Protein 5YLN (pdb70)

Radius of gyration: 32.91 Å; Cα contacts (8 Å, |Δi|>4): 3668; chains: 4; bounding box: 87×81×96 Å

CATH classification: 3.90.180.10

B-factor: mean 46.14, std 15.14, range [23.02, 127.58]

Solvent-accessible surface area: 52220 Å² total; per-residue (Å²): 130,184,44,41,6,57,0,13,7,11,47,122,96,60,80,12,34,47,54,90,37,123,72,28,103,50,183,86,84,59,4,4,0,31,2,32,30,2,0,0,27,32,24,0,42,85,10,27,135,21,84,28,115,130,22,140,72,43,26,5,3,3,17,28,1,1,1,45,1,28,91,44,8,175,31,17,74,63,14,139,138,49,18,93,0,2,3,3,23,2,0,1,11,16,86,23,87,14,7,96,115,17,18,14,5,34,10,94,74,50,13,4,63,46,11,75,70,1,0,0,0,15,23,2,37,1,5,19,0,12,15,0,4,23,95,20,29,185,84,19,48,28,29,1,0,4,11,12,17,8,42,0,1,11,3,0,1,69,49,1,129,10,81,7,1,1,13,0,0,0,7,5,0,22,47,58,0,19,6,0,0,0,0,0,42,2,23,9,0,9,58,2,0,0,1,12,116,34,70,83,82,0,84,55,0,60,91,20,28,10,59,56,75,2,51,19,80,73,78,112,116,0,36,121,60,0,49,113,42,14,123,55,65,4,0,46,2,0,0,0,15,69,7,84,47,66,19,1,53,17,0,9,89,0,0,2,15,64,2,2,0,0,0,9,17,64,3,73,124,46,6,109,1,26,0,33,142,8,35,68,60,8,0,16,1,10,0,2,20,6,7,4,72,13,0,51,39,2,15,66,0,2,71,32,113,76,19,92,3,66,68,12,12,59,50,144,35,124,2,47,73,0,95,120,0,14,92,18,15,63,101,29,61,105,71,132,27,28,0,3,1,86,23,67,65,26,154,118,108,77,4,68,0,12,8,15,48,124,95,62,72,16,31,44,55,92,48,119,72,27,80,48,179,89,75,49,4,4,0,29,2,37,27,2,0,0,26,32,30,0,40,90,10,24,126,29,82,32,115,125,27,138,79,42,24,3,3,3,16,27,1,0,0,37,1,41,88,46,7,174,28,17,68,59,13,141,151,48,24,85,0,2,3,1,24,2,0,0,6,15,48,19,71,16,8,60,87,20,19,15,7,32,13,99,51,53,14,3,71,47,12,69,63,0,0,0,0,16,18,2,40,1,4,16,0,13,13,0,2,23,93,19,54,162,116,27,50,32,45,1,1,3,11,13,15,7,40,0,8,12,4,0,0,65,49,1,124,8,102,10,41,10,15,0,0,0,6,2,1,11,48,61,0,20,7,0,0,0,0,0,33,0,33,8,16,56,60,4,0,1,1,14,122,41,68,75,92,0,83,54,0,63,84,16,34,8,65,56,77,1,61,19,80,55,63,103,137,1,30,125,79,0,48,117,47,13,114,53,60,6,0,46,1,0,0,0,16,68,8,83,52,70,20,0,45,12,0,7,75,0,1,3,15,68,2,2,0,0,1,9,14,80,5,69,136,51,4,109,0,7,0,46,124,8,27,58,58,8,1,12,2,10,0,2,16,11,8,3,71,16,0,50,35,1,25,44,2,2,88,36,95,78,4,79,3,60,70,11,26,71,51,119,18,81,1,54,44,0,93,119,0,14,111,15,16,48,122,30,65,118,81,126,26,23,0,4,0,59,24,62,62,22,126,121,99,5,63,0,8,6,20,60,120,91,62,82,5,31,41,52,90,39,122,104,32,95,40,188,95,81,55,2,6,0,34,2,37,33,1,0,0,29,34,19,0,49,67,15,22,146,34,74,28,115,126,24,142,80,43,25,6,4,2,16,27,0,12,2,36,1,35,85,42,7,175,36,16,86,79,12,137,136,47,19,133,1,1,3,1,24,3,0,4,7,16,55,20,68,14,7,60,110,19,24,24,6,31,12,92,56,49,11,3,56,49,12,69,68,0,0,0,0,18,20,2,40,1,6,20,0,24,27,0,3,36,95,26,30,170,97,21,51,44,36,2,5,3,13,13,17,7,34,0,2,14,4,0,1,66,52,1,149,8,86,2,2,2,12,0,0,0,7,4,3,23,49,50,0,17,3,0,0,20,0,0,51,4,33,2,6,10,38,4,0,0,1,12,114,38,70,84,60,1,78,57,0,58,80,16,33,8,65,60,76,0,53,15,83,78,66,98,121,0,15,141,61,0,49,113,44,8,116,54,64,6,0,40,3,0,0,0,16,68,7,85,40,68,18,0,48,10,0,6,69,0,0,3,13,75,1,6,0,0,2,12,13,35,4,62,139,37,0,102,0,26,0,46,149,7,26,63,58,8,0,30,0,12,0,4,17,7,8,5,74,11,0,57,50,0,14,127,9,1,69,73,106,89,8,77,1,68,106,12,12,69,48,140,30,115,2,52,85,0,87,130,0,13,98,14,15,66,95,22,52,118,68,110,24,19,0,3,1,81,24,72,54,19,148,126,114,68,6,66,0,12,6,14,47,116,91,66,68,18,35,40,55,87,40,119,81,31,95,46,185,94,61,46,4,3,0,46,2,40,35,1,0,0,26,33,23,0,48,92,12,26,136,25,75,31,116,124,22,140,82,42,27,7,4,2,16,28,1,1,0,36,1,30,88,44,8,164,25,12,79,69,13,146,141,46,21,61,0,1,3,3,24,2,0,1,5,13,45,16,68,14,7,60,97,25,18,16,5,34,13,90,50,50,11,4,63,45,12,74,69,0,0,0,0,15,19,2,37,0,5,15,0,10,15,0,2,22,96,16,46,168,83,13,42,28,25,3,0,5,12,14,20,8,38,0,12,12,4,0,1,66,49,1,128,7,90,1,2,9,15,0,0,0,6,3,1,10,37,58,0,17,4,0,0,2,3,0,54,2,28,14,3,13,62,5,0,0,2,18,116,34,70,73,72,1,83,50,0,57,83,22,30,9,55,57,75,1,63,19,84,74,66,124,142,0,26,129,64,0,39,106,48,11,125,54,78,5,0,49,3,0,0,0,14,70,6,83,46,67,21,0,48,11,0,4,85,0,1,3,20,67,1,2,0,0,0,9,10,72,6,68,127,62,6,106,0,11,0,31,131,11,30,62,60,8,0,18,0,10,0,3,18,8,7,4,66,12,1,49,40,1,23,56,0,4,70,44,93,67,32,100,4,71,86,12,12,63,44,138,23,110,2,47,80,0,96,115,0,12,131,18,16,61,128,17,55,112,84,122,22,22,0,2,0,78,24,61,61,26,171,74

InterPro domains:
  IPR002328 Alcohol dehydrogenase, zinc-type, conserved site [PS00059] (59-73)
  IPR011032 GroES-like superfamily [SSF50129] (1-156)
  IPR013149 Alcohol dehydrogenase-like, C-terminal [PF00107] (178-306)
  IPR013154 Alcohol dehydrogenase-like, N-terminal [PF08240] (25-130)
  IPR020843 Enoylreductase domain [SM00829] (10-345)
  IPR036291 NAD(P)-binding domain superfamily [SSF51735] (139-310)

Structure (mmCIF, N/CA/C/O backbone):
data_5YLN
#
_entry.id   5YLN
#
_cell.length_a   88.177
_cell.length_b   123.245
_cell.length_c   130.356
_cell.angle_alpha   90.00
_cell.angle_beta   90.00
_cell.angle_gamma   90.00
#
_symmetry.space_group_name_H-M   'P 21 21 21'
#
loop_
_entity.id
_entity.type
_entity.pdbx_description
1 polymer 'Alcohol dehydrogenase, zinc-containing'
2 non-polymer 'ZINC ION'
3 non-polymer 2-AMINO-2-HYDROXYMETHYL-PROPANE-1,3-DIOL
4 water water
#
loop_
_atom_site.group_PDB
_atom_site.id
_atom_site.type_symbol
_atom_site.label_atom_id
_atom_site.label_alt_id
_atom_site.label_comp_id
_atom_site.label_asym_id
_atom_site.label_entity_id
_atom_site.label_seq_id
_atom_site.pdbx_PDB_ins_code
_atom_site.Cartn_x
_atom_site.Cartn_y
_atom_site.Cartn_z
_atom_site.occupancy
_atom_site.B_iso_or_equiv
_atom_site.auth_seq_id
_atom_site.auth_comp_id
_atom_site.auth_asym_id
_atom_site.auth_atom_id
_atom_site.pdbx_PDB_model_num
ATOM 1 N N . ALA A 1 1 ? -30.918 36.900 -24.609 1.00 74.91 -3 ALA A N 1
ATOM 2 C CA . ALA A 1 1 ? -31.018 36.618 -26.036 1.00 79.59 -3 ALA A CA 1
ATOM 3 C C . ALA A 1 1 ? -31.489 35.185 -26.271 1.00 89.28 -3 ALA A C 1
ATOM 4 O O . ALA A 1 1 ? -31.973 34.519 -25.351 1.00 94.17 -3 ALA A O 1
ATOM 6 N N . MET A 1 2 ? -31.345 34.717 -27.508 1.00 87.25 -2 MET A N 1
ATOM 7 C CA . MET A 1 2 ? -31.807 33.397 -27.910 1.00 86.12 -2 MET A CA 1
ATOM 8 C C . MET A 1 2 ? -30.625 32.520 -28.285 1.00 73.93 -2 MET A C 1
ATOM 9 O O . MET A 1 2 ? -29.716 32.954 -29.001 1.00 70.03 -2 MET A O 1
ATOM 14 N N . GLY A 1 3 ? -30.650 31.278 -27.811 1.00 69.76 -1 GLY A N 1
ATOM 15 C CA . GLY A 1 3 ? -29.475 30.443 -27.937 1.00 67.05 -1 GLY A CA 1
ATOM 16 C C . GLY A 1 3 ? -28.341 30.833 -27.023 1.00 58.36 -1 GLY A C 1
ATOM 17 O O . GLY A 1 3 ? -27.214 30.356 -27.207 1.00 54.56 -1 GLY A O 1
ATOM 18 N N . SER A 1 4 ? -28.597 31.695 -26.046 1.00 49.93 0 SER A N 1
ATOM 19 C CA . SER A 1 4 ? -27.575 32.114 -25.103 1.00 45.61 0 SER A CA 1
ATOM 20 C C . SER A 1 4 ? -27.799 31.467 -23.744 1.00 45.08 0 SER A C 1
ATOM 21 O O . SER A 1 4 ? -28.884 30.964 -23.438 1.00 37.45 0 SER A O 1
ATOM 24 N N . MET A 1 5 ? -26.738 31.486 -22.933 1.00 44.70 1 MET A N 1
ATOM 25 C CA . MET A 1 5 ? -26.771 31.030 -21.551 1.00 41.29 1 MET A CA 1
ATOM 26 C C . MET A 1 5 ? -25.925 31.963 -20.692 1.00 41.76 1 MET A C 1
ATOM 27 O O . MET A 1 5 ? -25.143 32.769 -21.200 1.00 39.22 1 MET A O 1
ATOM 32 N N . LYS A 1 6 ? -26.096 31.845 -19.379 1.00 40.70 2 LYS A N 1
ATOM 33 C CA . LYS A 1 6 ? -25.232 32.522 -18.418 1.00 39.66 2 LYS A CA 1
ATOM 34 C C . LYS A 1 6 ? -24.029 31.648 -18.110 1.00 39.09 2 LYS A C 1
ATOM 35 O O . LYS A 1 6 ? -24.131 30.414 -18.083 1.00 39.91 2 LYS A O 1
ATOM 41 N N . ALA A 1 7 ? -22.901 32.305 -17.830 1.00 35.00 3 ALA A N 1
ATOM 42 C CA . ALA A 1 7 ? -21.623 31.654 -17.564 1.00 34.30 3 ALA A CA 1
ATOM 43 C C . ALA A 1 7 ? -20.700 32.598 -16.792 1.00 34.44 3 ALA A C 1
ATOM 44 O O . ALA A 1 7 ? -20.816 33.820 -16.896 1.00 40.73 3 ALA A O 1
ATOM 46 N N . TYR A 1 8 ? -19.785 32.015 -16.011 1.00 33.83 4 TYR A N 1
ATOM 47 C CA . TYR A 1 8 ? -18.753 32.758 -15.285 1.00 33.91 4 TYR A CA 1
ATOM 48 C C . TYR A 1 8 ? -17.431 32.622 -16.036 1.00 39.93 4 TYR A C 1
ATOM 49 O O . TYR A 1 8 ? -16.822 31.545 -16.056 1.00 33.01 4 TYR A O 1
ATOM 58 N N . THR A 1 9 ? -16.980 33.722 -16.630 1.00 40.75 5 THR A N 1
ATOM 59 C CA . THR A 1 9 ? -15.851 33.738 -17.548 1.00 44.69 5 THR A CA 1
ATOM 60 C C . THR A 1 9 ? -14.654 34.432 -16.910 1.00 41.28 5 THR A C 1
ATOM 61 O O . THR A 1 9 ? -14.803 35.460 -16.247 1.00 40.23 5 THR A O 1
ATOM 65 N N . TYR A 1 10 ? -13.470 33.870 -17.132 1.00 39.67 6 TYR A N 1
ATOM 66 C CA . TYR A 1 10 ? -12.222 34.573 -16.882 1.00 34.91 6 TYR A CA 1
ATOM 67 C C . TYR A 1 10 ? -12.016 35.653 -17.944 1.00 36.99 6 TYR A C 1
ATOM 68 O O . TYR A 1 10 ? -12.222 35.410 -19.138 1.00 39.06 6 TYR A O 1
ATOM 77 N N . VAL A 1 11 ? -11.616 36.852 -17.518 1.00 35.40 7 VAL A N 1
ATOM 78 C CA . VAL A 1 11 ? -11.387 37.976 -18.431 1.00 37.75 7 VAL A CA 1
ATOM 79 C C . VAL A 1 11 ? -9.904 38.327 -18.538 1.00 36.30 7 VAL A C 1
ATOM 80 O O . VAL A 1 11 ? -9.312 38.267 -19.619 1.00 43.07 7 VAL A O 1
ATOM 84 N N . LYS A 1 12 ? -9.286 38.681 -17.420 1.00 40.79 8 LYS A N 1
ATOM 85 C CA . LYS A 1 12 ? -7.903 39.137 -17.359 1.00 43.88 8 LYS A CA 1
ATOM 86 C C . LYS A 1 12 ? -7.472 39.070 -15.901 1.00 39.19 8 LYS A C 1
ATOM 87 O O . LYS A 1 12 ? -8.302 38.850 -15.017 1.00 40.17 8 LYS A O 1
ATOM 93 N N . PRO A 1 13 ? -6.184 39.231 -15.611 1.00 41.43 9 PRO A N 1
ATOM 94 C CA . PRO A 1 13 ? -5.743 38.999 -14.224 1.00 36.13 9 PRO A CA 1
ATOM 95 C C . PRO A 1 13 ? -6.487 39.913 -13.263 1.00 36.82 9 PRO A C 1
ATOM 96 O O . PRO A 1 13 ? -6.401 41.139 -13.349 1.00 45.99 9 PRO A O 1
ATOM 100 N N . GLY A 1 14 ? -7.264 39.302 -12.377 1.00 40.75 10 GLY A N 1
ATOM 101 C CA . GLY A 1 14 ? -8.041 40.033 -11.402 1.00 42.54 10 GLY A CA 1
ATOM 102 C C . GLY A 1 14 ? -9.502 40.260 -11.735 1.00 47.70 10 GLY A C 1
ATOM 103 O O . GLY A 1 14 ? -10.182 40.952 -10.974 1.00 53.17 10 GLY A O 1
ATOM 104 N N . LEU A 1 15 ? -10.012 39.707 -12.836 1.00 47.57 11 LEU A N 1
ATOM 105 C CA . LEU A 1 15 ? -11.376 39.984 -13.282 1.00 40.47 11 LEU A CA 1
ATOM 106 C C . LEU A 1 15 ? -12.014 38.730 -13.864 1.00 42.78 11 LEU A C 1
ATOM 107 O O . LEU A 1 15 ? -11.535 38.188 -14.863 1.00 42.31 11 LEU A O 1
ATOM 112 N N . ALA A 1 16 ? -13.108 38.294 -13.258 1.00 35.99 12 ALA A N 1
ATOM 113 C CA . ALA A 1 16 ? -14.020 37.340 -13.862 1.00 49.16 12 ALA A CA 1
ATOM 114 C C . ALA A 1 16 ? -15.421 37.940 -13.831 1.00 49.94 12 ALA A C 1
ATOM 115 O O . ALA A 1 16 ? -15.724 38.793 -12.991 1.00 45.54 12 ALA A O 1
ATOM 117 N N . SER A 1 17 ? -16.278 37.499 -14.752 1.00 44.51 13 SER A N 1
ATOM 118 C CA . SER A 1 17 ? -17.548 38.179 -14.967 1.00 39.80 13 SER A CA 1
ATOM 119 C C . SER A 1 17 ? -18.639 37.181 -15.328 1.00 43.32 13 SER A C 1
ATOM 120 O O . SER A 1 17 ? -18.432 36.315 -16.183 1.00 42.02 13 SER A O 1
ATOM 123 N N . PHE A 1 18 ? -19.791 37.304 -14.661 1.00 43.14 14 PHE A N 1
ATOM 124 C CA . PHE A 1 18 ? -21.005 36.546 -14.973 1.00 45.15 14 PHE A CA 1
ATOM 125 C C . PHE A 1 18 ? -21.695 37.205 -16.168 1.00 48.69 14 PHE A C 1
ATOM 126 O O . PHE A 1 18 ? -22.226 38.317 -16.047 1.00 43.64 14 PHE A O 1
ATOM 134 N N . VAL A 1 19 ? -21.684 36.535 -17.328 1.00 44.63 15 VAL A N 1
ATOM 135 C CA . VAL A 1 19 ? -22.060 37.158 -18.598 1.00 47.23 15 VAL A CA 1
ATOM 136 C C . VAL A 1 19 ? -22.882 36.185 -19.443 1.00 47.28 15 VAL A C 1
ATOM 137 O O . VAL A 1 19 ? -22.965 34.989 -19.156 1.00 39.73 15 VAL A O 1
ATOM 141 N N . ASP A 1 20 ? -23.489 36.721 -20.507 1.00 38.03 16 ASP A N 1
ATOM 142 C CA . ASP A 1 20 ? -24.146 35.907 -21.527 1.00 37.98 16 ASP A CA 1
ATOM 143 C C . ASP A 1 20 ? -23.138 35.426 -22.564 1.00 45.05 16 ASP A C 1
ATOM 144 O O . ASP A 1 20 ? -22.381 36.229 -23.120 1.00 42.32 16 ASP A O 1
ATOM 149 N N . VAL A 1 21 ? -23.171 34.118 -22.858 1.00 39.87 17 VAL A N 1
ATOM 150 C CA . VAL A 1 21 ? -22.390 33.506 -23.924 1.00 42.56 17 VAL A CA 1
ATOM 151 C C . VAL A 1 21 ? -23.309 32.604 -24.746 1.00 42.54 17 VAL A C 1
ATOM 152 O O . VAL A 1 21 ? -24.451 32.335 -24.371 1.00 44.65 17 VAL A O 1
ATOM 156 N N . ASP A 1 22 ? -22.788 32.136 -25.884 1.00 45.79 18 ASP A N 1
ATOM 157 C CA . ASP A 1 22 ? -23.481 31.129 -26.682 1.00 53.41 18 ASP A CA 1
ATOM 158 C C . ASP A 1 22 ? -23.655 29.835 -25.898 1.00 44.98 18 ASP A C 1
ATOM 159 O O . ASP A 1 22 ? -22.774 29.421 -25.145 1.00 37.46 18 ASP A O 1
ATOM 164 N N . LYS A 1 23 ? -24.792 29.197 -26.092 1.00 45.26 19 LYS A N 1
ATOM 165 C CA . LYS A 1 23 ? -24.994 27.842 -25.581 1.00 44.01 19 LYS A CA 1
ATOM 166 C C . LYS A 1 23 ? -24.128 26.890 -26.407 1.00 40.48 19 LYS A C 1
ATOM 167 O O . LYS A 1 23 ? -24.057 27.043 -27.629 1.00 46.18 19 LYS A O 1
ATOM 173 N N . PRO A 1 24 ? -23.403 25.948 -25.794 1.00 37.25 20 PRO A N 1
ATOM 174 C CA . PRO A 1 24 ? -22.550 25.063 -26.595 1.00 38.53 20 PRO A CA 1
ATOM 175 C C . PRO A 1 24 ? -23.392 24.105 -27.426 1.00 35.62 20 PRO A C 1
ATOM 176 O O . PRO A 1 24 ? -24.561 23.837 -27.134 1.00 38.67 20 PRO A O 1
ATOM 180 N N . VAL A 1 25 ? -22.790 23.622 -28.509 1.00 35.66 21 VAL A N 1
ATOM 181 C CA . VAL A 1 25 ? -23.417 22.636 -29.372 1.00 38.11 21 VAL A CA 1
ATOM 182 C C . VAL A 1 25 ? -22.458 21.480 -29.606 1.00 39.70 21 VAL A C 1
ATOM 183 O O . VAL A 1 25 ? -21.262 21.555 -29.308 1.00 41.79 21 VAL A O 1
ATOM 187 N N . ILE A 1 26 ? -23.011 20.403 -30.168 1.00 40.08 22 ILE A N 1
ATOM 188 C CA . ILE A 1 26 ? -22.228 19.217 -30.491 1.00 41.68 22 ILE A CA 1
ATOM 189 C C . ILE A 1 26 ? -21.229 19.569 -31.586 1.00 38.85 22 ILE A C 1
ATOM 190 O O . ILE A 1 26 ? -21.606 20.001 -32.682 1.00 34.33 22 ILE A O 1
ATOM 195 N N . ARG A 1 27 ? -19.946 19.379 -31.299 1.00 42.94 23 ARG A N 1
ATOM 196 C CA . ARG A 1 27 ? -18.912 19.637 -32.291 1.00 40.56 23 ARG A CA 1
ATOM 197 C C . ARG A 1 27 ? -18.316 18.377 -32.881 1.00 43.70 23 ARG A C 1
ATOM 198 O O . ARG A 1 27 ? -17.784 18.435 -33.990 1.00 46.04 23 ARG A O 1
ATOM 206 N N . LYS A 1 28 ? -18.389 17.255 -32.170 1.00 44.04 24 LYS A N 1
ATOM 207 C CA . LYS A 1 28 ? -17.825 15.981 -32.585 1.00 47.33 24 LYS A CA 1
ATOM 208 C C . LYS A 1 28 ? -18.800 14.859 -32.245 1.00 40.49 24 LYS A C 1
ATOM 209 O O . LYS A 1 28 ? -19.607 14.996 -31.313 1.00 36.70 24 LYS A O 1
ATOM 215 N N . PRO A 1 29 ? -18.757 13.744 -32.987 1.00 43.67 25 PRO A N 1
ATOM 216 C CA . PRO A 1 29 ? -19.721 12.651 -32.738 1.00 43.54 25 PRO A CA 1
ATOM 217 C C . PRO A 1 29 ? -19.580 12.000 -31.370 1.00 38.65 25 PRO A C 1
ATOM 218 O O . PRO A 1 29 ? -20.530 11.358 -30.909 1.00 45.52 25 PRO A O 1
ATOM 222 N N . THR A 1 30 ? -18.426 12.118 -30.731 1.00 37.63 26 THR A N 1
ATOM 223 C CA . THR A 1 30 ? -18.216 11.611 -29.377 1.00 37.98 26 THR A CA 1
ATOM 224 C C . THR A 1 30 ? -18.640 12.644 -28.317 1.00 40.08 26 THR A C 1
ATOM 225 O O . THR A 1 30 ? -18.523 12.382 -27.114 1.00 37.20 26 THR A O 1
ATOM 229 N N . ALA A 1 32 ? -21.085 14.838 -26.056 1.00 29.57 28 ALA A N 1
ATOM 230 C CA . ALA A 1 32 ? -22.382 15.296 -25.487 1.00 40.79 28 ALA A CA 1
ATOM 231 C C . ALA A 1 32 ? -22.507 16.782 -24.974 1.00 41.19 28 ALA A C 1
ATOM 232 O O . ALA A 1 32 ? -21.514 17.473 -24.697 1.00 39.76 28 ALA A O 1
ATOM 234 N N . ILE A 1 33 ? -23.757 17.244 -24.841 1.00 38.10 29 ILE A N 1
ATOM 235 C CA . ILE A 1 33 ? -24.094 18.501 -24.171 1.00 33.83 29 ILE A CA 1
ATOM 236 C C . ILE A 1 33 ? -24.826 18.164 -22.880 1.00 40.20 29 ILE A C 1
ATOM 237 O O . ILE A 1 33 ? -25.834 17.442 -22.895 1.00 41.09 29 ILE A O 1
ATOM 242 N N . VAL A 1 34 ? -24.334 18.702 -21.769 1.00 38.45 30 VAL A N 1
ATOM 243 C CA . VAL A 1 34 ? -24.871 18.437 -20.441 1.00 30.33 30 VAL A CA 1
ATOM 244 C C . VAL A 1 34 ? -25.427 19.730 -19.861 1.00 35.54 30 VAL A C 1
ATOM 245 O O . VAL A 1 34 ? -24.804 20.792 -19.974 1.00 36.91 30 VAL A O 1
ATOM 249 N N . ARG A 1 35 ? -26.608 19.640 -19.255 1.00 38.55 31 ARG A N 1
ATOM 250 C CA . ARG A 1 35 ? -27.171 20.744 -18.485 1.00 41.67 31 ARG A CA 1
ATOM 251 C C . ARG A 1 35 ? -26.670 20.647 -17.049 1.00 44.01 31 ARG A C 1
ATOM 252 O O . ARG A 1 35 ? -26.956 19.660 -16.358 1.00 35.46 31 ARG A O 1
ATOM 260 N N . ILE A 1 36 ? -25.919 21.659 -16.601 1.00 41.74 32 ILE A N 1
ATOM 261 C CA . ILE A 1 36 ? -25.371 21.620 -15.249 1.00 35.37 32 ILE A CA 1
ATOM 262 C C . ILE A 1 36 ? -26.505 21.749 -14.240 1.00 31.33 32 ILE A C 1
ATOM 263 O O . ILE A 1 36 ? -27.355 22.644 -14.343 1.00 42.79 32 ILE A O 1
ATOM 268 N N . VAL A 1 37 ? -26.531 20.839 -13.270 1.00 35.30 33 VAL A N 1
ATOM 269 C CA . VAL A 1 37 ? -27.450 20.910 -12.133 1.00 31.57 33 VAL A CA 1
ATOM 270 C C . VAL A 1 37 ? -26.785 21.567 -10.929 1.00 35.44 33 VAL A C 1
ATOM 271 O O . VAL A 1 37 ? -27.354 22.474 -10.327 1.00 38.48 33 VAL A O 1
ATOM 275 N N . LYS A 1 38 ? -25.573 21.124 -10.572 1.00 32.99 34 LYS A N 1
ATOM 276 C CA . LYS A 1 38 ? -24.849 21.656 -9.427 1.00 32.11 34 LYS A CA 1
ATOM 277 C C . LYS A 1 38 ? -23.356 21.652 -9.715 1.00 31.97 34 LYS A C 1
ATOM 278 O O . LYS A 1 38 ? -22.849 20.778 -10.412 1.00 32.12 34 LYS A O 1
ATOM 284 N N . THR A 1 39 ? -22.658 22.646 -9.181 1.00 31.67 35 THR A N 1
ATOM 285 C CA . THR A 1 39 ? -21.229 22.778 -9.415 1.00 29.58 35 THR A CA 1
ATOM 286 C C . THR A 1 39 ? -20.592 23.308 -8.134 1.00 33.34 35 THR A C 1
ATOM 287 O O . THR A 1 39 ? -21.261 23.476 -7.107 1.00 34.46 35 THR A O 1
ATOM 291 N N . THR A 1 40 ? -19.283 23.552 -8.193 1.00 30.03 36 THR A N 1
ATOM 292 C CA . THR A 1 40 ? -18.530 24.115 -7.074 1.00 31.75 36 THR A CA 1
ATOM 293 C C . THR A 1 40 ? -17.337 24.929 -7.619 1.00 30.46 36 THR A C 1
ATOM 294 O O . THR A 1 40 ? -17.158 25.084 -8.830 1.00 31.21 36 THR A O 1
ATOM 298 N N . ILE A 1 41 ? -16.523 25.456 -6.706 1.00 30.34 37 ILE A N 1
ATOM 299 C CA . ILE A 1 41 ? -15.302 26.193 -7.021 1.00 29.85 37 ILE A CA 1
ATOM 300 C C . ILE A 1 41 ? -14.115 25.418 -6.458 1.00 43.71 37 ILE A C 1
ATOM 301 O O . ILE A 1 41 ? -14.178 24.878 -5.347 1.00 37.82 37 ILE A O 1
ATOM 306 N N . CYS A 1 42 ? -13.030 25.389 -7.215 1.00 36.24 38 CYS A N 1
ATOM 307 C CA . CYS A 1 42 ? -11.767 24.799 -6.810 1.00 31.43 38 CYS A CA 1
ATOM 308 C C . CYS A 1 42 ? -10.759 25.907 -6.536 1.00 35.03 38 CYS A C 1
ATOM 309 O O . CYS A 1 42 ? -10.858 27.003 -7.093 1.00 29.72 38 CYS A O 1
ATOM 312 N N . GLY A 1 43 ? -9.789 25.634 -5.664 1.00 36.73 39 GLY A N 1
ATOM 313 C CA . GLY A 1 43 ? -8.731 26.607 -5.447 1.00 34.02 39 GLY A CA 1
ATOM 314 C C . GLY A 1 43 ? -8.059 27.048 -6.739 1.00 37.61 39 GLY A C 1
ATOM 315 O O . GLY A 1 43 ? -7.705 28.221 -6.890 1.00 36.91 39 GLY A O 1
ATOM 316 N N . THR A 1 44 ? -7.891 26.120 -7.694 1.00 38.68 40 THR A N 1
ATOM 317 C CA . THR A 1 44 ? -7.285 26.454 -8.983 1.00 36.45 40 THR A CA 1
ATOM 318 C C . THR A 1 44 ? -8.066 27.551 -9.707 1.00 38.24 40 THR A C 1
ATOM 319 O O . THR A 1 44 ? -7.472 28.355 -10.426 1.00 40.14 40 THR A O 1
ATOM 323 N N . ASP A 1 45 ? -9.393 27.604 -9.525 1.00 38.63 41 ASP A N 1
ATOM 324 C CA . ASP A 1 45 ? -10.179 28.668 -10.146 1.00 38.98 41 ASP A CA 1
ATOM 325 C C . ASP A 1 45 ? -9.768 30.030 -9.602 1.00 40.41 41 ASP A C 1
ATOM 326 O O . ASP A 1 45 ? -9.666 31.009 -10.356 1.00 35.81 41 ASP A O 1
ATOM 331 N N . LEU A 1 46 ? -9.552 30.118 -8.284 1.00 38.64 42 LEU A N 1
ATOM 332 C CA . LEU A 1 46 ? -9.043 31.356 -7.692 1.00 35.08 42 LEU A CA 1
ATOM 333 C C . LEU A 1 46 ? -7.710 31.745 -8.315 1.00 31.85 42 LEU A C 1
ATOM 334 O O . LEU A 1 46 ? -7.480 32.912 -8.642 1.00 35.56 42 LEU A O 1
ATOM 339 N N . HIS A 1 47 ? -6.817 30.767 -8.482 1.00 37.87 43 HIS A N 1
ATOM 340 C CA . HIS A 1 47 ? -5.523 31.020 -9.110 1.00 34.90 43 HIS A CA 1
ATOM 341 C C . HIS A 1 47 ? -5.684 31.527 -10.540 1.00 35.86 43 HIS A C 1
ATOM 342 O O . HIS A 1 47 ? -4.957 32.433 -10.962 1.00 39.98 43 HIS A O 1
ATOM 349 N N . ILE A 1 48 ? -6.611 30.938 -11.311 1.00 34.38 44 ILE A N 1
ATOM 350 C CA . ILE A 1 48 ? -6.827 31.400 -12.683 1.00 37.01 44 ILE A CA 1
ATOM 351 C C . ILE A 1 48 ? -7.208 32.877 -12.694 1.00 32.49 44 ILE A C 1
ATOM 352 O O . ILE A 1 48 ? -6.666 33.669 -13.470 1.00 40.95 44 ILE A O 1
ATOM 357 N N . ILE A 1 49 ? -8.155 33.261 -11.836 1.00 36.53 45 ILE A N 1
ATOM 358 C CA . ILE A 1 49 ? -8.647 34.640 -11.814 1.00 33.47 45 ILE A CA 1
ATOM 359 C C . ILE A 1 49 ? -7.535 35.601 -11.427 1.00 45.77 45 ILE A C 1
ATOM 360 O O . ILE A 1 49 ? -7.455 36.722 -11.946 1.00 34.64 45 ILE A O 1
ATOM 365 N N . LYS A 1 50 ? -6.664 35.183 -10.504 1.00 40.74 46 LYS A N 1
ATOM 366 C CA . LYS A 1 50 ? -5.515 35.995 -10.112 1.00 43.81 46 LYS A CA 1
ATOM 367 C C . LYS A 1 50 ? -4.513 36.178 -11.245 1.00 37.25 46 LYS A C 1
ATOM 368 O O . LYS A 1 50 ? -3.759 37.153 -11.233 1.00 45.41 46 LYS A O 1
ATOM 374 N N . GLY A 1 51 ? -4.494 35.284 -12.225 1.00 41.23 47 GLY A N 1
ATOM 375 C CA . GLY A 1 51 ? -3.521 35.344 -13.296 1.00 44.90 47 GLY A CA 1
ATOM 376 C C . GLY A 1 51 ? -2.369 34.370 -13.174 1.00 49.23 47 GLY A C 1
ATOM 377 O O . GLY A 1 51 ? -1.391 34.500 -13.919 1.00 46.40 47 GLY A O 1
ATOM 378 N N . ASP A 1 52 ? -2.448 33.399 -12.265 1.00 46.89 48 ASP A N 1
ATOM 379 C CA . ASP A 1 52 ? -1.367 32.437 -12.069 1.00 45.29 48 ASP A CA 1
ATOM 380 C C . ASP A 1 52 ? -1.528 31.179 -12.917 1.00 44.85 48 ASP A C 1
ATOM 381 O O . ASP A 1 52 ? -0.694 30.270 -12.811 1.00 44.37 48 ASP A O 1
ATOM 386 N N . VAL A 1 53 ? -2.577 31.090 -13.733 1.00 38.04 49 VAL A N 1
ATOM 387 C CA . VAL A 1 53 ? -2.699 30.028 -14.729 1.00 40.79 49 VAL A CA 1
ATOM 388 C C . VAL A 1 53 ? -2.836 30.702 -16.088 1.00 43.21 49 VAL A C 1
ATOM 389 O O . VAL A 1 53 ? -3.938 30.749 -16.649 1.00 39.61 49 VAL A O 1
ATOM 393 N N . PRO A 1 54 ? -1.754 31.243 -16.653 1.00 42.70 50 PRO A N 1
ATOM 394 C CA . PRO A 1 54 ? -1.895 32.077 -17.858 1.00 44.33 50 PRO A CA 1
ATOM 395 C C . PRO A 1 54 ? -2.142 31.286 -19.131 1.00 40.21 50 PRO A C 1
ATOM 396 O O . PRO A 1 54 ? -2.389 31.897 -20.179 1.00 39.25 50 PRO A O 1
ATOM 400 N N . THR A 1 55 ? -2.112 29.960 -19.077 1.00 37.42 51 THR A N 1
ATOM 401 C CA . THR A 1 55 ? -2.610 29.205 -20.220 1.00 45.23 51 THR A CA 1
ATOM 402 C C . THR A 1 55 ? -4.135 29.240 -20.333 1.00 41.87 51 THR A C 1
ATOM 403 O O . THR A 1 55 ? -4.682 28.656 -21.271 1.00 41.52 51 THR A O 1
ATOM 407 N N . CYS A 1 56 ? -4.841 29.882 -19.412 1.00 34.25 52 CYS A N 1
ATOM 408 C CA . CYS A 1 56 ? -6.289 30.003 -19.520 1.00 37.86 52 CYS A CA 1
ATOM 409 C C . CYS A 1 56 ? -6.605 31.235 -20.355 1.00 39.60 52 CYS A C 1
ATOM 410 O O . CYS A 1 56 ? -6.360 32.367 -19.926 1.00 37.38 52 CYS A O 1
ATOM 413 N N . GLN A 1 57 ? -7.131 31.013 -21.550 1.00 40.27 53 GLN A N 1
ATOM 414 C CA . GLN A 1 57 ? -7.423 32.108 -22.461 1.00 33.37 53 GLN A CA 1
ATOM 415 C C . GLN A 1 57 ? -8.542 32.996 -21.919 1.00 33.77 53 GLN A C 1
ATOM 416 O O . GLN A 1 57 ? -9.472 32.523 -21.263 1.00 36.10 53 GLN A O 1
ATOM 422 N N . SER A 1 58 ? -8.431 34.299 -22.193 1.00 38.07 54 SER A N 1
ATOM 423 C CA . SER A 1 58 ? -9.486 35.258 -21.872 1.00 35.06 54 SER A CA 1
ATOM 424 C C . SER A 1 58 ? -10.827 34.849 -22.483 1.00 41.21 54 SER A C 1
ATOM 425 O O . SER A 1 58 ? -10.902 34.431 -23.640 1.00 38.38 54 SER A O 1
ATOM 428 N N . GLY A 1 59 ? -11.892 34.983 -21.695 1.00 35.07 55 GLY A N 1
ATOM 429 C CA . GLY A 1 59 ? -13.215 34.581 -22.119 1.00 35.09 55 GLY A CA 1
ATOM 430 C C . GLY A 1 59 ? -13.586 33.144 -21.800 1.00 37.29 55 GLY A C 1
ATOM 431 O O . GLY A 1 59 ? -14.729 32.744 -22.048 1.00 38.20 55 GLY A O 1
ATOM 432 N N . THR A 1 60 ? -12.665 32.350 -21.253 1.00 35.15 56 THR A N 1
ATOM 433 C CA . THR A 1 60 ? -12.955 30.947 -20.975 1.00 35.40 56 THR A CA 1
ATOM 434 C C . THR A 1 60 ? -13.961 30.821 -19.842 1.00 37.58 56 THR A C 1
ATOM 435 O O . THR A 1 60 ? -13.891 31.545 -18.844 1.00 35.03 56 THR A O 1
ATOM 439 N N . ILE A 1 61 ? -14.891 29.877 -19.977 1.00 32.68 57 ILE A N 1
ATOM 440 C CA . ILE A 1 61 ? -15.784 29.620 -18.857 1.00 41.84 57 ILE A CA 1
ATOM 441 C C . ILE A 1 61 ? -15.036 28.808 -17.807 1.00 42.23 57 ILE A C 1
ATOM 442 O O . ILE A 1 61 ? -14.309 27.856 -18.125 1.00 57.46 57 ILE A O 1
ATOM 447 N N . LEU A 1 62 ? -15.167 29.227 -16.553 1.00 38.59 58 LEU A N 1
ATOM 448 C CA . LEU A 1 62 ? -14.414 28.667 -15.444 1.00 31.15 58 LEU A CA 1
ATOM 449 C C . LEU A 1 62 ? -15.073 27.407 -14.894 1.00 39.01 58 LEU A C 1
ATOM 450 O O . LEU A 1 62 ? -16.224 27.080 -15.197 1.00 34.15 58 LEU A O 1
ATOM 455 N N . GLY A 1 63 ? -14.300 26.675 -14.096 1.00 42.78 59 GLY A N 1
ATOM 456 C CA . GLY A 1 63 ? -14.850 25.555 -13.364 1.00 29.63 59 GLY A CA 1
ATOM 457 C C . GLY A 1 63 ? -14.649 24.210 -14.034 1.00 39.47 59 GLY A C 1
ATOM 458 O O . GLY A 1 63 ? -14.766 24.073 -15.255 1.00 29.17 59 GLY A O 1
ATOM 459 N N . HIS A 1 64 ? -14.344 23.207 -13.230 1.00 30.44 60 HIS A N 1
ATOM 460 C CA . HIS A 1 64 ? -14.188 21.866 -13.757 1.00 35.14 60 HIS A CA 1
ATOM 461 C C . HIS A 1 64 ? -14.755 20.817 -12.807 1.00 32.53 60 HIS A C 1
ATOM 462 O O . HIS A 1 64 ? -14.217 19.719 -12.727 1.00 28.00 60 HIS A O 1
ATOM 469 N N . GLU A 1 65 ? -15.831 21.134 -12.080 1.00 36.29 61 GLU A N 1
ATOM 470 C CA . GLU A 1 65 ? -16.496 20.187 -11.185 1.00 34.97 61 GLU A CA 1
ATOM 471 C C . GLU A 1 65 ? -18.000 20.313 -11.365 1.00 39.84 61 GLU A C 1
ATOM 472 O O . GLU A 1 65 ? -18.519 21.434 -11.469 1.00 32.41 61 GLU A O 1
ATOM 478 N N . GLY A 1 66 ? -18.702 19.173 -11.405 1.00 29.89 62 GLY A N 1
ATOM 479 C CA . GLY A 1 66 ? -20.161 19.255 -11.467 1.00 28.27 62 GLY A CA 1
ATOM 480 C C . GLY A 1 66 ? -20.898 17.954 -11.748 1.00 35.24 62 GLY A C 1
ATOM 481 O O . GLY A 1 66 ? -20.296 16.949 -12.149 1.00 30.98 62 GLY A O 1
ATOM 482 N N . ILE A 1 67 ? -22.217 17.985 -11.501 1.00 33.98 63 ILE A N 1
ATOM 483 C CA . ILE A 1 67 ? -23.178 16.982 -11.942 1.00 38.14 63 ILE A CA 1
ATOM 484 C C . ILE A 1 67 ? -24.213 17.689 -12.810 1.00 38.67 63 ILE A C 1
ATOM 485 O O . ILE A 1 67 ? -24.445 18.904 -12.693 1.00 38.29 63 ILE A O 1
ATOM 490 N N . GLY A 1 68 ? -24.857 16.912 -13.668 1.00 34.09 64 GLY A N 1
ATOM 491 C CA . GLY A 1 68 ? -25.902 17.458 -14.505 1.00 43.31 64 GLY A CA 1
ATOM 492 C C . GLY A 1 68 ? -26.739 16.390 -15.175 1.00 41.56 64 GLY A C 1
ATOM 493 O O . GLY A 1 68 ? -26.740 15.226 -14.770 1.00 33.76 64 GLY A O 1
ATOM 494 N N . ILE A 1 69 ? -27.455 16.816 -16.212 1.00 39.28 65 ILE A N 1
ATOM 495 C CA . ILE A 1 69 ? -28.404 15.984 -16.944 1.00 34.54 65 ILE A CA 1
ATOM 496 C C . ILE A 1 69 ? -28.091 16.092 -18.428 1.00 39.00 65 ILE A C 1
ATOM 497 O O . ILE A 1 69 ? -28.003 17.205 -18.962 1.00 33.39 65 ILE A O 1
ATOM 502 N N . VAL A 1 70 ? -27.882 14.937 -19.081 1.00 31.41 66 VAL A N 1
ATOM 503 C CA . VAL A 1 70 ? -27.588 14.915 -20.509 1.00 30.26 66 VAL A CA 1
ATOM 504 C C . VAL A 1 70 ? -28.748 15.531 -21.276 1.00 41.88 66 VAL A C 1
ATOM 505 O O . VAL A 1 70 ? -29.914 15.167 -21.070 1.00 36.72 66 VAL A O 1
ATOM 509 N N . GLU A 1 71 ? -28.433 16.499 -22.144 1.00 40.04 67 GLU A N 1
ATOM 510 C CA . GLU A 1 71 ? -29.401 17.135 -23.030 1.00 35.62 67 GLU A CA 1
ATOM 511 C C . GLU A 1 71 ? -29.342 16.599 -24.452 1.00 34.44 67 GLU A C 1
ATOM 512 O O . GLU A 1 71 ? -30.375 16.521 -25.123 1.00 34.53 67 GLU A O 1
ATOM 518 N N . GLU A 1 72 ? -28.153 16.220 -24.913 1.00 35.81 68 GLU A N 1
ATOM 519 C CA . GLU A 1 72 ? -27.929 15.808 -26.287 1.00 35.99 68 GLU A CA 1
ATOM 520 C C . GLU A 1 72 ? -26.619 15.041 -26.333 1.00 40.78 68 GLU A C 1
ATOM 521 O O . GLU A 1 72 ? -25.697 15.318 -25.558 1.00 37.82 68 GLU A O 1
ATOM 527 N N . VAL A 1 73 ? -26.556 14.056 -27.231 1.00 31.48 69 VAL A N 1
ATOM 528 C CA . VAL A 1 73 ? -25.349 13.280 -27.460 1.00 40.44 69 VAL A CA 1
ATOM 529 C C . VAL A 1 73 ? -25.100 13.254 -28.959 1.00 40.46 69 VAL A C 1
ATOM 530 O O . VAL A 1 73 ? -26.018 13.432 -29.763 1.00 39.72 69 VAL A O 1
ATOM 534 N N . GLY A 1 74 ? -23.839 13.016 -29.326 1.00 39.44 70 GLY A N 1
ATOM 535 C CA . GLY A 1 74 ? -23.478 12.832 -30.715 1.00 40.76 70 GLY A CA 1
ATOM 536 C C . GLY A 1 74 ? -23.755 11.419 -31.188 1.00 42.08 70 GLY A C 1
ATOM 537 O O . GLY A 1 74 ? -24.084 10.537 -30.394 1.00 45.55 70 GLY A O 1
ATOM 538 N N . GLU A 1 75 ? -23.622 11.231 -32.506 1.00 46.83 71 GLU A N 1
ATOM 539 C CA . GLU A 1 75 ? -23.868 9.930 -33.133 1.00 46.80 71 GLU A CA 1
ATOM 540 C C . GLU A 1 75 ? -22.977 8.832 -32.577 1.00 43.25 71 GLU A C 1
ATOM 541 O O . GLU A 1 75 ? -23.382 7.667 -32.596 1.00 47.39 71 GLU A O 1
ATOM 547 N N . GLY A 1 76 ? -21.793 9.171 -32.070 1.00 47.15 72 GLY A N 1
ATOM 548 C CA . GLY A 1 76 ? -20.852 8.191 -31.568 1.00 45.51 72 GLY A CA 1
ATOM 549 C C . GLY A 1 76 ? -20.933 7.915 -30.085 1.00 47.29 72 GLY A C 1
ATOM 550 O O . GLY A 1 76 ? -20.039 7.246 -29.558 1.00 45.42 72 GLY A O 1
ATOM 551 N N . VAL A 1 77 ? -21.960 8.400 -29.391 1.00 39.93 73 VAL A N 1
ATOM 552 C CA . VAL A 1 77 ? -22.097 8.180 -27.954 1.00 38.90 73 VAL A CA 1
ATOM 553 C C . VAL A 1 77 ? -23.065 7.031 -27.744 1.00 41.30 73 VAL A C 1
ATOM 554 O O . VAL A 1 77 ? -24.201 7.077 -28.223 1.00 41.99 73 VAL A O 1
ATOM 558 N N . SER A 1 78 ? -22.653 6.016 -26.994 1.00 40.05 74 SER A N 1
ATOM 559 C CA . SER A 1 78 ? -23.465 4.812 -26.938 1.00 40.87 74 SER A CA 1
ATOM 560 C C . SER A 1 78 ? -24.017 4.500 -25.566 1.00 42.23 74 SER A C 1
ATOM 561 O O . SER A 1 78 ? -25.090 3.895 -25.475 1.00 42.58 74 SER A O 1
ATOM 564 N N . ASN A 1 79 ? -23.336 4.909 -24.501 1.00 37.98 75 ASN A N 1
ATOM 565 C CA . ASN A 1 79 ? -23.726 4.513 -23.160 1.00 33.41 75 ASN A CA 1
ATOM 566 C C . ASN A 1 79 ? -24.439 5.625 -22.395 1.00 38.49 75 ASN A C 1
ATOM 567 O O . ASN A 1 79 ? -24.726 5.458 -21.203 1.00 38.21 75 ASN A O 1
ATOM 572 N N . PHE A 1 80 ? -24.727 6.755 -23.041 1.00 42.49 76 PHE A N 1
ATOM 573 C CA . PHE A 1 80 ? -25.496 7.824 -22.408 1.00 38.65 76 PHE A CA 1
ATOM 574 C C . PHE A 1 80 ? -26.517 8.351 -23.402 1.00 36.27 76 PHE A C 1
ATOM 575 O O . PHE A 1 80 ? -26.310 8.292 -24.616 1.00 41.74 76 PHE A O 1
ATOM 583 N N . LYS A 1 81 ? -27.636 8.846 -22.881 1.00 37.96 77 LYS A N 1
ATOM 584 C CA . LYS A 1 81 ? -28.691 9.417 -23.713 1.00 42.40 77 LYS A CA 1
ATOM 585 C C . LYS A 1 81 ? -29.304 10.607 -22.991 1.00 42.36 77 LYS A C 1
ATOM 586 O O . LYS A 1 81 ? -29.011 10.866 -21.825 1.00 35.38 77 LYS A O 1
ATOM 592 N N . LYS A 1 82 ? -30.211 11.289 -23.691 1.00 47.64 78 LYS A N 1
ATOM 593 C CA . LYS A 1 82 ? -30.905 12.443 -23.141 1.00 39.81 78 LYS A CA 1
ATOM 594 C C . LYS A 1 82 ? -31.712 12.060 -21.908 1.00 44.65 78 LYS A C 1
ATOM 595 O O . LYS A 1 82 ? -32.558 11.165 -21.954 1.00 42.73 78 LYS A O 1
ATOM 601 N N . GLY A 1 83 ? -31.483 12.778 -20.813 1.00 43.09 79 GLY A N 1
ATOM 602 C CA . GLY A 1 83 ? -32.201 12.563 -19.583 1.00 33.63 79 GLY A CA 1
ATOM 603 C C . GLY A 1 83 ? -31.389 11.867 -18.522 1.00 30.65 79 GLY A C 1
ATOM 604 O O . GLY A 1 83 ? -31.761 11.908 -17.348 1.00 45.59 79 GLY A O 1
ATOM 605 N N . ASP A 1 84 ? -30.278 11.256 -18.905 1.00 39.57 80 ASP A N 1
ATOM 606 C CA . ASP A 1 84 ? -29.400 10.600 -17.946 1.00 43.55 80 ASP A CA 1
ATOM 607 C C . ASP A 1 84 ? -28.838 11.599 -16.946 1.00 39.83 80 ASP A C 1
ATOM 608 O O . ASP A 1 84 ? -28.232 12.604 -17.326 1.00 45.35 80 ASP A O 1
ATOM 613 N N . LYS A 1 85 ? -29.053 11.321 -15.660 1.00 32.21 81 LYS A N 1
ATOM 614 C CA . LYS A 1 85 ? -28.423 12.075 -14.580 1.00 35.93 81 LYS A CA 1
ATOM 615 C C . LYS A 1 85 ? -27.008 11.540 -14.388 1.00 42.75 81 LYS A C 1
ATOM 616 O O . LYS A 1 85 ? -26.830 10.344 -14.123 1.00 47.55 81 LYS A O 1
ATOM 622 N N . VAL A 1 86 ? -25.999 12.397 -14.553 1.00 36.11 82 VAL A N 1
ATOM 623 C CA . VAL A 1 86 ? -24.622 11.907 -14.587 1.00 45.29 82 VAL A CA 1
ATOM 624 C C . VAL A 1 86 ? -23.646 12.853 -13.889 1.00 44.28 82 VAL A C 1
ATOM 625 O O . VAL A 1 86 ? -23.894 14.054 -13.737 1.00 44.53 82 VAL A O 1
ATOM 629 N N . LEU A 1 87 ? -22.549 12.270 -13.420 1.00 34.83 83 LEU A N 1
ATOM 630 C CA . LEU A 1 87 ? -21.397 12.996 -12.913 1.00 32.82 83 LEU A CA 1
ATOM 631 C C . LEU A 1 87 ? -20.404 13.261 -14.037 1.00 32.78 83 LEU A C 1
ATOM 632 O O . LEU A 1 87 ? -20.184 12.411 -14.906 1.00 41.99 83 LEU A O 1
ATOM 637 N N . ILE A 1 88 ? -19.794 14.445 -14.012 1.00 40.72 84 ILE A N 1
ATOM 638 C CA . ILE A 1 88 ? -18.789 14.833 -14.994 1.00 33.60 84 ILE A CA 1
ATOM 639 C C . ILE A 1 88 ? -17.451 14.930 -14.275 1.00 32.76 84 ILE A C 1
ATOM 640 O O . ILE A 1 88 ? -17.290 15.730 -13.340 1.00 33.98 84 ILE A O 1
ATOM 645 N N . SER A 1 89 ? -16.495 14.119 -14.724 1.00 28.58 85 SER A N 1
ATOM 646 C CA . SER A 1 89 ? -15.136 14.182 -14.207 1.00 35.40 85 SER A CA 1
ATOM 647 C C . SER A 1 89 ? -14.438 15.460 -14.665 1.00 33.18 85 SER A C 1
ATOM 648 O O . SER A 1 89 ? -14.726 16.003 -15.733 1.00 36.48 85 SER A O 1
ATOM 651 N N . CYS A 1 90 ? -13.502 15.942 -13.845 1.00 31.81 86 CYS A N 1
ATOM 652 C CA . CYS A 1 90 ? -12.732 17.117 -14.240 1.00 29.43 86 CYS A CA 1
ATOM 653 C C . CYS A 1 90 ? -11.776 16.832 -15.391 1.00 33.03 86 CYS A C 1
ATOM 654 O O . CYS A 1 90 ? -11.261 17.777 -15.999 1.00 35.18 86 CYS A O 1
ATOM 657 N N . VAL A 1 91 ? -11.561 15.562 -15.730 1.00 33.76 87 VAL A N 1
ATOM 658 C CA . VAL A 1 91 ? -10.590 15.143 -16.732 1.00 32.84 87 VAL A CA 1
ATOM 659 C C . VAL A 1 91 ? -11.321 14.462 -17.882 1.00 36.72 87 VAL A C 1
ATOM 660 O O . VAL A 1 91 ? -12.146 13.573 -17.650 1.00 31.54 87 VAL A O 1
ATOM 664 N N . CYS A 1 92 ? -11.012 14.869 -19.119 1.00 39.79 88 CYS A N 1
ATOM 665 C CA . CYS A 1 92 ? -11.545 14.210 -20.307 1.00 35.77 88 CYS A CA 1
ATOM 666 C C . CYS A 1 92 ? -10.586 13.129 -20.785 1.00 36.65 88 CYS A C 1
ATOM 667 O O . CYS A 1 92 ? -9.370 13.343 -20.821 1.00 34.33 88 CYS A O 1
ATOM 670 N N . ALA A 1 93 ? -11.146 11.997 -21.218 1.00 36.08 89 ALA A N 1
ATOM 671 C CA . ALA A 1 93 ? -10.370 10.834 -21.641 1.00 37.53 89 ALA A CA 1
ATOM 672 C C . ALA A 1 93 ? -10.921 10.314 -22.965 1.00 37.39 89 ALA A C 1
ATOM 673 O O . ALA A 1 93 ? -12.099 9.970 -23.052 1.00 44.26 89 ALA A O 1
ATOM 675 N N . CYS A 1 94 ? -10.069 10.236 -23.992 1.00 35.87 90 CYS A N 1
ATOM 676 C CA . CYS A 1 94 ? -10.519 9.693 -25.269 1.00 35.60 90 CYS A CA 1
ATOM 677 C C . CYS A 1 94 ? -10.637 8.167 -25.231 1.00 41.19 90 CYS A C 1
ATOM 678 O O . CYS A 1 94 ? -11.390 7.603 -26.032 1.00 39.27 90 CYS A O 1
ATOM 681 N N . GLY A 1 95 ? -9.924 7.503 -24.310 1.00 36.01 91 GLY A N 1
ATOM 682 C CA . GLY A 1 95 ? -9.984 6.069 -24.108 1.00 44.15 91 GLY A CA 1
ATOM 683 C C . GLY A 1 95 ? -9.153 5.238 -25.066 1.00 50.35 91 GLY A C 1
ATOM 684 O O . GLY A 1 95 ? -9.153 4.008 -24.946 1.00 53.98 91 GLY A O 1
ATOM 685 N N . LYS A 1 96 ? -8.432 5.871 -26.000 1.00 49.41 92 LYS A N 1
ATOM 686 C CA . LYS A 1 96 ? -7.753 5.175 -27.083 1.00 44.08 92 LYS A CA 1
ATOM 687 C C . LYS A 1 96 ? -6.279 5.521 -27.245 1.00 45.16 92 LYS A C 1
ATOM 688 O O . LYS A 1 96 ? -5.578 4.797 -27.957 1.00 45.00 92 LYS A O 1
ATOM 694 N N . CYS A 1 97 ? -5.790 6.606 -26.656 1.00 45.19 93 CYS A N 1
ATOM 695 C CA . CYS A 1 97 ? -4.441 7.056 -26.970 1.00 39.54 93 CYS A CA 1
ATOM 696 C C . CYS A 1 97 ? -3.413 6.352 -26.079 1.00 36.38 93 CYS A C 1
ATOM 697 O O . CYS A 1 97 ? -3.746 5.542 -25.215 1.00 30.77 93 CYS A O 1
ATOM 700 N N . TYR A 1 98 ? -2.144 6.718 -26.269 1.00 38.20 94 TYR A N 1
ATOM 701 C CA . TYR A 1 98 ? -1.045 6.098 -25.537 1.00 35.31 94 TYR A CA 1
ATOM 702 C C . TYR A 1 98 ? -1.278 6.152 -24.025 1.00 40.40 94 TYR A C 1
ATOM 703 O O . TYR A 1 98 ? -1.079 5.156 -23.318 1.00 34.31 94 TYR A O 1
ATOM 712 N N . TYR A 1 99 ? -1.738 7.303 -23.512 1.00 38.16 95 TYR A N 1
ATOM 713 C CA . TYR A 1 99 ? -1.864 7.445 -22.065 1.00 31.25 95 TYR A CA 1
ATOM 714 C C . TYR A 1 99 ? -3.195 6.932 -21.547 1.00 34.88 95 TYR A C 1
ATOM 715 O O . TYR A 1 99 ? -3.249 6.411 -20.430 1.00 40.66 95 TYR A O 1
ATOM 724 N N . CYS A 1 100 ? -4.271 7.070 -22.326 1.00 34.46 96 CYS A N 1
ATOM 725 C CA . CYS A 1 100 ? -5.554 6.493 -21.923 1.00 35.85 96 CYS A CA 1
ATOM 726 C C . CYS A 1 100 ? -5.467 4.973 -21.810 1.00 34.04 96 CYS A C 1
ATOM 727 O O . CYS A 1 100 ? -6.114 4.364 -20.947 1.00 32.94 96 CYS A O 1
ATOM 730 N N . LYS A 1 101 ? -4.694 4.341 -22.689 1.00 35.28 97 LYS A N 1
ATOM 731 C CA . LYS A 1 101 ? -4.513 2.898 -22.578 1.00 49.81 97 LYS A CA 1
ATOM 732 C C . LYS A 1 101 ? -3.835 2.506 -21.268 1.00 49.13 97 LYS A C 1
ATOM 733 O O . LYS A 1 101 ? -4.027 1.384 -20.797 1.00 47.46 97 LYS A O 1
ATOM 739 N N . LYS A 1 102 ? -3.084 3.416 -20.651 1.00 50.90 98 LYS A N 1
ATOM 740 C CA . LYS A 1 102 ? -2.475 3.175 -19.353 1.00 45.01 98 LYS A CA 1
ATOM 741 C C . LYS A 1 102 ? -3.372 3.578 -18.188 1.00 40.87 98 LYS A C 1
ATOM 742 O O . LYS A 1 102 ? -2.988 3.363 -17.036 1.00 45.97 98 LYS A O 1
ATOM 748 N N . GLY A 1 103 ? -4.556 4.135 -18.443 1.00 39.45 99 GLY A N 1
ATOM 749 C CA . GLY A 1 103 ? -5.356 4.684 -17.361 1.00 39.96 99 GLY A CA 1
ATOM 750 C C . GLY A 1 103 ? -4.904 6.045 -16.852 1.00 34.12 99 GLY A C 1
ATOM 751 O O . GLY A 1 103 ? -5.445 6.536 -15.849 1.00 32.46 99 GLY A O 1
ATOM 752 N N . ILE A 1 104 ? -3.955 6.685 -17.532 1.00 31.29 100 ILE A N 1
ATOM 753 C CA . ILE A 1 104 ? -3.435 7.987 -17.131 1.00 32.42 100 ILE A CA 1
ATOM 754 C C . ILE A 1 104 ? -4.224 9.065 -17.867 1.00 33.01 100 ILE A C 1
ATOM 755 O O . ILE A 1 104 ? -3.695 9.758 -18.741 1.00 30.73 100 ILE A O 1
ATOM 760 N N . TYR A 1 105 ? -5.507 9.206 -17.524 1.00 32.23 101 TYR A N 1
ATOM 761 C CA . TYR A 1 105 ? -6.370 10.113 -18.274 1.00 32.63 101 TYR A CA 1
ATOM 762 C C . TYR A 1 105 ? -5.921 11.561 -18.139 1.00 30.71 101 TYR A C 1
ATOM 763 O O . TYR A 1 105 ? -6.245 12.380 -19.004 1.00 30.01 101 TYR A O 1
ATOM 772 N N . ALA A 1 106 ? -5.174 11.876 -17.076 1.00 28.42 102 ALA A N 1
ATOM 773 C CA . ALA A 1 106 ? -4.578 13.189 -16.892 1.00 28.40 102 ALA A CA 1
ATOM 774 C C . ALA A 1 106 ? -3.712 13.610 -18.076 1.00 39.18 102 ALA A C 1
ATOM 775 O O . ALA A 1 106 ? -3.478 14.815 -18.264 1.00 36.10 102 ALA A O 1
ATOM 777 N N . HIS A 1 107 ? -3.232 12.658 -18.885 1.00 30.21 103 HIS A N 1
ATOM 778 C CA . HIS A 1 107 ? -2.353 13.028 -19.986 1.00 33.57 103 HIS A CA 1
ATOM 779 C C . HIS A 1 107 ? -2.845 12.488 -21.317 1.00 36.07 103 HIS A C 1
ATOM 780 O O . HIS A 1 107 ? -2.050 12.245 -22.222 1.00 34.58 103 HIS A O 1
ATOM 787 N N . CYS A 1 108 ? -4.167 12.349 -21.464 1.00 34.08 104 CYS A N 1
ATOM 788 C CA . CYS A 1 108 ? -4.753 11.978 -22.748 1.00 33.13 104 CYS A CA 1
ATOM 789 C C . CYS A 1 108 ? -4.302 12.947 -23.845 1.00 33.83 104 CYS A C 1
ATOM 790 O O . CYS A 1 108 ? -4.298 14.166 -23.654 1.00 37.31 104 CYS A O 1
ATOM 793 N N . GLU A 1 109 ? -3.922 12.399 -25.003 1.00 27.13 105 GLU A N 1
ATOM 794 C CA . GLU A 1 109 ? -3.317 13.178 -26.087 1.00 34.52 105 GLU A CA 1
ATOM 795 C C . GLU A 1 109 ? -4.311 13.640 -27.151 1.00 37.94 105 GLU A C 1
ATOM 796 O O . GLU A 1 109 ? -3.895 14.213 -28.158 1.00 38.17 105 GLU A O 1
ATOM 802 N N . ASP A 1 110 ? -5.607 13.401 -26.968 1.00 43.70 106 ASP A N 1
ATOM 803 C CA . ASP A 1 110 ? -6.621 13.733 -27.972 1.00 41.32 106 ASP A CA 1
ATOM 804 C C . ASP A 1 110 ? -7.765 14.456 -27.259 1.00 40.57 106 ASP A C 1
ATOM 805 O O . ASP A 1 110 ? -8.704 13.806 -26.789 1.00 41.40 106 ASP A O 1
ATOM 810 N N . GLU A 1 111 ? -7.680 15.785 -27.201 1.00 32.12 107 GLU A N 1
ATOM 811 C CA . GLU A 1 111 ? -8.603 16.648 -26.454 1.00 30.20 107 GLU A CA 1
ATOM 812 C C . GLU A 1 111 ? -8.922 16.048 -25.085 1.00 42.91 107 GLU A C 1
ATOM 813 O O . GLU A 1 111 ? -10.072 15.786 -24.731 1.00 50.31 107 GLU A O 1
ATOM 819 N N . GLY A 1 112 ? -7.861 15.828 -24.308 1.00 42.24 108 GLY A N 1
ATOM 820 C CA . GLY A 1 112 ? -7.980 15.121 -23.052 1.00 39.24 108 GLY A CA 1
ATOM 821 C C . GLY A 1 112 ? -7.134 15.756 -21.968 1.00 34.53 108 GLY A C 1
ATOM 822 O O . GLY A 1 112 ? -6.436 16.741 -22.196 1.00 41.44 108 GLY A O 1
ATOM 823 N N . GLY A 1 113 ? -7.220 15.171 -20.782 1.00 37.45 109 GLY A N 1
ATOM 824 C CA . GLY A 1 113 ? -6.567 15.717 -19.617 1.00 39.30 109 GLY A CA 1
ATOM 825 C C . GLY A 1 113 ? -7.477 16.687 -18.892 1.00 33.06 109 GLY A C 1
ATOM 826 O O . GLY A 1 113 ? -8.704 16.678 -19.048 1.00 29.47 109 GLY A O 1
ATOM 827 N N . TRP A 1 114 ? -6.856 17.555 -18.095 1.00 35.82 110 TRP A N 1
ATOM 828 C CA . TRP A 1 114 ? -7.601 18.606 -17.412 1.00 26.68 110 TRP A CA 1
ATOM 829 C C . TRP A 1 114 ? -7.736 19.772 -18.374 1.00 34.71 110 TRP A C 1
ATOM 830 O O . TRP A 1 114 ? -6.786 20.525 -18.603 1.00 40.56 110 TRP A O 1
ATOM 841 N N . ILE A 1 115 ? -8.916 19.918 -18.967 1.00 27.44 111 ILE A N 1
ATOM 842 C CA . ILE A 1 115 ? -9.096 20.999 -19.927 1.00 38.31 111 ILE A CA 1
ATOM 843 C C . ILE A 1 115 ? -10.307 21.861 -19.565 1.00 32.39 111 ILE A C 1
ATOM 844 O O . ILE A 1 115 ? -10.383 23.028 -19.975 1.00 30.73 111 ILE A O 1
ATOM 849 N N . PHE A 1 116 ? -11.260 21.294 -18.814 1.00 35.79 112 PHE A N 1
ATOM 850 C CA . PHE A 1 116 ? -12.449 22.060 -18.412 1.00 35.01 112 PHE A CA 1
ATOM 851 C C . PHE A 1 116 ? -12.013 23.300 -17.618 1.00 35.53 112 PHE A C 1
ATOM 852 O O . PHE A 1 116 ? -11.307 23.151 -16.610 1.00 30.24 112 PHE A O 1
ATOM 860 N N . ILE A 1 120 ? -10.568 24.430 -22.632 1.00 30.01 116 ILE A N 1
ATOM 861 C CA . ILE A 1 120 ? -11.974 24.618 -23.019 1.00 40.27 116 ILE A CA 1
ATOM 862 C C . ILE A 1 120 ? -12.914 25.122 -21.898 1.00 37.85 116 ILE A C 1
ATOM 863 O O . ILE A 1 120 ? -12.587 25.042 -20.708 1.00 35.74 116 ILE A O 1
ATOM 868 N N . ASP A 1 121 ? -14.086 25.615 -22.330 1.00 36.38 117 ASP A N 1
ATOM 869 C CA . ASP A 1 121 ? -15.144 26.092 -21.430 1.00 38.02 117 ASP A CA 1
ATOM 870 C C . ASP A 1 121 ? -15.446 25.083 -20.334 1.00 38.46 117 ASP A C 1
ATOM 871 O O . ASP A 1 121 ? -15.572 23.894 -20.595 1.00 37.04 117 ASP A O 1
ATOM 876 N N . GLY A 1 122 ? -15.581 25.569 -19.118 1.00 30.45 118 GLY A N 1
ATOM 877 C CA . GLY A 1 122 ? -15.830 24.718 -17.975 1.00 29.95 118 GLY A CA 1
ATOM 878 C C . GLY A 1 122 ? -17.275 24.728 -17.489 1.00 37.17 118 GLY A C 1
ATOM 879 O O . GLY A 1 122 ? -18.215 25.023 -18.234 1.00 33.15 118 GLY A O 1
ATOM 880 N N . MET A 1 123 ? -17.457 24.408 -16.209 1.00 38.00 119 MET A N 1
ATOM 881 C CA . MET A 1 123 ? -18.749 23.945 -15.698 1.00 34.13 119 MET A CA 1
ATOM 882 C C . MET A 1 123 ? -19.534 25.000 -14.946 1.00 30.41 119 MET A C 1
ATOM 883 O O . MET A 1 123 ? -20.686 24.736 -14.587 1.00 30.77 119 MET A O 1
ATOM 888 N N . GLN A 1 124 ? -18.976 26.199 -14.747 1.00 30.77 120 GLN A N 1
ATOM 889 C CA . GLN A 1 124 ? -19.705 27.285 -14.083 1.00 38.88 120 GLN A CA 1
ATOM 890 C C . GLN A 1 124 ? -20.532 28.050 -15.114 1.00 46.83 120 GLN A C 1
ATOM 891 O O . GLN A 1 124 ? -20.248 29.201 -15.471 1.00 32.49 120 GLN A O 1
ATOM 897 N N . ALA A 1 125 ? -21.567 27.353 -15.593 1.00 40.51 121 ALA A N 1
ATOM 898 C CA . ALA A 1 125 ? -22.464 27.807 -16.645 1.00 37.97 121 ALA A CA 1
ATOM 899 C C . ALA A 1 125 ? -23.687 26.904 -16.633 1.00 38.04 121 ALA A C 1
ATOM 900 O O . ALA A 1 125 ? -23.733 25.903 -15.911 1.00 35.75 121 ALA A O 1
ATOM 902 N N . GLU A 1 126 ? -24.657 27.239 -17.493 1.00 33.05 122 GLU A N 1
ATOM 903 C CA . GLU A 1 126 ? -25.895 26.465 -17.551 1.00 33.12 122 GLU A CA 1
ATOM 904 C C . GLU A 1 126 ? -25.706 25.136 -18.274 1.00 39.24 122 GLU A C 1
ATOM 905 O O . GLU A 1 126 ? -26.265 24.114 -17.856 1.00 32.32 122 GLU A O 1
ATOM 911 N N . TYR A 1 127 ? -24.978 25.148 -19.391 1.00 33.35 123 TYR A N 1
ATOM 912 C CA . TYR A 1 127 ? -24.759 23.968 -20.211 1.00 32.21 123 TYR A CA 1
ATOM 913 C C . TYR A 1 127 ? -23.270 23.817 -20.467 1.00 31.75 123 TYR A C 1
ATOM 914 O O . TYR A 1 127 ? -22.512 24.793 -20.451 1.00 44.41 123 TYR A O 1
ATOM 923 N N . LEU A 1 128 ? -22.866 22.579 -20.733 1.00 32.16 124 LEU A N 1
ATOM 924 C CA . LEU A 1 128 ? -21.468 22.215 -20.889 1.00 30.73 124 LEU A CA 1
ATOM 925 C C . LEU A 1 128 ? -21.321 21.279 -22.080 1.00 42.51 124 LEU A C 1
ATOM 926 O O . LEU A 1 128 ? -22.023 20.270 -22.164 1.00 30.46 124 LEU A O 1
ATOM 931 N N . ARG A 1 129 ? -20.406 21.596 -22.990 1.00 38.97 125 ARG A N 1
ATOM 932 C CA . ARG A 1 129 ? -19.983 20.615 -23.974 1.00 38.20 125 ARG A CA 1
ATOM 933 C C . ARG A 1 129 ? -18.986 19.670 -23.316 1.00 38.63 125 ARG A C 1
ATOM 934 O O . ARG A 1 129 ? -17.982 20.112 -22.742 1.00 31.17 125 ARG A O 1
ATOM 942 N N . VAL A 1 130 ? -19.263 18.374 -23.385 1.00 29.41 126 VAL A N 1
ATOM 943 C CA . VAL A 1 130 ? -18.410 17.362 -22.774 1.00 32.77 126 VAL A CA 1
ATOM 944 C C . VAL A 1 130 ? -17.762 16.542 -23.889 1.00 31.09 126 VAL A C 1
ATOM 945 O O . VAL A 1 130 ? -18.442 15.728 -24.527 1.00 37.92 126 VAL A O 1
ATOM 949 N N . PRO A 1 131 ? -16.461 16.699 -24.151 1.00 37.47 127 PRO A N 1
ATOM 950 C CA . PRO A 1 131 ? -15.790 15.801 -25.107 1.00 34.64 127 PRO A CA 1
ATOM 951 C C . PRO A 1 131 ? -15.689 14.391 -24.541 1.00 34.07 127 PRO A C 1
ATOM 952 O O . PRO A 1 131 ? -15.650 14.201 -23.326 1.00 34.89 127 PRO A O 1
ATOM 956 N N . HIS A 1 132 ? -15.679 13.403 -25.443 1.00 37.58 128 HIS A N 1
ATOM 957 C CA . HIS A 1 132 ? -15.526 11.985 -25.089 1.00 32.82 128 HIS A CA 1
ATOM 958 C C . HIS A 1 132 ? -16.479 11.570 -23.977 1.00 35.20 128 HIS A C 1
ATOM 959 O O . HIS A 1 132 ? -16.067 11.054 -22.933 1.00 34.07 128 HIS A O 1
ATOM 966 N N . ALA A 1 133 ? -17.774 11.798 -24.215 1.00 37.19 129 ALA A N 1
ATOM 967 C CA . ALA A 1 133 ? -18.774 11.640 -23.161 1.00 36.37 129 ALA A CA 1
ATOM 968 C C . ALA A 1 133 ? -18.782 10.228 -22.594 1.00 42.71 129 ALA A C 1
ATOM 969 O O . ALA A 1 133 ? -18.974 10.041 -21.387 1.00 41.80 129 ALA A O 1
ATOM 971 N N . ASP A 1 134 ? -18.594 9.214 -23.448 1.00 45.66 130 ASP A N 1
ATOM 972 C CA . ASP A 1 134 ? -18.625 7.837 -22.962 1.00 36.99 130 ASP A CA 1
ATOM 973 C C . ASP A 1 134 ? -17.542 7.580 -21.920 1.00 39.81 130 ASP A C 1
ATOM 974 O O . ASP A 1 134 ? -17.711 6.713 -21.052 1.00 39.03 130 ASP A O 1
ATOM 979 N N . ASN A 1 135 ? -16.428 8.317 -21.977 1.00 32.42 131 ASN A N 1
ATOM 980 C CA . ASN A 1 135 ? -15.338 8.110 -21.033 1.00 36.54 131 ASN A CA 1
ATOM 981 C C . ASN A 1 135 ? -15.188 9.232 -20.015 1.00 38.34 131 ASN A C 1
ATOM 982 O O . ASN A 1 135 ? -14.321 9.147 -19.142 1.00 38.43 131 ASN A O 1
ATOM 987 N N . THR A 1 136 ? -16.012 10.272 -20.090 1.00 40.83 132 THR A N 1
ATOM 988 C CA . THR A 1 136 ? -15.917 11.399 -19.174 1.00 39.44 132 THR A CA 1
ATOM 989 C C . THR A 1 136 ? -17.096 11.485 -18.218 1.00 37.19 132 THR A C 1
ATOM 990 O O . THR A 1 136 ? -16.960 12.075 -17.141 1.00 36.34 132 THR A O 1
ATOM 994 N N . LEU A 1 137 ? -18.226 10.870 -18.555 1.00 36.81 133 LEU A N 1
ATOM 995 C CA . LEU A 1 137 ? -19.432 10.895 -17.735 1.00 34.74 133 LEU A CA 1
ATOM 996 C C . LEU A 1 137 ? -19.584 9.588 -16.961 1.00 35.15 133 LEU A C 1
ATOM 997 O O . LEU A 1 137 ? -19.146 8.530 -17.411 1.00 30.31 133 LEU A O 1
ATOM 1002 N N . TYR A 1 138 ? -20.224 9.674 -15.798 1.00 32.78 134 TYR A N 1
ATOM 1003 C CA . TYR A 1 138 ? -20.566 8.506 -14.993 1.00 32.19 134 TYR A CA 1
ATOM 1004 C C . TYR A 1 138 ? -22.026 8.575 -14.582 1.00 41.54 134 TYR A C 1
ATOM 1005 O O . TYR A 1 138 ? -22.497 9.621 -14.120 1.00 39.44 134 TYR A O 1
ATOM 1014 N N . HIS A 1 139 ? -22.734 7.459 -14.734 1.00 42.22 135 HIS A N 1
ATOM 1015 C CA . HIS A 1 139 ? -24.106 7.388 -14.268 1.00 37.48 135 HIS A CA 1
ATOM 1016 C C . HIS A 1 139 ? -24.149 7.531 -12.752 1.00 32.53 135 HIS A C 1
ATOM 1017 O O . HIS A 1 139 ? -23.338 6.937 -12.045 1.00 33.57 135 HIS A O 1
ATOM 1024 N N . THR A 1 140 ? -25.088 8.345 -12.246 1.00 34.66 136 THR A N 1
ATOM 1025 C CA . THR A 1 140 ? -24.936 8.506 -10.803 1.00 42.66 136 THR A CA 1
ATOM 1026 C C . THR A 1 140 ? -25.822 7.518 -10.036 1.00 57.08 136 THR A C 1
ATOM 1027 O O . THR A 1 140 ? -26.982 7.298 -10.409 1.00 52.07 136 THR A O 1
ATOM 1031 N N . PRO A 1 141 ? -25.298 6.920 -8.962 1.00 65.03 137 PRO A N 1
ATOM 1032 C CA . PRO A 1 141 ? -26.145 6.090 -8.095 1.00 68.03 137 PRO A CA 1
ATOM 1033 C C . PRO A 1 141 ? -27.175 6.948 -7.379 1.00 70.55 137 PRO A C 1
ATOM 1034 O O . PRO A 1 141 ? -26.880 8.066 -6.949 1.00 74.31 137 PRO A O 1
ATOM 1038 N N . GLU A 1 142 ? -28.396 6.417 -7.253 1.00 72.32 138 GLU A N 1
ATOM 1039 C CA . GLU A 1 142 ? -29.467 7.158 -6.586 1.00 78.25 138 GLU A CA 1
ATOM 1040 C C . GLU A 1 142 ? -29.282 7.238 -5.077 1.00 70.28 138 GLU A C 1
ATOM 1041 O O . GLU A 1 142 ? -30.005 7.990 -4.421 1.00 64.08 138 GLU A O 1
ATOM 1047 N N . ASP A 1 143 ? -28.330 6.496 -4.515 1.00 73.30 139 ASP A N 1
ATOM 1048 C CA . ASP A 1 143 ? -28.134 6.469 -3.070 1.00 83.67 139 ASP A CA 1
ATOM 1049 C C . ASP A 1 143 ? -27.322 7.655 -2.553 1.00 76.49 139 ASP A C 1
ATOM 1050 O O . ASP A 1 143 ? -27.338 7.929 -1.346 1.00 72.68 139 ASP A O 1
ATOM 1055 N N . LEU A 1 144 ? -26.610 8.359 -3.424 1.00 66.33 140 LEU A N 1
ATOM 1056 C CA . LEU A 1 144 ? -25.700 9.401 -2.988 1.00 56.59 140 LEU A CA 1
ATOM 1057 C C . LEU A 1 144 ? -26.325 10.780 -3.155 1.00 44.20 140 LEU A C 1
ATOM 1058 O O . LEU A 1 144 ? -27.091 11.035 -4.087 1.00 47.69 140 LEU A O 1
ATOM 1063 N N . SER A 1 145 ? -25.990 11.664 -2.225 1.00 37.40 141 SER A N 1
ATOM 1064 C CA . SER A 1 145 ? -26.406 13.056 -2.283 1.00 42.80 141 SER A CA 1
ATOM 1065 C C . SER A 1 145 ? -25.635 13.817 -3.365 1.00 41.79 141 SER A C 1
ATOM 1066 O O . SER A 1 145 ? -24.485 13.498 -3.687 1.00 36.15 141 SER A O 1
ATOM 1069 N N . ASP A 1 146 ? -26.296 14.840 -3.918 1.00 40.95 142 ASP A N 1
ATOM 1070 C CA . ASP A 1 146 ? -25.681 15.707 -4.924 1.00 41.01 142 ASP A CA 1
ATOM 1071 C C . ASP A 1 146 ? -24.374 16.307 -4.419 1.00 30.97 142 ASP A C 1
ATOM 1072 O O . ASP A 1 146 ? -23.389 16.370 -5.156 1.00 40.32 142 ASP A O 1
ATOM 1077 N N . GLU A 1 147 ? -24.340 16.715 -3.151 1.00 32.45 143 GLU A N 1
ATOM 1078 C CA . GLU A 1 147 ? -23.141 17.339 -2.607 1.00 37.77 143 GLU A CA 1
ATOM 1079 C C . GLU A 1 147 ? -21.979 16.361 -2.589 1.00 38.11 143 GLU A C 1
ATOM 1080 O O . GLU A 1 147 ? -20.835 16.742 -2.856 1.00 37.57 143 GLU A O 1
ATOM 1086 N N . ALA A 1 148 ? -22.253 15.091 -2.282 1.00 34.49 144 ALA A N 1
ATOM 1087 C CA . ALA A 1 148 ? -21.191 14.098 -2.302 1.00 34.30 144 ALA A CA 1
ATOM 1088 C C . ALA A 1 148 ? -20.753 13.796 -3.730 1.00 37.03 144 ALA A C 1
ATOM 1089 O O . ALA A 1 148 ? -19.561 13.598 -3.988 1.00 35.86 144 ALA A O 1
ATOM 1091 N N . LEU A 1 149 ? -21.694 13.777 -4.675 1.00 34.53 145 LEU A N 1
ATOM 1092 C CA . LEU A 1 149 ? -21.317 13.467 -6.050 1.00 28.97 145 LEU A CA 1
ATOM 1093 C C . LEU A 1 149 ? -20.453 14.563 -6.664 1.00 29.37 145 LEU A C 1
ATOM 1094 O O . LEU A 1 149 ? -19.519 14.263 -7.417 1.00 30.78 145 LEU A O 1
ATOM 1099 N N . VAL A 1 150 ? -20.753 15.840 -6.383 1.00 31.65 146 VAL A N 1
ATOM 1100 C CA . VAL A 1 150 ? -19.929 16.910 -6.953 1.00 32.06 146 VAL A CA 1
ATOM 1101 C C . VAL A 1 150 ? -18.485 16.797 -6.467 1.00 33.04 146 VAL A C 1
ATOM 1102 O O . VAL A 1 150 ? -17.545 17.140 -7.194 1.00 34.55 146 VAL A O 1
ATOM 1106 N N . MET A 1 151 ? -18.284 16.325 -5.233 1.00 34.99 147 MET A N 1
ATOM 1107 C CA . MET A 1 151 ? -16.939 16.124 -4.702 1.00 26.53 147 MET A CA 1
ATOM 1108 C C . MET A 1 151 ? -16.172 15.043 -5.460 1.00 27.90 147 MET A C 1
ATOM 1109 O O . MET A 1 151 ? -14.940 15.021 -5.410 1.00 37.18 147 MET A O 1
ATOM 1114 N N . LEU A 1 152 ? -16.861 14.166 -6.183 1.00 35.55 148 LEU A N 1
ATOM 1115 C CA . LEU A 1 152 ? -16.184 13.128 -6.942 1.00 33.57 148 LEU A CA 1
ATOM 1116 C C . LEU A 1 152 ? -15.647 13.620 -8.292 1.00 33.21 148 LEU A C 1
ATOM 1117 O O . LEU A 1 152 ? -14.941 12.865 -8.979 1.00 28.53 148 LEU A O 1
ATOM 1122 N N . LEU A 1 156 ? -11.928 14.713 -4.339 1.00 30.16 152 LEU A N 1
ATOM 1123 C CA . LEU A 1 156 ? -11.992 13.345 -3.791 1.00 35.54 152 LEU A CA 1
ATOM 1124 C C . LEU A 1 156 ? -11.043 12.430 -4.562 1.00 26.47 152 LEU A C 1
ATOM 1125 O O . LEU A 1 156 ? -10.140 11.878 -3.941 1.00 24.57 152 LEU A O 1
ATOM 1130 N N . PRO A 1 157 ? -11.202 12.294 -5.891 1.00 28.57 153 PRO A N 1
ATOM 1131 C CA . PRO A 1 157 ? -10.198 11.519 -6.629 1.00 28.59 153 PRO A CA 1
ATOM 1132 C C . PRO A 1 157 ? -8.822 12.149 -6.572 1.00 34.60 153 PRO A C 1
ATOM 1133 O O . PRO A 1 157 ? -7.820 11.418 -6.670 1.00 32.85 153 PRO A O 1
ATOM 1137 N N . THR A 1 158 ? -8.735 13.476 -6.401 1.00 34.27 154 THR A N 1
ATOM 1138 C CA . THR A 1 158 ? -7.425 14.117 -6.271 1.00 32.67 154 THR A CA 1
ATOM 1139 C C . THR A 1 158 ? -6.736 13.667 -4.989 1.00 36.53 154 THR A C 1
ATOM 1140 O O . THR A 1 158 ? -5.627 13.120 -5.023 1.00 28.72 154 THR A O 1
ATOM 1144 N N . GLY A 1 159 ? -7.402 13.850 -3.849 1.00 24.95 155 GLY A N 1
ATOM 1145 C CA . GLY A 1 159 ? -6.861 13.356 -2.584 1.00 30.44 155 GLY A CA 1
ATOM 1146 C C . GLY A 1 159 ? -6.544 11.859 -2.605 1.00 32.12 155 GLY A C 1
ATOM 1147 O O . GLY A 1 159 ? -5.531 11.421 -2.051 1.00 36.41 155 GLY A O 1
ATOM 1148 N N . TYR A 1 160 ? -7.415 11.048 -3.227 1.00 27.05 156 TYR A N 1
ATOM 1149 C CA . TYR A 1 160 ? -7.239 9.594 -3.185 1.00 33.66 156 TYR A CA 1
ATOM 1150 C C . TYR A 1 160 ? -6.096 9.150 -4.091 1.00 29.78 156 TYR A C 1
ATOM 1151 O O . TYR A 1 160 ? -5.145 8.520 -3.630 1.00 34.48 156 TYR A O 1
ATOM 1160 N N . GLU A 1 161 ? -6.163 9.488 -5.383 1.00 26.68 157 GLU A N 1
ATOM 1161 C CA . GLU A 1 161 ? -5.147 9.027 -6.335 1.00 30.16 157 GLU A CA 1
ATOM 1162 C C . GLU A 1 161 ? -3.795 9.687 -6.074 1.00 34.20 157 GLU A C 1
ATOM 1163 O O . GLU A 1 161 ? -2.760 9.009 -6.064 1.00 38.38 157 GLU A O 1
ATOM 1169 N N . ILE A 1 162 ? -3.787 11.004 -5.839 1.00 28.44 158 ILE A N 1
ATOM 1170 C CA . ILE A 1 162 ? -2.533 11.744 -5.778 1.00 25.58 158 ILE A CA 1
ATOM 1171 C C . ILE A 1 162 ? -1.970 11.856 -4.360 1.00 30.28 158 ILE A C 1
ATOM 1172 O O . ILE A 1 162 ? -0.749 11.908 -4.188 1.00 35.69 158 ILE A O 1
ATOM 1177 N N . GLY A 1 163 ? -2.808 11.868 -3.336 1.00 27.30 159 GLY A N 1
ATOM 1178 C CA . GLY A 1 163 ? -2.322 11.893 -1.971 1.00 35.34 159 GLY A CA 1
ATOM 1179 C C . GLY A 1 163 ? -2.223 10.542 -1.273 1.00 41.12 159 GLY A C 1
ATOM 1180 O O . GLY A 1 163 ? -1.308 10.304 -0.488 1.00 66.74 159 GLY A O 1
ATOM 1181 N N . VAL A 1 164 ? -3.188 9.641 -1.523 1.00 31.06 160 VAL A N 1
ATOM 1182 C CA . VAL A 1 164 ? -3.325 8.425 -0.727 1.00 31.77 160 VAL A CA 1
ATOM 1183 C C . VAL A 1 164 ? -2.673 7.226 -1.430 1.00 29.06 160 VAL A C 1
ATOM 1184 O O . VAL A 1 164 ? -1.847 6.507 -0.850 1.00 28.41 160 VAL A O 1
ATOM 1188 N N . LEU A 1 165 ? -2.996 7.034 -2.710 1.00 31.28 161 LEU A N 1
ATOM 1189 C CA . LEU A 1 165 ? -2.441 5.909 -3.473 1.00 27.11 161 LEU A CA 1
ATOM 1190 C C . LEU A 1 165 ? -0.963 6.122 -3.819 1.00 27.18 161 LEU A C 1
ATOM 1191 O O . LEU A 1 165 ? -0.133 5.222 -3.639 1.00 29.49 161 LEU A O 1
ATOM 1196 N N . LYS A 1 166 ? -0.596 7.312 -4.307 1.00 32.76 162 LYS A N 1
ATOM 1197 C CA . LYS A 1 166 ? 0.823 7.541 -4.582 1.00 28.33 162 LYS A CA 1
ATOM 1198 C C . LYS A 1 166 ? 1.635 7.562 -3.298 1.00 26.12 162 LYS A C 1
ATOM 1199 O O . LYS A 1 166 ? 2.803 7.164 -3.293 1.00 35.13 162 LYS A O 1
ATOM 1205 N N . GLY A 1 167 ? 1.019 7.942 -2.196 1.00 24.01 163 GLY A N 1
ATOM 1206 C CA . GLY A 1 167 ? 1.703 7.917 -0.920 1.00 24.26 163 GLY A CA 1
ATOM 1207 C C . GLY A 1 167 ? 1.856 6.549 -0.315 1.00 35.10 163 GLY A C 1
ATOM 1208 O O . GLY A 1 167 ? 2.631 6.393 0.627 1.00 33.92 163 GLY A O 1
ATOM 1209 N N . LYS A 1 168 ? 1.128 5.560 -0.839 1.00 38.09 164 LYS A N 1
ATOM 1210 C CA . LYS A 1 168 ? 1.193 4.188 -0.357 1.00 31.45 164 LYS A CA 1
ATOM 1211 C C . LYS A 1 168 ? 0.770 4.097 1.107 1.00 34.68 164 LYS A C 1
ATOM 1212 O O . LYS A 1 168 ? 1.440 3.473 1.932 1.00 31.21 164 LYS A O 1
ATOM 1218 N N . VAL A 1 169 ? -0.364 4.740 1.427 1.00 31.31 165 VAL A N 1
ATOM 1219 C CA . VAL A 1 169 ? -1.003 4.537 2.727 1.00 29.31 165 VAL A CA 1
ATOM 1220 C C . VAL A 1 169 ? -1.454 3.085 2.880 1.00 32.00 165 VAL A C 1
ATOM 1221 O O . VAL A 1 169 ? -2.097 2.523 1.989 1.00 33.34 165 VAL A O 1
ATOM 1225 N N . GLU A 1 170 ? -1.193 2.511 4.053 1.00 31.02 166 GLU A N 1
ATOM 1226 C CA . GLU A 1 170 ? -1.467 1.116 4.369 1.00 32.76 166 GLU A CA 1
ATOM 1227 C C . GLU A 1 170 ? -1.857 1.015 5.836 1.00 28.59 166 GLU A C 1
ATOM 1228 O O . GLU A 1 170 ? -1.504 1.887 6.636 1.00 32.13 166 GLU A O 1
ATOM 1234 N N . PRO A 1 171 ? -2.555 -0.055 6.232 1.00 33.01 167 PRO A N 1
ATOM 1235 C CA . PRO A 1 171 ? -2.994 -0.160 7.629 1.00 26.67 167 PRO A CA 1
ATOM 1236 C C . PRO A 1 171 ? -1.827 -0.111 8.595 1.00 26.63 167 PRO A C 1
ATOM 1237 O O . PRO A 1 171 ? -0.766 -0.698 8.369 1.00 30.30 167 PRO A O 1
ATOM 1241 N N . GLY A 1 172 ? -2.030 0.619 9.678 1.00 25.35 168 GLY A N 1
ATOM 1242 C CA . GLY A 1 172 ? -1.014 0.749 10.696 1.00 28.90 168 GLY A CA 1
ATOM 1243 C C . GLY A 1 172 ? 0.133 1.689 10.384 1.00 34.81 168 GLY A C 1
ATOM 1244 O O . GLY A 1 172 ? 1.020 1.838 11.231 1.00 40.13 168 GLY A O 1
ATOM 1245 N N . CYS A 1 173 ? 0.163 2.338 9.214 1.00 32.08 169 CYS A N 1
ATOM 1246 C CA . CYS A 1 173 ? 1.242 3.299 8.980 1.00 31.89 169 CYS A CA 1
ATOM 1247 C C . CYS A 1 173 ? 0.937 4.656 9.625 1.00 32.89 169 CYS A C 1
ATOM 1248 O O . CYS A 1 173 ? -0.107 4.875 10.247 1.00 33.11 169 CYS A O 1
ATOM 1251 N N . SER A 1 174 ? 1.876 5.587 9.462 1.00 27.38 170 SER A N 1
ATOM 1252 C CA . SER A 1 174 ? 1.795 6.921 10.030 1.00 30.02 170 SER A CA 1
ATOM 1253 C C . SER A 1 174 ? 1.732 7.922 8.884 1.00 33.18 170 SER A C 1
ATOM 1254 O O . SER A 1 174 ? 2.636 7.974 8.039 1.00 35.17 170 SER A O 1
ATOM 1257 N N . VAL A 1 175 ? 0.663 8.696 8.849 1.00 38.48 171 VAL A N 1
ATOM 1258 C CA . VAL A 1 175 ? 0.445 9.690 7.810 1.00 35.32 171 VAL A CA 1
ATOM 1259 C C . VAL A 1 175 ? 0.426 11.060 8.461 1.00 35.66 171 VAL A C 1
ATOM 1260 O O . VAL A 1 175 ? -0.145 11.238 9.543 1.00 32.14 171 VAL A O 1
ATOM 1264 N N . ALA A 1 176 ? 1.063 12.018 7.807 1.00 27.14 172 ALA A N 1
ATOM 1265 C CA . ALA A 1 176 ? 0.854 13.425 8.101 1.00 31.62 172 ALA A CA 1
ATOM 1266 C C . ALA A 1 176 ? 0.310 14.097 6.852 1.00 32.29 172 ALA A C 1
ATOM 1267 O O . ALA A 1 176 ? 0.754 13.810 5.737 1.00 31.42 172 ALA A O 1
ATOM 1269 N N . ILE A 1 177 ? -0.664 14.980 7.039 1.00 36.19 173 ILE A N 1
ATOM 1270 C CA . ILE A 1 177 ? -1.213 15.775 5.950 1.00 30.98 173 ILE A CA 1
ATOM 1271 C C . ILE A 1 177 ? -0.874 17.236 6.228 1.00 30.86 173 ILE A C 1
ATOM 1272 O O . ILE A 1 177 ? -1.147 17.748 7.324 1.00 31.59 173 ILE A O 1
ATOM 1277 N N . ILE A 1 178 ? -0.209 17.874 5.269 1.00 28.07 174 ILE A N 1
ATOM 1278 C CA . ILE A 1 178 ? 0.252 19.247 5.411 1.00 28.64 174 ILE A CA 1
ATOM 1279 C C . ILE A 1 178 ? -0.718 20.126 4.639 1.00 31.67 174 ILE A C 1
ATOM 1280 O O . ILE A 1 178 ? -0.676 20.193 3.403 1.00 34.32 174 ILE A O 1
ATOM 1285 N N . GLY A 1 179 ? -1.578 20.808 5.368 1.00 30.84 175 GLY A N 1
ATOM 1286 C CA . GLY A 1 179 ? -2.518 21.705 4.745 1.00 33.36 175 GLY A CA 1
ATOM 1287 C C . GLY A 1 179 ? -3.907 21.171 4.960 1.00 32.24 175 GLY A C 1
ATOM 1288 O O . GLY A 1 179 ? -4.267 20.123 4.419 1.00 33.10 175 GLY A O 1
ATOM 1289 N N . SER A 1 180 ? -4.682 21.880 5.771 1.00 36.96 176 SER A N 1
ATOM 1290 C CA . SER A 1 180 ? -5.999 21.438 6.196 1.00 42.39 176 SER A CA 1
ATOM 1291 C C . SER A 1 180 ? -7.116 22.158 5.446 1.00 43.70 176 SER A C 1
ATOM 1292 O O . SER A 1 180 ? -8.236 22.221 5.949 1.00 39.52 176 SER A O 1
ATOM 1295 N N . GLY A 1 181 ? -6.828 22.711 4.260 1.00 40.99 177 GLY A N 1
ATOM 1296 C CA . GLY A 1 181 ? -7.856 23.234 3.387 1.00 39.93 177 GLY A CA 1
ATOM 1297 C C . GLY A 1 181 ? -8.629 22.104 2.729 1.00 43.10 177 GLY A C 1
ATOM 1298 O O . GLY A 1 181 ? -8.533 20.946 3.142 1.00 38.95 177 GLY A O 1
ATOM 1299 N N . PRO A 1 182 ? -9.393 22.418 1.673 1.00 40.49 178 PRO A N 1
ATOM 1300 C CA . PRO A 1 182 ? -10.259 21.381 1.054 1.00 30.54 178 PRO A CA 1
ATOM 1301 C C . PRO A 1 182 ? -9.531 20.119 0.560 1.00 40.23 178 PRO A C 1
ATOM 1302 O O . PRO A 1 182 ? -10.012 18.995 0.804 1.00 30.95 178 PRO A O 1
ATOM 1306 N N . VAL A 1 183 ? -8.403 20.255 -0.142 1.00 32.50 179 VAL A N 1
ATOM 1307 C CA . VAL A 1 183 ? -7.738 19.060 -0.678 1.00 34.99 179 VAL A CA 1
ATOM 1308 C C . VAL A 1 183 ? -7.125 18.239 0.451 1.00 38.99 179 VAL A C 1
ATOM 1309 O O . VAL A 1 183 ? -7.130 17.000 0.418 1.00 34.70 179 VAL A O 1
ATOM 1313 N N . GLY A 1 184 ? -6.621 18.912 1.486 1.00 35.96 180 GLY A N 1
ATOM 1314 C CA . GLY A 1 184 ? -6.098 18.187 2.630 1.00 34.30 180 GLY A CA 1
ATOM 1315 C C . GLY A 1 184 ? -7.167 17.383 3.347 1.00 32.20 180 GLY A C 1
ATOM 1316 O O . GLY A 1 184 ? -6.934 16.233 3.735 1.00 29.32 180 GLY A O 1
ATOM 1317 N N . LEU A 1 185 ? -8.351 17.977 3.536 1.00 32.20 181 LEU A N 1
ATOM 1318 C CA . LEU A 1 185 ? -9.455 17.257 4.166 1.00 30.04 181 LEU A CA 1
ATOM 1319 C C . LEU A 1 185 ? -9.932 16.103 3.293 1.00 35.78 181 LEU A C 1
ATOM 1320 O O . LEU A 1 185 ? -10.266 15.027 3.805 1.00 33.36 181 LEU A O 1
ATOM 1325 N N . ALA A 1 186 ? -9.959 16.305 1.972 1.00 29.14 182 ALA A N 1
ATOM 1326 C CA . ALA A 1 186 ? -10.355 15.235 1.065 1.00 30.52 182 ALA A CA 1
ATOM 1327 C C . ALA A 1 186 ? -9.398 14.048 1.156 1.00 33.09 182 ALA A C 1
ATOM 1328 O O . ALA A 1 186 ? -9.829 12.886 1.154 1.00 34.10 182 ALA A O 1
ATOM 1330 N N . ALA A 1 187 ? -8.095 14.326 1.235 1.00 30.15 183 ALA A N 1
ATOM 1331 C CA . ALA A 1 187 ? -7.109 13.269 1.450 1.00 34.25 183 ALA A CA 1
ATOM 1332 C C . ALA A 1 187 ? -7.297 12.598 2.808 1.00 35.12 183 ALA A C 1
ATOM 1333 O O . ALA A 1 187 ? -7.089 11.385 2.947 1.00 29.74 183 ALA A O 1
ATOM 1335 N N . LEU A 1 188 ? -7.643 13.389 3.827 1.00 30.28 184 LEU A N 1
ATOM 1336 C CA . LEU A 1 188 ? -7.900 12.849 5.153 1.00 29.34 184 LEU A CA 1
ATOM 1337 C C . LEU A 1 188 ? -9.044 11.836 5.126 1.00 33.87 184 LEU A C 1
ATOM 1338 O O . LEU A 1 188 ? -8.953 10.767 5.742 1.00 35.12 184 LEU A O 1
ATOM 1343 N N . LEU A 1 189 ? -10.128 12.153 4.410 1.00 32.04 185 LEU A N 1
ATOM 1344 C CA . LEU A 1 189 ? -11.268 11.240 4.364 1.00 31.13 185 LEU A CA 1
ATOM 1345 C C . LEU A 1 189 ? -10.902 9.933 3.668 1.00 31.09 185 LEU A C 1
ATOM 1346 O O . LEU A 1 189 ? -11.253 8.849 4.140 1.00 32.60 185 LEU A O 1
ATOM 1351 N N . THR A 1 190 ? -10.237 10.019 2.522 1.00 27.79 186 THR A N 1
ATOM 1352 C CA . THR A 1 190 ? -9.951 8.805 1.774 1.00 32.52 186 THR A CA 1
ATOM 1353 C C . THR A 1 190 ? -8.773 8.024 2.342 1.00 31.38 186 THR A C 1
ATOM 1354 O O . THR A 1 190 ? -8.689 6.816 2.101 1.00 33.60 186 THR A O 1
ATOM 1358 N N . ALA A 1 191 ? -7.869 8.672 3.092 1.00 29.78 187 ALA A N 1
ATOM 1359 C CA . ALA A 1 191 ? -6.800 7.921 3.746 1.00 29.24 187 ALA A CA 1
ATOM 1360 C C . ALA A 1 191 ? -7.360 6.946 4.762 1.00 31.05 187 ALA A C 1
ATOM 1361 O O . ALA A 1 191 ? -6.699 5.962 5.105 1.00 34.02 187 ALA A O 1
ATOM 1363 N N . GLN A 1 192 ? -8.537 7.243 5.315 1.00 31.47 188 GLN A N 1
ATOM 1364 C CA . GLN A 1 192 ? -9.124 6.349 6.301 1.00 32.42 188 GLN A CA 1
ATOM 1365 C C . GLN A 1 192 ? -9.652 5.056 5.691 1.00 27.87 188 GLN A C 1
ATOM 1366 O O . GLN A 1 192 ? -9.925 4.115 6.435 1.00 31.93 188 GLN A O 1
ATOM 1372 N N . PHE A 1 193 ? -9.804 4.981 4.366 1.00 29.68 189 PHE A N 1
ATOM 1373 C CA . PHE A 1 193 ? -10.082 3.690 3.734 1.00 29.85 189 PHE A CA 1
ATOM 1374 C C . PHE A 1 193 ? -9.007 2.657 4.057 1.00 40.44 189 PHE A C 1
ATOM 1375 O O . PHE A 1 193 ? -9.287 1.458 4.002 1.00 44.40 189 PHE A O 1
ATOM 1383 N N . TYR A 1 194 ? -7.782 3.092 4.382 1.00 40.36 190 TYR A N 1
ATOM 1384 C CA . TYR A 1 194 ? -6.666 2.188 4.636 1.00 33.30 190 TYR A CA 1
ATOM 1385 C C . TYR A 1 194 ? -6.257 2.110 6.102 1.00 31.88 190 TYR A C 1
ATOM 1386 O O . TYR A 1 194 ? -5.189 1.573 6.397 1.00 37.71 190 TYR A O 1
ATOM 1395 N N . SER A 1 195 ? -7.062 2.636 7.015 1.00 37.84 191 SER A N 1
ATOM 1396 C CA . SER A 1 195 ? -6.839 2.499 8.452 1.00 44.21 191 SER A CA 1
ATOM 1397 C C . SER A 1 195 ? -5.395 2.746 8.906 1.00 39.21 191 SER A C 1
ATOM 1398 O O . SER A 1 195 ? -4.818 1.914 9.614 1.00 38.13 191 SER A O 1
ATOM 1401 N N . PRO A 1 196 ? -4.790 3.878 8.552 1.00 41.17 192 PRO A N 1
ATOM 1402 C CA . PRO A 1 196 ? -3.475 4.185 9.109 1.00 31.78 192 PRO A CA 1
ATOM 1403 C C . PRO A 1 196 ? -3.565 4.328 10.623 1.00 35.78 192 PRO A C 1
ATOM 1404 O O . PRO A 1 196 ? -4.595 4.732 11.170 1.00 32.46 192 PRO A O 1
ATOM 1408 N N . ALA A 1 197 ? -2.466 3.980 11.309 1.00 33.23 193 ALA A N 1
ATOM 1409 C CA . ALA A 1 197 ? -2.425 4.129 12.770 1.00 35.39 193 ALA A CA 1
ATOM 1410 C C . ALA A 1 197 ? -2.537 5.592 13.194 1.00 39.61 193 ALA A C 1
ATOM 1411 O O . ALA A 1 197 ? -3.208 5.915 14.179 1.00 40.03 193 ALA A O 1
ATOM 1413 N N . LYS A 1 198 ? -1.879 6.487 12.462 1.00 40.67 194 LYS A N 1
ATOM 1414 C CA . LYS A 1 198 ? -1.800 7.900 12.807 1.00 38.36 194 LYS A CA 1
ATOM 1415 C C . LYS A 1 198 ? -2.101 8.736 11.577 1.00 35.08 194 LYS A C 1
ATOM 1416 O O . LYS A 1 198 ? -1.528 8.519 10.501 1.00 31.57 194 LYS A O 1
ATOM 1422 N N . LEU A 1 199 ? -3.017 9.673 11.746 1.00 31.50 195 LEU A N 1
ATOM 1423 C CA . LEU A 1 199 ? -3.390 10.656 10.742 1.00 33.56 195 LEU A CA 1
ATOM 1424 C C . LEU A 1 199 ? -3.183 12.006 11.404 1.00 39.58 195 LEU A C 1
ATOM 1425 O O . LEU A 1 199 ? -4.047 12.480 12.152 1.00 36.10 195 LEU A O 1
ATOM 1430 N N . ILE A 1 200 ? -2.038 12.608 11.131 1.00 28.09 196 ILE A N 1
ATOM 1431 C CA . ILE A 1 200 ? -1.612 13.831 11.788 1.00 31.33 196 ILE A CA 1
ATOM 1432 C C . ILE A 1 200 ? -1.902 14.996 10.843 1.00 39.31 196 ILE A C 1
ATOM 1433 O O . ILE A 1 200 ? -1.316 15.090 9.759 1.00 36.34 196 ILE A O 1
ATOM 1438 N N . MET A 1 201 ? -2.834 15.870 11.216 1.00 29.02 197 MET A N 1
ATOM 1439 C CA . MET A 1 201 ? -3.086 17.061 10.415 1.00 32.84 197 MET A CA 1
ATOM 1440 C C . MET A 1 201 ? -2.176 18.178 10.898 1.00 29.72 197 MET A C 1
ATOM 1441 O O . MET A 1 201 ? -2.097 18.445 12.102 1.00 34.37 197 MET A O 1
ATOM 1446 N N . VAL A 1 202 ? -1.485 18.816 9.956 1.00 41.64 198 VAL A N 1
ATOM 1447 C CA . VAL A 1 202 ? -0.574 19.924 10.233 1.00 34.21 198 VAL A CA 1
ATOM 1448 C C . VAL A 1 202 ? -1.082 21.147 9.487 1.00 32.59 198 VAL A C 1
ATOM 1449 O O . VAL A 1 202 ? -1.356 21.068 8.282 1.00 30.30 198 VAL A O 1
ATOM 1453 N N . ASP A 1 203 ? -1.225 22.264 10.209 1.00 34.03 199 ASP A N 1
ATOM 1454 C CA . ASP A 1 203 ? -1.706 23.526 9.654 1.00 39.23 199 ASP A CA 1
ATOM 1455 C C . ASP A 1 203 ? -1.384 24.650 10.646 1.00 42.12 199 ASP A C 1
ATOM 1456 O O . ASP A 1 203 ? -0.993 24.404 11.790 1.00 45.25 199 ASP A O 1
ATOM 1461 N N . LEU A 1 204 ? -1.538 25.895 10.186 1.00 46.98 200 LEU A N 1
ATOM 1462 C CA . LEU A 1 204 ? -1.391 27.077 11.040 1.00 48.26 200 LEU A CA 1
ATOM 1463 C C . LEU A 1 204 ? -2.688 27.440 11.754 1.00 47.30 200 LEU A C 1
ATOM 1464 O O . LEU A 1 204 ? -2.659 27.865 12.911 1.00 49.29 200 LEU A O 1
ATOM 1469 N N . ASP A 1 205 ? -3.821 27.251 11.081 1.00 50.70 201 ASP A N 1
ATOM 1470 C CA . ASP A 1 205 ? -5.141 27.657 11.559 1.00 49.12 201 ASP A CA 1
ATOM 1471 C C . ASP A 1 205 ? -5.731 26.589 12.479 1.00 47.57 201 ASP A C 1
ATOM 1472 O O . ASP A 1 205 ? -5.957 25.446 12.054 1.00 40.42 201 ASP A O 1
ATOM 1477 N N . ASP A 1 206 ? -6.034 26.976 13.722 1.00 47.58 202 ASP A N 1
ATOM 1478 C CA . ASP A 1 206 ? -6.595 26.010 14.660 1.00 54.35 202 ASP A CA 1
ATOM 1479 C C . ASP A 1 206 ? -8.034 25.631 14.314 1.00 49.20 202 ASP A C 1
ATOM 1480 O O . ASP A 1 206 ? -8.469 24.517 14.638 1.00 46.49 202 ASP A O 1
ATOM 1485 N N . ASN A 1 207 ? -8.783 26.528 13.664 1.00 45.21 203 ASN A N 1
ATOM 1486 C CA . ASN A 1 207 ? -10.141 26.187 13.245 1.00 45.41 203 ASN A CA 1
ATOM 1487 C C . ASN A 1 207 ? -10.126 25.043 12.243 1.00 45.56 203 ASN A C 1
ATOM 1488 O O . ASN A 1 207 ? -10.914 24.095 12.345 1.00 33.54 203 ASN A O 1
ATOM 1493 N N . ARG A 1 208 ? -9.229 25.117 11.262 1.00 45.97 204 ARG A N 1
ATOM 1494 C CA . ARG A 1 208 ? -9.124 24.041 10.283 1.00 36.44 204 ARG A CA 1
ATOM 1495 C C . ARG A 1 208 ? -8.629 22.742 10.926 1.00 37.32 204 ARG A C 1
ATOM 1496 O O . ARG A 1 208 ? -9.116 21.650 10.588 1.00 34.59 204 ARG A O 1
ATOM 1504 N N . LEU A 1 209 ? -7.682 22.836 11.873 1.00 36.20 205 LEU A N 1
ATOM 1505 C CA . LEU A 1 209 ? -7.229 21.636 12.579 1.00 41.02 205 LEU A CA 1
ATOM 1506 C C . LEU A 1 209 ? -8.360 21.000 13.389 1.00 38.29 205 LEU A C 1
ATOM 1507 O O . LEU A 1 209 ? -8.494 19.771 13.416 1.00 39.52 205 LEU A O 1
ATOM 1512 N N . GLU A 1 210 ? -9.186 21.820 14.047 1.00 46.64 206 GLU A N 1
ATOM 1513 C CA . GLU A 1 210 ? -10.337 21.295 14.776 1.00 44.57 206 GLU A CA 1
ATOM 1514 C C . GLU A 1 210 ? -11.304 20.579 13.843 1.00 35.75 206 GLU A C 1
ATOM 1515 O O . GLU A 1 210 ? -11.830 19.516 14.182 1.00 37.37 206 GLU A O 1
ATOM 1521 N N . THR A 1 211 ? -11.555 21.147 12.664 1.00 33.70 207 THR A N 1
ATOM 1522 C CA . THR A 1 211 ? -12.383 20.451 11.684 1.00 33.45 207 THR A CA 1
ATOM 1523 C C . THR A 1 211 ? -11.726 19.132 11.262 1.00 38.24 207 THR A C 1
ATOM 1524 O O . THR A 1 211 ? -12.411 18.127 11.047 1.00 36.04 207 THR A O 1
ATOM 1528 N N . ALA A 1 212 ? -10.392 19.112 11.160 1.00 33.78 208 ALA A N 1
ATOM 1529 C CA . ALA A 1 212 ? -9.706 17.890 10.745 1.00 36.05 208 ALA A CA 1
ATOM 1530 C C . ALA A 1 212 ? -9.942 16.762 11.745 1.00 30.14 208 ALA A C 1
ATOM 1531 O O . ALA A 1 212 ? -10.230 15.624 11.359 1.00 32.12 208 ALA A O 1
ATOM 1533 N N . LEU A 1 213 ? -9.831 17.067 13.041 1.00 33.53 209 LEU A N 1
ATOM 1534 C CA . LEU A 1 213 ? -10.172 16.085 14.066 1.00 39.55 209 LEU A CA 1
ATOM 1535 C C . LEU A 1 213 ? -11.616 15.620 13.922 1.00 42.20 209 LEU A C 1
ATOM 1536 O O . LEU A 1 213 ? -11.906 14.429 14.081 1.00 46.67 209 LEU A O 1
ATOM 1541 N N . SER A 1 214 ? -12.532 16.540 13.593 1.00 41.78 210 SER A N 1
ATOM 1542 C CA . SER A 1 214 ? -13.913 16.147 13.322 1.00 39.38 210 SER A CA 1
ATOM 1543 C C . SER A 1 214 ? -13.994 15.146 12.182 1.00 37.45 210 SER A C 1
ATOM 1544 O O . SER A 1 214 ? -14.864 14.269 12.180 1.00 37.24 210 SER A O 1
ATOM 1547 N N . PHE A 1 215 ? -13.144 15.302 11.172 1.00 32.17 211 PHE A N 1
ATOM 1548 C CA . PHE A 1 215 ? -13.189 14.427 10.009 1.00 32.69 211 PHE A CA 1
ATOM 1549 C C . PHE A 1 215 ? -12.447 13.105 10.220 1.00 33.99 211 PHE A C 1
ATOM 1550 O O . PHE A 1 215 ? -12.416 12.275 9.303 1.00 38.44 211 PHE A O 1
ATOM 1558 N N . GLY A 1 216 ? -11.855 12.882 11.387 1.00 31.08 212 GLY A N 1
ATOM 1559 C CA . GLY A 1 216 ? -11.180 11.637 11.660 1.00 36.54 212 GLY A CA 1
ATOM 1560 C C . GLY A 1 216 ? -9.672 11.682 11.702 1.00 36.56 212 GLY A C 1
ATOM 1561 O O . GLY A 1 216 ? -9.043 10.614 11.653 1.00 36.46 212 GLY A O 1
ATOM 1562 N N . ALA A 1 217 ? -9.066 12.865 11.773 1.00 32.68 213 ALA A N 1
ATOM 1563 C CA . ALA A 1 217 ? -7.653 12.917 12.111 1.00 33.64 213 ALA A CA 1
ATOM 1564 C C . ALA A 1 217 ? -7.463 12.440 13.542 1.00 35.24 213 ALA A C 1
ATOM 1565 O O . ALA A 1 217 ? -8.293 12.699 14.418 1.00 37.20 213 ALA A O 1
ATOM 1567 N N . THR A 1 218 ? -6.344 11.760 13.783 1.00 34.33 214 THR A N 1
ATOM 1568 C CA . THR A 1 218 ? -6.051 11.269 15.126 1.00 29.09 214 THR A CA 1
ATOM 1569 C C . THR A 1 218 ? -5.299 12.284 15.965 1.00 29.95 214 THR A C 1
ATOM 1570 O O . THR A 1 218 ? -5.467 12.296 17.189 1.00 32.62 214 THR A O 1
ATOM 1574 N N . HIS A 1 219 ? -4.479 13.143 15.341 1.00 35.71 215 HIS A N 1
ATOM 1575 C CA . HIS A 1 219 ? -3.760 14.211 16.032 1.00 30.36 215 HIS A CA 1
ATOM 1576 C C . HIS A 1 219 ? -3.721 15.466 15.177 1.00 34.29 215 HIS A C 1
ATOM 1577 O O . HIS A 1 219 ? -3.761 15.407 13.944 1.00 32.55 215 HIS A O 1
ATOM 1584 N N . LYS A 1 220 ? -3.590 16.601 15.844 1.00 35.07 216 LYS A N 1
ATOM 1585 C CA . LYS A 1 220 ? -3.332 17.863 15.175 1.00 40.95 216 LYS A CA 1
ATOM 1586 C C . LYS A 1 220 ? -1.988 18.401 15.633 1.00 42.35 216 LYS A C 1
ATOM 1587 O O . LYS A 1 220 ? -1.580 18.214 16.785 1.00 43.86 216 LYS A O 1
ATOM 1593 N N . VAL A 1 221 ? -1.304 19.077 14.721 1.00 40.10 217 VAL A N 1
ATOM 1594 C CA . VAL A 1 221 ? -0.047 19.742 15.039 1.00 35.51 217 VAL A CA 1
ATOM 1595 C C . VAL A 1 221 ? -0.102 21.114 14.398 1.00 34.32 217 VAL A C 1
ATOM 1596 O O . VAL A 1 221 ? -0.334 21.218 13.192 1.00 36.36 217 VAL A O 1
ATOM 1600 N N . ASN A 1 222 ? 0.077 22.162 15.196 1.00 37.84 218 ASN A N 1
ATOM 1601 C CA . ASN A 1 222 ? 0.079 23.518 14.671 1.00 40.21 218 ASN A CA 1
ATOM 1602 C C . ASN A 1 222 ? 1.495 23.848 14.211 1.00 45.02 218 ASN A C 1
ATOM 1603 O O . ASN A 1 222 ? 2.454 23.702 14.976 1.00 46.55 218 ASN A O 1
ATOM 1608 N N . SER A 1 223 ? 1.632 24.272 12.959 1.00 52.20 219 SER A N 1
ATOM 1609 C CA . SER A 1 223 ? 2.943 24.494 12.366 1.00 51.17 219 SER A CA 1
ATOM 1610 C C . SER A 1 223 ? 3.463 25.909 12.592 1.00 49.79 219 SER A C 1
ATOM 1611 O O . SER A 1 223 ? 4.401 26.328 11.905 1.00 47.02 219 SER A O 1
ATOM 1614 N N . SER A 1 224 ? 2.884 26.646 13.541 1.00 50.30 220 SER A N 1
ATOM 1615 C CA . SER A 1 224 ? 3.287 28.036 13.741 1.00 56.46 220 SER A CA 1
ATOM 1616 C C . SER A 1 224 ? 4.744 28.138 14.173 1.00 59.95 220 SER A C 1
ATOM 1617 O O . SER A 1 224 ? 5.483 29.002 13.688 1.00 62.20 220 SER A O 1
ATOM 1620 N N . ASP A 1 225 ? 5.173 27.269 15.089 1.00 59.28 221 ASP A N 1
ATOM 1621 C CA . ASP A 1 225 ? 6.583 27.059 15.382 1.00 52.70 221 ASP A CA 1
ATOM 1622 C C . ASP A 1 225 ? 7.017 25.821 14.602 1.00 43.28 221 ASP A C 1
ATOM 1623 O O . ASP A 1 225 ? 6.838 24.697 15.090 1.00 46.56 221 ASP A O 1
ATOM 1628 N N . PRO A 1 226 ? 7.596 25.972 13.402 1.00 41.09 222 PRO A N 1
ATOM 1629 C CA . PRO A 1 226 ? 7.938 24.786 12.588 1.00 37.94 222 PRO A CA 1
ATOM 1630 C C . PRO A 1 226 ? 8.815 23.781 13.320 1.00 43.45 222 PRO A C 1
ATOM 1631 O O . PRO A 1 226 ? 8.563 22.569 13.242 1.00 44.37 222 PRO A O 1
ATOM 1635 N N . GLU A 1 227 ? 9.824 24.263 14.055 1.00 39.46 223 GLU A N 1
ATOM 1636 C CA . GLU A 1 227 ? 10.736 23.364 14.767 1.00 46.68 223 GLU A CA 1
ATOM 1637 C C . GLU A 1 227 ? 9.994 22.546 15.823 1.00 47.23 223 GLU A C 1
ATOM 1638 O O . GLU A 1 227 ? 10.203 21.328 15.957 1.00 40.06 223 GLU A O 1
ATOM 1644 N N . LYS A 1 228 ? 9.128 23.209 16.591 1.00 42.30 224 LYS A N 1
ATOM 1645 C CA . LYS A 1 228 ? 8.360 22.513 17.612 1.00 44.99 224 LYS A CA 1
ATOM 1646 C C . LYS A 1 228 ? 7.405 21.496 16.986 1.00 39.27 224 LYS A C 1
ATOM 1647 O O . LYS A 1 228 ? 7.156 20.434 17.564 1.00 38.96 224 LYS A O 1
ATOM 1653 N N . ALA A 1 229 ? 6.873 21.805 15.796 1.00 34.45 225 ALA A N 1
ATOM 1654 C CA . ALA A 1 229 ? 5.998 20.870 15.096 1.00 39.69 225 ALA A CA 1
ATOM 1655 C C . ALA A 1 229 ? 6.763 19.639 14.631 1.00 41.94 225 ALA A C 1
ATOM 1656 O O . ALA A 1 229 ? 6.278 18.507 14.765 1.00 32.59 225 ALA A O 1
ATOM 1658 N N . ILE A 1 230 ? 7.945 19.859 14.045 1.00 33.18 226 ILE A N 1
ATOM 1659 C CA . ILE A 1 230 ? 8.802 18.771 13.585 1.00 42.02 226 ILE A CA 1
ATOM 1660 C C . ILE A 1 230 ? 9.164 17.859 14.751 1.00 37.45 226 ILE A C 1
ATOM 1661 O O . ILE A 1 230 ? 9.023 16.632 14.666 1.00 38.99 226 ILE A O 1
ATOM 1666 N N . LYS A 1 231 ? 9.603 18.450 15.871 1.00 34.72 227 LYS A N 1
ATOM 1667 C CA . LYS A 1 231 ? 9.836 17.673 17.088 1.00 34.22 227 LYS A CA 1
ATOM 1668 C C . LYS A 1 231 ? 8.613 16.843 17.448 1.00 43.09 227 LYS A C 1
ATOM 1669 O O . LYS A 1 231 ? 8.705 15.634 17.660 1.00 39.41 227 LYS A O 1
ATOM 1675 N N . GLU A 1 232 ? 7.452 17.492 17.507 1.00 45.54 228 GLU A N 1
ATOM 1676 C CA . GLU A 1 232 ? 6.235 16.825 17.931 1.00 47.81 228 GLU A CA 1
ATOM 1677 C C . GLU A 1 232 ? 5.892 15.664 17.009 1.00 43.68 228 GLU A C 1
ATOM 1678 O O . GLU A 1 232 ? 5.437 14.611 17.464 1.00 38.53 228 GLU A O 1
ATOM 1684 N N . ILE A 1 233 ? 6.116 15.828 15.708 1.00 37.99 229 ILE A N 1
ATOM 1685 C CA . ILE A 1 233 ? 5.799 14.744 14.793 1.00 39.58 229 ILE A CA 1
ATOM 1686 C C . ILE A 1 233 ? 6.782 13.589 14.971 1.00 37.30 229 ILE A C 1
ATOM 1687 O O . ILE A 1 233 ? 6.395 12.415 14.909 1.00 38.08 229 ILE A O 1
ATOM 1692 N N . TYR A 1 234 ? 8.058 13.893 15.237 1.00 37.44 230 TYR A N 1
ATOM 1693 C CA . TYR A 1 234 ? 9.009 12.819 15.512 1.00 41.83 230 TYR A CA 1
ATOM 1694 C C . TYR A 1 234 ? 8.709 12.144 16.844 1.00 42.52 230 TYR A C 1
ATOM 1695 O O . TYR A 1 234 ? 8.959 10.946 16.998 1.00 43.22 230 TYR A O 1
ATOM 1704 N N . ASP A 1 235 ? 8.144 12.883 17.798 1.00 42.74 231 ASP A N 1
ATOM 1705 C CA . ASP A 1 235 ? 7.738 12.271 19.056 1.00 45.77 231 ASP A CA 1
ATOM 1706 C C . ASP A 1 235 ? 6.567 11.311 18.867 1.00 40.23 231 ASP A C 1
ATOM 1707 O O . ASP A 1 235 ? 6.490 10.295 19.562 1.00 42.00 231 ASP A O 1
ATOM 1712 N N . LEU A 1 236 ? 5.660 11.597 17.925 1.00 40.26 232 LEU A N 1
ATOM 1713 C CA . LEU A 1 236 ? 4.523 10.712 17.693 1.00 40.74 232 LEU A CA 1
ATOM 1714 C C . LEU A 1 236 ? 4.918 9.448 16.952 1.00 45.47 232 LEU A C 1
ATOM 1715 O O . LEU A 1 236 ? 4.193 8.453 17.015 1.00 47.95 232 LEU A O 1
ATOM 1720 N N . THR A 1 237 ? 6.057 9.465 16.268 1.00 44.24 233 THR A N 1
ATOM 1721 C CA . THR A 1 237 ? 6.488 8.363 15.430 1.00 40.41 233 THR A CA 1
ATOM 1722 C C . THR A 1 237 ? 7.717 7.667 15.996 1.00 37.50 233 THR A C 1
ATOM 1723 O O . THR A 1 237 ? 8.450 7.013 15.250 1.00 42.09 233 THR A O 1
ATOM 1727 N N . ASP A 1 238 ? 7.952 7.804 17.303 1.00 40.26 234 ASP A N 1
ATOM 1728 C CA . ASP A 1 238 ? 9.037 7.103 18.001 1.00 46.01 234 ASP A CA 1
ATOM 1729 C C . ASP A 1 238 ? 10.394 7.437 17.398 1.00 46.06 234 ASP A C 1
ATOM 1730 O O . ASP A 1 238 ? 11.256 6.568 17.259 1.00 47.96 234 ASP A O 1
ATOM 1735 N N . GLY A 1 239 ? 10.586 8.697 17.014 1.00 44.32 235 GLY A N 1
ATOM 1736 C CA . GLY A 1 239 ? 11.852 9.090 16.437 1.00 40.56 235 GLY A CA 1
ATOM 1737 C C . GLY A 1 239 ? 12.073 8.687 14.994 1.00 43.18 235 GLY A C 1
ATOM 1738 O O . GLY A 1 239 ? 13.141 8.987 14.448 1.00 41.47 235 GLY A O 1
ATOM 1739 N N . ARG A 1 240 ? 11.102 8.035 14.342 1.00 35.23 236 ARG A N 1
ATOM 1740 C CA . ARG A 1 240 ? 11.327 7.570 12.983 1.00 40.16 236 ARG A CA 1
ATOM 1741 C C . ARG A 1 240 ? 10.755 8.489 11.909 1.00 38.11 236 ARG A C 1
ATOM 1742 O O . ARG A 1 240 ? 11.190 8.405 10.754 1.00 37.67 236 ARG A O 1
ATOM 1750 N N . GLY A 1 241 ? 9.824 9.376 12.246 1.00 39.50 237 GLY A N 1
ATOM 1751 C CA . GLY A 1 241 ? 9.156 10.170 11.226 1.00 35.44 237 GLY A CA 1
ATOM 1752 C C . GLY A 1 241 ? 8.003 9.398 10.605 1.00 34.41 237 GLY A C 1
ATOM 1753 O O . GLY A 1 241 ? 7.735 8.243 10.941 1.00 36.80 237 GLY A O 1
ATOM 1754 N N . VAL A 1 242 ? 7.291 10.057 9.685 1.00 28.29 238 VAL A N 1
ATOM 1755 C CA . VAL A 1 242 ? 6.073 9.481 9.131 1.00 27.72 238 VAL A CA 1
ATOM 1756 C C . VAL A 1 242 ? 6.389 8.629 7.911 1.00 29.00 238 VAL A C 1
ATOM 1757 O O . VAL A 1 242 ? 7.393 8.834 7.214 1.00 32.66 238 VAL A O 1
ATOM 1761 N N . ASP A 1 243 ? 5.515 7.643 7.652 1.00 26.73 239 ASP A N 1
ATOM 1762 C CA . ASP A 1 243 ? 5.621 6.852 6.434 1.00 28.30 239 ASP A CA 1
ATOM 1763 C C . ASP A 1 243 ? 5.082 7.595 5.218 1.00 30.44 239 ASP A C 1
ATOM 1764 O O . ASP A 1 243 ? 5.504 7.311 4.093 1.00 32.08 239 ASP A O 1
ATOM 1769 N N . VAL A 1 244 ? 4.156 8.530 5.412 1.00 26.05 240 VAL A N 1
ATOM 1770 C CA . VAL A 1 244 ? 3.566 9.291 4.312 1.00 30.33 240 VAL A CA 1
ATOM 1771 C C . VAL A 1 244 ? 3.413 10.739 4.747 1.00 30.34 240 VAL A C 1
ATOM 1772 O O . VAL A 1 244 ? 2.908 11.016 5.844 1.00 29.11 240 VAL A O 1
ATOM 1776 N N . ALA A 1 245 ? 3.854 11.664 3.894 1.00 27.47 241 ALA A N 1
ATOM 1777 C CA . ALA A 1 245 ? 3.597 13.089 4.078 1.00 35.11 241 ALA A CA 1
ATOM 1778 C C . ALA A 1 245 ? 2.872 13.578 2.831 1.00 32.64 241 ALA A C 1
ATOM 1779 O O . ALA A 1 245 ? 3.437 13.569 1.733 1.00 35.75 241 ALA A O 1
ATOM 1781 N N . ILE A 1 246 ? 1.620 13.959 2.995 1.00 34.79 242 ILE A N 1
ATOM 1782 C CA . ILE A 1 246 ? 0.788 14.444 1.905 1.00 34.38 242 ILE A CA 1
ATOM 1783 C C . ILE A 1 246 ? 0.863 15.965 1.918 1.00 37.14 242 ILE A C 1
ATOM 1784 O O . ILE A 1 246 ? 0.352 16.610 2.844 1.00 31.44 242 ILE A O 1
ATOM 1789 N N . GLU A 1 247 ? 1.519 16.535 0.900 1.00 34.88 243 GLU A N 1
ATOM 1790 C CA . GLU A 1 247 ? 1.678 17.987 0.750 1.00 34.41 243 GLU A CA 1
ATOM 1791 C C . GLU A 1 247 ? 0.459 18.518 -0.003 1.00 32.97 243 GLU A C 1
ATOM 1792 O O . GLU A 1 247 ? 0.350 18.333 -1.219 1.00 38.99 243 GLU A O 1
ATOM 1798 N N . ALA A 1 248 ? -0.458 19.168 0.705 1.00 33.44 244 ALA A N 1
ATOM 1799 C CA . ALA A 1 248 ? -1.700 19.655 0.113 1.00 40.33 244 ALA A CA 1
ATOM 1800 C C . ALA A 1 248 ? -1.792 21.174 0.167 1.00 43.05 244 ALA A C 1
ATOM 1801 O O . ALA A 1 248 ? -2.860 21.731 0.406 1.00 55.91 244 ALA A O 1
ATOM 1803 N N . VAL A 1 249 ? -0.679 21.874 -0.058 1.00 43.19 245 VAL A N 1
ATOM 1804 C CA . VAL A 1 249 ? -0.720 23.332 -0.084 1.00 41.32 245 VAL A CA 1
ATOM 1805 C C . VAL A 1 249 ? -0.029 23.863 -1.332 1.00 44.96 245 VAL A C 1
ATOM 1806 O O . VAL A 1 249 ? -0.553 24.755 -2.008 1.00 41.99 245 VAL A O 1
ATOM 1810 N N . GLY A 1 250 ? 1.150 23.339 -1.641 1.00 37.93 246 GLY A N 1
ATOM 1811 C CA . GLY A 1 250 ? 1.813 23.732 -2.865 1.00 34.20 246 GLY A CA 1
ATOM 1812 C C . GLY A 1 250 ? 2.711 24.955 -2.763 1.00 39.20 246 GLY A C 1
ATOM 1813 O O . GLY A 1 250 ? 2.810 25.717 -3.720 1.00 36.98 246 GLY A O 1
ATOM 1814 N N . ILE A 1 251 ? 3.371 25.165 -1.629 1.00 38.18 247 ILE A N 1
ATOM 1815 C CA . ILE A 1 251 ? 4.360 26.236 -1.544 1.00 42.02 247 ILE A CA 1
ATOM 1816 C C . ILE A 1 251 ? 5.672 25.639 -1.059 1.00 47.02 247 ILE A C 1
ATOM 1817 O O . ILE A 1 251 ? 5.709 24.518 -0.515 1.00 40.82 247 ILE A O 1
ATOM 1822 N N . PRO A 1 252 ? 6.780 26.354 -1.276 1.00 45.08 248 PRO A N 1
ATOM 1823 C CA . PRO A 1 252 ? 8.086 25.830 -0.842 1.00 40.60 248 PRO A CA 1
ATOM 1824 C C . PRO A 1 252 ? 8.153 25.489 0.633 1.00 42.96 248 PRO A C 1
ATOM 1825 O O . PRO A 1 252 ? 8.854 24.540 1.001 1.00 45.41 248 PRO A O 1
ATOM 1829 N N . ALA A 1 253 ? 7.458 26.233 1.497 1.00 36.26 249 ALA A N 1
ATOM 1830 C CA . ALA A 1 253 ? 7.564 25.957 2.927 1.00 45.23 249 ALA A CA 1
ATOM 1831 C C . ALA A 1 253 ? 6.936 24.613 3.272 1.00 42.03 249 ALA A C 1
ATOM 1832 O O . ALA A 1 253 ? 7.511 23.832 4.036 1.00 45.07 249 ALA A O 1
ATOM 1834 N N . THR A 1 254 ? 5.774 24.314 2.700 1.00 38.07 250 THR A N 1
ATOM 1835 C CA . THR A 1 254 ? 5.140 23.044 3.014 1.00 38.84 250 THR A CA 1
ATOM 1836 C C . THR A 1 254 ? 5.918 21.883 2.406 1.00 40.68 250 THR A C 1
ATOM 1837 O O . THR A 1 254 ? 6.075 20.836 3.047 1.00 37.55 250 THR A O 1
ATOM 1841 N N . PHE A 1 255 ? 6.429 22.042 1.185 1.00 37.46 251 PHE A N 1
ATOM 1842 C CA . PHE A 1 255 ? 7.287 20.993 0.657 1.00 34.91 251 PHE A CA 1
ATOM 1843 C C . PHE A 1 255 ? 8.487 20.793 1.561 1.00 46.50 251 PHE A C 1
ATOM 1844 O O . PHE A 1 255 ? 8.903 19.655 1.814 1.00 52.22 251 PHE A O 1
ATOM 1852 N N . ASP A 1 256 ? 9.040 21.890 2.081 1.00 40.09 252 ASP A N 1
ATOM 1853 C CA . ASP A 1 256 ? 10.208 21.779 2.939 1.00 38.85 252 ASP A CA 1
ATOM 1854 C C . ASP A 1 256 ? 9.874 21.062 4.244 1.00 42.12 252 ASP A C 1
ATOM 1855 O O . ASP A 1 256 ? 10.657 20.231 4.722 1.00 39.97 252 ASP A O 1
ATOM 1860 N N . PHE A 1 257 ? 8.721 21.384 4.839 1.00 34.21 253 PHE A N 1
ATOM 1861 C CA . PHE A 1 257 ? 8.266 20.695 6.044 1.00 35.61 253 PHE A CA 1
ATOM 1862 C C . PHE A 1 257 ? 8.156 19.186 5.803 1.00 35.33 253 PHE A C 1
ATOM 1863 O O . PHE A 1 257 ? 8.646 18.375 6.600 1.00 35.98 253 PHE A O 1
ATOM 1871 N N . CYS A 1 258 ? 7.517 18.801 4.696 1.00 32.38 254 CYS A N 1
ATOM 1872 C CA . CYS A 1 258 ? 7.340 17.390 4.368 1.00 37.68 254 CYS A CA 1
ATOM 1873 C C . CYS A 1 258 ? 8.668 16.653 4.325 1.00 43.44 254 CYS A C 1
ATOM 1874 O O . CYS A 1 258 ? 8.770 15.514 4.802 1.00 42.05 254 CYS A O 1
ATOM 1877 N N . GLN A 1 259 ? 9.702 17.281 3.759 1.00 40.84 255 GLN A N 1
ATOM 1878 C CA . GLN A 1 259 ? 10.950 16.552 3.594 1.00 38.34 255 GLN A CA 1
ATOM 1879 C C . GLN A 1 259 ? 11.710 16.457 4.908 1.00 35.93 255 GLN A C 1
ATOM 1880 O O . GLN A 1 259 ? 12.590 15.604 5.038 1.00 36.59 255 GLN A O 1
ATOM 1886 N N . LYS A 1 260 ? 11.340 17.262 5.902 1.00 35.38 256 LYS A N 1
ATOM 1887 C CA . LYS A 1 260 ? 11.950 17.175 7.221 1.00 33.00 256 LYS A CA 1
ATOM 1888 C C . LYS A 1 260 ? 11.320 16.113 8.129 1.00 37.34 256 LYS A C 1
ATOM 1889 O O . LYS A 1 260 ? 11.941 15.720 9.123 1.00 34.61 256 LYS A O 1
ATOM 1895 N N . ILE A 1 261 ? 10.114 15.635 7.831 1.00 33.89 257 ILE A N 1
ATOM 1896 C CA . ILE A 1 261 ? 9.420 14.727 8.738 1.00 32.43 257 ILE A CA 1
ATOM 1897 C C . ILE A 1 261 ? 9.283 13.328 8.178 1.00 32.85 257 ILE A C 1
ATOM 1898 O O . ILE A 1 261 ? 8.848 12.427 8.908 1.00 32.02 257 ILE A O 1
ATOM 1903 N N . ILE A 1 262 ? 9.632 13.118 6.914 1.00 28.77 258 ILE A N 1
ATOM 1904 C CA . ILE A 1 262 ? 9.453 11.826 6.294 1.00 28.18 258 ILE A CA 1
ATOM 1905 C C . ILE A 1 262 ? 10.507 10.863 6.831 1.00 33.06 258 ILE A C 1
ATOM 1906 O O . ILE A 1 262 ? 11.664 11.230 7.042 1.00 32.68 258 ILE A O 1
ATOM 1911 N N . GLY A 1 263 ? 10.088 9.633 7.120 1.00 30.67 259 GLY A N 1
ATOM 1912 C CA . GLY A 1 263 ? 10.993 8.639 7.652 1.00 31.34 259 GLY A CA 1
ATOM 1913 C C . GLY A 1 263 ? 11.599 7.774 6.574 1.00 32.56 259 GLY A C 1
ATOM 1914 O O . GLY A 1 263 ? 11.244 7.887 5.402 1.00 33.49 259 GLY A O 1
ATOM 1915 N N . VAL A 1 264 ? 12.530 6.900 7.004 1.00 30.91 260 VAL A N 1
ATOM 1916 C CA . VAL A 1 264 ? 13.082 5.888 6.107 1.00 27.75 260 VAL A CA 1
ATOM 1917 C C . VAL A 1 264 ? 11.948 5.138 5.426 1.00 29.20 260 VAL A C 1
ATOM 1918 O O . VAL A 1 264 ? 10.991 4.711 6.083 1.00 26.93 260 VAL A O 1
ATOM 1922 N N . ASP A 1 265 ? 12.059 4.980 4.102 1.00 29.78 261 ASP A N 1
ATOM 1923 C CA . ASP A 1 265 ? 11.181 4.227 3.217 1.00 32.30 261 ASP A CA 1
ATOM 1924 C C . ASP A 1 265 ? 9.904 5.003 2.909 1.00 34.87 261 ASP A C 1
ATOM 1925 O O . ASP A 1 265 ? 9.019 4.466 2.200 1.00 30.92 261 ASP A O 1
ATOM 1930 N N . GLY A 1 266 ? 9.772 6.240 3.400 1.00 30.24 262 GLY A N 1
ATOM 1931 C CA . GLY A 1 266 ? 8.532 6.978 3.293 1.00 32.58 262 GLY A CA 1
ATOM 1932 C C . GLY A 1 266 ? 8.358 7.689 1.962 1.00 39.68 262 GLY A C 1
ATOM 1933 O O . GLY A 1 266 ? 9.283 7.774 1.157 1.00 25.91 262 GLY A O 1
ATOM 1934 N N . THR A 1 267 ? 7.137 8.192 1.736 1.00 29.69 263 THR A N 1
ATOM 1935 C CA . THR A 1 267 ? 6.808 8.902 0.507 1.00 25.55 263 THR A CA 1
ATOM 1936 C C . THR A 1 267 ? 6.263 10.291 0.835 1.00 28.79 263 THR A C 1
ATOM 1937 O O . THR A 1 267 ? 5.346 10.432 1.648 1.00 33.80 263 THR A O 1
ATOM 1941 N N . VAL A 1 268 ? 6.843 11.311 0.218 1.00 34.21 264 VAL A N 1
ATOM 1942 C CA . VAL A 1 268 ? 6.237 12.640 0.156 1.00 30.28 264 VAL A CA 1
ATOM 1943 C C . VAL A 1 268 ? 5.373 12.662 -1.099 1.00 29.32 264 VAL A C 1
ATOM 1944 O O . VAL A 1 268 ? 5.892 12.581 -2.217 1.00 31.58 264 VAL A O 1
ATOM 1948 N N . ALA A 1 269 ? 4.053 12.721 -0.920 1.00 28.20 265 ALA A N 1
ATOM 1949 C CA . ALA A 1 269 ? 3.104 12.765 -2.032 1.00 28.05 265 ALA A CA 1
ATOM 1950 C C . ALA A 1 269 ? 2.647 14.205 -2.200 1.00 32.67 265 ALA A C 1
ATOM 1951 O O . ALA A 1 269 ? 1.854 14.704 -1.396 1.00 32.40 265 ALA A O 1
ATOM 1953 N N . ASN A 1 270 ? 3.141 14.863 -3.246 1.00 34.90 266 ASN A N 1
ATOM 1954 C CA . ASN A 1 270 ? 2.715 16.213 -3.579 1.00 38.69 266 ASN A CA 1
ATOM 1955 C C . ASN A 1 270 ? 1.366 16.170 -4.292 1.00 33.64 266 ASN A C 1
ATOM 1956 O O . ASN A 1 270 ? 1.208 15.442 -5.273 1.00 34.26 266 ASN A O 1
ATOM 1961 N N . CYS A 1 271 ? 0.405 16.971 -3.820 1.00 30.17 267 CYS A N 1
ATOM 1962 C CA . CYS A 1 271 ? -0.874 17.132 -4.515 1.00 46.08 267 CYS A CA 1
ATOM 1963 C C . CYS A 1 271 ? -1.015 18.465 -5.216 1.00 50.06 267 CYS A C 1
ATOM 1964 O O . CYS A 1 271 ? -1.557 18.516 -6.316 1.00 54.62 267 CYS A O 1
ATOM 1967 N N . GLY A 1 272 ? -0.550 19.545 -4.594 1.00 54.13 268 GLY A N 1
ATOM 1968 C CA . GLY A 1 272 ? -0.886 20.859 -5.074 1.00 51.29 268 GLY A CA 1
ATOM 1969 C C . GLY A 1 272 ? -0.066 21.297 -6.270 1.00 48.07 268 GLY A C 1
ATOM 1970 O O . GLY A 1 272 ? 1.002 20.764 -6.577 1.00 35.49 268 GLY A O 1
ATOM 1971 N N . VAL A 1 273 ? -0.617 22.294 -6.961 1.00 50.52 269 VAL A N 1
ATOM 1972 C CA . VAL A 1 273 ? 0.149 23.082 -7.911 1.00 46.27 269 VAL A CA 1
ATOM 1973 C C . VAL A 1 273 ? 1.222 23.873 -7.176 1.00 35.84 269 VAL A C 1
ATOM 1974 O O . VAL A 1 273 ? 0.976 24.460 -6.116 1.00 37.64 269 VAL A O 1
ATOM 1978 N N . HIS A 1 274 ? 2.430 23.875 -7.725 1.00 38.70 270 HIS A N 1
ATOM 1979 C CA . HIS A 1 274 ? 3.497 24.732 -7.236 1.00 42.36 270 HIS A CA 1
ATOM 1980 C C . HIS A 1 274 ? 3.787 25.781 -8.296 1.00 42.98 270 HIS A C 1
ATOM 1981 O O . HIS A 1 274 ? 3.811 25.473 -9.490 1.00 48.27 270 HIS A O 1
ATOM 1988 N N . GLY A 1 275 ? 3.963 27.025 -7.863 1.00 48.72 271 GLY A N 1
ATOM 1989 C CA . GLY A 1 275 ? 4.245 28.098 -8.796 1.00 50.24 271 GLY A CA 1
ATOM 1990 C C . GLY A 1 275 ? 5.718 28.426 -8.847 1.00 52.62 271 GLY A C 1
ATOM 1991 O O . GLY A 1 275 ? 6.168 29.185 -9.714 1.00 52.17 271 GLY A O 1
ATOM 1992 N N . LYS A 1 276 ? 6.477 27.860 -7.915 1.00 45.67 272 LYS A N 1
ATOM 1993 C CA . LYS A 1 276 ? 7.922 28.009 -7.875 1.00 52.16 272 LYS A CA 1
ATOM 1994 C C . LYS A 1 276 ? 8.573 26.643 -7.756 1.00 50.33 272 LYS A C 1
ATOM 1995 O O . LYS A 1 276 ? 7.973 25.718 -7.207 1.00 46.15 272 LYS A O 1
ATOM 2001 N N . PRO A 1 277 ? 9.802 26.492 -8.241 1.00 46.75 273 PRO A N 1
ATOM 2002 C CA . PRO A 1 277 ? 10.556 25.275 -7.931 1.00 40.36 273 PRO A CA 1
ATOM 2003 C C . PRO A 1 277 ? 10.923 25.271 -6.456 1.00 42.07 273 PRO A C 1
ATOM 2004 O O . PRO A 1 277 ? 10.843 26.288 -5.761 1.00 33.25 273 PRO A O 1
ATOM 2008 N N . VAL A 1 278 ? 11.304 24.096 -5.966 1.00 36.24 274 VAL A N 1
ATOM 2009 C CA . VAL A 1 278 ? 11.590 23.952 -4.549 1.00 36.38 274 VAL A CA 1
ATOM 2010 C C . VAL A 1 278 ? 13.002 23.410 -4.384 1.00 35.99 274 VAL A C 1
ATOM 2011 O O . VAL A 1 278 ? 13.585 22.835 -5.307 1.00 44.69 274 VAL A O 1
ATOM 2015 N N . GLU A 1 279 ? 13.560 23.627 -3.190 1.00 34.94 275 GLU A N 1
ATOM 2016 C CA . GLU A 1 279 ? 14.871 23.092 -2.847 1.00 35.26 275 GLU A CA 1
ATOM 2017 C C . GLU A 1 279 ? 14.706 21.700 -2.241 1.00 37.17 275 GLU A C 1
ATOM 2018 O O . GLU A 1 279 ? 14.151 21.538 -1.147 1.00 44.49 275 GLU A O 1
ATOM 2024 N N . PHE A 1 280 ? 15.193 20.700 -2.961 1.00 36.89 276 PHE A N 1
ATOM 2025 C CA . PHE A 1 280 ? 15.144 19.303 -2.555 1.00 36.87 276 PHE A CA 1
ATOM 2026 C C . PHE A 1 280 ? 16.475 18.943 -1.895 1.00 39.55 276 PHE A C 1
ATOM 2027 O O . PHE A 1 280 ? 17.524 19.023 -2.538 1.00 36.61 276 PHE A O 1
ATOM 2035 N N . ASP A 1 281 ? 16.429 18.543 -0.618 1.00 42.15 277 ASP A N 1
ATOM 2036 C CA . ASP A 1 281 ? 17.628 18.336 0.202 1.00 41.66 277 ASP A CA 1
ATOM 2037 C C . ASP A 1 281 ? 18.277 16.974 -0.052 1.00 38.02 277 ASP A C 1
ATOM 2038 O O . ASP A 1 281 ? 18.507 16.186 0.865 1.00 38.12 277 ASP A O 1
ATOM 2043 N N . LEU A 1 282 ? 18.621 16.727 -1.321 1.00 37.36 278 LEU A N 1
ATOM 2044 C CA . LEU A 1 282 ? 19.220 15.448 -1.695 1.00 33.00 278 LEU A CA 1
ATOM 2045 C C . LEU A 1 282 ? 20.506 15.146 -0.923 1.00 41.79 278 LEU A C 1
ATOM 2046 O O . LEU A 1 282 ? 20.855 13.974 -0.749 1.00 42.06 278 LEU A O 1
ATOM 2051 N N . ASP A 1 283 ? 21.219 16.178 -0.443 1.00 46.90 279 ASP A N 1
ATOM 2052 C CA . ASP A 1 283 ? 22.403 15.925 0.377 1.00 46.60 279 ASP A CA 1
ATOM 2053 C C . ASP A 1 283 ? 22.045 15.148 1.640 1.00 43.59 279 ASP A C 1
ATOM 2054 O O . ASP A 1 283 ? 22.832 14.313 2.098 1.00 45.84 279 ASP A O 1
ATOM 2059 N N . LYS A 1 284 ? 20.852 15.371 2.188 1.00 39.59 280 LYS A N 1
ATOM 2060 C CA . LYS A 1 284 ? 20.433 14.659 3.388 1.00 40.47 280 LYS A CA 1
ATOM 2061 C C . LYS A 1 284 ? 19.605 13.418 3.074 1.00 44.41 280 LYS A C 1
ATOM 2062 O O . LYS A 1 284 ? 19.630 12.449 3.844 1.00 41.37 280 LYS A O 1
ATOM 2068 N N . LEU A 1 285 ? 18.865 13.431 1.968 1.00 38.36 281 LEU A N 1
ATOM 2069 C CA . LEU A 1 285 ? 17.839 12.433 1.740 1.00 40.65 281 LEU A CA 1
ATOM 2070 C C . LEU A 1 285 ? 18.267 11.331 0.783 1.00 38.33 281 LEU A C 1
ATOM 2071 O O . LEU A 1 285 ? 17.545 10.336 0.653 1.00 41.40 281 LEU A O 1
ATOM 2076 N N . TRP A 1 286 ? 19.409 11.474 0.105 1.00 40.04 282 TRP A N 1
ATOM 2077 C CA . TRP A 1 286 ? 19.865 10.385 -0.754 1.00 43.09 282 TRP A CA 1
ATOM 2078 C C . TRP A 1 286 ? 20.002 9.084 0.037 1.00 42.92 282 TRP A C 1
ATOM 2079 O O . TRP A 1 286 ? 19.690 8.004 -0.487 1.00 39.41 282 TRP A O 1
ATOM 2090 N N . ILE A 1 287 ? 20.384 9.175 1.319 1.00 40.35 283 ILE A N 1
ATOM 2091 C CA . ILE A 1 287 ? 20.610 7.984 2.135 1.00 39.94 283 ILE A CA 1
ATOM 2092 C C . ILE A 1 287 ? 19.354 7.504 2.836 1.00 41.89 283 ILE A C 1
ATOM 2093 O O . ILE A 1 287 ? 19.347 6.376 3.342 1.00 38.34 283 ILE A O 1
ATOM 2098 N N . ARG A 1 288 ? 18.274 8.298 2.845 1.00 43.27 284 ARG A N 1
ATOM 2099 C CA . ARG A 1 288 ? 17.111 8.008 3.673 1.00 35.98 284 ARG A CA 1
ATOM 2100 C C . ARG A 1 288 ? 16.098 7.068 3.013 1.00 36.22 284 ARG A C 1
ATOM 2101 O O . ARG A 1 288 ? 15.104 6.701 3.652 1.00 37.10 284 ARG A O 1
ATOM 2109 N N . ASN A 1 289 ? 16.308 6.689 1.758 1.00 27.84 285 ASN A N 1
ATOM 2110 C CA . ASN A 1 289 ? 15.398 5.796 1.046 1.00 27.73 285 ASN A CA 1
ATOM 2111 C C . ASN A 1 289 ? 13.979 6.364 0.940 1.00 31.96 285 ASN A C 1
ATOM 2112 O O . ASN A 1 289 ? 12.993 5.702 1.273 1.00 36.65 285 ASN A O 1
ATOM 2117 N N . ILE A 1 290 ? 13.859 7.576 0.425 1.00 34.82 286 ILE A N 1
ATOM 2118 C CA . ILE A 1 290 ? 12.557 8.227 0.347 1.00 31.53 286 ILE A CA 1
ATOM 2119 C C . ILE A 1 290 ? 12.118 8.356 -1.105 1.00 33.96 286 ILE A C 1
ATOM 2120 O O . ILE A 1 290 ? 12.894 8.189 -2.047 1.00 36.13 286 ILE A O 1
ATOM 2125 N N . ASN A 1 291 ? 10.849 8.652 -1.270 1.00 26.05 287 ASN A N 1
ATOM 2126 C CA . ASN A 1 291 ? 10.235 8.853 -2.562 1.00 29.78 287 ASN A CA 1
ATOM 2127 C C . ASN A 1 291 ? 9.518 10.194 -2.532 1.00 34.27 287 ASN A C 1
ATOM 2128 O O . ASN A 1 291 ? 9.059 10.656 -1.481 1.00 32.41 287 ASN A O 1
ATOM 2133 N N . VAL A 1 292 ? 9.422 10.821 -3.690 1.00 39.11 288 VAL A N 1
ATOM 2134 C CA . VAL A 1 292 ? 8.625 12.023 -3.849 1.00 35.45 288 VAL A CA 1
ATOM 2135 C C . VAL A 1 292 ? 7.767 11.789 -5.072 1.00 36.16 288 VAL A C 1
ATOM 2136 O O . VAL A 1 292 ? 8.294 11.472 -6.143 1.00 39.97 288 VAL A O 1
ATOM 2140 N N . THR A 1 293 ? 6.455 11.890 -4.917 1.00 27.15 289 THR A N 1
ATOM 2141 C CA . THR A 1 293 ? 5.575 11.691 -6.055 1.00 28.99 289 THR A CA 1
ATOM 2142 C C . THR A 1 293 ? 4.817 12.968 -6.358 1.00 33.91 289 THR A C 1
ATOM 2143 O O . THR A 1 293 ? 4.506 13.757 -5.468 1.00 30.51 289 THR A O 1
ATOM 2147 N N . THR A 1 294 ? 4.501 13.138 -7.629 1.00 29.98 290 THR A N 1
ATOM 2148 C CA . THR A 1 294 ? 3.631 14.196 -8.087 1.00 28.39 290 THR A CA 1
ATOM 2149 C C . THR A 1 294 ? 2.549 13.580 -8.956 1.00 35.10 290 THR A C 1
ATOM 2150 O O . THR A 1 294 ? 2.619 12.414 -9.375 1.00 39.17 290 THR A O 1
ATOM 2154 N N . GLY A 1 295 ? 1.572 14.397 -9.272 1.00 30.21 291 GLY A N 1
ATOM 2155 C CA . GLY A 1 295 ? 0.604 13.999 -10.260 1.00 34.73 291 GLY A CA 1
ATOM 2156 C C . GLY A 1 295 ? -0.544 14.975 -10.406 1.00 34.73 291 GLY A C 1
ATOM 2157 O O . GLY A 1 295 ? -0.855 15.761 -9.505 1.00 31.20 291 GLY A O 1
ATOM 2158 N N . LEU A 1 296 ? -1.130 14.945 -11.591 1.00 32.80 292 LEU A N 1
ATOM 2159 C CA . LEU A 1 296 ? -2.455 15.477 -11.878 1.00 34.57 292 LEU A CA 1
ATOM 2160 C C . LEU A 1 296 ? -3.445 14.317 -11.789 1.00 34.79 292 LEU A C 1
ATOM 2161 O O . LEU A 1 296 ? -3.197 13.244 -12.359 1.00 34.62 292 LEU A O 1
ATOM 2166 N N . VAL A 1 297 ? -4.563 14.535 -11.098 1.00 34.04 293 VAL A N 1
ATOM 2167 C CA . VAL A 1 297 ? -5.564 13.489 -10.964 1.00 31.59 293 VAL A CA 1
ATOM 2168 C C . VAL A 1 297 ? -5.945 12.954 -12.342 1.00 36.17 293 VAL A C 1
ATOM 2169 O O . VAL A 1 297 ? -5.959 13.693 -13.333 1.00 36.06 293 VAL A O 1
ATOM 2173 N N . SER A 1 298 ? -6.229 11.648 -12.417 1.00 30.79 294 SER A N 1
ATOM 2174 C CA . SER A 1 298 ? -6.760 11.056 -13.642 1.00 29.20 294 SER A CA 1
ATOM 2175 C C . SER A 1 298 ? -8.256 10.776 -13.579 1.00 32.70 294 SER A C 1
ATOM 2176 O O . SER A 1 298 ? -8.942 10.891 -14.603 1.00 31.96 294 SER A O 1
ATOM 2179 N N . THR A 1 299 ? -8.759 10.451 -12.387 1.00 29.44 295 THR A N 1
ATOM 2180 C CA . THR A 1 299 ? -10.119 9.988 -12.086 1.00 29.10 295 THR A CA 1
ATOM 2181 C C . THR A 1 299 ? -10.390 8.569 -12.590 1.00 31.05 295 THR A C 1
ATOM 2182 O O . THR A 1 299 ? -11.550 8.144 -12.663 1.00 33.81 295 THR A O 1
ATOM 2186 N N . ASN A 1 300 ? -9.345 7.774 -12.851 1.00 39.71 296 ASN A N 1
ATOM 2187 C CA . ASN A 1 300 ? -9.575 6.364 -13.138 1.00 27.31 296 ASN A CA 1
ATOM 2188 C C . ASN A 1 300 ? -10.189 5.618 -11.946 1.00 30.82 296 ASN A C 1
ATOM 2189 O O . ASN A 1 300 ? -10.822 4.573 -12.139 1.00 31.81 296 ASN A O 1
ATOM 2194 N N . THR A 1 301 ? -10.042 6.134 -10.721 1.00 38.76 297 THR A N 1
ATOM 2195 C CA . THR A 1 301 ? -10.601 5.466 -9.546 1.00 34.93 297 THR A CA 1
ATOM 2196 C C . THR A 1 301 ? -12.055 5.828 -9.271 1.00 31.51 297 THR A C 1
ATOM 2197 O O . THR A 1 301 ? -12.657 5.205 -8.390 1.00 35.34 297 THR A O 1
ATOM 2201 N N . THR A 1 302 ? -12.623 6.809 -9.987 1.00 34.12 298 THR A N 1
ATOM 2202 C CA . THR A 1 302 ? -14.019 7.212 -9.785 1.00 26.44 298 THR A CA 1
ATOM 2203 C C . THR A 1 302 ? -14.997 6.046 -9.619 1.00 34.31 298 THR A C 1
ATOM 2204 O O . THR A 1 302 ? -15.824 6.101 -8.697 1.00 38.77 298 THR A O 1
ATOM 2208 N N . PRO A 1 303 ? -14.963 4.975 -10.431 1.00 38.36 299 PRO A N 1
ATOM 2209 C CA . PRO A 1 303 ? -15.855 3.827 -10.150 1.00 41.50 299 PRO A CA 1
ATOM 2210 C C . PRO A 1 303 ? -15.630 3.189 -8.788 1.00 38.21 299 PRO A C 1
ATOM 2211 O O . PRO A 1 303 ? -16.595 2.793 -8.114 1.00 31.67 299 PRO A O 1
ATOM 2215 N N . GLN A 1 304 ? -14.370 3.040 -8.378 1.00 31.41 300 GLN A N 1
ATOM 2216 C CA . GLN A 1 304 ? -14.086 2.430 -7.083 1.00 32.60 300 GLN A CA 1
ATOM 2217 C C . GLN A 1 304 ? -14.538 3.338 -5.941 1.00 36.58 300 GLN A C 1
ATOM 2218 O O . GLN A 1 304 ? -15.049 2.858 -4.920 1.00 37.27 300 GLN A O 1
ATOM 2224 N N . LEU A 1 305 ? -14.384 4.653 -6.105 1.00 32.75 301 LEU A N 1
ATOM 2225 C CA . LEU A 1 305 ? -14.834 5.576 -5.067 1.00 33.63 301 LEU A CA 1
ATOM 2226 C C . LEU A 1 305 ? -16.346 5.600 -4.977 1.00 25.98 301 LEU A C 1
ATOM 2227 O O . LEU A 1 305 ? -16.900 5.700 -3.881 1.00 30.92 301 LEU A O 1
ATOM 2232 N N . LEU A 1 306 ? -17.032 5.532 -6.119 1.00 30.60 302 LEU A N 1
ATOM 2233 C CA . LEU A 1 306 ? -18.487 5.412 -6.099 1.00 34.61 302 LEU A CA 1
ATOM 2234 C C . LEU A 1 306 ? -18.923 4.179 -5.308 1.00 46.21 302 LEU A C 1
ATOM 2235 O O . LEU A 1 306 ? -19.827 4.252 -4.467 1.00 45.19 302 LEU A O 1
ATOM 2240 N N . LYS A 1 307 ? -18.267 3.037 -5.549 1.00 47.43 303 LYS A N 1
ATOM 2241 C CA . LYS A 1 307 ? -18.575 1.830 -4.785 1.00 44.32 303 LYS A CA 1
ATOM 2242 C C . LYS A 1 307 ? -18.295 2.040 -3.301 1.00 41.88 303 LYS A C 1
ATOM 2243 O O . LYS A 1 307 ? -19.140 1.739 -2.450 1.00 37.71 303 LYS A O 1
ATOM 2249 N N . ALA A 1 308 ? -17.122 2.591 -2.974 1.00 40.17 304 ALA A N 1
ATOM 2250 C CA . ALA A 1 308 ? -16.755 2.820 -1.584 1.00 47.79 304 ALA A CA 1
ATOM 2251 C C . ALA A 1 308 ? -17.567 3.937 -0.912 1.00 56.42 304 ALA A C 1
ATOM 2252 O O . ALA A 1 308 ? -17.345 4.172 0.279 1.00 68.82 304 ALA A O 1
ATOM 2254 N N . LEU A 1 309 ? -18.490 4.609 -1.615 1.00 44.58 305 LEU A N 1
ATOM 2255 C CA . LEU A 1 309 ? -19.351 5.627 -1.016 1.00 59.58 305 LEU A CA 1
ATOM 2256 C C . LEU A 1 309 ? -20.797 5.187 -0.852 1.00 69.89 305 LEU A C 1
ATOM 2257 O O . LEU A 1 309 ? -21.450 5.609 0.104 1.00 63.63 305 LEU A O 1
ATOM 2262 N N . GLU A 1 310 ? -21.330 4.402 -1.799 1.00 75.62 306 GLU A N 1
ATOM 2263 C CA . GLU A 1 310 ? -22.675 3.854 -1.650 1.00 80.96 306 GLU A CA 1
ATOM 2264 C C . GLU A 1 310 ? -22.784 2.999 -0.398 1.00 70.96 306 GLU A C 1
ATOM 2265 O O . GLU A 1 310 ? -23.876 2.848 0.161 1.00 70.60 306 GLU A O 1
ATOM 2271 N N . SER A 1 311 ? -21.664 2.428 0.040 1.00 64.37 307 SER A N 1
ATOM 2272 C CA . SER A 1 311 ? -21.560 1.689 1.288 1.00 68.47 307 SER A CA 1
ATOM 2273 C C . SER A 1 311 ? -21.441 2.591 2.508 1.00 75.00 307 SER A C 1
ATOM 2274 O O . SER A 1 311 ? -21.447 2.083 3.633 1.00 81.92 307 SER A O 1
ATOM 2277 N N . HIS A 1 312 ? -21.292 3.900 2.310 1.00 79.88 308 HIS A N 1
ATOM 2278 C CA . HIS A 1 312 ? -21.243 4.880 3.399 1.00 79.78 308 HIS A CA 1
ATOM 2279 C C . HIS A 1 312 ? -20.080 4.626 4.355 1.00 83.92 308 HIS A C 1
ATOM 2280 O O . HIS A 1 312 ? -20.214 4.775 5.570 1.00 82.94 308 HIS A O 1
ATOM 2287 N N . LYS A 1 313 ? -18.919 4.267 3.798 1.00 92.09 309 LYS A N 1
ATOM 2288 C CA . LYS A 1 313 ? -17.694 4.223 4.594 1.00 100.84 309 LYS A CA 1
ATOM 2289 C C . LYS A 1 313 ? -17.351 5.612 5.129 1.00 100.91 309 LYS A C 1
ATOM 2290 O O . LYS A 1 313 ? -17.323 5.836 6.346 1.00 103.71 309 LYS A O 1
ATOM 2296 N N . ILE A 1 314 ? -17.097 6.565 4.229 1.00 92.03 310 ILE A N 1
ATOM 2297 C CA . ILE A 1 314 ? -16.986 7.973 4.593 1.00 78.44 310 ILE A CA 1
ATOM 2298 C C . ILE A 1 314 ? -18.083 8.749 3.877 1.00 67.37 310 ILE A C 1
ATOM 2299 O O . ILE A 1 314 ? -18.644 8.311 2.866 1.00 59.50 310 ILE A O 1
ATOM 2304 N N . GLU A 1 315 ? -18.364 9.936 4.408 1.00 68.64 311 GLU A N 1
ATOM 2305 C CA . GLU A 1 315 ? -19.412 10.816 3.899 1.00 69.20 311 GLU A CA 1
ATOM 2306 C C . GLU A 1 315 ? -18.778 12.105 3.386 1.00 57.30 311 GLU A C 1
ATOM 2307 O O . GLU A 1 315 ? -18.611 13.075 4.143 1.00 59.74 311 GLU A O 1
ATOM 2313 N N . PRO A 1 316 ? -18.410 12.159 2.101 1.00 42.43 312 PRO A N 1
ATOM 2314 C CA . PRO A 1 316 ? -17.750 13.362 1.563 1.00 45.81 312 PRO A CA 1
ATOM 2315 C C . PRO A 1 316 ? -18.629 14.602 1.536 1.00 41.52 312 PRO A C 1
ATOM 2316 O O . PRO A 1 316 ? -18.099 15.704 1.359 1.00 33.98 312 PRO A O 1
ATOM 2320 N N . GLU A 1 317 ? -19.945 14.470 1.711 1.00 38.10 313 GLU A N 1
ATOM 2321 C CA . GLU A 1 317 ? -20.783 15.655 1.684 1.00 40.37 313 GLU A CA 1
ATOM 2322 C C . GLU A 1 317 ? -20.432 16.628 2.797 1.00 39.51 313 GLU A C 1
ATOM 2323 O O . GLU A 1 317 ? -20.848 17.785 2.724 1.00 36.77 313 GLU A O 1
ATOM 2329 N N . LYS A 1 318 ? -19.657 16.211 3.805 1.00 37.39 314 LYS A N 1
ATOM 2330 C CA . LYS A 1 318 ? -19.277 17.168 4.837 1.00 40.87 314 LYS A CA 1
ATOM 2331 C C . LYS A 1 318 ? -18.180 18.133 4.382 1.00 35.20 314 LYS A C 1
ATOM 2332 O O . LYS A 1 318 ? -17.857 19.058 5.121 1.00 39.47 314 LYS A O 1
ATOM 2338 N N . LEU A 1 319 ? -17.617 17.947 3.183 1.00 30.78 315 LEU A N 1
ATOM 2339 C CA . LEU A 1 319 ? -16.780 18.969 2.565 1.00 37.06 315 LEU A CA 1
ATOM 2340 C C . LEU A 1 319 ? -17.570 20.205 2.144 1.00 36.67 315 LEU A C 1
ATOM 2341 O O . LEU A 1 319 ? -16.964 21.238 1.843 1.00 34.61 315 LEU A O 1
ATOM 2346 N N . VAL A 1 320 ? -18.898 20.131 2.091 1.00 36.57 316 VAL A N 1
ATOM 2347 C CA . VAL A 1 320 ? -19.708 21.230 1.570 1.00 41.08 316 VAL A CA 1
ATOM 2348 C C . VAL A 1 320 ? -20.306 21.998 2.739 1.00 44.13 316 VAL A C 1
ATOM 2349 O O . VAL A 1 320 ? -21.000 21.421 3.585 1.00 36.55 316 VAL A O 1
ATOM 2353 N N . THR A 1 321 ? -20.057 23.311 2.770 1.00 44.66 317 THR A N 1
ATOM 2354 C CA . THR A 1 321 ? -20.427 24.153 3.896 1.00 42.33 317 THR A CA 1
ATOM 2355 C C . THR A 1 321 ? -21.346 25.313 3.538 1.00 43.71 317 THR A C 1
ATOM 2356 O O . THR A 1 321 ? -22.015 25.829 4.433 1.00 38.69 317 THR A O 1
ATOM 2360 N N . HIS A 1 322 ? -21.386 25.746 2.277 1.00 41.66 318 HIS A N 1
ATOM 2361 C CA . HIS A 1 322 ? -22.210 26.872 1.866 1.00 41.68 318 HIS A CA 1
ATOM 2362 C C . HIS A 1 322 ? -22.869 26.586 0.524 1.00 46.32 318 HIS A C 1
ATOM 2363 O O . HIS A 1 322 ? -22.288 25.933 -0.350 1.00 36.33 318 HIS A O 1
ATOM 2370 N N . TYR A 1 323 ? -24.079 27.115 0.361 1.00 43.55 319 TYR A N 1
ATOM 2371 C CA . TYR A 1 323 ? -24.924 26.831 -0.791 1.00 43.24 319 TYR A CA 1
ATOM 2372 C C . TYR A 1 323 ? -25.227 28.149 -1.493 1.00 42.83 319 TYR A C 1
ATOM 2373 O O . TYR A 1 323 ? -25.499 29.152 -0.830 1.00 33.91 319 TYR A O 1
ATOM 2382 N N . PHE A 1 324 ? -25.120 28.169 -2.823 1.00 42.81 320 PHE A N 1
ATOM 2383 C CA . PHE A 1 324 ? -25.451 29.358 -3.599 1.00 37.79 320 PHE A CA 1
ATOM 2384 C C . PHE A 1 324 ? -26.185 28.960 -4.872 1.00 35.84 320 PHE A C 1
ATOM 2385 O O . PHE A 1 324 ? -26.092 27.825 -5.357 1.00 40.76 320 PHE A O 1
ATOM 2393 N N . LYS A 1 325 ? -26.895 29.936 -5.418 1.00 38.58 321 LYS A N 1
ATOM 2394 C CA . LYS A 1 325 ? -27.507 29.858 -6.729 1.00 38.24 321 LYS A CA 1
ATOM 2395 C C . LYS A 1 325 ? -26.480 30.261 -7.773 1.00 35.57 321 LYS A C 1
ATOM 2396 O O . LYS A 1 325 ? -25.595 31.081 -7.511 1.00 38.67 321 LYS A O 1
ATOM 2402 N N . LEU A 1 326 ? -26.606 29.674 -8.967 1.00 37.92 322 LEU A N 1
ATOM 2403 C CA . LEU A 1 326 ? -25.700 30.016 -10.064 1.00 41.47 322 LEU A CA 1
ATOM 2404 C C . LEU A 1 326 ? -25.709 31.519 -10.343 1.00 36.16 322 LEU A C 1
ATOM 2405 O O . LEU A 1 326 ? -24.650 32.126 -10.545 1.00 41.08 322 LEU A O 1
ATOM 2410 N N . SER A 1 327 ? -26.887 32.145 -10.322 1.00 35.39 323 SER A N 1
ATOM 2411 C CA . SER A 1 327 ? -26.958 33.581 -10.569 1.00 46.16 323 SER A CA 1
ATOM 2412 C C . SER A 1 327 ? -26.264 34.381 -9.479 1.00 47.38 323 SER A C 1
ATOM 2413 O O . SER A 1 327 ? -26.001 35.572 -9.669 1.00 43.33 323 SER A O 1
ATOM 2416 N N . GLU A 1 328 ? -25.970 33.760 -8.339 1.00 48.54 324 GLU A N 1
ATOM 2417 C CA . GLU A 1 328 ? -25.219 34.417 -7.282 1.00 49.86 324 GLU A CA 1
ATOM 2418 C C . GLU A 1 328 ? -23.791 33.877 -7.200 1.00 44.45 324 GLU A C 1
ATOM 2419 O O . GLU A 1 328 ? -23.181 33.886 -6.130 1.00 41.44 324 GLU A O 1
ATOM 2425 N N . ILE A 1 329 ? -23.245 33.412 -8.329 1.00 35.62 325 ILE A N 1
ATOM 2426 C CA . ILE A 1 329 ? -21.910 32.824 -8.321 1.00 39.91 325 ILE A CA 1
ATOM 2427 C C . ILE A 1 329 ? -20.849 33.827 -7.862 1.00 41.30 325 ILE A C 1
ATOM 2428 O O . ILE A 1 329 ? -19.874 33.436 -7.210 1.00 40.60 325 ILE A O 1
ATOM 2433 N N . GLU A 1 330 ? -21.024 35.122 -8.160 1.00 35.32 326 GLU A N 1
ATOM 2434 C CA . GLU A 1 330 ? -20.115 36.144 -7.635 1.00 42.81 326 GLU A CA 1
ATOM 2435 C C . GLU A 1 330 ? -20.017 36.081 -6.115 1.00 42.21 326 GLU A C 1
ATOM 2436 O O . GLU A 1 330 ? -18.925 36.146 -5.549 1.00 45.31 326 GLU A O 1
ATOM 2442 N N . LYS A 1 331 ? -21.157 35.982 -5.434 1.00 37.98 327 LYS A N 1
ATOM 2443 C CA . LYS A 1 331 ? -21.124 35.830 -3.981 1.00 40.32 327 LYS A CA 1
ATOM 2444 C C . LYS A 1 331 ? -20.415 34.547 -3.572 1.00 37.64 327 LYS A C 1
ATOM 2445 O O . LYS A 1 331 ? -19.729 34.516 -2.544 1.00 38.68 327 LYS A O 1
ATOM 2451 N N . ALA A 1 332 ? -20.606 33.468 -4.339 1.00 36.18 328 ALA A N 1
ATOM 2452 C CA . ALA A 1 332 ? -19.980 32.191 -3.996 1.00 38.18 328 ALA A CA 1
ATOM 2453 C C . ALA A 1 332 ? -18.458 32.308 -4.011 1.00 38.23 328 ALA A C 1
ATOM 2454 O O . ALA A 1 332 ? -17.772 31.808 -3.113 1.00 42.47 328 ALA A O 1
ATOM 2456 N N . TYR A 1 333 ? -17.917 32.963 -5.036 1.00 40.25 329 TYR A N 1
ATOM 2457 C CA . TYR A 1 333 ? -16.483 33.230 -5.095 1.00 34.50 329 TYR A CA 1
ATOM 2458 C C . TYR A 1 333 ? -16.012 34.092 -3.929 1.00 37.25 329 TYR A C 1
ATOM 2459 O O . TYR A 1 333 ? -14.925 33.868 -3.382 1.00 37.75 329 TYR A O 1
ATOM 2468 N N . GLU A 1 334 ? -16.801 35.098 -3.545 1.00 37.53 330 GLU A N 1
ATOM 2469 C CA . GLU A 1 334 ? -16.419 35.941 -2.415 1.00 38.61 330 GLU A CA 1
ATOM 2470 C C . GLU A 1 334 ? -16.250 35.122 -1.139 1.00 43.33 330 GLU A C 1
ATOM 2471 O O . GLU A 1 334 ? -15.315 35.357 -0.364 1.00 41.03 330 GLU A O 1
ATOM 2477 N N . VAL A 1 335 ? -17.147 34.156 -0.906 1.00 43.51 331 VAL A N 1
ATOM 2478 C CA . VAL A 1 335 ? -17.098 33.355 0.316 1.00 42.89 331 VAL A CA 1
ATOM 2479 C C . VAL A 1 335 ? -15.926 32.384 0.268 1.00 44.61 331 VAL A C 1
ATOM 2480 O O . VAL A 1 335 ? -15.183 32.226 1.243 1.00 50.95 331 VAL A O 1
ATOM 2484 N N . PHE A 1 336 ? -15.750 31.718 -0.875 1.00 37.18 332 PHE A N 1
ATOM 2485 C CA . PHE A 1 336 ? -14.680 30.740 -1.030 1.00 37.38 332 PHE A CA 1
ATOM 2486 C C . PHE A 1 336 ? -13.296 31.381 -0.915 1.00 36.70 332 PHE A C 1
ATOM 2487 O O . PHE A 1 336 ? -12.419 30.860 -0.218 1.00 38.05 332 PHE A O 1
ATOM 2495 N N . SER A 1 337 ? -13.079 32.513 -1.593 1.00 35.47 333 SER A N 1
ATOM 2496 C CA . SER A 1 337 ? -11.780 33.182 -1.531 1.00 42.77 333 SER A CA 1
ATOM 2497 C C . SER A 1 337 ? -11.454 33.737 -0.146 1.00 45.01 333 SER A C 1
ATOM 2498 O O . SER A 1 337 ? -10.296 34.076 0.103 1.00 51.11 333 SER A O 1
ATOM 2501 N N . LYS A 1 338 ? -12.437 33.858 0.742 1.00 41.46 334 LYS A N 1
ATOM 2502 C CA . LYS A 1 338 ? -12.251 34.284 2.125 1.00 41.02 334 LYS A CA 1
ATOM 2503 C C . LYS A 1 338 ? -12.727 33.193 3.081 1.00 41.36 334 LYS A C 1
ATOM 2504 O O . LYS A 1 338 ? -13.329 33.469 4.125 1.00 47.07 334 LYS A O 1
ATOM 2510 N N . ALA A 1 339 ? -12.438 31.941 2.716 1.00 39.78 335 ALA A N 1
ATOM 2511 C CA . ALA A 1 339 ? -12.998 30.774 3.388 1.00 37.81 335 ALA A CA 1
ATOM 2512 C C . ALA A 1 339 ? -12.806 30.832 4.899 1.00 44.44 335 ALA A C 1
ATOM 2513 O O . ALA A 1 339 ? -13.724 30.496 5.657 1.00 48.43 335 ALA A O 1
ATOM 2515 N N . ALA A 1 340 ? -11.632 31.287 5.357 1.00 33.65 336 ALA A N 1
ATOM 2516 C CA . ALA A 1 340 ? -11.361 31.355 6.798 1.00 44.97 336 ALA A CA 1
ATOM 2517 C C . ALA A 1 340 ? -12.366 32.256 7.534 1.00 47.79 336 ALA A C 1
ATOM 2518 O O . ALA A 1 340 ? -12.807 31.927 8.643 1.00 48.28 336 ALA A O 1
ATOM 2520 N N . ASP A 1 341 ? -12.745 33.394 6.933 1.00 45.77 337 ASP A N 1
ATOM 2521 C CA . ASP A 1 341 ? -13.734 34.273 7.567 1.00 47.00 337 ASP A CA 1
ATOM 2522 C C . ASP A 1 341 ? -15.077 33.575 7.774 1.00 46.79 337 ASP A C 1
ATOM 2523 O O . ASP A 1 341 ? -15.795 33.885 8.732 1.00 47.38 337 ASP A O 1
ATOM 2528 N N . HIS A 1 342 ? -15.434 32.638 6.892 1.00 41.85 338 HIS A N 1
ATOM 2529 C CA . HIS A 1 342 ? -16.738 31.986 6.911 1.00 49.61 338 HIS A CA 1
ATOM 2530 C C . HIS A 1 342 ? -16.699 30.534 7.356 1.00 50.62 338 HIS A C 1
ATOM 2531 O O . HIS A 1 342 ? -17.742 29.872 7.307 1.00 54.01 338 HIS A O 1
ATOM 2538 N N . HIS A 1 343 ? -15.541 30.018 7.783 1.00 47.39 339 HIS A N 1
ATOM 2539 C CA . HIS A 1 343 ? -15.400 28.605 8.114 1.00 49.29 339 HIS A CA 1
ATOM 2540 C C . HIS A 1 343 ? -15.883 27.731 6.957 1.00 45.85 339 HIS A C 1
ATOM 2541 O O . HIS A 1 343 ? -16.536 26.708 7.159 1.00 45.21 339 HIS A O 1
ATOM 2548 N N . ALA A 1 344 ? -15.584 28.160 5.729 1.00 35.53 340 ALA A N 1
ATOM 2549 C CA . ALA A 1 344 ? -16.034 27.451 4.542 1.00 45.13 340 ALA A CA 1
ATOM 2550 C C . ALA A 1 344 ? -15.130 26.245 4.227 1.00 39.38 340 ALA A C 1
ATOM 2551 O O . ALA A 1 344 ? -13.917 26.374 4.318 1.00 39.09 340 ALA A O 1
ATOM 2553 N N . LYS A 1 346 ? -15.695 23.882 1.066 1.00 29.74 342 LYS A N 1
ATOM 2554 C CA . LYS A 1 346 ? -16.258 23.808 -0.301 1.00 34.27 342 LYS A CA 1
ATOM 2555 C C . LYS A 1 346 ? -17.681 24.374 -0.380 1.00 39.81 342 LYS A C 1
ATOM 2556 O O . LYS A 1 346 ? -18.498 24.158 0.517 1.00 40.74 342 LYS A O 1
ATOM 2562 N N . VAL A 1 347 ? -17.992 25.068 -1.478 1.00 38.18 343 VAL A N 1
ATOM 2563 C CA . VAL A 1 347 ? -19.331 25.594 -1.699 1.00 41.91 343 VAL A CA 1
ATOM 2564 C C . VAL A 1 347 ? -20.005 24.752 -2.768 1.00 40.48 343 VAL A C 1
ATOM 2565 O O . VAL A 1 347 ? -19.353 24.132 -3.612 1.00 40.67 343 VAL A O 1
ATOM 2569 N N . ILE A 1 348 ? -21.333 24.728 -2.734 1.00 33.07 344 ILE A N 1
ATOM 2570 C CA . ILE A 1 348 ? -22.103 24.104 -3.801 1.00 43.91 344 ILE A CA 1
ATOM 2571 C C . ILE A 1 348 ? -22.953 25.179 -4.468 1.00 40.72 344 ILE A C 1
ATOM 2572 O O . ILE A 1 348 ? -23.538 26.040 -3.799 1.00 31.67 344 ILE A O 1
ATOM 2577 N N . ILE A 1 349 ? -22.975 25.153 -5.797 1.00 36.41 345 ILE A N 1
ATOM 2578 C CA . ILE A 1 349 ? -23.662 26.147 -6.607 1.00 34.63 345 ILE A CA 1
ATOM 2579 C C . ILE A 1 349 ? -24.700 25.421 -7.450 1.00 31.57 345 ILE A C 1
ATOM 2580 O O . ILE A 1 349 ? -24.346 24.533 -8.230 1.00 34.86 345 ILE A O 1
ATOM 2585 N N . GLU A 1 350 ? -25.969 25.809 -7.308 1.00 32.12 346 GLU A N 1
ATOM 2586 C CA . GLU A 1 350 ? -27.087 25.123 -7.946 1.00 39.64 346 GLU A CA 1
ATOM 2587 C C . GLU A 1 350 ? -27.650 25.962 -9.085 1.00 33.14 346 GLU A C 1
ATOM 2588 O O . GLU A 1 350 ? -27.878 27.162 -8.919 1.00 34.14 346 GLU A O 1
ATOM 2594 N N . ASN A 1 351 ? -27.901 25.318 -10.222 1.00 35.03 347 ASN A N 1
ATOM 2595 C CA . ASN A 1 351 ? -28.388 25.993 -11.426 1.00 37.11 347 ASN A CA 1
ATOM 2596 C C . ASN A 1 351 ? -29.861 26.355 -11.230 1.00 43.87 347 ASN A C 1
ATOM 2597 O O . ASN A 1 351 ? -30.760 25.539 -11.456 1.00 39.64 347 ASN A O 1
ATOM 2602 N N . ASP A 1 352 ? -30.107 27.597 -10.827 1.00 37.68 348 ASP A N 1
ATOM 2603 C CA . ASP A 1 352 ? -31.450 28.123 -10.643 1.00 35.14 348 ASP A CA 1
ATOM 2604 C C . ASP A 1 352 ? -31.977 28.807 -11.896 1.00 48.04 348 ASP A C 1
ATOM 2605 O O . ASP A 1 352 ? -33.039 29.427 -11.840 1.00 36.47 348 ASP A O 1
ATOM 2610 N N . ILE A 1 353 ? -31.264 28.718 -13.016 1.00 48.94 349 ILE A N 1
ATOM 2611 C CA . ILE A 1 353 ? -31.596 29.476 -14.218 1.00 45.24 349 ILE A CA 1
ATOM 2612 C C . ILE A 1 353 ? -32.236 28.595 -15.279 1.00 41.76 349 ILE A C 1
ATOM 2613 O O . ILE A 1 353 ? -33.236 28.982 -15.881 1.00 44.34 349 ILE A O 1
ATOM 2618 N N . SER A 1 354 ? -31.690 27.404 -15.504 1.00 36.42 350 SER A N 1
ATOM 2619 C CA . SER A 1 354 ? -32.093 26.599 -16.645 1.00 40.21 350 SER A CA 1
ATOM 2620 C C . SER A 1 354 ? -33.440 25.914 -16.409 1.00 47.33 350 SER A C 1
ATOM 2621 O O . SER A 1 354 ? -33.777 25.522 -15.288 1.00 51.06 350 SER A O 1
ATOM 2624 N N . GLU A 1 355 ? -34.208 25.774 -17.488 1.00 46.36 351 GLU A N 1
ATOM 2625 C CA . GLU A 1 355 ? -35.380 24.914 -17.533 1.00 55.20 351 GLU A CA 1
ATOM 2626 C C . GLU A 1 355 ? -35.051 23.619 -18.272 1.00 62.65 351 GLU A C 1
ATOM 2627 O O . GLU A 1 355 ? -34.182 23.590 -19.148 1.00 68.84 351 GLU A O 1
ATOM 2633 N N . ALA A 1 356 ? -35.761 22.549 -17.916 1.00 62.96 352 ALA A N 1
ATOM 2634 C CA . ALA A 1 356 ? -35.545 21.228 -18.523 1.00 59.97 352 ALA A CA 1
ATOM 2635 C C . ALA A 1 356 ? -35.728 21.228 -20.043 1.00 62.97 352 ALA A C 1
ATOM 2636 O O . ALA A 1 356 ? -36.609 21.908 -20.578 1.00 60.46 352 ALA A O 1
ATOM 2638 N N . GLY B 1 3 ? 51.146 -11.285 15.301 1.00 61.86 -1 GLY B N 1
ATOM 2639 C CA . GLY B 1 3 ? 49.695 -11.148 15.298 1.00 60.64 -1 GLY B CA 1
ATOM 2640 C C . GLY B 1 3 ? 49.212 -9.909 14.560 1.00 62.17 -1 GLY B C 1
ATOM 2641 O O . GLY B 1 3 ? 48.127 -9.382 14.813 1.00 56.61 -1 GLY B O 1
ATOM 2642 N N . SER B 1 4 ? 50.037 -9.443 13.635 1.00 68.02 0 SER B N 1
ATOM 2643 C CA . SER B 1 4 ? 49.750 -8.247 12.862 1.00 71.27 0 SER B CA 1
ATOM 2644 C C . SER B 1 4 ? 49.290 -8.610 11.455 1.00 71.14 0 SER B C 1
ATOM 2645 O O . SER B 1 4 ? 49.409 -9.750 10.998 1.00 74.55 0 SER B O 1
ATOM 2648 N N . MET B 1 5 ? 48.755 -7.606 10.766 1.00 68.38 1 MET B N 1
ATOM 2649 C CA . MET B 1 5 ? 48.429 -7.713 9.353 1.00 61.25 1 MET B CA 1
ATOM 2650 C C . MET B 1 5 ? 48.684 -6.362 8.706 1.00 60.85 1 MET B C 1
ATOM 2651 O O . MET B 1 5 ? 48.780 -5.338 9.387 1.00 63.46 1 MET B O 1
ATOM 2656 N N . LYS B 1 6 ? 48.773 -6.373 7.377 1.00 60.69 2 LYS B N 1
ATOM 2657 C CA . LYS B 1 6 ? 48.838 -5.159 6.574 1.00 61.94 2 LYS B CA 1
ATOM 2658 C C . LYS B 1 6 ? 47.433 -4.669 6.216 1.00 58.13 2 LYS B C 1
ATOM 2659 O O . LYS B 1 6 ? 46.529 -5.468 5.976 1.00 56.54 2 LYS B O 1
ATOM 2665 N N . ALA B 1 7 ? 47.269 -3.343 6.153 1.00 61.06 3 ALA B N 1
ATOM 2666 C CA . ALA B 1 7 ? 45.981 -2.739 5.825 1.00 53.80 3 ALA B CA 1
ATOM 2667 C C . ALA B 1 7 ? 46.181 -1.337 5.262 1.00 58.73 3 ALA B C 1
ATOM 2668 O O . ALA B 1 7 ? 47.147 -0.645 5.601 1.00 53.15 3 ALA B O 1
ATOM 2670 N N . TYR B 1 8 ? 45.241 -0.927 4.406 1.00 62.79 4 TYR B N 1
ATOM 2671 C CA . TYR B 1 8 ? 45.196 0.421 3.847 1.00 57.74 4 TYR B CA 1
ATOM 2672 C C . TYR B 1 8 ? 44.218 1.248 4.673 1.00 53.36 4 TYR B C 1
ATOM 2673 O O . TYR B 1 8 ? 43.021 0.953 4.704 1.00 56.75 4 TYR B O 1
ATOM 2682 N N . THR B 1 9 ? 44.732 2.284 5.327 1.00 51.21 5 THR B N 1
ATOM 2683 C CA . THR B 1 9 ? 43.994 3.065 6.303 1.00 53.63 5 THR B CA 1
ATOM 2684 C C . THR B 1 9 ? 43.851 4.507 5.830 1.00 56.98 5 THR B C 1
ATOM 2685 O O . THR B 1 9 ? 44.728 5.050 5.152 1.00 58.40 5 THR B O 1
ATOM 2689 N N . TYR B 1 10 ? 42.729 5.111 6.196 1.00 48.18 6 TYR B N 1
ATOM 2690 C CA . TYR B 1 10 ? 42.541 6.544 6.070 1.00 52.17 6 TYR B CA 1
ATOM 2691 C C . TYR B 1 10 ? 43.295 7.232 7.197 1.00 53.23 6 TYR B C 1
ATOM 2692 O O . TYR B 1 10 ? 43.085 6.912 8.371 1.00 61.35 6 TYR B O 1
ATOM 2701 N N . VAL B 1 11 ? 44.181 8.164 6.844 1.00 53.66 7 VAL B N 1
ATOM 2702 C CA . VAL B 1 11 ? 45.000 8.859 7.836 1.00 56.24 7 VAL B CA 1
ATOM 2703 C C . VAL B 1 11 ? 44.354 10.197 8.177 1.00 63.45 7 VAL B C 1
ATOM 2704 O O . VAL B 1 11 ? 43.807 10.383 9.278 1.00 56.32 7 VAL B O 1
ATOM 2708 N N . LYS B 1 12 ? 44.406 11.134 7.233 1.00 68.34 8 LYS B N 1
ATOM 2709 C CA . LYS B 1 12 ? 43.838 12.466 7.413 1.00 68.94 8 LYS B CA 1
ATOM 2710 C C . LYS B 1 12 ? 43.399 12.941 6.036 1.00 65.72 8 LYS B C 1
ATOM 2711 O O . LYS B 1 12 ? 43.675 12.272 5.030 1.00 56.09 8 LYS B O 1
ATOM 2717 N N . PRO B 1 13 ? 42.673 14.063 5.951 1.00 68.46 9 PRO B N 1
ATOM 2718 C CA . PRO B 1 13 ? 42.204 14.518 4.634 1.00 64.92 9 PRO B CA 1
ATOM 2719 C C . PRO B 1 13 ? 43.346 14.642 3.629 1.00 63.74 9 PRO B C 1
ATOM 2720 O O . PRO B 1 13 ? 44.353 15.315 3.875 1.00 63.37 9 PRO B O 1
ATOM 2724 N N . GLY B 1 14 ? 43.208 13.926 2.521 1.00 64.82 10 GLY B N 1
ATOM 2725 C CA . GLY B 1 14 ? 44.236 13.878 1.504 1.00 61.38 10 GLY B CA 1
ATOM 2726 C C . GLY B 1 14 ? 45.347 12.875 1.733 1.00 68.64 10 GLY B C 1
ATOM 2727 O O . GLY B 1 14 ? 46.393 12.968 1.079 1.00 81.87 10 GLY B O 1
ATOM 2728 N N . LEU B 1 15 ? 45.165 11.911 2.636 1.00 58.73 11 LEU B N 1
ATOM 2729 C CA . LEU B 1 15 ? 46.247 11.000 2.994 1.00 56.77 11 LEU B CA 1
ATOM 2730 C C . LEU B 1 15 ? 45.710 9.620 3.385 1.00 52.60 11 LEU B C 1
ATOM 2731 O O . LEU B 1 15 ? 44.828 9.508 4.242 1.00 50.32 11 LEU B O 1
ATOM 2736 N N . ALA B 1 16 ? 46.256 8.577 2.755 1.00 50.72 12 ALA B N 1
ATOM 2737 C CA . ALA B 1 16 ? 46.017 7.187 3.130 1.00 56.62 12 ALA B CA 1
ATOM 2738 C C . ALA B 1 16 ? 47.316 6.410 2.937 1.00 62.04 12 ALA B C 1
ATOM 2739 O O . ALA B 1 16 ? 48.154 6.789 2.114 1.00 56.93 12 ALA B O 1
ATOM 2741 N N . SER B 1 17 ? 47.491 5.324 3.694 1.00 65.08 13 SER B N 1
ATOM 2742 C CA . SER B 1 17 ? 48.791 4.660 3.662 1.00 66.19 13 SER B CA 1
ATOM 2743 C C . SER B 1 17 ? 48.694 3.196 4.079 1.00 67.26 13 SER B C 1
ATOM 2744 O O . SER B 1 17 ? 47.847 2.811 4.891 1.00 60.83 13 SER B O 1
ATOM 2747 N N . PHE B 1 18 ? 49.615 2.403 3.527 1.00 71.58 14 PHE B N 1
ATOM 2748 C CA . PHE B 1 18 ? 49.691 0.958 3.725 1.00 69.78 14 PHE B CA 1
ATOM 2749 C C . PHE B 1 18 ? 50.527 0.683 4.968 1.00 67.71 14 PHE B C 1
ATOM 2750 O O . PHE B 1 18 ? 51.754 0.813 4.937 1.00 72.52 14 PHE B O 1
ATOM 2758 N N . VAL B 1 19 ? 49.870 0.286 6.057 1.00 65.50 15 VAL B N 1
ATOM 2759 C CA . VAL B 1 19 ? 50.500 0.213 7.368 1.00 64.33 15 VAL B CA 1
ATOM 2760 C C . VAL B 1 19 ? 50.254 -1.159 7.982 1.00 61.16 15 VAL B C 1
ATOM 2761 O O . VAL B 1 19 ? 49.445 -1.952 7.497 1.00 54.58 15 VAL B O 1
ATOM 2765 N N . ASP B 1 20 ? 50.969 -1.419 9.077 1.00 64.46 16 ASP B N 1
ATOM 2766 C CA . ASP B 1 20 ? 50.756 -2.596 9.910 1.00 69.93 16 ASP B CA 1
ATOM 2767 C C . ASP B 1 20 ? 49.783 -2.279 11.037 1.00 65.65 16 ASP B C 1
ATOM 2768 O O . ASP B 1 20 ? 49.910 -1.248 11.708 1.00 61.44 16 ASP B O 1
ATOM 2773 N N . VAL B 1 21 ? 48.832 -3.181 11.263 1.00 58.62 17 VAL B N 1
ATOM 2774 C CA . VAL B 1 21 ? 47.781 -2.970 12.245 1.00 57.87 17 VAL B CA 1
ATOM 2775 C C . VAL B 1 21 ? 47.463 -4.307 12.907 1.00 62.10 17 VAL B C 1
ATOM 2776 O O . VAL B 1 21 ? 47.915 -5.369 12.468 1.00 55.72 17 VAL B O 1
ATOM 2780 N N . ASP B 1 22 ? 46.710 -4.233 14.008 1.00 66.03 18 ASP B N 1
ATOM 2781 C CA . ASP B 1 22 ? 46.260 -5.428 14.711 1.00 73.57 18 ASP B CA 1
ATOM 2782 C C . ASP B 1 22 ? 45.424 -6.315 13.788 1.00 70.43 18 ASP B C 1
ATOM 2783 O O . ASP B 1 22 ? 44.675 -5.833 12.933 1.00 64.28 18 ASP B O 1
ATOM 2788 N N . LYS B 1 23 ? 45.562 -7.616 13.960 1.00 66.55 19 LYS B N 1
ATOM 2789 C CA . LYS B 1 23 ? 44.650 -8.531 13.288 1.00 59.75 19 LYS B CA 1
ATOM 2790 C C . LYS B 1 23 ? 43.324 -8.555 14.045 1.00 55.66 19 LYS B C 1
ATOM 2791 O O . LYS B 1 23 ? 43.324 -8.692 15.272 1.00 59.23 19 LYS B O 1
ATOM 2797 N N . PRO B 1 24 ? 42.186 -8.389 13.371 1.00 49.52 20 PRO B N 1
ATOM 2798 C CA . PRO B 1 24 ? 40.913 -8.361 14.103 1.00 52.05 20 PRO B CA 1
ATOM 2799 C C . PRO B 1 24 ? 40.618 -9.715 14.724 1.00 53.40 20 PRO B C 1
ATOM 2800 O O . PRO B 1 24 ? 41.051 -10.761 14.232 1.00 58.05 20 PRO B O 1
ATOM 2804 N N . VAL B 1 25 ? 39.898 -9.677 15.841 1.00 51.71 21 VAL B N 1
ATOM 2805 C CA . VAL B 1 25 ? 39.486 -10.876 16.555 1.00 59.42 21 VAL B CA 1
ATOM 2806 C C . VAL B 1 25 ? 37.974 -10.838 16.731 1.00 61.92 21 VAL B C 1
ATOM 2807 O O . VAL B 1 25 ? 37.336 -9.789 16.614 1.00 61.26 21 VAL B O 1
ATOM 2811 N N . ILE B 1 26 ? 37.406 -12.013 17.009 1.00 57.81 22 ILE B N 1
ATOM 2812 C CA . ILE B 1 26 ? 36.000 -12.097 17.376 1.00 51.75 22 ILE B CA 1
ATOM 2813 C C . ILE B 1 26 ? 35.739 -11.193 18.571 1.00 46.09 22 ILE B C 1
ATOM 2814 O O . ILE B 1 26 ? 36.456 -11.242 19.577 1.00 46.81 22 ILE B O 1
ATOM 2819 N N . ARG B 1 27 ? 34.728 -10.331 18.450 1.00 47.32 23 ARG B N 1
ATOM 2820 C CA . ARG B 1 27 ? 34.299 -9.491 19.558 1.00 45.59 23 ARG B CA 1
ATOM 2821 C C . ARG B 1 27 ? 32.884 -9.779 20.024 1.00 47.89 23 ARG B C 1
ATOM 2822 O O . ARG B 1 27 ? 32.567 -9.477 21.178 1.00 48.50 23 ARG B O 1
ATOM 2830 N N . LYS B 1 28 ? 32.033 -10.345 19.173 1.00 45.19 24 LYS B N 1
ATOM 2831 C CA . LYS B 1 28 ? 30.661 -10.719 19.481 1.00 43.56 24 LYS B CA 1
ATOM 2832 C C . LYS B 1 28 ? 30.419 -12.127 18.970 1.00 46.72 24 LYS B C 1
ATOM 2833 O O . LYS B 1 28 ? 30.999 -12.522 17.956 1.00 45.74 24 LYS B O 1
ATOM 2839 N N . PRO B 1 29 ? 29.556 -12.896 19.635 1.00 50.27 25 PRO B N 1
ATOM 2840 C CA . PRO B 1 29 ? 29.323 -14.278 19.195 1.00 48.15 25 PRO B CA 1
ATOM 2841 C C . PRO B 1 29 ? 28.811 -14.375 17.775 1.00 52.53 25 PRO B C 1
ATOM 2842 O O . PRO B 1 29 ? 28.938 -15.446 17.161 1.00 46.81 25 PRO B O 1
ATOM 2846 N N . THR B 1 30 ? 28.249 -13.292 17.236 1.00 52.14 26 THR B N 1
ATOM 2847 C CA . THR B 1 30 ? 27.723 -13.253 15.879 1.00 42.33 26 THR B CA 1
ATOM 2848 C C . THR B 1 30 ? 28.788 -12.805 14.877 1.00 42.22 26 THR B C 1
ATOM 2849 O O . THR B 1 30 ? 28.516 -12.812 13.667 1.00 40.48 26 THR B O 1
ATOM 2853 N N . ALA B 1 32 ? 32.094 -13.235 12.623 1.00 39.53 28 ALA B N 1
ATOM 2854 C CA . ALA B 1 32 ? 33.142 -13.982 11.905 1.00 45.59 28 ALA B CA 1
ATOM 2855 C C . ALA B 1 32 ? 34.425 -13.193 11.577 1.00 48.44 28 ALA B C 1
ATOM 2856 O O . ALA B 1 32 ? 34.374 -11.981 11.357 1.00 45.79 28 ALA B O 1
ATOM 2858 N N . ILE B 1 33 ? 35.582 -13.890 11.534 1.00 43.86 29 ILE B N 1
ATOM 2859 C CA . ILE B 1 33 ? 36.802 -13.373 10.904 1.00 44.78 29 ILE B CA 1
ATOM 2860 C C . ILE B 1 33 ? 36.920 -13.998 9.516 1.00 50.54 29 ILE B C 1
ATOM 2861 O O . ILE B 1 33 ? 36.667 -15.197 9.345 1.00 55.25 29 ILE B O 1
ATOM 2866 N N . VAL B 1 34 ? 37.290 -13.189 8.519 1.00 46.33 30 VAL B N 1
ATOM 2867 C CA . VAL B 1 34 ? 37.438 -13.642 7.137 1.00 43.29 30 VAL B CA 1
ATOM 2868 C C . VAL B 1 34 ? 38.789 -13.175 6.607 1.00 45.99 30 VAL B C 1
ATOM 2869 O O . VAL B 1 34 ? 39.214 -12.048 6.878 1.00 43.81 30 VAL B O 1
ATOM 2873 N N . ARG B 1 35 ? 39.469 -14.047 5.862 1.00 44.99 31 ARG B N 1
ATOM 2874 C CA . ARG B 1 35 ? 40.693 -13.669 5.168 1.00 45.76 31 ARG B CA 1
ATOM 2875 C C . ARG B 1 35 ? 40.314 -13.163 3.785 1.00 40.11 31 ARG B C 1
ATOM 2876 O O . ARG B 1 35 ? 39.659 -13.877 3.015 1.00 47.06 31 ARG B O 1
ATOM 2884 N N . ILE B 1 36 ? 40.697 -11.927 3.478 1.00 39.99 32 ILE B N 1
ATOM 2885 C CA . ILE B 1 36 ? 40.347 -11.350 2.189 1.00 45.96 32 ILE B CA 1
ATOM 2886 C C . ILE B 1 36 ? 41.128 -12.063 1.090 1.00 44.32 32 ILE B C 1
ATOM 2887 O O . ILE B 1 36 ? 42.350 -12.218 1.178 1.00 40.65 32 ILE B O 1
ATOM 2892 N N . VAL B 1 37 ? 40.424 -12.504 0.047 1.00 47.29 33 VAL B N 1
ATOM 2893 C CA . VAL B 1 37 ? 41.066 -13.046 -1.148 1.00 46.00 33 VAL B CA 1
ATOM 2894 C C . VAL B 1 37 ? 41.234 -11.935 -2.178 1.00 48.06 33 VAL B C 1
ATOM 2895 O O . VAL B 1 37 ? 42.351 -11.644 -2.614 1.00 54.11 33 VAL B O 1
ATOM 2899 N N . LYS B 1 38 ? 40.128 -11.313 -2.586 1.00 47.62 34 LYS B N 1
ATOM 2900 C CA . LYS B 1 38 ? 40.169 -10.226 -3.555 1.00 52.79 34 LYS B CA 1
ATOM 2901 C C . LYS B 1 38 ? 39.239 -9.105 -3.121 1.00 49.51 34 LYS B C 1
ATOM 2902 O O . LYS B 1 38 ? 38.171 -9.356 -2.563 1.00 43.21 34 LYS B O 1
ATOM 2908 N N . THR B 1 39 ? 39.648 -7.867 -3.378 1.00 49.05 35 THR B N 1
ATOM 2909 C CA . THR B 1 39 ? 38.831 -6.707 -3.057 1.00 46.06 35 THR B CA 1
ATOM 2910 C C . THR B 1 39 ? 38.875 -5.753 -4.246 1.00 47.04 35 THR B C 1
ATOM 2911 O O . THR B 1 39 ? 39.329 -6.110 -5.338 1.00 51.37 35 THR B O 1
ATOM 2915 N N . THR B 1 40 ? 38.401 -4.530 -4.025 1.00 46.99 36 THR B N 1
ATOM 2916 C CA . THR B 1 40 ? 38.329 -3.499 -5.056 1.00 41.70 36 THR B CA 1
ATOM 2917 C C . THR B 1 40 ? 38.159 -2.153 -4.364 1.00 48.99 36 THR B C 1
ATOM 2918 O O . THR B 1 40 ? 38.101 -2.065 -3.135 1.00 44.90 36 THR B O 1
ATOM 2922 N N . ILE B 1 41 ? 38.078 -1.099 -5.171 1.00 48.70 37 ILE B N 1
ATOM 2923 C CA . ILE B 1 41 ? 37.995 0.271 -4.686 1.00 40.99 37 ILE B CA 1
ATOM 2924 C C . ILE B 1 41 ? 36.675 0.870 -5.135 1.00 43.96 37 ILE B C 1
ATOM 2925 O O . ILE B 1 41 ? 36.275 0.705 -6.292 1.00 48.90 37 ILE B O 1
ATOM 2930 N N . CYS B 1 42 ? 36.006 1.562 -4.226 1.00 39.65 38 CYS B N 1
ATOM 2931 C CA . CYS B 1 42 ? 34.781 2.282 -4.533 1.00 43.44 38 CYS B CA 1
ATOM 2932 C C . CYS B 1 42 ? 35.069 3.769 -4.689 1.00 43.66 38 CYS B C 1
ATOM 2933 O O . CYS B 1 42 ? 36.035 4.295 -4.133 1.00 46.05 38 CYS B O 1
ATOM 2936 N N . GLY B 1 43 ? 34.224 4.446 -5.475 1.00 49.99 39 GLY B N 1
ATOM 2937 C CA . GLY B 1 43 ? 34.307 5.899 -5.553 1.00 43.15 39 GLY B CA 1
ATOM 2938 C C . GLY B 1 43 ? 34.134 6.563 -4.199 1.00 45.33 39 GLY B C 1
ATOM 2939 O O . GLY B 1 43 ? 34.677 7.639 -3.959 1.00 48.39 39 GLY B O 1
ATOM 2940 N N . THR B 1 44 ? 33.385 5.922 -3.294 1.00 44.71 40 THR B N 1
ATOM 2941 C CA . THR B 1 44 ? 33.229 6.434 -1.938 1.00 42.90 40 THR B CA 1
ATOM 2942 C C . THR B 1 44 ? 34.540 6.381 -1.161 1.00 43.03 40 THR B C 1
ATOM 2943 O O . THR B 1 44 ? 34.753 7.187 -0.249 1.00 51.02 40 THR B O 1
ATOM 2947 N N . ASP B 1 45 ? 35.442 5.464 -1.510 1.00 49.40 41 ASP B N 1
ATOM 2948 C CA . ASP B 1 45 ? 36.730 5.434 -0.820 1.00 52.30 41 ASP B CA 1
ATOM 2949 C C . ASP B 1 45 ? 37.591 6.644 -1.194 1.00 50.37 41 ASP B C 1
ATOM 2950 O O . ASP B 1 45 ? 38.384 7.113 -0.372 1.00 50.10 41 ASP B O 1
ATOM 2955 N N . LEU B 1 46 ? 37.462 7.151 -2.423 1.00 47.48 42 LEU B N 1
ATOM 2956 C CA . LEU B 1 46 ? 38.164 8.378 -2.795 1.00 53.96 42 LEU B CA 1
ATOM 2957 C C . LEU B 1 46 ? 37.570 9.599 -2.090 1.00 46.70 42 LEU B C 1
ATOM 2958 O O . LEU B 1 46 ? 38.310 10.490 -1.660 1.00 54.36 42 LEU B O 1
ATOM 2963 N N . HIS B 1 47 ? 36.243 9.659 -1.955 1.00 48.06 43 HIS B N 1
ATOM 2964 C CA . HIS B 1 47 ? 35.635 10.739 -1.175 1.00 54.55 43 HIS B CA 1
ATOM 2965 C C . HIS B 1 47 ? 36.064 10.686 0.282 1.00 57.14 43 HIS B C 1
ATOM 2966 O O . HIS B 1 47 ? 36.175 11.728 0.933 1.00 57.48 43 HIS B O 1
ATOM 2973 N N . ILE B 1 48 ? 36.305 9.488 0.815 1.00 58.97 44 ILE B N 1
ATOM 2974 C CA . ILE B 1 48 ? 36.722 9.376 2.208 1.00 56.52 44 ILE B CA 1
ATOM 2975 C C . ILE B 1 48 ? 38.110 9.965 2.393 1.00 57.90 44 ILE B C 1
ATOM 2976 O O . ILE B 1 48 ? 38.347 10.756 3.313 1.00 59.62 44 ILE B O 1
ATOM 2981 N N . ILE B 1 49 ? 39.044 9.592 1.516 1.00 57.85 45 ILE B N 1
ATOM 2982 C CA . ILE B 1 49 ? 40.413 10.092 1.614 1.00 57.06 45 ILE B CA 1
ATOM 2983 C C . ILE B 1 49 ? 40.452 11.609 1.419 1.00 59.74 45 ILE B C 1
ATOM 2984 O O . ILE B 1 49 ? 41.265 12.307 2.041 1.00 58.89 45 ILE B O 1
ATOM 2989 N N . LYS B 1 50 ? 39.555 12.152 0.590 1.00 61.58 46 LYS B N 1
ATOM 2990 C CA . LYS B 1 50 ? 39.535 13.600 0.397 1.00 67.53 46 LYS B CA 1
ATOM 2991 C C . LYS B 1 50 ? 39.041 14.358 1.629 1.00 67.48 46 LYS B C 1
ATOM 2992 O O . LYS B 1 50 ? 39.322 15.552 1.753 1.00 74.50 46 LYS B O 1
ATOM 2998 N N . GLY B 1 51 ? 38.327 13.705 2.541 1.00 66.68 47 GLY B N 1
ATOM 2999 C CA . GLY B 1 51 ? 37.739 14.382 3.681 1.00 64.16 47 GLY B CA 1
ATOM 3000 C C . GLY B 1 51 ? 36.263 14.688 3.551 1.00 62.55 47 GLY B C 1
ATOM 3001 O O . GLY B 1 51 ? 35.705 15.365 4.427 1.00 58.46 47 GLY B O 1
ATOM 3002 N N . ASP B 1 52 ? 35.611 14.214 2.489 1.00 66.75 48 ASP B N 1
ATOM 3003 C CA . ASP B 1 52 ? 34.183 14.467 2.318 1.00 69.28 48 ASP B CA 1
ATOM 3004 C C . ASP B 1 52 ? 33.350 13.652 3.302 1.00 78.82 48 ASP B C 1
ATOM 3005 O O . ASP B 1 52 ? 32.297 14.112 3.758 1.00 87.11 48 ASP B O 1
ATOM 3010 N N . VAL B 1 53 ? 33.798 12.448 3.643 1.00 75.86 49 VAL B N 1
ATOM 3011 C CA . VAL B 1 53 ? 33.057 11.594 4.569 1.00 70.44 49 VAL B CA 1
ATOM 3012 C C . VAL B 1 53 ? 33.595 11.791 5.979 1.00 79.96 49 VAL B C 1
ATOM 3013 O O . VAL B 1 53 ? 34.613 11.188 6.345 1.00 83.10 49 VAL B O 1
ATOM 3017 N N . PRO B 1 54 ? 32.931 12.599 6.802 1.00 86.80 50 PRO B N 1
ATOM 3018 C CA . PRO B 1 54 ? 33.566 13.088 8.033 1.00 88.14 50 PRO B CA 1
ATOM 3019 C C . PRO B 1 54 ? 33.395 12.145 9.215 1.00 85.41 50 PRO B C 1
ATOM 3020 O O . PRO B 1 54 ? 34.217 12.146 10.138 1.00 81.17 50 PRO B O 1
ATOM 3024 N N . THR B 1 55 ? 32.336 11.332 9.201 1.00 85.50 51 THR B N 1
ATOM 3025 C CA . THR B 1 55 ? 32.136 10.389 10.294 1.00 86.54 51 THR B CA 1
ATOM 3026 C C . THR B 1 55 ? 33.221 9.319 10.350 1.00 81.67 51 THR B C 1
ATOM 3027 O O . THR B 1 55 ? 33.331 8.628 11.370 1.00 78.63 51 THR B O 1
ATOM 3031 N N . CYS B 1 56 ? 34.041 9.193 9.306 1.00 76.38 52 CYS B N 1
ATOM 3032 C CA . CYS B 1 56 ? 35.040 8.132 9.222 1.00 81.04 52 CYS B CA 1
ATOM 3033 C C . CYS B 1 56 ? 36.268 8.499 10.054 1.00 80.48 52 CYS B C 1
ATOM 3034 O O . CYS B 1 56 ? 37.052 9.374 9.668 1.00 74.52 52 CYS B O 1
ATOM 3037 N N . GLN B 1 57 ? 36.447 7.801 11.175 1.00 84.12 53 GLN B N 1
ATOM 3038 C CA . GLN B 1 57 ? 37.538 8.059 12.107 1.00 80.92 53 GLN B CA 1
ATOM 3039 C C . GLN B 1 57 ? 38.899 7.925 11.424 1.00 78.51 53 GLN B C 1
ATOM 3040 O O . GLN B 1 57 ? 39.045 7.293 10.375 1.00 80.18 53 GLN B O 1
ATOM 3046 N N . SER B 1 58 ? 39.909 8.526 12.040 1.00 71.34 54 SER B N 1
ATOM 3047 C CA . SER B 1 58 ? 41.269 8.384 11.551 1.00 61.07 54 SER B CA 1
ATOM 3048 C C . SER B 1 58 ? 41.828 7.027 11.955 1.00 60.32 54 SER B C 1
ATOM 3049 O O . SER B 1 58 ? 41.617 6.566 13.079 1.00 62.64 54 SER B O 1
ATOM 3052 N N . GLY B 1 59 ? 42.545 6.387 11.028 1.00 61.12 55 GLY B N 1
ATOM 3053 C CA . GLY B 1 59 ? 43.072 5.049 11.233 1.00 62.06 55 GLY B CA 1
ATOM 3054 C C . GLY B 1 59 ? 42.156 3.921 10.783 1.00 59.50 55 GLY B C 1
ATOM 3055 O O . GLY B 1 59 ? 42.566 2.748 10.830 1.00 52.11 55 GLY B O 1
ATOM 3056 N N . THR B 1 60 ? 40.941 4.247 10.347 1.00 51.87 56 THR B N 1
ATOM 3057 C CA . THR B 1 60 ? 39.981 3.249 9.888 1.00 53.70 56 THR B CA 1
ATOM 3058 C C . THR B 1 60 ? 40.438 2.634 8.572 1.00 54.65 56 THR B C 1
ATOM 3059 O O . THR B 1 60 ? 40.856 3.346 7.652 1.00 54.40 56 THR B O 1
ATOM 3063 N N . ILE B 1 61 ? 40.358 1.297 8.486 1.00 51.51 57 ILE B N 1
ATOM 3064 C CA . ILE B 1 61 ? 40.721 0.586 7.263 1.00 49.84 57 ILE B CA 1
ATOM 3065 C C . ILE B 1 61 ? 39.667 0.844 6.198 1.00 41.41 57 ILE B C 1
ATOM 3066 O O . ILE B 1 61 ? 38.461 0.826 6.475 1.00 39.58 57 ILE B O 1
ATOM 3071 N N . LEU B 1 62 ? 40.119 1.069 4.974 1.00 42.76 58 LEU B N 1
ATOM 3072 C CA . LEU B 1 62 ? 39.231 1.477 3.898 1.00 50.84 58 LEU B CA 1
ATOM 3073 C C . LEU B 1 62 ? 38.613 0.262 3.200 1.00 50.47 58 LEU B C 1
ATOM 3074 O O . LEU B 1 62 ? 39.062 -0.876 3.356 1.00 48.10 58 LEU B O 1
ATOM 3079 N N . GLY B 1 63 ? 37.560 0.527 2.433 1.00 37.73 59 GLY B N 1
ATOM 3080 C CA . GLY B 1 63 ? 37.012 -0.466 1.532 1.00 41.88 59 GLY B CA 1
ATOM 3081 C C . GLY B 1 63 ? 35.820 -1.222 2.081 1.00 42.68 59 GLY B C 1
ATOM 3082 O O . GLY B 1 63 ? 35.761 -1.525 3.271 1.00 43.65 59 GLY B O 1
ATOM 3083 N N . HIS B 1 64 ? 34.854 -1.512 1.220 1.00 35.41 60 HIS B N 1
ATOM 3084 C CA . HIS B 1 64 ? 33.686 -2.263 1.646 1.00 40.82 60 HIS B CA 1
ATOM 3085 C C . HIS B 1 64 ? 33.260 -3.262 0.584 1.00 34.88 60 HIS B C 1
ATOM 3086 O O . HIS B 1 64 ? 32.070 -3.532 0.433 1.00 33.87 60 HIS B O 1
ATOM 3093 N N . GLU B 1 65 ? 34.207 -3.810 -0.167 1.00 34.48 61 GLU B N 1
ATOM 3094 C CA . GLU B 1 65 ? 33.896 -4.767 -1.216 1.00 39.89 61 GLU B CA 1
ATOM 3095 C C . GLU B 1 65 ? 34.911 -5.905 -1.179 1.00 39.31 61 GLU B C 1
ATOM 3096 O O . GLU B 1 65 ? 36.105 -5.669 -0.970 1.00 39.40 61 GLU B O 1
ATOM 3102 N N . GLY B 1 66 ? 34.447 -7.134 -1.365 1.00 38.34 62 GLY B N 1
ATOM 3103 C CA . GLY B 1 66 ? 35.394 -8.220 -1.516 1.00 38.96 62 GLY B CA 1
ATOM 3104 C C . GLY B 1 66 ? 34.783 -9.586 -1.333 1.00 48.09 62 GLY B C 1
ATOM 3105 O O . GLY B 1 66 ? 33.609 -9.747 -0.976 1.00 33.73 62 GLY B O 1
ATOM 3106 N N . ILE B 1 67 ? 35.624 -10.586 -1.602 1.00 46.17 63 ILE B N 1
ATOM 3107 C CA . ILE B 1 67 ? 35.334 -11.980 -1.314 1.00 41.13 63 ILE B CA 1
ATOM 3108 C C . ILE B 1 67 ? 36.462 -12.492 -0.438 1.00 41.02 63 ILE B C 1
ATOM 3109 O O . ILE B 1 67 ? 37.544 -11.906 -0.375 1.00 42.67 63 ILE B O 1
ATOM 3114 N N . GLY B 1 68 ? 36.200 -13.588 0.259 1.00 36.62 64 GLY B N 1
ATOM 3115 C CA . GLY B 1 68 ? 37.246 -14.152 1.080 1.00 46.44 64 GLY B CA 1
ATOM 3116 C C . GLY B 1 68 ? 36.930 -15.563 1.524 1.00 36.56 64 GLY B C 1
ATOM 3117 O O . GLY B 1 68 ? 35.968 -16.180 1.064 1.00 38.16 64 GLY B O 1
ATOM 3118 N N . ILE B 1 69 ? 37.748 -16.043 2.453 1.00 39.24 65 ILE B N 1
ATOM 3119 C CA . ILE B 1 69 ? 37.649 -17.379 3.035 1.00 42.90 65 ILE B CA 1
ATOM 3120 C C . ILE B 1 69 ? 37.419 -17.215 4.530 1.00 38.72 65 ILE B C 1
ATOM 3121 O O . ILE B 1 69 ? 38.205 -16.537 5.205 1.00 43.85 65 ILE B O 1
ATOM 3126 N N . VAL B 1 70 ? 36.377 -17.869 5.056 1.00 39.93 66 VAL B N 1
ATOM 3127 C CA . VAL B 1 70 ? 36.094 -17.785 6.490 1.00 42.21 66 VAL B CA 1
ATOM 3128 C C . VAL B 1 70 ? 37.271 -18.354 7.275 1.00 50.68 66 VAL B C 1
ATOM 3129 O O . VAL B 1 70 ? 37.789 -19.433 6.959 1.00 47.47 66 VAL B O 1
ATOM 3133 N N . GLU B 1 71 ? 37.723 -17.607 8.286 1.00 58.93 67 GLU B N 1
ATOM 3134 C CA . GLU B 1 71 ? 38.826 -18.023 9.149 1.00 60.72 67 GLU B CA 1
ATOM 3135 C C . GLU B 1 71 ? 38.373 -18.488 10.520 1.00 65.23 67 GLU B C 1
ATOM 3136 O O . GLU B 1 71 ? 39.020 -19.363 11.109 1.00 66.56 67 GLU B O 1
ATOM 3142 N N . GLU B 1 72 ? 37.282 -17.921 11.031 1.00 57.43 68 GLU B N 1
ATOM 3143 C CA . GLU B 1 72 ? 36.803 -18.177 12.380 1.00 52.12 68 GLU B CA 1
ATOM 3144 C C . GLU B 1 72 ? 35.387 -17.635 12.480 1.00 49.07 68 GLU B C 1
ATOM 3145 O O . GLU B 1 72 ? 35.092 -16.578 11.916 1.00 41.75 68 GLU B O 1
ATOM 3151 N N . VAL B 1 73 ? 34.509 -18.377 13.158 1.00 51.18 69 VAL B N 1
ATOM 3152 C CA . VAL B 1 73 ? 33.157 -17.910 13.432 1.00 44.97 69 VAL B CA 1
ATOM 3153 C C . VAL B 1 73 ? 32.941 -17.913 14.934 1.00 46.02 69 VAL B C 1
ATOM 3154 O O . VAL B 1 73 ? 33.482 -18.757 15.658 1.00 44.76 69 VAL B O 1
ATOM 3158 N N . GLY B 1 74 ? 32.168 -16.935 15.405 1.00 41.32 70 GLY B N 1
ATOM 3159 C CA . GLY B 1 74 ? 31.779 -16.908 16.795 1.00 45.55 70 GLY B CA 1
ATOM 3160 C C . GLY B 1 74 ? 30.737 -17.972 17.072 1.00 46.09 70 GLY B C 1
ATOM 3161 O O . GLY B 1 74 ? 30.156 -18.563 16.165 1.00 43.67 70 GLY B O 1
ATOM 3162 N N . GLU B 1 75 ? 30.479 -18.197 18.359 1.00 50.06 71 GLU B N 1
ATOM 3163 C CA . GLU B 1 75 ? 29.635 -19.311 18.772 1.00 55.19 71 GLU B CA 1
ATOM 3164 C C . GLU B 1 75 ? 28.155 -19.093 18.482 1.00 53.55 71 GLU B C 1
ATOM 3165 O O . GLU B 1 75 ? 27.379 -20.041 18.638 1.00 56.89 71 GLU B O 1
ATOM 3171 N N . GLY B 1 76 ? 27.752 -17.900 18.041 1.00 50.28 72 GLY B N 1
ATOM 3172 C CA . GLY B 1 76 ? 26.410 -17.643 17.559 1.00 41.46 72 GLY B CA 1
ATOM 3173 C C . GLY B 1 76 ? 26.244 -17.666 16.054 1.00 45.40 72 GLY B C 1
ATOM 3174 O O . GLY B 1 76 ? 25.170 -17.307 15.557 1.00 43.91 72 GLY B O 1
ATOM 3175 N N . VAL B 1 77 ? 27.277 -18.064 15.309 1.00 51.29 73 VAL B N 1
ATOM 3176 C CA . VAL B 1 77 ? 27.230 -18.169 13.852 1.00 48.41 73 VAL B CA 1
ATOM 3177 C C . VAL B 1 77 ? 26.895 -19.612 13.487 1.00 45.16 73 VAL B C 1
ATOM 3178 O O . VAL B 1 77 ? 27.562 -20.545 13.939 1.00 47.98 73 VAL B O 1
ATOM 3182 N N . SER B 1 78 ? 25.870 -19.805 12.671 1.00 44.25 74 SER B N 1
ATOM 3183 C CA . SER B 1 78 ? 25.369 -21.151 12.460 1.00 44.41 74 SER B CA 1
ATOM 3184 C C . SER B 1 78 ? 25.430 -21.623 11.013 1.00 45.54 74 SER B C 1
ATOM 3185 O O . SER B 1 78 ? 25.538 -22.826 10.787 1.00 39.15 74 SER B O 1
ATOM 3188 N N . ASN B 1 79 ? 25.397 -20.724 10.030 1.00 40.47 75 ASN B N 1
ATOM 3189 C CA . ASN B 1 79 ? 25.362 -21.124 8.630 1.00 37.88 75 ASN B CA 1
ATOM 3190 C C . ASN B 1 79 ? 26.697 -20.964 7.909 1.00 42.10 75 ASN B C 1
ATOM 3191 O O . ASN B 1 79 ? 26.790 -21.298 6.725 1.00 41.23 75 ASN B O 1
ATOM 3196 N N . PHE B 1 80 ? 27.737 -20.491 8.581 1.00 46.83 76 PHE B N 1
ATOM 3197 C CA . PHE B 1 80 ? 29.043 -20.354 7.956 1.00 44.85 76 PHE B CA 1
ATOM 3198 C C . PHE B 1 80 ? 30.087 -20.948 8.882 1.00 35.31 76 PHE B C 1
ATOM 3199 O O . PHE B 1 80 ? 29.956 -20.894 10.106 1.00 49.39 76 PHE B O 1
ATOM 3207 N N . LYS B 1 81 ? 31.135 -21.510 8.289 1.00 42.52 77 LYS B N 1
ATOM 3208 C CA . LYS B 1 81 ? 32.128 -22.240 9.068 1.00 46.78 77 LYS B CA 1
ATOM 3209 C C . LYS B 1 81 ? 33.498 -22.041 8.437 1.00 47.12 77 LYS B C 1
ATOM 3210 O O . LYS B 1 81 ? 33.612 -21.690 7.259 1.00 48.55 77 LYS B O 1
ATOM 3216 N N . LYS B 1 82 ? 34.538 -22.273 9.240 1.00 48.68 78 LYS B N 1
ATOM 3217 C CA . LYS B 1 82 ? 35.910 -22.066 8.786 1.00 49.63 78 LYS B CA 1
ATOM 3218 C C . LYS B 1 82 ? 36.139 -22.751 7.447 1.00 52.48 78 LYS B C 1
ATOM 3219 O O . LYS B 1 82 ? 35.678 -23.872 7.218 1.00 52.79 78 LYS B O 1
ATOM 3225 N N . GLY B 1 83 ? 36.799 -22.043 6.537 1.00 48.25 79 GLY B N 1
ATOM 3226 C CA . GLY B 1 83 ? 37.087 -22.566 5.223 1.00 38.54 79 GLY B CA 1
ATOM 3227 C C . GLY B 1 83 ? 36.046 -22.309 4.155 1.00 40.53 79 GLY B C 1
ATOM 3228 O O . GLY B 1 83 ? 36.305 -22.608 2.985 1.00 49.97 79 GLY B O 1
ATOM 3229 N N . ASP B 1 84 ? 34.866 -21.802 4.502 1.00 42.96 80 ASP B N 1
ATOM 3230 C CA . ASP B 1 84 ? 33.896 -21.451 3.465 1.00 47.52 80 ASP B CA 1
ATOM 3231 C C . ASP B 1 84 ? 34.407 -20.280 2.624 1.00 45.61 80 ASP B C 1
ATOM 3232 O O . ASP B 1 84 ? 34.939 -19.301 3.155 1.00 36.11 80 ASP B O 1
ATOM 3237 N N . LYS B 1 85 ? 34.256 -20.384 1.303 1.00 43.07 81 LYS B N 1
ATOM 3238 C CA . LYS B 1 85 ? 34.539 -19.273 0.399 1.00 49.40 81 LYS B CA 1
ATOM 3239 C C . LYS B 1 85 ? 33.268 -18.441 0.266 1.00 53.31 81 LYS B C 1
ATOM 3240 O O . LYS B 1 85 ? 32.215 -18.967 -0.111 1.00 41.11 81 LYS B O 1
ATOM 3246 N N . VAL B 1 86 ? 33.334 -17.164 0.636 1.00 54.34 82 VAL B N 1
ATOM 3247 C CA . VAL B 1 86 ? 32.107 -16.385 0.764 1.00 54.14 82 VAL B CA 1
ATOM 3248 C C . VAL B 1 86 ? 32.295 -14.967 0.236 1.00 51.64 82 VAL B C 1
ATOM 3249 O O . VAL B 1 86 ? 33.389 -14.391 0.282 1.00 45.45 82 VAL B O 1
ATOM 3253 N N . LEU B 1 87 ? 31.212 -14.439 -0.331 1.00 43.82 83 LEU B N 1
ATOM 3254 C CA . LEU B 1 87 ? 31.109 -13.029 -0.668 1.00 42.32 83 LEU B CA 1
ATOM 3255 C C . LEU B 1 87 ? 30.722 -12.241 0.576 1.00 40.32 83 LEU B C 1
ATOM 3256 O O . LEU B 1 87 ? 29.838 -12.652 1.332 1.00 40.22 83 LEU B O 1
ATOM 3261 N N . ILE B 1 88 ? 31.387 -11.112 0.793 1.00 37.03 84 ILE B N 1
ATOM 3262 C CA . ILE B 1 88 ? 31.053 -10.210 1.889 1.00 40.41 84 ILE B CA 1
ATOM 3263 C C . ILE B 1 88 ? 30.288 -9.015 1.322 1.00 43.46 84 ILE B C 1
ATOM 3264 O O . ILE B 1 88 ? 30.805 -8.270 0.475 1.00 41.03 84 ILE B O 1
ATOM 3269 N N . SER B 1 89 ? 29.057 -8.838 1.790 1.00 38.76 85 SER B N 1
ATOM 3270 C CA . SER B 1 89 ? 28.255 -7.687 1.411 1.00 44.77 85 SER B CA 1
ATOM 3271 C C . SER B 1 89 ? 28.808 -6.402 2.027 1.00 45.57 85 SER B C 1
ATOM 3272 O O . SER B 1 89 ? 29.450 -6.419 3.083 1.00 35.55 85 SER B O 1
ATOM 3275 N N . CYS B 1 90 ? 28.533 -5.262 1.368 1.00 40.85 86 CYS B N 1
ATOM 3276 C CA . CYS B 1 90 ? 28.998 -3.991 1.928 1.00 38.45 86 CYS B CA 1
ATOM 3277 C C . CYS B 1 90 ? 28.142 -3.524 3.098 1.00 35.91 86 CYS B C 1
ATOM 3278 O O . CYS B 1 90 ? 28.581 -2.668 3.873 1.00 41.31 86 CYS B O 1
ATOM 3281 N N . VAL B 1 91 ? 26.948 -4.081 3.260 1.00 31.22 87 VAL B N 1
ATOM 3282 C CA . VAL B 1 91 ? 26.014 -3.691 4.309 1.00 31.06 87 VAL B CA 1
ATOM 3283 C C . VAL B 1 91 ? 25.908 -4.821 5.325 1.00 37.33 87 VAL B C 1
ATOM 3284 O O . VAL B 1 91 ? 25.710 -5.977 4.944 1.00 30.95 87 VAL B O 1
ATOM 3288 N N . CYS B 1 92 ? 26.029 -4.489 6.611 1.00 43.73 88 CYS B N 1
ATOM 3289 C CA . CYS B 1 92 ? 25.841 -5.462 7.682 1.00 41.91 88 CYS B CA 1
ATOM 3290 C C . CYS B 1 92 ? 24.406 -5.422 8.170 1.00 38.67 88 CYS B C 1
ATOM 3291 O O . CYS B 1 92 ? 23.807 -4.351 8.271 1.00 43.32 88 CYS B O 1
ATOM 3294 N N . ALA B 1 93 ? 23.861 -6.589 8.500 1.00 41.16 89 ALA B N 1
ATOM 3295 C CA . ALA B 1 93 ? 22.434 -6.697 8.792 1.00 39.70 89 ALA B CA 1
ATOM 3296 C C . ALA B 1 93 ? 22.221 -7.571 10.020 1.00 40.14 89 ALA B C 1
ATOM 3297 O O . ALA B 1 93 ? 22.604 -8.743 10.017 1.00 36.52 89 ALA B O 1
ATOM 3299 N N . CYS B 1 94 ? 21.577 -7.014 11.055 1.00 35.19 90 CYS B N 1
ATOM 3300 C CA . CYS B 1 94 ? 21.372 -7.766 12.290 1.00 39.21 90 CYS B CA 1
ATOM 3301 C C . CYS B 1 94 ? 20.240 -8.780 12.176 1.00 47.83 90 CYS B C 1
ATOM 3302 O O . CYS B 1 94 ? 20.202 -9.735 12.965 1.00 45.57 90 CYS B O 1
ATOM 3305 N N . GLY B 1 95 ? 19.313 -8.590 11.229 1.00 41.31 91 GLY B N 1
ATOM 3306 C CA . GLY B 1 95 ? 18.254 -9.550 10.984 1.00 33.63 91 GLY B CA 1
ATOM 3307 C C . GLY B 1 95 ? 17.076 -9.499 11.944 1.00 47.99 91 GLY B C 1
ATOM 3308 O O . GLY B 1 95 ? 16.069 -10.181 11.696 1.00 48.43 91 GLY B O 1
ATOM 3309 N N . LYS B 1 96 ? 17.152 -8.717 13.030 1.00 47.48 92 LYS B N 1
ATOM 3310 C CA . LYS B 1 96 ? 16.113 -8.738 14.057 1.00 53.55 92 LYS B CA 1
ATOM 3311 C C . LYS B 1 96 ? 15.386 -7.412 14.288 1.00 49.35 92 LYS B C 1
ATOM 3312 O O . LYS B 1 96 ? 14.335 -7.422 14.939 1.00 49.34 92 LYS B O 1
ATOM 3318 N N . CYS B 1 97 ? 15.906 -6.283 13.802 1.00 43.56 93 CYS B N 1
ATOM 3319 C CA . CYS B 1 97 ? 15.403 -4.967 14.184 1.00 41.71 93 CYS B CA 1
ATOM 3320 C C . CYS B 1 97 ? 14.254 -4.500 13.281 1.00 35.09 93 CYS B C 1
ATOM 3321 O O . CYS B 1 97 ? 13.844 -5.178 12.332 1.00 39.78 93 CYS B O 1
ATOM 3324 N N . TYR B 1 98 ? 13.736 -3.302 13.590 1.00 40.19 94 TYR B N 1
ATOM 3325 C CA . TYR B 1 98 ? 12.599 -2.731 12.862 1.00 33.54 94 TYR B CA 1
ATOM 3326 C C . TYR B 1 98 ? 12.843 -2.738 11.360 1.00 32.59 94 TYR B C 1
ATOM 3327 O O . TYR B 1 98 ? 11.978 -3.155 10.577 1.00 39.83 94 TYR B O 1
ATOM 3336 N N . TYR B 1 99 ? 14.031 -2.313 10.935 1.00 28.49 95 TYR B N 1
ATOM 3337 C CA . TYR B 1 99 ? 14.291 -2.205 9.506 1.00 34.40 95 TYR B CA 1
ATOM 3338 C C . TYR B 1 99 ? 14.757 -3.518 8.883 1.00 38.20 95 TYR B C 1
ATOM 3339 O O . TYR B 1 99 ? 14.405 -3.806 7.733 1.00 34.20 95 TYR B O 1
ATOM 3348 N N . CYS B 1 100 ? 15.495 -4.351 9.625 1.00 33.26 96 CYS B N 1
ATOM 3349 C CA . CYS B 1 100 ? 15.855 -5.650 9.074 1.00 33.34 96 CYS B CA 1
ATOM 3350 C C . CYS B 1 100 ? 14.608 -6.483 8.802 1.00 35.99 96 CYS B C 1
ATOM 3351 O O . CYS B 1 100 ? 14.501 -7.114 7.746 1.00 33.77 96 CYS B O 1
ATOM 3354 N N . LYS B 1 101 ? 13.606 -6.407 9.689 1.00 38.67 97 LYS B N 1
ATOM 3355 C CA . LYS B 1 101 ? 12.354 -7.129 9.472 1.00 39.17 97 LYS B CA 1
ATOM 3356 C C . LYS B 1 101 ? 11.657 -6.694 8.186 1.00 42.43 97 LYS B C 1
ATOM 3357 O O . LYS B 1 101 ? 10.843 -7.450 7.644 1.00 42.87 97 LYS B O 1
ATOM 3363 N N . LYS B 1 102 ? 11.980 -5.516 7.669 1.00 37.42 98 LYS B N 1
ATOM 3364 C CA . LYS B 1 102 ? 11.419 -5.014 6.423 1.00 33.56 98 LYS B CA 1
ATOM 3365 C C . LYS B 1 102 ? 12.307 -5.310 5.225 1.00 35.12 98 LYS B C 1
ATOM 3366 O O . LYS B 1 102 ? 11.929 -4.985 4.098 1.00 40.10 98 LYS B O 1
ATOM 3372 N N . GLY B 1 103 ? 13.466 -5.932 5.440 1.00 37.40 99 GLY B N 1
ATOM 3373 C CA . GLY B 1 103 ? 14.475 -6.071 4.406 1.00 36.88 99 GLY B CA 1
ATOM 3374 C C . GLY B 1 103 ? 15.268 -4.817 4.089 1.00 39.88 99 GLY B C 1
ATOM 3375 O O . GLY B 1 103 ? 16.034 -4.819 3.118 1.00 44.58 99 GLY B O 1
ATOM 3376 N N . ILE B 1 104 ? 15.125 -3.749 4.870 1.00 41.93 100 ILE B N 1
ATOM 3377 C CA . ILE B 1 104 ? 15.870 -2.517 4.618 1.00 31.24 100 ILE B CA 1
ATOM 3378 C C . ILE B 1 104 ? 17.158 -2.514 5.440 1.00 35.17 100 ILE B C 1
ATOM 3379 O O . ILE B 1 104 ? 17.313 -1.742 6.401 1.00 31.33 100 ILE B O 1
ATOM 3384 N N . TYR B 1 105 ? 18.098 -3.382 5.056 1.00 31.86 101 TYR B N 1
ATOM 3385 C CA . TYR B 1 105 ? 19.344 -3.535 5.805 1.00 37.49 101 TYR B CA 1
ATOM 3386 C C . TYR B 1 105 ? 20.185 -2.259 5.838 1.00 29.73 101 TYR B C 1
ATOM 3387 O O . TYR B 1 105 ? 20.994 -2.091 6.757 1.00 31.81 101 TYR B O 1
ATOM 3396 N N . ALA B 1 106 ? 20.010 -1.350 4.876 1.00 28.75 102 ALA B N 1
ATOM 3397 C CA . ALA B 1 106 ? 20.802 -0.114 4.892 1.00 30.52 102 ALA B CA 1
ATOM 3398 C C . ALA B 1 106 ? 20.565 0.714 6.150 1.00 34.95 102 ALA B C 1
ATOM 3399 O O . ALA B 1 106 ? 21.411 1.544 6.507 1.00 36.43 102 ALA B O 1
ATOM 3401 N N . HIS B 1 107 ? 19.447 0.500 6.838 1.00 32.60 103 HIS B N 1
ATOM 3402 C CA . HIS B 1 107 ? 19.115 1.242 8.046 1.00 32.72 103 HIS B CA 1
ATOM 3403 C C . HIS B 1 107 ? 18.953 0.328 9.261 1.00 34.40 103 HIS B C 1
ATOM 3404 O O . HIS B 1 107 ? 18.209 0.644 10.189 1.00 30.59 103 HIS B O 1
ATOM 3411 N N . CYS B 1 108 ? 19.650 -0.812 9.274 1.00 42.09 104 CYS B N 1
ATOM 3412 C CA . CYS B 1 108 ? 19.671 -1.662 10.462 1.00 35.44 104 CYS B CA 1
ATOM 3413 C C . CYS B 1 108 ? 20.097 -0.853 11.686 1.00 39.28 104 CYS B C 1
ATOM 3414 O O . CYS B 1 108 ? 20.988 -0.007 11.604 1.00 36.43 104 CYS B O 1
ATOM 3417 N N . GLU B 1 109 ? 19.444 -1.105 12.823 1.00 43.97 105 GLU B N 1
ATOM 3418 C CA . GLU B 1 109 ? 19.651 -0.323 14.038 1.00 43.37 105 GLU B CA 1
ATOM 3419 C C . GLU B 1 109 ? 20.616 -0.969 15.037 1.00 44.61 105 GLU B C 1
ATOM 3420 O O . GLU B 1 109 ? 20.757 -0.458 16.152 1.00 43.22 105 GLU B O 1
ATOM 3426 N N . ASP B 1 110 ? 21.313 -2.051 14.658 1.00 51.37 106 ASP B N 1
ATOM 3427 C CA . ASP B 1 110 ? 22.114 -2.850 15.598 1.00 50.54 106 ASP B CA 1
ATOM 3428 C C . ASP B 1 110 ? 23.452 -3.208 14.941 1.00 50.93 106 ASP B C 1
ATOM 3429 O O . ASP B 1 110 ? 23.590 -4.286 14.359 1.00 54.60 106 ASP B O 1
ATOM 3434 N N . GLU B 1 111 ? 24.436 -2.320 15.073 1.00 48.67 107 GLU B N 1
ATOM 3435 C CA . GLU B 1 111 ? 25.720 -2.406 14.361 1.00 47.74 107 GLU B CA 1
ATOM 3436 C C . GLU B 1 111 ? 25.515 -2.876 12.918 1.00 48.47 107 GLU B C 1
ATOM 3437 O O . GLU B 1 111 ? 25.983 -3.937 12.503 1.00 45.95 107 GLU B O 1
ATOM 3443 N N . GLY B 1 112 ? 24.787 -2.059 12.154 1.00 35.79 108 GLY B N 1
ATOM 3444 C CA . GLY B 1 112 ? 24.402 -2.429 10.806 1.00 37.58 108 GLY B CA 1
ATOM 3445 C C . GLY B 1 112 ? 24.320 -1.271 9.827 1.00 33.76 108 GLY B C 1
ATOM 3446 O O . GLY B 1 112 ? 24.823 -0.184 10.104 1.00 40.31 108 GLY B O 1
ATOM 3447 N N . GLY B 1 113 ? 23.668 -1.495 8.682 1.00 33.07 109 GLY B N 1
ATOM 3448 C CA . GLY B 1 113 ? 23.788 -0.575 7.570 1.00 31.27 109 GLY B CA 1
ATOM 3449 C C . GLY B 1 113 ? 25.182 -0.637 6.971 1.00 41.39 109 GLY B C 1
ATOM 3450 O O . GLY B 1 113 ? 25.907 -1.636 7.104 1.00 40.29 109 GLY B O 1
ATOM 3451 N N . TRP B 1 114 ? 25.575 0.454 6.301 1.00 37.95 110 TRP B N 1
ATOM 3452 C CA . TRP B 1 114 ? 26.900 0.532 5.700 1.00 37.31 110 TRP B CA 1
ATOM 3453 C C . TRP B 1 114 ? 27.896 1.021 6.742 1.00 44.74 110 TRP B C 1
ATOM 3454 O O . TRP B 1 114 ? 27.936 2.213 7.064 1.00 42.13 110 TRP B O 1
ATOM 3465 N N . ILE B 1 115 ? 28.746 0.114 7.222 1.00 45.75 111 ILE B N 1
ATOM 3466 C CA . ILE B 1 115 ? 29.755 0.476 8.214 1.00 50.45 111 ILE B CA 1
ATOM 3467 C C . ILE B 1 115 ? 31.163 0.013 7.861 1.00 50.16 111 ILE B C 1
ATOM 3468 O O . ILE B 1 115 ? 32.137 0.589 8.387 1.00 43.55 111 ILE B O 1
ATOM 3473 N N . PHE B 1 116 ? 31.345 -0.981 6.990 1.00 48.21 112 PHE B N 1
ATOM 3474 C CA . PHE B 1 116 ? 32.699 -1.404 6.604 1.00 54.12 112 PHE B CA 1
ATOM 3475 C C . PHE B 1 116 ? 33.551 -0.234 6.101 1.00 57.72 112 PHE B C 1
ATOM 3476 O O . PHE B 1 116 ? 33.145 0.477 5.182 1.00 62.41 112 PHE B O 1
ATOM 3484 N N . ILE B 1 120 ? 33.324 0.786 10.763 1.00 50.26 116 ILE B N 1
ATOM 3485 C CA . ILE B 1 120 ? 34.311 -0.178 11.227 1.00 48.73 116 ILE B CA 1
ATOM 3486 C C . ILE B 1 120 ? 35.397 -0.351 10.183 1.00 49.58 116 ILE B C 1
ATOM 3487 O O . ILE B 1 120 ? 35.328 0.261 9.101 1.00 46.30 116 ILE B O 1
ATOM 3492 N N . ASP B 1 121 ? 36.386 -1.186 10.510 1.00 39.35 117 ASP B N 1
ATOM 3493 C CA . ASP B 1 121 ? 37.481 -1.466 9.582 1.00 48.13 117 ASP B CA 1
ATOM 3494 C C . ASP B 1 121 ? 36.964 -2.108 8.293 1.00 44.82 117 ASP B C 1
ATOM 3495 O O . ASP B 1 121 ? 36.018 -2.901 8.298 1.00 44.73 117 ASP B O 1
ATOM 3500 N N . GLY B 1 122 ? 37.574 -1.734 7.177 1.00 46.53 118 GLY B N 1
ATOM 3501 C CA . GLY B 1 122 ? 37.133 -2.177 5.876 1.00 46.45 118 GLY B CA 1
ATOM 3502 C C . GLY B 1 122 ? 37.910 -3.370 5.350 1.00 43.44 118 GLY B C 1
ATOM 3503 O O . GLY B 1 122 ? 38.713 -3.991 6.044 1.00 45.52 118 GLY B O 1
ATOM 3504 N N . MET B 1 123 ? 37.684 -3.669 4.073 1.00 47.15 119 MET B N 1
ATOM 3505 C CA . MET B 1 123 ? 38.127 -4.928 3.484 1.00 46.60 119 MET B CA 1
ATOM 3506 C C . MET B 1 123 ? 39.488 -4.844 2.799 1.00 48.55 119 MET B C 1
ATOM 3507 O O . MET B 1 123 ? 40.030 -5.880 2.400 1.00 57.43 119 MET B O 1
ATOM 3512 N N . GLN B 1 124 ? 40.060 -3.656 2.671 1.00 45.03 120 GLN B N 1
ATOM 3513 C CA . GLN B 1 124 ? 41.370 -3.511 2.055 1.00 46.51 120 GLN B CA 1
ATOM 3514 C C . GLN B 1 124 ? 42.479 -3.833 3.063 1.00 45.74 120 GLN B C 1
ATOM 3515 O O . GLN B 1 124 ? 43.341 -3.011 3.393 1.00 49.84 120 GLN B O 1
ATOM 3521 N N . ALA B 1 125 ? 42.422 -5.075 3.540 1.00 46.39 121 ALA B N 1
ATOM 3522 C CA . ALA B 1 125 ? 43.363 -5.653 4.493 1.00 43.38 121 ALA B CA 1
ATOM 3523 C C . ALA B 1 125 ? 43.413 -7.158 4.264 1.00 44.28 121 ALA B C 1
ATOM 3524 O O . ALA B 1 125 ? 42.615 -7.716 3.505 1.00 45.16 121 ALA B O 1
ATOM 3526 N N . GLU B 1 126 ? 44.369 -7.812 4.932 1.00 46.78 122 GLU B N 1
ATOM 3527 C CA . GLU B 1 126 ? 44.450 -9.273 4.873 1.00 50.56 122 GLU B CA 1
ATOM 3528 C C . GLU B 1 126 ? 43.218 -9.935 5.497 1.00 50.97 122 GLU B C 1
ATOM 3529 O O . GLU B 1 126 ? 42.642 -10.867 4.918 1.00 47.71 122 GLU B O 1
ATOM 3535 N N . TYR B 1 127 ? 42.799 -9.469 6.676 1.00 48.15 123 TYR B N 1
ATOM 3536 C CA . TYR B 1 127 ? 41.691 -10.068 7.406 1.00 44.04 123 TYR B CA 1
ATOM 3537 C C . TYR B 1 127 ? 40.668 -8.995 7.761 1.00 48.63 123 TYR B C 1
ATOM 3538 O O . TYR B 1 127 ? 40.994 -7.806 7.851 1.00 50.29 123 TYR B O 1
ATOM 3547 N N . LEU B 1 128 ? 39.428 -9.437 7.991 1.00 50.09 124 LEU B N 1
ATOM 3548 C CA . LEU B 1 128 ? 38.284 -8.562 8.222 1.00 46.49 124 LEU B CA 1
ATOM 3549 C C . LEU B 1 128 ? 37.366 -9.169 9.271 1.00 45.84 124 LEU B C 1
ATOM 3550 O O . LEU B 1 128 ? 36.935 -10.317 9.128 1.00 38.65 124 LEU B O 1
ATOM 3555 N N . ARG B 1 129 ? 37.091 -8.414 10.330 1.00 41.50 125 ARG B N 1
ATOM 3556 C CA . ARG B 1 129 ? 35.992 -8.748 11.222 1.00 38.85 125 ARG B CA 1
ATOM 3557 C C . ARG B 1 129 ? 34.674 -8.418 10.537 1.00 40.35 125 ARG B C 1
ATOM 3558 O O . ARG B 1 129 ? 34.474 -7.293 10.073 1.00 45.16 125 ARG B O 1
ATOM 3566 N N . VAL B 1 130 ? 33.776 -9.398 10.482 1.00 37.15 126 VAL B N 1
ATOM 3567 C CA . VAL B 1 130 ? 32.449 -9.242 9.887 1.00 36.12 126 VAL B CA 1
ATOM 3568 C C . VAL B 1 130 ? 31.380 -9.378 10.968 1.00 40.99 126 VAL B C 1
ATOM 3569 O O . VAL B 1 130 ? 31.130 -10.495 11.442 1.00 49.26 126 VAL B O 1
ATOM 3573 N N . PRO B 1 131 ? 30.691 -8.295 11.344 1.00 42.02 127 PRO B N 1
ATOM 3574 C CA . PRO B 1 131 ? 29.521 -8.431 12.223 1.00 39.94 127 PRO B CA 1
ATOM 3575 C C . PRO B 1 131 ? 28.383 -9.158 11.526 1.00 34.47 127 PRO B C 1
ATOM 3576 O O . PRO B 1 131 ? 28.273 -9.158 10.300 1.00 37.84 127 PRO B O 1
ATOM 3580 N N . HIS B 1 132 ? 27.510 -9.778 12.330 1.00 34.34 128 HIS B N 1
ATOM 3581 C CA . HIS B 1 132 ? 26.303 -10.430 11.823 1.00 34.95 128 HIS B CA 1
ATOM 3582 C C . HIS B 1 132 ? 26.620 -11.310 10.616 1.00 33.75 128 HIS B C 1
ATOM 3583 O O . HIS B 1 132 ? 26.008 -11.200 9.552 1.00 34.93 128 HIS B O 1
ATOM 3590 N N . ALA B 1 133 ? 27.605 -12.196 10.797 1.00 33.84 129 ALA B N 1
ATOM 3591 C CA . ALA B 1 133 ? 28.130 -12.984 9.681 1.00 35.42 129 ALA B CA 1
ATOM 3592 C C . ALA B 1 133 ? 27.029 -13.747 8.953 1.00 32.95 129 ALA B C 1
ATOM 3593 O O . ALA B 1 133 ? 27.061 -13.870 7.721 1.00 35.75 129 ALA B O 1
ATOM 3595 N N . ASP B 1 134 ? 26.043 -14.265 9.694 1.00 32.76 130 ASP B N 1
ATOM 3596 C CA . ASP B 1 134 ? 25.003 -15.082 9.070 1.00 36.65 130 ASP B CA 1
ATOM 3597 C C . ASP B 1 134 ? 24.160 -14.302 8.071 1.00 38.22 130 ASP B C 1
ATOM 3598 O O . ASP B 1 134 ? 23.574 -14.909 7.160 1.00 35.28 130 ASP B O 1
ATOM 3603 N N . ASN B 1 135 ? 24.080 -12.973 8.217 1.00 41.13 131 ASN B N 1
ATOM 3604 C CA . ASN B 1 135 ? 23.281 -12.133 7.333 1.00 30.55 131 ASN B CA 1
ATOM 3605 C C . ASN B 1 135 ? 24.117 -11.320 6.366 1.00 30.60 131 ASN B C 1
ATOM 3606 O O . ASN B 1 135 ? 23.559 -10.695 5.459 1.00 38.84 131 ASN B O 1
ATOM 3611 N N . THR B 1 136 ? 25.432 -11.297 6.552 1.00 33.48 132 THR B N 1
ATOM 3612 C CA . THR B 1 136 ? 26.340 -10.436 5.812 1.00 38.49 132 THR B CA 1
ATOM 3613 C C . THR B 1 136 ? 27.190 -11.193 4.799 1.00 43.52 132 THR B C 1
ATOM 3614 O O . THR B 1 136 ? 27.549 -10.630 3.757 1.00 35.27 132 THR B O 1
ATOM 3618 N N . LEU B 1 137 ? 27.506 -12.457 5.078 1.00 43.92 133 LEU B N 1
ATOM 3619 C CA . LEU B 1 137 ? 28.233 -13.319 4.154 1.00 40.31 133 LEU B CA 1
ATOM 3620 C C . LEU B 1 137 ? 27.252 -14.113 3.302 1.00 40.09 133 LEU B C 1
ATOM 3621 O O . LEU B 1 137 ? 26.149 -14.448 3.742 1.00 30.97 133 LEU B O 1
ATOM 3626 N N . TYR B 1 138 ? 27.681 -14.440 2.082 1.00 36.30 134 TYR B N 1
ATOM 3627 C CA . TYR B 1 138 ? 26.945 -15.332 1.183 1.00 38.54 134 TYR B CA 1
ATOM 3628 C C . TYR B 1 138 ? 27.889 -16.395 0.627 1.00 45.49 134 TYR B C 1
ATOM 3629 O O . TYR B 1 138 ? 29.006 -16.069 0.216 1.00 44.66 134 TYR B O 1
ATOM 3638 N N . HIS B 1 139 ? 27.457 -17.660 0.604 1.00 44.29 135 HIS B N 1
ATOM 3639 C CA . HIS B 1 139 ? 28.284 -18.670 -0.044 1.00 43.71 135 HIS B CA 1
ATOM 3640 C C . HIS B 1 139 ? 28.399 -18.347 -1.529 1.00 39.34 135 HIS B C 1
ATOM 3641 O O . HIS B 1 139 ? 27.451 -17.861 -2.148 1.00 35.37 135 HIS B O 1
ATOM 3648 N N . THR B 1 140 ? 29.579 -18.596 -2.096 1.00 43.81 136 THR B N 1
ATOM 3649 C CA . THR B 1 140 ? 29.842 -18.296 -3.504 1.00 49.90 136 THR B CA 1
ATOM 3650 C C . THR B 1 140 ? 29.421 -19.472 -4.378 1.00 48.90 136 THR B C 1
ATOM 3651 O O . THR B 1 140 ? 29.854 -20.600 -4.131 1.00 53.82 136 THR B O 1
ATOM 3655 N N . PRO B 1 141 ? 28.594 -19.249 -5.404 1.00 48.05 137 PRO B N 1
ATOM 3656 C CA . PRO B 1 141 ? 28.217 -20.345 -6.312 1.00 50.07 137 PRO B CA 1
ATOM 3657 C C . PRO B 1 141 ? 29.418 -20.800 -7.133 1.00 60.05 137 PRO B C 1
ATOM 3658 O O . PRO B 1 141 ? 30.490 -20.201 -7.020 1.00 61.84 137 PRO B O 1
ATOM 3662 N N . GLU B 1 142 ? 29.277 -21.841 -7.956 1.00 67.70 138 GLU B N 1
ATOM 3663 C CA . GLU B 1 142 ? 30.455 -22.406 -8.612 1.00 77.96 138 GLU B CA 1
ATOM 3664 C C . GLU B 1 142 ? 30.741 -21.821 -9.990 1.00 76.26 138 GLU B C 1
ATOM 3665 O O . GLU B 1 142 ? 31.900 -21.829 -10.424 1.00 70.78 138 GLU B O 1
ATOM 3671 N N . ASP B 1 143 ? 29.728 -21.315 -10.690 1.00 76.29 139 ASP B N 1
ATOM 3672 C CA . ASP B 1 143 ? 29.897 -20.831 -12.061 1.00 77.80 139 ASP B CA 1
ATOM 3673 C C . ASP B 1 143 ? 29.930 -19.305 -12.144 1.00 68.16 139 ASP B C 1
ATOM 3674 O O . ASP B 1 143 ? 29.298 -18.713 -13.023 1.00 74.52 139 ASP B O 1
ATOM 3679 N N . LEU B 1 144 ? 30.652 -18.647 -11.236 1.00 56.97 140 LEU B N 1
ATOM 3680 C CA . LEU B 1 144 ? 30.900 -17.212 -11.339 1.00 56.10 140 LEU B CA 1
ATOM 3681 C C . LEU B 1 144 ? 32.350 -16.950 -10.970 1.00 47.21 140 LEU B C 1
ATOM 3682 O O . LEU B 1 144 ? 32.846 -17.474 -9.967 1.00 43.46 140 LEU B O 1
ATOM 3687 N N . SER B 1 145 ? 33.027 -16.153 -11.792 1.00 44.44 141 SER B N 1
ATOM 3688 C CA . SER B 1 145 ? 34.412 -15.815 -11.519 1.00 43.68 141 SER B CA 1
ATOM 3689 C C . SER B 1 145 ? 34.520 -14.967 -10.253 1.00 47.45 141 SER B C 1
ATOM 3690 O O . SER B 1 145 ? 33.535 -14.419 -9.748 1.00 59.09 141 SER B O 1
ATOM 3693 N N . ASP B 1 146 ? 35.746 -14.859 -9.742 1.00 44.27 142 ASP B N 1
ATOM 3694 C CA . ASP B 1 146 ? 36.003 -13.958 -8.624 1.00 49.65 142 ASP B CA 1
ATOM 3695 C C . ASP B 1 146 ? 35.704 -12.508 -8.994 1.00 51.41 142 ASP B C 1
ATOM 3696 O O . ASP B 1 146 ? 35.297 -11.714 -8.137 1.00 47.96 142 ASP B O 1
ATOM 3701 N N . GLU B 1 147 ? 35.947 -12.130 -10.253 1.00 49.36 143 GLU B N 1
ATOM 3702 C CA . GLU B 1 147 ? 35.732 -10.745 -10.651 1.00 50.15 143 GLU B CA 1
ATOM 3703 C C . GLU B 1 147 ? 34.256 -10.398 -10.594 1.00 47.30 143 GLU B C 1
ATOM 3704 O O . GLU B 1 147 ? 33.882 -9.317 -10.127 1.00 47.83 143 GLU B O 1
ATOM 3710 N N . ALA B 1 148 ? 33.404 -11.316 -11.060 1.00 48.56 144 ALA B N 1
ATOM 3711 C CA . ALA B 1 148 ? 31.964 -11.123 -10.960 1.00 49.09 144 ALA B CA 1
ATOM 3712 C C . ALA B 1 148 ? 31.512 -11.050 -9.503 1.00 44.80 144 ALA B C 1
ATOM 3713 O O . ALA B 1 148 ? 30.662 -10.220 -9.155 1.00 38.13 144 ALA B O 1
ATOM 3715 N N . LEU B 1 149 ? 32.080 -11.894 -8.630 1.00 44.78 145 LEU B N 1
ATOM 3716 C CA . LEU B 1 149 ? 31.627 -11.936 -7.238 1.00 45.32 145 LEU B CA 1
ATOM 3717 C C . LEU B 1 149 ? 31.950 -10.637 -6.501 1.00 42.80 145 LEU B C 1
ATOM 3718 O O . LEU B 1 149 ? 31.100 -10.104 -5.779 1.00 45.70 145 LEU B O 1
ATOM 3723 N N . VAL B 1 150 ? 33.164 -10.101 -6.674 1.00 36.75 146 VAL B N 1
ATOM 3724 C CA . VAL B 1 150 ? 33.508 -8.860 -5.976 1.00 36.85 146 VAL B CA 1
ATOM 3725 C C . VAL B 1 150 ? 32.548 -7.729 -6.362 1.00 37.95 146 VAL B C 1
ATOM 3726 O O . VAL B 1 150 ? 32.250 -6.845 -5.545 1.00 38.34 146 VAL B O 1
ATOM 3730 N N . MET B 1 151 ? 32.020 -7.753 -7.589 1.00 37.03 147 MET B N 1
ATOM 3731 C CA . MET B 1 151 ? 31.081 -6.723 -8.024 1.00 35.07 147 MET B CA 1
ATOM 3732 C C . MET B 1 151 ? 29.736 -6.812 -7.314 1.00 38.31 147 MET B C 1
ATOM 3733 O O . MET B 1 151 ? 28.940 -5.859 -7.388 1.00 36.69 147 MET B O 1
ATOM 3738 N N . LEU B 1 152 ? 29.490 -7.906 -6.601 1.00 41.28 148 LEU B N 1
ATOM 3739 C CA . LEU B 1 152 ? 28.252 -8.116 -5.872 1.00 44.06 148 LEU B CA 1
ATOM 3740 C C . LEU B 1 152 ? 28.351 -7.607 -4.438 1.00 36.07 148 LEU B C 1
ATOM 3741 O O . LEU B 1 152 ? 27.313 -7.539 -3.775 1.00 30.96 148 LEU B O 1
ATOM 3746 N N . LEU B 1 156 ? 26.833 -3.988 -8.106 1.00 36.23 152 LEU B N 1
ATOM 3747 C CA . LEU B 1 156 ? 25.690 -4.627 -8.777 1.00 35.47 152 LEU B CA 1
ATOM 3748 C C . LEU B 1 156 ? 24.406 -4.431 -7.960 1.00 28.18 152 LEU B C 1
ATOM 3749 O O . LEU B 1 156 ? 23.428 -3.923 -8.505 1.00 28.31 152 LEU B O 1
ATOM 3754 N N . PRO B 1 157 ? 24.406 -4.744 -6.654 1.00 36.45 153 PRO B N 1
ATOM 3755 C CA . PRO B 1 157 ? 23.169 -4.499 -5.890 1.00 34.31 153 PRO B CA 1
ATOM 3756 C C . PRO B 1 157 ? 22.836 -3.022 -5.775 1.00 33.40 153 PRO B C 1
ATOM 3757 O O . PRO B 1 157 ? 21.654 -2.687 -5.666 1.00 33.89 153 PRO B O 1
ATOM 3761 N N . THR B 1 158 ? 23.825 -2.128 -5.830 1.00 33.50 154 THR B N 1
ATOM 3762 C CA . THR B 1 158 ? 23.511 -0.702 -5.797 1.00 33.67 154 THR B CA 1
ATOM 3763 C C . THR B 1 158 ? 22.788 -0.276 -7.068 1.00 30.37 154 THR B C 1
ATOM 3764 O O . THR B 1 158 ? 21.722 0.340 -7.003 1.00 30.60 154 THR B O 1
ATOM 3768 N N . GLY B 1 159 ? 23.332 -0.624 -8.234 1.00 28.01 155 GLY B N 1
ATOM 3769 C CA . GLY B 1 159 ? 22.651 -0.318 -9.482 1.00 29.69 155 GLY B CA 1
ATOM 3770 C C . GLY B 1 159 ? 21.289 -0.977 -9.601 1.00 30.37 155 GLY B C 1
ATOM 3771 O O . GLY B 1 159 ? 20.359 -0.412 -10.178 1.00 28.81 155 GLY B O 1
ATOM 3772 N N . TYR B 1 160 ? 21.156 -2.189 -9.068 1.00 30.87 156 TYR B N 1
ATOM 3773 C CA . TYR B 1 160 ? 19.935 -2.954 -9.256 1.00 30.21 156 TYR B CA 1
ATOM 3774 C C . TYR B 1 160 ? 18.849 -2.482 -8.304 1.00 28.71 156 TYR B C 1
ATOM 3775 O O . TYR B 1 160 ? 17.756 -2.124 -8.738 1.00 32.26 156 TYR B O 1
ATOM 3784 N N . GLU B 1 161 ? 19.141 -2.468 -7.005 1.00 29.10 157 GLU B N 1
ATOM 3785 C CA . GLU B 1 161 ? 18.131 -2.057 -6.038 1.00 31.56 157 GLU B CA 1
ATOM 3786 C C . GLU B 1 161 ? 17.801 -0.589 -6.212 1.00 32.74 157 GLU B C 1
ATOM 3787 O O . GLU B 1 161 ? 16.635 -0.223 -6.351 1.00 31.35 157 GLU B O 1
ATOM 3793 N N . ILE B 1 162 ? 18.819 0.263 -6.244 1.00 31.06 158 ILE B N 1
ATOM 3794 C CA . ILE B 1 162 ? 18.552 1.688 -6.160 1.00 33.48 158 ILE B CA 1
ATOM 3795 C C . ILE B 1 162 ? 18.250 2.307 -7.525 1.00 37.12 158 ILE B C 1
ATOM 3796 O O . ILE B 1 162 ? 17.485 3.270 -7.602 1.00 37.80 158 ILE B O 1
ATOM 3801 N N . GLY B 1 163 ? 18.791 1.758 -8.608 1.00 34.51 159 GLY B N 1
ATOM 3802 C CA . GLY B 1 163 ? 18.469 2.264 -9.923 1.00 29.46 159 GLY B CA 1
ATOM 3803 C C . GLY B 1 163 ? 17.338 1.511 -10.609 1.00 32.38 159 GLY B C 1
ATOM 3804 O O . GLY B 1 163 ? 16.257 2.060 -10.840 1.00 33.35 159 GLY B O 1
ATOM 3805 N N . VAL B 1 164 ? 17.590 0.232 -10.911 1.00 30.06 160 VAL B N 1
ATOM 3806 C CA . VAL B 1 164 ? 16.678 -0.571 -11.727 1.00 25.42 160 VAL B CA 1
ATOM 3807 C C . VAL B 1 164 ? 15.351 -0.820 -11.008 1.00 32.56 160 VAL B C 1
ATOM 3808 O O . VAL B 1 164 ? 14.271 -0.615 -11.581 1.00 34.45 160 VAL B O 1
ATOM 3812 N N . LEU B 1 165 ? 15.396 -1.313 -9.764 1.00 32.48 161 LEU B N 1
ATOM 3813 C CA . LEU B 1 165 ? 14.145 -1.698 -9.101 1.00 27.48 161 LEU B CA 1
ATOM 3814 C C . LEU B 1 165 ? 13.370 -0.477 -8.615 1.00 31.81 161 LEU B C 1
ATOM 3815 O O . LEU B 1 165 ? 12.158 -0.378 -8.830 1.00 31.17 161 LEU B O 1
ATOM 3820 N N . LYS B 1 166 ? 14.050 0.477 -7.970 1.00 26.60 162 LYS B N 1
ATOM 3821 C CA . LYS B 1 166 ? 13.354 1.711 -7.608 1.00 29.24 162 LYS B CA 1
ATOM 3822 C C . LYS B 1 166 ? 12.925 2.489 -8.845 1.00 27.91 162 LYS B C 1
ATOM 3823 O O . LYS B 1 166 ? 11.905 3.181 -8.816 1.00 33.25 162 LYS B O 1
ATOM 3829 N N . GLY B 1 167 ? 13.659 2.366 -9.947 1.00 33.65 163 GLY B N 1
ATOM 3830 C CA . GLY B 1 167 ? 13.229 3.039 -11.161 1.00 31.49 163 GLY B CA 1
ATOM 3831 C C . GLY B 1 167 ? 12.059 2.388 -11.860 1.00 31.33 163 GLY B C 1
ATOM 3832 O O . GLY B 1 167 ? 11.510 2.983 -12.788 1.00 32.53 163 GLY B O 1
ATOM 3833 N N . LYS B 1 168 ? 11.690 1.171 -11.443 1.00 36.98 164 LYS B N 1
ATOM 3834 C CA . LYS B 1 168 ? 10.609 0.380 -12.044 1.00 34.04 164 LYS B CA 1
ATOM 3835 C C . LYS B 1 168 ? 10.850 0.123 -13.532 1.00 28.13 164 LYS B C 1
ATOM 3836 O O . LYS B 1 168 ? 9.982 0.350 -14.374 1.00 31.21 164 LYS B O 1
ATOM 3842 N N . VAL B 1 169 ? 12.049 -0.365 -13.852 1.00 30.19 165 VAL B N 1
ATOM 3843 C CA . VAL B 1 169 ? 12.326 -0.806 -15.214 1.00 35.40 165 VAL B CA 1
ATOM 3844 C C . VAL B 1 169 ? 11.489 -2.045 -15.539 1.00 32.69 165 VAL B C 1
ATOM 3845 O O . VAL B 1 169 ? 11.424 -2.997 -14.756 1.00 31.95 165 VAL B O 1
ATOM 3849 N N . GLU B 1 170 ? 10.875 -2.048 -16.715 1.00 27.92 166 GLU B N 1
ATOM 3850 C CA . GLU B 1 170 ? 9.987 -3.122 -17.129 1.00 28.46 166 GLU B CA 1
ATOM 3851 C C . GLU B 1 170 ? 10.191 -3.352 -18.617 1.00 30.85 166 GLU B C 1
ATOM 3852 O O . GLU B 1 170 ? 10.691 -2.466 -19.318 1.00 29.49 166 GLU B O 1
ATOM 3858 N N . PRO B 1 171 ? 9.829 -4.537 -19.130 1.00 34.08 167 PRO B N 1
ATOM 3859 C CA . PRO B 1 171 ? 10.057 -4.829 -20.554 1.00 29.60 167 PRO B CA 1
ATOM 3860 C C . PRO B 1 171 ? 9.412 -3.801 -21.467 1.00 29.33 167 PRO B C 1
ATOM 3861 O O . PRO B 1 171 ? 8.304 -3.323 -21.217 1.00 31.84 167 PRO B O 1
ATOM 3865 N N . GLY B 1 172 ? 10.120 -3.461 -22.540 1.00 33.75 168 GLY B N 1
ATOM 3866 C CA . GLY B 1 172 ? 9.617 -2.489 -23.490 1.00 38.47 168 GLY B CA 1
ATOM 3867 C C . GLY B 1 172 ? 9.788 -1.022 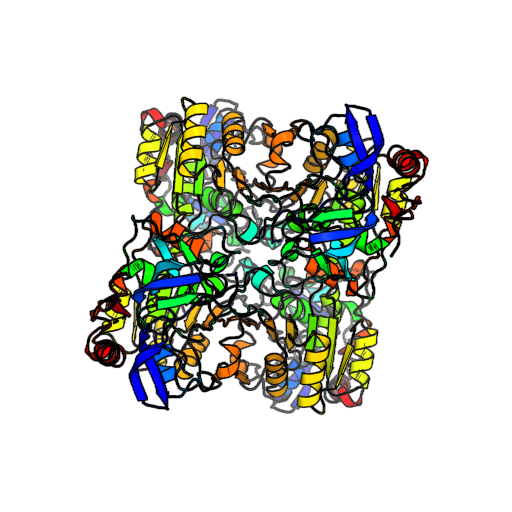-23.112 1.00 35.42 168 GLY B C 1
ATOM 3868 O O . GLY B 1 172 ? 9.553 -0.154 -23.964 1.00 32.29 168 GLY B O 1
ATOM 3869 N N . CYS B 1 173 ? 10.201 -0.704 -21.885 1.00 31.52 169 CYS B N 1
ATOM 3870 C CA . CYS B 1 173 ? 10.235 0.702 -21.494 1.00 33.08 169 CYS B CA 1
ATOM 3871 C C . CYS B 1 173 ? 11.509 1.381 -22.021 1.00 34.99 169 CYS B C 1
ATOM 3872 O O . CYS B 1 173 ? 12.419 0.738 -22.552 1.00 35.03 169 CYS B O 1
ATOM 3875 N N . SER B 1 174 ? 11.559 2.709 -21.901 1.00 31.22 170 SER B N 1
ATOM 3876 C CA . SER B 1 174 ? 12.739 3.480 -22.285 1.00 36.45 170 SER B CA 1
ATOM 3877 C C . SER B 1 174 ? 13.498 3.913 -21.036 1.00 32.66 170 SER B C 1
ATOM 3878 O O . SER B 1 174 ? 12.895 4.441 -20.097 1.00 34.80 170 SER B O 1
ATOM 3881 N N . VAL B 1 175 ? 14.806 3.672 -21.014 1.00 37.48 171 VAL B N 1
ATOM 3882 C CA . VAL B 1 175 ? 15.639 3.997 -19.860 1.00 32.85 171 VAL B CA 1
ATOM 3883 C C . VAL B 1 175 ? 16.802 4.870 -20.311 1.00 36.84 171 VAL B C 1
ATOM 3884 O O . VAL B 1 175 ? 17.416 4.614 -21.352 1.00 40.23 171 VAL B O 1
ATOM 3888 N N . ALA B 1 176 ? 17.107 5.903 -19.525 1.00 31.92 172 ALA B N 1
ATOM 3889 C CA . ALA B 1 176 ? 18.335 6.678 -19.677 1.00 29.24 172 ALA B CA 1
ATOM 3890 C C . ALA B 1 176 ? 19.171 6.536 -18.413 1.00 32.57 172 ALA B C 1
ATOM 3891 O O . ALA B 1 176 ? 18.644 6.621 -17.308 1.00 32.95 172 ALA B O 1
ATOM 3893 N N . ILE B 1 177 ? 20.472 6.331 -18.554 1.00 33.85 173 ILE B N 1
ATOM 3894 C CA . ILE B 1 177 ? 21.352 6.257 -17.400 1.00 32.65 173 ILE B CA 1
ATOM 3895 C C . ILE B 1 177 ? 22.320 7.422 -17.477 1.00 40.53 173 ILE B C 1
ATOM 3896 O O . ILE B 1 177 ? 23.124 7.503 -18.411 1.00 45.21 173 ILE B O 1
ATOM 3901 N N . ILE B 1 178 ? 22.257 8.323 -16.504 1.00 38.03 174 ILE B N 1
ATOM 3902 C CA . ILE B 1 178 ? 23.098 9.513 -16.523 1.00 36.09 174 ILE B CA 1
ATOM 3903 C C . ILE B 1 178 ? 24.361 9.194 -15.728 1.00 39.75 174 ILE B C 1
ATOM 3904 O O . ILE B 1 178 ? 24.322 9.050 -14.502 1.00 46.91 174 ILE B O 1
ATOM 3909 N N . GLY B 1 179 ? 25.485 9.052 -16.431 1.00 37.19 175 GLY B N 1
ATOM 3910 C CA . GLY B 1 179 ? 26.722 8.684 -15.774 1.00 34.45 175 GLY B CA 1
ATOM 3911 C C . GLY B 1 179 ? 27.194 7.291 -16.147 1.00 46.10 175 GLY B C 1
ATOM 3912 O O . GLY B 1 179 ? 26.614 6.265 -15.753 1.00 37.16 175 GLY B O 1
ATOM 3913 N N . SER B 1 180 ? 28.261 7.257 -16.934 1.00 41.19 176 SER B N 1
ATOM 3914 C CA . SER B 1 180 ? 28.828 6.019 -17.425 1.00 42.63 176 SER B CA 1
ATOM 3915 C C . SER B 1 180 ? 30.050 5.603 -16.622 1.00 47.12 176 SER B C 1
ATOM 3916 O O . SER B 1 180 ? 30.948 4.941 -17.155 1.00 48.38 176 SER B O 1
ATOM 3919 N N . GLY B 1 181 ? 30.123 6.028 -15.358 1.00 47.08 177 GLY B N 1
ATOM 3920 C CA . GLY B 1 181 ? 31.081 5.488 -14.438 1.00 42.58 177 GLY B CA 1
ATOM 3921 C C . GLY B 1 181 ? 30.659 4.110 -13.964 1.00 47.39 177 GLY B C 1
ATOM 3922 O O . GLY B 1 181 ? 29.637 3.555 -14.408 1.00 46.72 177 GLY B O 1
ATOM 3923 N N . PRO B 1 182 ? 31.442 3.540 -13.047 1.00 39.62 178 PRO B N 1
ATOM 3924 C CA . PRO B 1 182 ? 31.148 2.166 -12.599 1.00 37.85 178 PRO B CA 1
ATOM 3925 C C . PRO B 1 182 ? 29.695 1.928 -12.181 1.00 40.74 178 PRO B C 1
ATOM 3926 O O . PRO B 1 182 ? 29.071 0.979 -12.674 1.00 38.81 178 PRO B O 1
ATOM 3930 N N . VAL B 1 183 ? 29.121 2.770 -11.313 1.00 42.49 179 VAL B N 1
ATOM 3931 C CA . VAL B 1 183 ? 27.751 2.508 -10.863 1.00 46.46 179 VAL B CA 1
ATOM 3932 C C . VAL B 1 183 ? 26.780 2.558 -12.035 1.00 37.67 179 VAL B C 1
ATOM 3933 O O . VAL B 1 183 ? 25.901 1.700 -12.160 1.00 37.02 179 VAL B O 1
ATOM 3937 N N . GLY B 1 184 ? 26.939 3.539 -12.928 1.00 35.14 180 GLY B N 1
ATOM 3938 C CA . GLY B 1 184 ? 26.061 3.605 -14.087 1.00 43.59 180 GLY B CA 1
ATOM 3939 C C . GLY B 1 184 ? 26.137 2.359 -14.952 1.00 38.84 180 GLY B C 1
ATOM 3940 O O . GLY B 1 184 ? 25.128 1.911 -15.506 1.00 36.74 180 GLY B O 1
ATOM 3941 N N . LEU B 1 185 ? 27.340 1.798 -15.093 1.00 39.83 181 LEU B N 1
ATOM 3942 C CA . LEU B 1 185 ? 27.515 0.585 -15.885 1.00 41.12 181 LEU B CA 1
ATOM 3943 C C . LEU B 1 185 ? 26.855 -0.610 -15.209 1.00 38.60 181 LEU B C 1
ATOM 3944 O O . LEU B 1 185 ? 26.215 -1.425 -15.878 1.00 36.62 181 LEU B O 1
ATOM 3949 N N . ALA B 1 186 ? 26.993 -0.714 -13.879 1.00 34.17 182 ALA B N 1
ATOM 3950 C CA . ALA B 1 186 ? 26.307 -1.748 -13.120 1.00 33.95 182 ALA B CA 1
ATOM 3951 C C . ALA B 1 186 ? 24.798 -1.665 -13.313 1.00 36.27 182 ALA B C 1
ATOM 3952 O O . ALA B 1 186 ? 24.138 -2.686 -13.520 1.00 40.13 182 ALA B O 1
ATOM 3954 N N . ALA B 1 187 ? 24.232 -0.460 -13.248 1.00 32.26 183 ALA B N 1
ATOM 3955 C CA . ALA B 1 187 ? 22.803 -0.313 -13.494 1.00 27.74 183 ALA B CA 1
ATOM 3956 C C . ALA B 1 187 ? 22.444 -0.689 -14.927 1.00 36.96 183 ALA B C 1
ATOM 3957 O O . ALA B 1 187 ? 21.337 -1.180 -15.181 1.00 32.00 183 ALA B O 1
ATOM 3959 N N . LEU B 1 188 ? 23.362 -0.455 -15.871 1.00 38.24 184 LEU B N 1
ATOM 3960 C CA . LEU B 1 188 ? 23.123 -0.779 -17.273 1.00 39.39 184 LEU B CA 1
ATOM 3961 C C . LEU B 1 188 ? 23.102 -2.289 -17.506 1.00 40.57 184 LEU B C 1
ATOM 3962 O O . LEU B 1 188 ? 22.269 -2.794 -18.270 1.00 32.09 184 LEU B O 1
ATOM 3967 N N . LEU B 1 189 ? 24.002 -3.028 -16.852 1.00 32.87 185 LEU B N 1
ATOM 3968 C CA . LEU B 1 189 ? 23.972 -4.482 -16.962 1.00 33.65 185 LEU B CA 1
ATOM 3969 C C . LEU B 1 189 ? 22.689 -5.039 -16.374 1.00 36.61 185 LEU B C 1
ATOM 3970 O O . LEU B 1 189 ? 21.955 -5.785 -17.047 1.00 42.35 185 LEU B O 1
ATOM 3975 N N . THR B 1 190 ? 22.387 -4.688 -15.116 1.00 29.61 186 THR B N 1
ATOM 3976 C CA . THR B 1 190 ? 21.271 -5.369 -14.456 1.00 38.18 186 THR B CA 1
ATOM 3977 C C . THR B 1 190 ? 19.917 -4.894 -14.962 1.00 35.21 186 THR B C 1
ATOM 3978 O O . THR B 1 190 ? 18.943 -5.651 -14.863 1.00 38.90 186 THR B O 1
ATOM 3982 N N . ALA B 1 191 ? 19.832 -3.676 -15.517 1.00 31.43 187 ALA B N 1
ATOM 3983 C CA . ALA B 1 191 ? 18.599 -3.250 -16.182 1.00 30.27 187 ALA B CA 1
ATOM 3984 C C . ALA B 1 191 ? 18.214 -4.215 -17.301 1.00 30.10 187 ALA B C 1
ATOM 3985 O O . ALA B 1 191 ? 17.036 -4.349 -17.633 1.00 33.79 187 ALA B O 1
ATOM 3987 N N . GLN B 1 192 ? 19.191 -4.899 -17.888 1.00 29.04 188 GLN B N 1
ATOM 3988 C CA . GLN B 1 192 ? 18.892 -5.823 -18.977 1.00 35.21 188 GLN B CA 1
ATOM 3989 C C . GLN B 1 192 ? 18.150 -7.068 -18.507 1.00 37.35 188 GLN B C 1
ATOM 3990 O O . GLN B 1 192 ? 17.593 -7.795 -19.338 1.00 40.84 188 GLN B O 1
ATOM 3996 N N . PHE B 1 193 ? 18.116 -7.330 -17.200 1.00 34.70 189 PHE B N 1
ATOM 3997 C CA . PHE B 1 193 ? 17.278 -8.416 -16.705 1.00 32.83 189 PHE B CA 1
ATOM 3998 C C . PHE B 1 193 ? 15.804 -8.165 -16.985 1.00 34.34 189 PHE B C 1
ATOM 3999 O O . PHE B 1 193 ? 15.018 -9.111 -17.030 1.00 34.45 189 PHE B O 1
ATOM 4007 N N . TYR B 1 194 ? 15.418 -6.914 -17.211 1.00 36.94 190 TYR B N 1
ATOM 4008 C CA . TYR B 1 194 ? 14.020 -6.564 -17.404 1.00 35.50 190 TYR B CA 1
ATOM 4009 C C . TYR B 1 194 ? 13.728 -6.127 -18.820 1.00 31.47 190 TYR B C 1
ATOM 4010 O O . TYR B 1 194 ? 12.651 -5.591 -19.086 1.00 36.57 190 TYR B O 1
ATOM 4019 N N . SER B 1 195 ? 14.681 -6.318 -19.729 1.00 33.29 191 SER B N 1
ATOM 4020 C CA . SER B 1 195 ? 14.449 -6.186 -21.167 1.00 32.30 191 SER B CA 1
ATOM 4021 C C . SER B 1 195 ? 13.843 -4.864 -21.627 1.00 35.94 191 SER B C 1
ATOM 4022 O O . SER B 1 195 ? 12.864 -4.866 -22.404 1.00 36.98 191 SER B O 1
ATOM 4025 N N . PRO B 1 196 ? 14.361 -3.715 -21.195 1.00 32.87 192 PRO B N 1
ATOM 4026 C CA . PRO B 1 196 ? 13.866 -2.446 -21.720 1.00 36.11 192 PRO B CA 1
ATOM 4027 C C . PRO B 1 196 ? 14.162 -2.311 -23.203 1.00 34.99 192 PRO B C 1
ATOM 4028 O O . PRO B 1 196 ? 15.142 -2.850 -23.709 1.00 34.92 192 PRO B O 1
ATOM 4032 N N . ALA B 1 197 ? 13.301 -1.559 -23.907 1.00 29.65 193 ALA B N 1
ATOM 4033 C CA . ALA B 1 197 ? 13.514 -1.377 -25.341 1.00 26.14 193 ALA B CA 1
ATOM 4034 C C . ALA B 1 197 ? 14.631 -0.384 -25.629 1.00 31.32 193 ALA B C 1
ATOM 4035 O O . ALA B 1 197 ? 15.304 -0.497 -26.654 1.00 34.90 193 ALA B O 1
ATOM 4037 N N . LYS B 1 198 ? 14.866 0.577 -24.746 1.00 40.60 194 LYS B N 1
ATOM 4038 C CA . LYS B 1 198 ? 15.944 1.521 -24.975 1.00 34.29 194 LYS B CA 1
ATOM 4039 C C . LYS B 1 198 ? 16.713 1.728 -23.684 1.00 35.51 194 LYS B C 1
ATOM 4040 O O . LYS B 1 198 ? 16.126 1.888 -22.609 1.00 32.16 194 LYS B O 1
ATOM 4046 N N . LEU B 1 199 ? 18.033 1.711 -23.823 1.00 30.72 195 LEU B N 1
ATOM 4047 C CA . LEU B 1 199 ? 18.978 1.907 -22.739 1.00 34.35 195 LEU B CA 1
ATOM 4048 C C . LEU B 1 199 ? 19.908 2.995 -23.253 1.00 37.90 195 LEU B C 1
ATOM 4049 O O . LEU B 1 199 ? 20.813 2.728 -24.048 1.00 36.07 195 LEU B O 1
ATOM 4054 N N . ILE B 1 200 ? 19.661 4.223 -22.833 1.00 34.07 196 ILE B N 1
ATOM 4055 C CA . ILE B 1 200 ? 20.342 5.384 -23.373 1.00 36.98 196 ILE B CA 1
ATOM 4056 C C . ILE B 1 200 ? 21.393 5.809 -22.358 1.00 36.61 196 ILE B C 1
ATOM 4057 O O . ILE B 1 200 ? 21.053 6.259 -21.259 1.00 36.72 196 ILE B O 1
ATOM 4062 N N . MET B 1 201 ? 22.672 5.668 -22.699 1.00 38.19 197 MET B N 1
ATOM 4063 C CA . MET B 1 201 ? 23.730 6.129 -21.811 1.00 39.05 197 MET B CA 1
ATOM 4064 C C . MET B 1 201 ? 24.080 7.590 -22.093 1.00 39.45 197 MET B C 1
ATOM 4065 O O . MET B 1 201 ? 24.272 7.987 -23.250 1.00 37.04 197 MET B O 1
ATOM 4070 N N . VAL B 1 202 ? 24.209 8.371 -21.026 1.00 37.31 198 VAL B N 1
ATOM 4071 C CA . VAL B 1 202 ? 24.478 9.800 -21.096 1.00 35.37 198 VAL B CA 1
ATOM 4072 C C . VAL B 1 202 ? 25.724 10.085 -20.266 1.00 38.39 198 VAL B C 1
ATOM 4073 O O . VAL B 1 202 ? 25.798 9.681 -19.100 1.00 36.53 198 VAL B O 1
ATOM 4077 N N . ASP B 1 203 ? 26.693 10.783 -20.864 1.00 34.80 199 ASP B N 1
ATOM 4078 C CA . ASP B 1 203 ? 27.950 11.113 -20.199 1.00 42.95 199 ASP B CA 1
ATOM 4079 C C . ASP B 1 203 ? 28.697 12.171 -21.012 1.00 47.57 199 ASP B C 1
ATOM 4080 O O . ASP B 1 203 ? 28.307 12.517 -22.131 1.00 42.81 199 ASP B O 1
ATOM 4085 N N . LEU B 1 204 ? 29.792 12.675 -20.436 1.00 53.83 200 LEU B N 1
ATOM 4086 C CA . LEU B 1 204 ? 30.642 13.645 -21.123 1.00 59.85 200 LEU B CA 1
ATOM 4087 C C . LEU B 1 204 ? 31.774 12.999 -21.913 1.00 61.48 200 LEU B C 1
ATOM 4088 O O . LEU B 1 204 ? 32.341 13.659 -22.790 1.00 58.86 200 LEU B O 1
ATOM 4093 N N . ASP B 1 205 ? 32.093 11.727 -21.642 1.00 58.78 201 ASP B N 1
ATOM 4094 C CA . ASP B 1 205 ? 33.261 11.034 -22.186 1.00 51.08 201 ASP B CA 1
ATOM 4095 C C . ASP B 1 205 ? 32.830 10.024 -23.241 1.00 53.73 201 ASP B C 1
ATOM 4096 O O . ASP B 1 205 ? 32.146 9.050 -22.919 1.00 59.08 201 ASP B O 1
ATOM 4101 N N . ASP B 1 206 ? 33.275 10.219 -24.484 1.00 50.83 202 ASP B N 1
ATOM 4102 C CA . ASP B 1 206 ? 32.898 9.280 -25.534 1.00 53.44 202 ASP B CA 1
ATOM 4103 C C . ASP B 1 206 ? 33.467 7.881 -25.300 1.00 45.34 202 ASP B C 1
ATOM 4104 O O . ASP B 1 206 ? 32.850 6.897 -25.710 1.00 47.92 202 ASP B O 1
ATOM 4109 N N . ASN B 1 207 ? 34.645 7.769 -24.678 1.00 49.36 203 ASN B N 1
ATOM 4110 C CA . ASN B 1 207 ? 35.223 6.449 -24.423 1.00 50.33 203 ASN B CA 1
ATOM 4111 C C . ASN B 1 207 ? 34.349 5.633 -23.477 1.00 53.38 203 ASN B C 1
ATOM 4112 O O . ASN B 1 207 ? 34.143 4.427 -23.683 1.00 46.01 203 ASN B O 1
ATOM 4117 N N . ARG B 1 208 ? 33.814 6.277 -22.438 1.00 55.83 204 ARG B N 1
ATOM 4118 C CA . ARG B 1 208 ? 32.891 5.589 -21.544 1.00 53.65 204 ARG B CA 1
ATOM 4119 C C . ARG B 1 208 ? 31.564 5.296 -22.229 1.00 46.61 204 ARG B C 1
ATOM 4120 O O . ARG B 1 208 ? 30.873 4.343 -21.859 1.00 48.51 204 ARG B O 1
ATOM 4128 N N . LEU B 1 209 ? 31.195 6.089 -23.226 1.00 39.45 205 LEU B N 1
ATOM 4129 C CA . LEU B 1 209 ? 29.984 5.793 -23.970 1.00 38.73 205 LEU B CA 1
ATOM 4130 C C . LEU B 1 209 ? 30.197 4.653 -24.954 1.00 39.98 205 LEU B C 1
ATOM 4131 O O . LEU B 1 209 ? 29.255 3.905 -25.238 1.00 46.38 205 LEU B O 1
ATOM 4136 N N . GLU B 1 210 ? 31.419 4.479 -25.463 1.00 42.82 206 GLU B N 1
ATOM 4137 C CA . GLU B 1 210 ? 31.688 3.297 -26.276 1.00 35.64 206 GLU B CA 1
ATOM 4138 C C . GLU B 1 210 ? 31.646 2.035 -25.430 1.00 37.47 206 GLU B C 1
ATOM 4139 O O . GLU B 1 210 ? 31.149 0.998 -25.880 1.00 36.70 206 GLU B O 1
ATOM 4145 N N . THR B 1 211 ? 32.159 2.097 -24.199 1.00 41.44 207 THR B N 1
ATOM 4146 C CA . THR B 1 211 ? 32.071 0.932 -23.326 1.00 41.46 207 THR B CA 1
ATOM 4147 C C . THR B 1 211 ? 30.619 0.605 -23.004 1.00 39.60 207 THR B C 1
ATOM 4148 O O . THR B 1 211 ? 30.225 -0.564 -23.003 1.00 44.71 207 THR B O 1
ATOM 4152 N N . ALA B 1 212 ? 29.801 1.630 -22.741 1.00 39.05 208 ALA B N 1
ATOM 4153 C CA . ALA B 1 212 ? 28.391 1.387 -22.462 1.00 32.96 208 ALA B CA 1
ATOM 4154 C C . ALA B 1 212 ? 27.721 0.684 -23.632 1.00 34.30 208 ALA B C 1
ATOM 4155 O O . ALA B 1 212 ? 26.918 -0.233 -23.436 1.00 43.02 208 ALA B O 1
ATOM 4157 N N . LEU B 1 213 ? 28.042 1.106 -24.859 1.00 38.55 209 LEU B N 1
ATOM 4158 C CA . LEU B 1 213 ? 27.524 0.431 -26.044 1.00 44.96 209 LEU B CA 1
ATOM 4159 C C . LEU B 1 213 ? 27.927 -1.040 -26.055 1.00 40.83 209 LEU B C 1
ATOM 4160 O O . LEU B 1 213 ? 27.110 -1.919 -26.351 1.00 38.31 209 LEU B O 1
ATOM 4165 N N . SER B 1 214 ? 29.188 -1.326 -25.725 1.00 41.89 210 SER B N 1
ATOM 4166 C CA . SER B 1 214 ? 29.660 -2.705 -25.705 1.00 41.01 210 SER B CA 1
ATOM 4167 C C . SER B 1 214 ? 29.084 -3.489 -24.534 1.00 49.10 210 SER B C 1
ATOM 4168 O O . SER B 1 214 ? 29.118 -4.727 -24.562 1.00 47.05 210 SER B O 1
ATOM 4171 N N . PHE B 1 215 ? 28.542 -2.807 -23.520 1.00 42.60 211 PHE B N 1
ATOM 4172 C CA . PHE B 1 215 ? 27.874 -3.489 -22.416 1.00 46.29 211 PHE B CA 1
ATOM 4173 C C . PHE B 1 215 ? 26.394 -3.714 -22.669 1.00 44.28 211 PHE B C 1
ATOM 4174 O O . PHE B 1 215 ? 25.695 -4.209 -21.777 1.00 42.50 211 PHE B O 1
ATOM 4182 N N . GLY B 1 216 ? 25.895 -3.349 -23.847 1.00 41.84 212 GLY B N 1
ATOM 4183 C CA . GLY B 1 216 ? 24.501 -3.543 -24.178 1.00 38.67 212 GLY B CA 1
ATOM 4184 C C . GLY B 1 216 ? 23.616 -2.309 -24.114 1.00 37.43 212 GLY B C 1
ATOM 4185 O O . GLY B 1 216 ? 22.388 -2.451 -24.176 1.00 37.59 212 GLY B O 1
ATOM 4186 N N . ALA B 1 217 ? 24.181 -1.112 -23.980 1.00 39.92 213 ALA B N 1
ATOM 4187 C CA . ALA B 1 217 ? 23.364 0.084 -24.142 1.00 38.61 213 ALA B CA 1
ATOM 4188 C C . ALA B 1 217 ? 22.952 0.207 -25.602 1.00 40.46 213 ALA B C 1
ATOM 4189 O O . ALA B 1 217 ? 23.703 -0.161 -26.507 1.00 41.35 213 ALA B O 1
ATOM 4191 N N . THR B 1 218 ? 21.740 0.686 -25.834 1.00 39.51 214 THR B N 1
ATOM 4192 C CA . THR B 1 218 ? 21.253 0.795 -27.203 1.00 41.24 214 THR B CA 1
ATOM 4193 C C . THR B 1 218 ? 21.607 2.129 -27.861 1.00 42.23 214 THR B C 1
ATOM 4194 O O . THR B 1 218 ? 21.786 2.175 -29.080 1.00 42.26 214 THR B O 1
ATOM 4198 N N . HIS B 1 219 ? 21.706 3.218 -27.101 1.00 43.38 215 HIS B N 1
ATOM 4199 C CA . HIS B 1 219 ? 22.140 4.486 -27.664 1.00 39.12 215 HIS B CA 1
ATOM 4200 C C . HIS B 1 219 ? 23.120 5.146 -26.713 1.00 38.67 215 HIS B C 1
ATOM 4201 O O . HIS B 1 219 ? 23.096 4.895 -25.504 1.00 38.37 215 HIS B O 1
ATOM 4208 N N . LYS B 1 220 ? 23.976 5.996 -27.273 1.00 37.81 216 LYS B N 1
ATOM 4209 C CA . LYS B 1 220 ? 24.830 6.884 -26.501 1.00 40.47 216 LYS B CA 1
ATOM 4210 C C . LYS B 1 220 ? 24.421 8.324 -26.803 1.00 47.75 216 LYS B C 1
ATOM 4211 O O . LYS B 1 220 ? 24.069 8.655 -27.940 1.00 53.27 216 LYS B O 1
ATOM 4217 N N . VAL B 1 221 ? 24.431 9.168 -25.775 1.00 43.27 217 VAL B N 1
ATOM 4218 C CA . VAL B 1 221 ? 24.124 10.590 -25.901 1.00 41.00 217 VAL B CA 1
ATOM 4219 C C . VAL B 1 221 ? 25.170 11.366 -25.109 1.00 48.54 217 VAL B C 1
ATOM 4220 O O . VAL B 1 221 ? 25.302 11.169 -23.895 1.00 51.63 217 VAL B O 1
ATOM 4224 N N . ASN B 1 222 ? 25.917 12.241 -25.794 1.00 52.01 218 ASN B N 1
ATOM 4225 C CA . ASN B 1 222 ? 26.946 13.059 -25.157 1.00 46.96 218 ASN B CA 1
ATOM 4226 C C . ASN B 1 222 ? 26.299 14.324 -24.613 1.00 42.42 218 ASN B C 1
ATOM 4227 O O . ASN B 1 222 ? 25.661 15.071 -25.363 1.00 47.36 218 ASN B O 1
ATOM 4232 N N . SER B 1 223 ? 26.463 14.566 -23.316 1.00 37.91 219 SER B N 1
ATOM 4233 C CA . SER B 1 223 ? 25.785 15.668 -22.651 1.00 52.03 219 SER B CA 1
ATOM 4234 C C . SER B 1 223 ? 26.630 16.956 -22.590 1.00 60.25 219 SER B C 1
ATOM 4235 O O . SER B 1 223 ? 26.291 17.866 -21.820 1.00 60.51 219 SER B O 1
ATOM 4238 N N . SER B 1 224 ? 27.703 17.058 -23.390 1.00 58.20 220 SER B N 1
ATOM 4239 C CA . SER B 1 224 ? 28.552 18.251 -23.349 1.00 59.24 220 SER B CA 1
ATOM 4240 C C . SER B 1 224 ? 27.790 19.507 -23.764 1.00 65.83 220 SER B C 1
ATOM 4241 O O . SER B 1 224 ? 28.109 20.606 -23.298 1.00 64.25 220 SER B O 1
ATOM 4244 N N . ASP B 1 225 ? 26.784 19.373 -24.630 1.00 71.00 221 ASP B N 1
ATOM 4245 C CA . ASP B 1 225 ? 25.790 20.427 -24.827 1.00 64.85 221 ASP B CA 1
ATOM 4246 C C . ASP B 1 225 ? 24.470 19.913 -24.261 1.00 60.27 221 ASP B C 1
ATOM 4247 O O . ASP B 1 225 ? 23.744 19.184 -24.953 1.00 51.65 221 ASP B O 1
ATOM 4252 N N . PRO B 1 226 ? 24.111 20.269 -23.022 1.00 61.95 222 PRO B N 1
ATOM 4253 C CA . PRO B 1 226 ? 22.934 19.641 -22.395 1.00 56.90 222 PRO B CA 1
ATOM 4254 C C . PRO B 1 226 ? 21.655 19.804 -23.194 1.00 52.86 222 PRO B C 1
ATOM 4255 O O . PRO B 1 226 ? 20.868 18.854 -23.286 1.00 50.24 222 PRO B O 1
ATOM 4259 N N . GLU B 1 227 ? 21.422 20.977 -23.787 1.00 47.87 223 GLU B N 1
ATOM 4260 C CA . GLU B 1 227 ? 20.145 21.191 -24.460 1.00 55.14 223 GLU B CA 1
ATOM 4261 C C . GLU B 1 227 ? 20.000 20.302 -25.690 1.00 50.20 223 GLU B C 1
ATOM 4262 O O . GLU B 1 227 ? 18.917 19.770 -25.942 1.00 50.37 223 GLU B O 1
ATOM 4268 N N . LYS B 1 228 ? 21.065 20.152 -26.484 1.00 54.08 224 LYS B N 1
ATOM 4269 C CA . LYS B 1 228 ? 21.015 19.226 -27.613 1.00 50.23 224 LYS B CA 1
ATOM 4270 C C . LYS B 1 228 ? 20.794 17.799 -27.127 1.00 46.61 224 LYS B C 1
ATOM 4271 O O . LYS B 1 228 ? 19.973 17.060 -27.688 1.00 47.34 224 LYS B O 1
ATOM 4277 N N . ALA B 1 229 ? 21.519 17.401 -26.078 1.00 42.35 225 ALA B N 1
ATOM 4278 C CA . ALA B 1 229 ? 21.307 16.101 -25.447 1.00 42.74 225 ALA B CA 1
ATOM 4279 C C . ALA B 1 229 ? 19.846 15.898 -25.048 1.00 49.07 225 ALA B C 1
ATOM 4280 O O . ALA B 1 229 ? 19.254 14.848 -25.326 1.00 53.54 225 ALA B O 1
ATOM 4282 N N . ILE B 1 230 ? 19.242 16.899 -24.401 1.00 56.24 226 ILE B N 1
ATOM 4283 C CA . ILE B 1 230 ? 17.842 16.777 -23.989 1.00 53.57 226 ILE B CA 1
ATOM 4284 C C . ILE B 1 230 ? 16.946 16.583 -25.206 1.00 53.60 226 ILE B C 1
ATOM 4285 O O . ILE B 1 230 ? 16.109 15.673 -25.246 1.00 46.00 226 ILE B O 1
ATOM 4290 N N . LYS B 1 231 ? 17.113 17.437 -26.219 1.00 55.20 227 LYS B N 1
ATOM 4291 C CA . LYS B 1 231 ? 16.281 17.340 -27.414 1.00 56.21 227 LYS B CA 1
ATOM 4292 C C . LYS B 1 231 ? 16.501 16.009 -28.118 1.00 43.37 227 LYS B C 1
ATOM 4293 O O . LYS B 1 231 ? 15.547 15.388 -28.606 1.00 42.61 227 LYS B O 1
ATOM 4299 N N . GLU B 1 232 ? 17.759 15.560 -28.173 1.00 37.05 228 GLU B N 1
ATOM 4300 C CA . GLU B 1 232 ? 18.074 14.255 -28.746 1.00 39.19 228 GLU B CA 1
ATOM 4301 C C . GLU B 1 232 ? 17.274 13.148 -28.067 1.00 39.97 228 GLU B C 1
ATOM 4302 O O . GLU B 1 232 ? 16.733 12.260 -28.739 1.00 48.33 228 GLU B O 1
ATOM 4308 N N . ILE B 1 233 ? 17.167 13.194 -26.736 1.00 38.36 229 ILE B N 1
ATOM 4309 C CA . ILE B 1 233 ? 16.497 12.104 -26.034 1.00 37.59 229 ILE B CA 1
ATOM 4310 C C . ILE B 1 233 ? 14.984 12.178 -26.228 1.00 39.92 229 ILE B C 1
ATOM 4311 O O . ILE B 1 233 ? 14.312 11.141 -26.306 1.00 40.78 229 ILE B O 1
ATOM 4316 N N . TYR B 1 234 ? 14.421 13.384 -26.379 1.00 38.82 230 TYR B N 1
ATOM 4317 C CA . TYR B 1 234 ? 13.005 13.467 -26.726 1.00 40.38 230 TYR B CA 1
ATOM 4318 C C . TYR B 1 234 ? 12.736 12.917 -28.125 1.00 41.74 230 TYR B C 1
ATOM 4319 O O . TYR B 1 234 ? 11.685 12.310 -28.367 1.00 41.94 230 TYR B O 1
ATOM 4328 N N . ASP B 1 235 ? 13.680 13.092 -29.051 1.00 48.32 231 ASP B N 1
ATOM 4329 C CA . ASP B 1 235 ? 13.496 12.554 -30.395 1.00 52.95 231 ASP B CA 1
ATOM 4330 C C . ASP B 1 235 ? 13.533 11.028 -30.389 1.00 53.34 231 ASP B C 1
ATOM 4331 O O . ASP B 1 235 ? 12.797 10.382 -31.143 1.00 54.13 231 ASP B O 1
ATOM 4336 N N . LEU B 1 236 ? 14.357 10.436 -29.523 1.00 47.76 232 LEU B N 1
ATOM 4337 C CA . LEU B 1 236 ? 14.395 8.984 -29.407 1.00 41.18 232 LEU B CA 1
ATOM 4338 C C . LEU B 1 236 ? 13.135 8.394 -28.783 1.00 46.28 232 LEU B C 1
ATOM 4339 O O . LEU B 1 236 ? 12.886 7.197 -28.961 1.00 49.00 232 LEU B O 1
ATOM 4344 N N . THR B 1 237 ? 12.356 9.178 -28.036 1.00 35.05 233 THR B N 1
ATOM 4345 C CA . THR B 1 237 ? 11.222 8.669 -27.269 1.00 38.54 233 THR B CA 1
ATOM 4346 C C . THR B 1 237 ? 9.900 9.287 -27.721 1.00 45.27 233 THR B C 1
ATOM 4347 O O . THR B 1 237 ? 9.010 9.558 -26.907 1.00 45.62 233 THR B O 1
ATOM 4351 N N . ASP B 1 238 ? 9.755 9.523 -29.028 1.00 53.93 234 ASP B N 1
ATOM 4352 C CA . ASP B 1 238 ? 8.503 10.012 -29.615 1.00 62.84 234 ASP B CA 1
ATOM 4353 C C . ASP B 1 238 ? 8.076 11.352 -29.028 1.00 54.37 234 ASP B C 1
ATOM 4354 O O . ASP B 1 238 ? 6.887 11.659 -28.993 1.00 49.43 234 ASP B O 1
ATOM 4359 N N . GLY B 1 239 ? 9.028 12.154 -28.549 1.00 50.39 235 GLY B N 1
ATOM 4360 C CA . GLY B 1 239 ? 8.668 13.383 -27.866 1.00 39.06 235 GLY B CA 1
ATOM 4361 C C . GLY B 1 239 ? 8.068 13.182 -26.494 1.00 40.20 235 GLY B C 1
ATOM 4362 O O . GLY B 1 239 ? 7.500 14.124 -25.934 1.00 41.80 235 GLY B O 1
ATOM 4363 N N . ARG B 1 240 ? 8.177 11.981 -25.922 1.00 39.63 236 ARG B N 1
ATOM 4364 C CA . ARG B 1 240 ? 7.547 11.722 -24.636 1.00 39.55 236 ARG B CA 1
ATOM 4365 C C . ARG B 1 240 ? 8.531 11.672 -23.475 1.00 36.01 236 ARG B C 1
ATOM 4366 O O . ARG B 1 240 ? 8.101 11.799 -22.324 1.00 37.45 236 ARG B O 1
ATOM 4374 N N . GLY B 1 241 ? 9.824 11.514 -23.732 1.00 37.86 237 GLY B N 1
ATOM 4375 C CA . GLY B 1 241 ? 10.780 11.381 -22.650 1.00 35.32 237 GLY B CA 1
ATOM 4376 C C . GLY B 1 241 ? 10.842 9.950 -22.153 1.00 28.84 237 GLY B C 1
ATOM 4377 O O . GLY B 1 241 ? 10.120 9.073 -22.615 1.00 35.86 237 GLY B O 1
ATOM 4378 N N . VAL B 1 242 ? 11.719 9.716 -21.185 1.00 32.51 238 VAL B N 1
ATOM 4379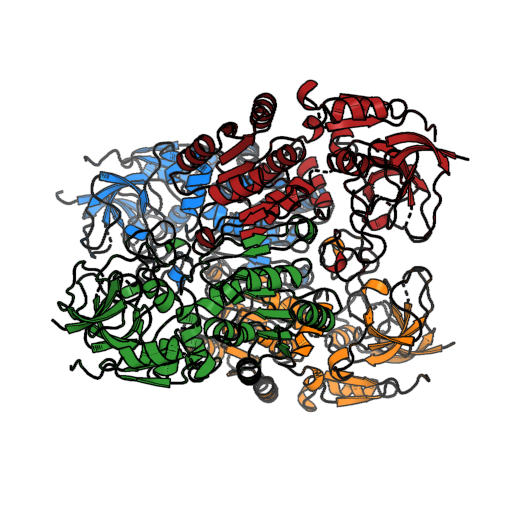 C CA . VAL B 1 242 ? 12.033 8.359 -20.776 1.00 29.78 238 VAL B CA 1
ATOM 4380 C C . VAL B 1 242 ? 11.157 7.939 -19.610 1.00 30.53 238 VAL B C 1
ATOM 4381 O O . VAL B 1 242 ? 10.738 8.750 -18.777 1.00 35.54 238 VAL B O 1
ATOM 4385 N N . ASP B 1 243 ? 10.882 6.633 -19.558 1.00 29.82 239 ASP B N 1
ATOM 4386 C CA . ASP B 1 243 ? 10.156 6.070 -18.428 1.00 30.90 239 ASP B CA 1
ATOM 4387 C C . ASP B 1 243 ? 11.003 6.025 -17.162 1.00 32.21 239 ASP B C 1
ATOM 4388 O O . ASP B 1 243 ? 10.460 6.118 -16.058 1.00 36.48 239 ASP B O 1
ATOM 4393 N N . VAL B 1 244 ? 12.323 5.906 -17.298 1.00 27.47 240 VAL B N 1
ATOM 4394 C CA . VAL B 1 244 ? 13.239 5.741 -16.177 1.00 25.51 240 VAL B CA 1
ATOM 4395 C C . VAL B 1 244 ? 14.477 6.578 -16.473 1.00 28.64 240 VAL B C 1
ATOM 4396 O O . VAL B 1 244 ? 15.045 6.484 -17.563 1.00 32.77 240 VAL B O 1
ATOM 4400 N N . ALA B 1 245 ? 14.888 7.405 -15.522 1.00 27.45 241 ALA B N 1
ATOM 4401 C CA . ALA B 1 245 ? 16.135 8.165 -15.636 1.00 29.00 241 ALA B CA 1
ATOM 4402 C C . ALA B 1 245 ? 16.950 7.843 -14.391 1.00 29.10 241 ALA B C 1
ATOM 4403 O O . ALA B 1 245 ? 16.553 8.198 -13.276 1.00 32.72 241 ALA B O 1
ATOM 4405 N N . ILE B 1 246 ? 18.052 7.121 -14.563 1.00 32.48 242 ILE B N 1
ATOM 4406 C CA . ILE B 1 246 ? 18.864 6.674 -13.438 1.00 27.31 242 ILE B CA 1
ATOM 4407 C C . ILE B 1 246 ? 20.033 7.638 -13.275 1.00 40.01 242 ILE B C 1
ATOM 4408 O O . ILE B 1 246 ? 20.882 7.772 -14.167 1.00 38.56 242 ILE B O 1
ATOM 4413 N N . GLU B 1 247 ? 20.072 8.318 -12.134 1.00 33.24 243 GLU B N 1
ATOM 4414 C CA . GLU B 1 247 ? 21.077 9.335 -11.853 1.00 37.26 243 GLU B CA 1
ATOM 4415 C C . GLU B 1 247 ? 22.239 8.666 -11.127 1.00 33.66 243 GLU B C 1
ATOM 4416 O O . GLU B 1 247 ? 22.117 8.293 -9.959 1.00 36.38 243 GLU B O 1
ATOM 4422 N N . ALA B 1 248 ? 23.378 8.532 -11.804 1.00 38.31 244 ALA B N 1
ATOM 4423 C CA . ALA B 1 248 ? 24.507 7.787 -11.263 1.00 40.12 244 ALA B CA 1
ATOM 4424 C C . ALA B 1 248 ? 25.780 8.625 -11.204 1.00 45.38 244 ALA B C 1
ATOM 4425 O O . ALA B 1 248 ? 26.880 8.100 -11.383 1.00 47.57 244 ALA B O 1
ATOM 4427 N N . VAL B 1 249 ? 25.658 9.931 -10.942 1.00 44.58 245 VAL B N 1
ATOM 4428 C CA . VAL B 1 249 ? 26.810 10.825 -10.825 1.00 45.02 245 VAL B CA 1
ATOM 4429 C C . VAL B 1 249 ? 26.794 11.517 -9.468 1.00 47.96 245 VAL B C 1
ATOM 4430 O O . VAL B 1 249 ? 27.779 11.468 -8.714 1.00 46.01 245 VAL B O 1
ATOM 4434 N N . GLY B 1 250 ? 25.688 12.188 -9.157 1.00 45.38 246 GLY B N 1
ATOM 4435 C CA . GLY B 1 250 ? 25.511 12.771 -7.836 1.00 41.83 246 GLY B CA 1
ATOM 4436 C C . GLY B 1 250 ? 25.861 14.241 -7.725 1.00 42.91 246 GLY B C 1
ATOM 4437 O O . GLY B 1 250 ? 26.362 14.659 -6.678 1.00 45.70 246 GLY B O 1
ATOM 4438 N N . ILE B 1 251 ? 25.601 15.031 -8.768 1.00 40.03 247 ILE B N 1
ATOM 4439 C CA . ILE B 1 251 ? 25.781 16.485 -8.719 1.00 45.30 247 ILE B CA 1
ATOM 4440 C C . ILE B 1 251 ? 24.494 17.144 -9.202 1.00 43.15 247 ILE B C 1
ATOM 4441 O O . ILE B 1 251 ? 23.635 16.486 -9.812 1.00 40.20 247 ILE B O 1
ATOM 4446 N N . PRO B 1 252 ? 24.314 18.443 -8.912 1.00 40.94 248 PRO B N 1
ATOM 4447 C CA . PRO B 1 252 ? 23.051 19.094 -9.288 1.00 37.51 248 PRO B CA 1
ATOM 4448 C C . PRO B 1 252 ? 22.768 19.057 -10.775 1.00 40.39 248 PRO B C 1
ATOM 4449 O O . PRO B 1 252 ? 21.607 18.906 -11.175 1.00 45.62 248 PRO B O 1
ATOM 4453 N N . ALA B 1 253 ? 23.791 19.195 -11.614 1.00 33.61 249 ALA B N 1
ATOM 4454 C CA . ALA B 1 253 ? 23.533 19.240 -13.048 1.00 41.25 249 ALA B CA 1
ATOM 4455 C C . ALA B 1 253 ? 23.045 17.894 -13.577 1.00 38.26 249 ALA B C 1
ATOM 4456 O O . ALA B 1 253 ? 22.284 17.852 -14.546 1.00 41.90 249 ALA B O 1
ATOM 4458 N N . THR B 1 254 ? 23.459 16.786 -12.970 1.00 41.13 250 THR B N 1
ATOM 4459 C CA . THR B 1 254 ? 22.929 15.526 -13.477 1.00 36.89 250 THR B CA 1
ATOM 4460 C C . THR B 1 254 ? 21.508 15.294 -12.990 1.00 38.56 250 THR B C 1
ATOM 4461 O O . THR B 1 254 ? 20.665 14.830 -13.762 1.00 41.90 250 THR B O 1
ATOM 4465 N N . PHE B 1 255 ? 21.201 15.660 -11.742 1.00 43.52 251 PHE B N 1
ATOM 4466 C CA . PHE B 1 255 ? 19.811 15.611 -11.294 1.00 34.73 251 PHE B CA 1
ATOM 4467 C C . PHE B 1 255 ? 18.919 16.481 -12.172 1.00 39.82 251 PHE B C 1
ATOM 4468 O O . PHE B 1 255 ? 17.783 16.099 -12.493 1.00 47.60 251 PHE B O 1
ATOM 4476 N N . ASP B 1 256 ? 19.410 17.656 -12.564 1.00 33.07 252 ASP B N 1
ATOM 4477 C CA . ASP B 1 256 ? 18.612 18.541 -13.400 1.00 40.19 252 ASP B CA 1
ATOM 4478 C C . ASP B 1 256 ? 18.371 17.925 -14.767 1.00 36.37 252 ASP B C 1
ATOM 4479 O O . ASP B 1 256 ? 17.254 17.969 -15.283 1.00 38.81 252 ASP B O 1
ATOM 4484 N N . PHE B 1 257 ? 19.412 17.349 -15.366 1.00 41.98 253 PHE B N 1
ATOM 4485 C CA . PHE B 1 257 ? 19.261 16.668 -16.646 1.00 37.17 253 PHE B CA 1
ATOM 4486 C C . PHE B 1 257 ? 18.191 15.579 -16.569 1.00 34.10 253 PHE B C 1
ATOM 4487 O O . PHE B 1 257 ? 17.304 15.501 -17.426 1.00 40.16 253 PHE B O 1
ATOM 4495 N N . CYS B 1 258 ? 18.244 14.746 -15.531 1.00 29.28 254 CYS B N 1
ATOM 4496 C CA . CYS B 1 258 ? 17.229 13.712 -15.341 1.00 28.91 254 CYS B CA 1
ATOM 4497 C C . CYS B 1 258 ? 15.828 14.308 -15.306 1.00 38.60 254 CYS B C 1
ATOM 4498 O O . CYS B 1 258 ? 14.933 13.875 -16.049 1.00 33.33 254 CYS B O 1
ATOM 4501 N N . GLN B 1 259 ? 15.619 15.322 -14.464 1.00 39.20 255 GLN B N 1
ATOM 4502 C CA . GLN B 1 259 ? 14.276 15.867 -14.298 1.00 37.30 255 GLN B CA 1
ATOM 4503 C C . GLN B 1 259 ? 13.778 16.569 -15.553 1.00 38.33 255 GLN B C 1
ATOM 4504 O O . GLN B 1 259 ? 12.579 16.835 -15.658 1.00 34.67 255 GLN B O 1
ATOM 4510 N N . LYS B 1 260 ? 14.657 16.855 -16.512 1.00 35.32 256 LYS B N 1
ATOM 4511 C CA . LYS B 1 260 ? 14.225 17.478 -17.752 1.00 38.14 256 LYS B CA 1
ATOM 4512 C C . LYS B 1 260 ? 13.915 16.466 -18.842 1.00 38.79 256 LYS B C 1
ATOM 4513 O O . LYS B 1 260 ? 13.193 16.792 -19.793 1.00 37.69 256 LYS B O 1
ATOM 4519 N N . ILE B 1 261 ? 14.427 15.239 -18.727 1.00 35.32 257 ILE B N 1
ATOM 4520 C CA . ILE B 1 261 ? 14.140 14.236 -19.746 1.00 33.78 257 ILE B CA 1
ATOM 4521 C C . ILE B 1 261 ? 13.058 13.270 -19.321 1.00 29.35 257 ILE B C 1
ATOM 4522 O O . ILE B 1 261 ? 12.593 12.476 -20.155 1.00 37.51 257 ILE B O 1
ATOM 4527 N N . ILE B 1 262 ? 12.641 13.295 -18.063 1.00 31.34 258 ILE B N 1
ATOM 4528 C CA . ILE B 1 262 ? 11.732 12.266 -17.571 1.00 26.74 258 ILE B CA 1
ATOM 4529 C C . ILE B 1 262 ? 10.344 12.491 -18.155 1.00 39.16 258 ILE B C 1
ATOM 4530 O O . ILE B 1 262 ? 9.864 13.625 -18.251 1.00 41.37 258 ILE B O 1
ATOM 4535 N N . GLY B 1 263 ? 9.692 11.395 -18.557 1.00 37.63 259 GLY B N 1
ATOM 4536 C CA . GLY B 1 263 ? 8.380 11.465 -19.155 1.00 30.98 259 GLY B CA 1
ATOM 4537 C C . GLY B 1 263 ? 7.243 11.282 -18.157 1.00 30.62 259 GLY B C 1
ATOM 4538 O O . GLY B 1 263 ? 7.451 10.990 -16.987 1.00 32.70 259 GLY B O 1
ATOM 4539 N N . VAL B 1 264 ? 6.016 11.465 -18.668 1.00 37.69 260 VAL B N 1
ATOM 4540 C CA . VAL B 1 264 ? 4.813 11.217 -17.877 1.00 36.49 260 VAL B CA 1
ATOM 4541 C C . VAL B 1 264 ? 4.849 9.803 -17.309 1.00 34.77 260 VAL B C 1
ATOM 4542 O O . VAL B 1 264 ? 5.045 8.832 -18.041 1.00 40.67 260 VAL B O 1
ATOM 4546 N N . ASP B 1 265 ? 4.635 9.687 -15.997 1.00 39.05 261 ASP B N 1
ATOM 4547 C CA . ASP B 1 265 ? 4.563 8.442 -15.222 1.00 38.12 261 ASP B CA 1
ATOM 4548 C C . ASP B 1 265 ? 5.939 7.859 -14.920 1.00 36.56 261 ASP B C 1
ATOM 4549 O O . ASP B 1 265 ? 6.017 6.790 -14.309 1.00 36.85 261 ASP B O 1
ATOM 4554 N N . GLY B 1 266 ? 7.012 8.525 -15.304 1.00 37.99 262 GLY B N 1
ATOM 4555 C CA . GLY B 1 266 ? 8.330 7.962 -15.147 1.00 35.49 262 GLY B CA 1
ATOM 4556 C C . GLY B 1 266 ? 8.944 8.234 -13.784 1.00 34.92 262 GLY B C 1
ATOM 4557 O O . GLY B 1 266 ? 8.459 9.028 -12.973 1.00 27.93 262 GLY B O 1
ATOM 4558 N N . THR B 1 267 ? 10.060 7.562 -13.540 1.00 34.37 263 THR B N 1
ATOM 4559 C CA . THR B 1 267 ? 10.751 7.657 -12.264 1.00 31.05 263 THR B CA 1
ATOM 4560 C C . THR B 1 267 ? 12.171 8.137 -12.501 1.00 28.17 263 THR B C 1
ATOM 4561 O O . THR B 1 267 ? 12.872 7.613 -13.375 1.00 27.42 263 THR B O 1
ATOM 4565 N N . VAL B 1 268 ? 12.571 9.152 -11.742 1.00 29.67 264 VAL B N 1
ATOM 4566 C CA . VAL B 1 268 ? 13.966 9.556 -11.632 1.00 27.14 264 VAL B CA 1
ATOM 4567 C C . VAL B 1 268 ? 14.545 8.801 -10.447 1.00 28.51 264 VAL B C 1
ATOM 4568 O O . VAL B 1 268 ? 14.190 9.080 -9.299 1.00 27.84 264 VAL B O 1
ATOM 4572 N N . ALA B 1 269 ? 15.437 7.850 -10.724 1.00 28.59 265 ALA B N 1
ATOM 4573 C CA . ALA B 1 269 ? 16.043 6.997 -9.701 1.00 32.08 265 ALA B CA 1
ATOM 4574 C C . ALA B 1 269 ? 17.425 7.541 -9.370 1.00 34.39 265 ALA B C 1
ATOM 4575 O O . ALA B 1 269 ? 18.339 7.498 -10.200 1.00 35.52 265 ALA B O 1
ATOM 4577 N N . ASN B 1 270 ? 17.587 8.041 -8.161 1.00 34.50 266 ASN B N 1
ATOM 4578 C CA . ASN B 1 270 ? 18.861 8.586 -7.746 1.00 36.38 266 ASN B CA 1
ATOM 4579 C C . ASN B 1 270 ? 19.620 7.551 -6.931 1.00 38.27 266 ASN B C 1
ATOM 4580 O O . ASN B 1 270 ? 19.148 7.132 -5.869 1.00 43.10 266 ASN B O 1
ATOM 4585 N N . CYS B 1 271 ? 20.785 7.128 -7.430 1.00 37.65 267 CYS B N 1
ATOM 4586 C CA . CYS B 1 271 ? 21.662 6.261 -6.639 1.00 49.31 267 CYS B CA 1
ATOM 4587 C C . CYS B 1 271 ? 22.905 6.965 -6.137 1.00 52.61 267 CYS B C 1
ATOM 4588 O O . CYS B 1 271 ? 23.466 6.535 -5.129 1.00 56.35 267 CYS B O 1
ATOM 4591 N N . GLY B 1 272 ? 23.324 8.044 -6.796 1.00 57.09 268 GLY B N 1
ATOM 4592 C CA . GLY B 1 272 ? 24.545 8.722 -6.418 1.00 64.84 268 GLY B CA 1
ATOM 4593 C C . GLY B 1 272 ? 24.419 9.475 -5.100 1.00 58.35 268 GLY B C 1
ATOM 4594 O O . GLY B 1 272 ? 23.396 10.088 -4.793 1.00 40.11 268 GLY B O 1
ATOM 4595 N N . VAL B 1 273 ? 25.487 9.393 -4.306 1.00 58.65 269 VAL B N 1
ATOM 4596 C CA . VAL B 1 273 ? 25.688 10.298 -3.184 1.00 53.88 269 VAL B CA 1
ATOM 4597 C C . VAL B 1 273 ? 25.729 11.735 -3.694 1.00 46.43 269 VAL B C 1
ATOM 4598 O O . VAL B 1 273 ? 26.478 12.053 -4.628 1.00 46.32 269 VAL B O 1
ATOM 4602 N N . HIS B 1 274 ? 24.910 12.607 -3.100 1.00 36.56 270 HIS B N 1
ATOM 4603 C CA . HIS B 1 274 ? 24.939 14.043 -3.380 1.00 43.72 270 HIS B CA 1
ATOM 4604 C C . HIS B 1 274 ? 25.520 14.788 -2.190 1.00 45.56 270 HIS B C 1
ATOM 4605 O O . HIS B 1 274 ? 25.303 14.407 -1.035 1.00 49.81 270 HIS B O 1
ATOM 4612 N N . GLY B 1 275 ? 26.249 15.865 -2.487 1.00 53.40 271 GLY B N 1
ATOM 4613 C CA . GLY B 1 275 ? 26.842 16.707 -1.468 1.00 54.04 271 GLY B CA 1
ATOM 4614 C C . GLY B 1 275 ? 26.143 18.044 -1.327 1.00 61.29 271 GLY B C 1
ATOM 4615 O O . GLY B 1 275 ? 26.399 18.774 -0.368 1.00 65.59 271 GLY B O 1
ATOM 4616 N N . LYS B 1 276 ? 25.256 18.373 -2.268 1.00 55.58 272 LYS B N 1
ATOM 4617 C CA . LYS B 1 276 ? 24.562 19.652 -2.300 1.00 48.83 272 LYS B CA 1
ATOM 4618 C C . LYS B 1 276 ? 23.075 19.426 -2.531 1.00 48.88 272 LYS B C 1
ATOM 4619 O O . LYS B 1 276 ? 22.688 18.474 -3.206 1.00 45.23 272 LYS B O 1
ATOM 4625 N N . PRO B 1 277 ? 22.221 20.304 -2.009 1.00 53.32 273 PRO B N 1
ATOM 4626 C CA . PRO B 1 277 ? 20.803 20.272 -2.408 1.00 45.14 273 PRO B CA 1
ATOM 4627 C C . PRO B 1 277 ? 20.653 20.602 -3.885 1.00 32.72 273 PRO B C 1
ATOM 4628 O O . PRO B 1 277 ? 21.549 21.136 -4.526 1.00 43.20 273 PRO B O 1
ATOM 4632 N N . VAL B 1 278 ? 19.507 20.250 -4.448 1.00 36.17 274 VAL B N 1
ATOM 4633 C CA . VAL B 1 278 ? 19.286 20.492 -5.868 1.00 36.45 274 VAL B CA 1
ATOM 4634 C C . VAL B 1 278 ? 17.982 21.240 -6.040 1.00 34.14 274 VAL B C 1
ATOM 4635 O O . VAL B 1 278 ? 17.109 21.203 -5.169 1.00 36.86 274 VAL B O 1
ATOM 4639 N N . GLU B 1 279 ? 17.871 21.951 -7.162 1.00 36.64 275 GLU B N 1
ATOM 4640 C CA . GLU B 1 279 ? 16.625 22.605 -7.518 1.00 40.70 275 GLU B CA 1
ATOM 4641 C C . GLU B 1 279 ? 15.726 21.587 -8.203 1.00 40.11 275 GLU B C 1
ATOM 4642 O O . GLU B 1 279 ? 16.110 20.979 -9.206 1.00 44.45 275 GLU B O 1
ATOM 4648 N N . PHE B 1 280 ? 14.540 21.398 -7.643 1.00 32.39 276 PHE B N 1
ATOM 4649 C CA . PHE B 1 280 ? 13.571 20.420 -8.108 1.00 34.01 276 PHE B CA 1
ATOM 4650 C C . PHE B 1 280 ? 12.410 21.199 -8.708 1.00 39.96 276 PHE B C 1
ATOM 4651 O O . PHE B 1 280 ? 11.757 21.978 -8.005 1.00 38.20 276 PHE B O 1
ATOM 4659 N N . ASP B 1 281 ? 12.160 20.996 -10.006 1.00 39.12 277 ASP B N 1
ATOM 4660 C CA . ASP B 1 281 ? 11.234 21.838 -10.769 1.00 43.19 277 ASP B CA 1
ATOM 4661 C C . ASP B 1 281 ? 9.773 21.418 -10.587 1.00 41.54 277 ASP B C 1
ATOM 4662 O O . ASP B 1 281 ? 9.061 21.126 -11.548 1.00 44.54 277 ASP B O 1
ATOM 4667 N N . LEU B 1 282 ? 9.312 21.438 -9.327 1.00 36.80 278 LEU B N 1
ATOM 4668 C CA . LEU B 1 282 ? 7.924 21.078 -9.036 1.00 34.22 278 LEU B CA 1
ATOM 4669 C C . LEU B 1 282 ? 6.925 21.968 -9.761 1.00 38.95 278 LEU B C 1
ATOM 4670 O O . LEU B 1 282 ? 5.780 21.547 -9.964 1.00 35.57 278 LEU B O 1
ATOM 4675 N N . ASP B 1 283 ? 7.324 23.190 -10.147 1.00 38.49 279 ASP B N 1
ATOM 4676 C CA . ASP B 1 283 ? 6.405 24.073 -10.858 1.00 41.16 279 ASP B CA 1
ATOM 4677 C C . ASP B 1 283 ? 6.057 23.508 -12.222 1.00 45.02 279 ASP B C 1
ATOM 4678 O O . ASP B 1 283 ? 4.950 23.732 -12.721 1.00 45.92 279 ASP B O 1
ATOM 4683 N N . LYS B 1 284 ? 6.990 22.781 -12.831 1.00 43.87 280 LYS B N 1
ATOM 4684 C CA . LYS B 1 284 ? 6.754 22.085 -14.085 1.00 45.88 280 LYS B CA 1
ATOM 4685 C C . LYS B 1 284 ? 6.273 20.649 -13.886 1.00 43.56 280 LYS B C 1
ATOM 4686 O O . LYS B 1 284 ? 5.497 20.140 -14.705 1.00 52.36 280 LYS B O 1
ATOM 4692 N N . LEU B 1 285 ? 6.697 19.984 -12.813 1.00 37.85 281 LEU B N 1
ATOM 4693 C CA . LEU B 1 285 ? 6.582 18.533 -12.699 1.00 29.37 281 LEU B CA 1
ATOM 4694 C C . LEU B 1 285 ? 5.435 18.068 -11.810 1.00 32.73 281 LEU B C 1
ATOM 4695 O O . LEU B 1 285 ? 5.161 16.864 -11.771 1.00 40.02 281 LEU B O 1
ATOM 4700 N N . TRP B 1 286 ? 4.775 18.979 -11.078 1.00 27.88 282 TRP B N 1
ATOM 4701 C CA . TRP B 1 286 ? 3.618 18.585 -10.289 1.00 34.62 282 TRP B CA 1
ATOM 4702 C C . TRP B 1 286 ? 2.551 17.969 -11.175 1.00 36.65 282 TRP B C 1
ATOM 4703 O O . TRP B 1 286 ? 1.817 17.081 -10.738 1.00 35.06 282 TRP B O 1
ATOM 4714 N N . ILE B 1 287 ? 2.475 18.407 -12.433 1.00 42.23 283 ILE B N 1
ATOM 4715 C CA . ILE B 1 287 ? 1.439 17.955 -13.348 1.00 36.43 283 ILE B CA 1
ATOM 4716 C C . ILE B 1 287 ? 1.861 16.748 -14.176 1.00 37.76 283 ILE B C 1
ATOM 4717 O O . ILE B 1 287 ? 1.001 16.101 -14.791 1.00 37.03 283 ILE B O 1
ATOM 4722 N N . ARG B 1 288 ? 3.143 16.386 -14.175 1.00 40.84 284 ARG B N 1
ATOM 4723 C CA . ARG B 1 288 ? 3.662 15.363 -15.081 1.00 41.06 284 ARG B CA 1
ATOM 4724 C C . ARG B 1 288 ? 3.595 13.949 -14.515 1.00 39.16 284 ARG B C 1
ATOM 4725 O O . ARG B 1 288 ? 3.981 13.001 -15.208 1.00 35.87 284 ARG B O 1
ATOM 4733 N N . ASN B 1 289 ? 3.108 13.774 -13.285 1.00 35.32 285 ASN B N 1
ATOM 4734 C CA . ASN B 1 289 ? 2.957 12.445 -12.691 1.00 34.28 285 ASN B CA 1
ATOM 4735 C C . ASN B 1 289 ? 4.300 11.712 -12.651 1.00 35.57 285 ASN B C 1
ATOM 4736 O O . ASN B 1 289 ? 4.466 10.631 -13.211 1.00 32.34 285 ASN B O 1
ATOM 4741 N N . ILE B 1 290 ? 5.280 12.317 -11.995 1.00 34.09 286 ILE B N 1
ATOM 4742 C CA . ILE B 1 290 ? 6.594 11.697 -11.916 1.00 33.07 286 ILE B CA 1
ATOM 4743 C C . ILE B 1 290 ? 6.900 11.318 -10.474 1.00 30.51 286 ILE B C 1
ATOM 4744 O O . ILE B 1 290 ? 6.197 11.702 -9.538 1.00 28.59 286 ILE B O 1
ATOM 4749 N N . ASN B 1 291 ? 7.933 10.495 -10.316 1.00 31.89 287 ASN B N 1
ATOM 4750 C CA . ASN B 1 291 ? 8.419 10.027 -9.031 1.00 29.75 287 ASN B CA 1
ATOM 4751 C C . ASN B 1 291 ? 9.922 10.238 -8.993 1.00 33.66 287 ASN B C 1
ATOM 4752 O O . ASN B 1 291 ? 10.603 10.058 -10.011 1.00 35.93 287 ASN B O 1
ATOM 4757 N N . VAL B 1 292 ? 10.431 10.622 -7.826 1.00 37.23 288 VAL B N 1
ATOM 4758 C CA . VAL B 1 292 ? 11.861 10.748 -7.564 1.00 32.72 288 VAL B CA 1
ATOM 4759 C C . VAL B 1 292 ? 12.162 9.828 -6.404 1.00 36.90 288 VAL B C 1
ATOM 4760 O O . VAL B 1 292 ? 11.561 9.974 -5.336 1.00 37.14 288 VAL B O 1
ATOM 4764 N N . THR B 1 293 ? 13.077 8.884 -6.601 1.00 37.37 289 THR B N 1
ATOM 4765 C CA . THR B 1 293 ? 13.457 7.961 -5.544 1.00 36.85 289 THR B CA 1
ATOM 4766 C C . THR B 1 293 ? 14.920 8.151 -5.157 1.00 34.01 289 THR B C 1
ATOM 4767 O O . THR B 1 293 ? 15.759 8.527 -5.979 1.00 26.85 289 THR B O 1
ATOM 4771 N N . THR B 1 294 ? 15.218 7.859 -3.896 1.00 27.08 290 THR B N 1
ATOM 4772 C CA . THR B 1 294 ? 16.580 7.857 -3.373 1.00 32.75 290 THR B CA 1
ATOM 4773 C C . THR B 1 294 ? 16.793 6.552 -2.611 1.00 36.10 290 THR B C 1
ATOM 4774 O O . THR B 1 294 ? 15.873 5.740 -2.457 1.00 44.25 290 THR B O 1
ATOM 4778 N N . GLY B 1 295 ? 18.000 6.370 -2.097 1.00 39.53 291 GLY B N 1
ATOM 4779 C CA . GLY B 1 295 ? 18.259 5.213 -1.266 1.00 37.84 291 GLY B CA 1
ATOM 4780 C C . GLY B 1 295 ? 19.708 4.788 -1.144 1.00 34.74 291 GLY B C 1
ATOM 4781 O O . GLY B 1 295 ? 20.523 5.003 -2.040 1.00 36.50 291 GLY B O 1
ATOM 4782 N N . LEU B 1 296 ? 20.022 4.208 0.005 1.00 34.40 292 LEU B N 1
ATOM 4783 C CA . LEU B 1 296 ? 21.268 3.505 0.247 1.00 36.16 292 LEU B CA 1
ATOM 4784 C C . LEU B 1 296 ? 21.039 2.012 0.005 1.00 36.84 292 LEU B C 1
ATOM 4785 O O . LEU B 1 296 ? 20.027 1.454 0.441 1.00 32.59 292 LEU B O 1
ATOM 4790 N N . VAL B 1 297 ? 21.980 1.382 -0.709 1.00 38.02 293 VAL B N 1
ATOM 4791 C CA . VAL B 1 297 ? 21.839 -0.029 -1.067 1.00 35.56 293 VAL B CA 1
ATOM 4792 C C . VAL B 1 297 ? 21.630 -0.868 0.194 1.00 32.83 293 VAL B C 1
ATOM 4793 O O . VAL B 1 297 ? 22.202 -0.587 1.253 1.00 30.72 293 VAL B O 1
ATOM 4797 N N . SER B 1 298 ? 20.748 -1.859 0.105 1.00 35.12 294 SER B N 1
ATOM 4798 C CA . SER B 1 298 ? 20.487 -2.761 1.222 1.00 33.42 294 SER B CA 1
ATOM 4799 C C . SER B 1 298 ? 21.141 -4.118 1.047 1.00 33.74 294 SER B C 1
ATOM 4800 O O . SER B 1 298 ? 21.495 -4.752 2.047 1.00 40.27 294 SER B O 1
ATOM 4803 N N . THR B 1 299 ? 21.324 -4.542 -0.205 1.00 30.32 295 THR B N 1
ATOM 4804 C CA . THR B 1 299 ? 21.827 -5.855 -0.616 1.00 34.39 295 THR B CA 1
ATOM 4805 C C . THR B 1 299 ? 20.878 -6.983 -0.219 1.00 37.44 295 THR B C 1
ATOM 4806 O O . THR B 1 299 ? 21.293 -8.140 -0.105 1.00 37.92 295 THR B O 1
ATOM 4810 N N . ASN B 1 300 ? 19.592 -6.672 -0.048 1.00 32.08 296 ASN B N 1
ATOM 4811 C CA . ASN B 1 300 ? 18.620 -7.745 0.084 1.00 37.37 296 ASN B CA 1
ATOM 4812 C C . ASN B 1 300 ? 18.365 -8.462 -1.229 1.00 35.85 296 ASN B C 1
ATOM 4813 O O . ASN B 1 300 ? 17.723 -9.511 -1.209 1.00 36.12 296 ASN B O 1
ATOM 4818 N N . THR B 1 301 ? 18.834 -7.935 -2.361 1.00 27.05 297 THR B N 1
ATOM 4819 C CA . THR B 1 301 ? 18.666 -8.645 -3.621 1.00 32.44 297 THR B CA 1
ATOM 4820 C C . THR B 1 301 ? 19.868 -9.494 -4.002 1.00 30.86 297 THR B C 1
ATOM 4821 O O . THR B 1 301 ? 19.814 -10.175 -5.027 1.00 39.31 297 THR B O 1
ATOM 4825 N N . THR B 1 302 ? 20.963 -9.429 -3.252 1.00 33.66 298 THR B N 1
ATOM 4826 C CA . THR B 1 302 ? 22.133 -10.234 -3.596 1.00 37.76 298 THR B CA 1
ATOM 4827 C C . THR B 1 302 ? 21.794 -11.701 -3.870 1.00 39.79 298 THR B C 1
ATOM 4828 O O . THR B 1 302 ? 22.191 -12.204 -4.936 1.00 37.18 298 THR B O 1
ATOM 4832 N N . PRO B 1 303 ? 21.021 -12.414 -3.028 1.00 40.35 299 PRO B N 1
ATOM 4833 C CA . PRO B 1 303 ? 20.649 -13.793 -3.410 1.00 43.62 299 PRO B CA 1
ATOM 4834 C C . PRO B 1 303 ? 19.953 -13.876 -4.757 1.00 41.24 299 PRO B C 1
ATOM 4835 O O . PRO B 1 303 ? 20.269 -14.761 -5.563 1.00 37.94 299 PRO B O 1
ATOM 4839 N N . GLN B 1 304 ? 19.025 -12.955 -5.039 1.00 33.00 300 GLN B N 1
ATOM 4840 C CA . GLN B 1 304 ? 18.325 -13.015 -6.318 1.00 29.95 300 GLN B CA 1
ATOM 4841 C C . GLN B 1 304 ? 19.255 -12.657 -7.468 1.00 35.42 300 GLN B C 1
ATOM 4842 O O . GLN B 1 304 ? 19.160 -13.242 -8.558 1.00 33.66 300 GLN B O 1
ATOM 4848 N N . LEU B 1 305 ? 20.185 -11.724 -7.233 1.00 36.15 301 LEU B N 1
ATOM 4849 C CA . LEU B 1 305 ? 21.191 -11.395 -8.238 1.00 31.95 301 LEU B CA 1
ATOM 4850 C C . LEU B 1 305 ? 22.091 -12.582 -8.534 1.00 34.07 301 LEU B C 1
ATOM 4851 O O . LEU B 1 305 ? 22.473 -12.795 -9.687 1.00 33.52 301 LEU B O 1
ATOM 4856 N N . LEU B 1 306 ? 22.478 -13.340 -7.506 1.00 34.64 302 LEU B N 1
ATOM 4857 C CA . LEU B 1 306 ? 23.269 -14.539 -7.759 1.00 43.21 302 LEU B CA 1
ATOM 4858 C C . LEU B 1 306 ? 22.510 -15.489 -8.681 1.00 46.01 302 LEU B C 1
ATOM 4859 O O . LEU B 1 306 ? 23.083 -16.027 -9.637 1.00 39.90 302 LEU B O 1
ATOM 4864 N N . LYS B 1 307 ? 21.199 -15.641 -8.460 1.00 44.39 303 LYS B N 1
ATOM 4865 C CA . LYS B 1 307 ? 20.406 -16.549 -9.290 1.00 45.97 303 LYS B CA 1
ATOM 4866 C C . LYS B 1 307 ? 20.204 -15.992 -10.697 1.00 42.82 303 LYS B C 1
ATOM 4867 O O . LYS B 1 307 ? 20.235 -16.746 -11.679 1.00 39.06 303 LYS B O 1
ATOM 4873 N N . ALA B 1 308 ? 20.008 -14.677 -10.821 1.00 45.54 304 ALA B N 1
ATOM 4874 C CA . ALA B 1 308 ? 19.787 -14.090 -12.137 1.00 40.47 304 ALA B CA 1
ATOM 4875 C C . ALA B 1 308 ? 21.058 -14.065 -12.977 1.00 40.51 304 ALA B C 1
ATOM 4876 O O . ALA B 1 308 ? 20.973 -13.900 -14.197 1.00 40.86 304 ALA B O 1
ATOM 4878 N N . LEU B 1 309 ? 22.232 -14.233 -12.354 1.00 43.37 305 LEU B N 1
ATOM 4879 C CA . LEU B 1 309 ? 23.482 -14.388 -13.083 1.00 45.48 305 LEU B CA 1
ATOM 4880 C C . LEU B 1 309 ? 23.648 -15.786 -13.666 1.00 55.15 305 LEU B C 1
ATOM 4881 O O . LEU B 1 309 ? 24.540 -15.985 -14.497 1.00 60.23 305 LEU B O 1
ATOM 4886 N N . GLU B 1 310 ? 22.835 -16.754 -13.229 1.00 60.69 306 GLU B N 1
ATOM 4887 C CA . GLU B 1 310 ? 22.833 -18.075 -13.856 1.00 65.45 306 GLU B CA 1
ATOM 4888 C C . GLU B 1 310 ? 22.399 -17.983 -15.311 1.00 73.55 306 GLU B C 1
ATOM 4889 O O . GLU B 1 310 ? 23.035 -18.560 -16.199 1.00 72.58 306 GLU B O 1
ATOM 4895 N N . SER B 1 311 ? 21.308 -17.249 -15.568 1.00 79.96 307 SER B N 1
ATOM 4896 C CA . SER B 1 311 ? 20.824 -17.035 -16.928 1.00 89.19 307 SER B CA 1
ATOM 4897 C C . SER B 1 311 ? 21.918 -16.494 -17.834 1.00 90.96 307 SER B C 1
ATOM 4898 O O . SER B 1 311 ? 21.778 -16.553 -19.060 1.00 93.32 307 SER B O 1
ATOM 4901 N N . HIS B 1 312 ? 23.002 -15.972 -17.251 1.00 88.41 308 HIS B N 1
ATOM 4902 C CA . HIS B 1 312 ? 24.205 -15.530 -17.961 1.00 78.81 308 HIS B CA 1
ATOM 4903 C C . HIS B 1 312 ? 23.884 -14.538 -19.075 1.00 62.37 308 HIS B C 1
ATOM 4904 O O . HIS B 1 312 ? 24.657 -14.382 -20.018 1.00 47.01 308 HIS B O 1
ATOM 4911 N N . LYS B 1 313 ? 22.741 -13.855 -18.953 1.00 65.42 309 LYS B N 1
ATOM 4912 C CA . LYS B 1 313 ? 22.376 -12.794 -19.884 1.00 70.07 309 LYS B CA 1
ATOM 4913 C C . LYS B 1 313 ? 23.435 -11.697 -19.924 1.00 74.98 309 LYS B C 1
ATOM 4914 O O . LYS B 1 313 ? 23.663 -11.081 -20.973 1.00 81.82 309 LYS B O 1
ATOM 4920 N N . ILE B 1 314 ? 24.094 -11.444 -18.795 1.00 62.86 310 ILE B N 1
ATOM 4921 C CA . ILE B 1 314 ? 25.067 -10.374 -18.670 1.00 60.69 310 ILE B CA 1
ATOM 4922 C C . ILE B 1 314 ? 26.308 -10.948 -18.002 1.00 57.73 310 ILE B C 1
ATOM 4923 O O . ILE B 1 314 ? 26.266 -11.993 -17.347 1.00 54.36 310 ILE B O 1
ATOM 4928 N N . GLU B 1 315 ? 27.425 -10.244 -18.174 1.00 51.40 311 GLU B N 1
ATOM 4929 C CA . GLU B 1 315 ? 28.709 -10.667 -17.619 1.00 59.16 311 GLU B CA 1
ATOM 4930 C C . GLU B 1 315 ? 29.292 -9.512 -16.820 1.00 55.29 311 GLU B C 1
ATOM 4931 O O . GLU B 1 315 ? 29.991 -8.657 -17.373 1.00 49.84 311 GLU B O 1
ATOM 4937 N N . PRO B 1 316 ? 29.036 -9.464 -15.511 1.00 54.32 312 PRO B N 1
ATOM 4938 C CA . PRO B 1 316 ? 29.540 -8.339 -14.697 1.00 54.88 312 PRO B CA 1
ATOM 4939 C C . PRO B 1 316 ? 31.054 -8.269 -14.582 1.00 50.10 312 PRO B C 1
ATOM 4940 O O . PRO B 1 316 ? 31.590 -7.190 -14.287 1.00 43.27 312 PRO B O 1
ATOM 4944 N N . GLU B 1 317 ? 31.764 -9.372 -14.815 1.00 42.75 313 GLU B N 1
ATOM 4945 C CA . GLU B 1 317 ? 33.207 -9.369 -14.636 1.00 49.03 313 GLU B CA 1
ATOM 4946 C C . GLU B 1 317 ? 33.902 -8.406 -15.590 1.00 53.74 313 GLU B C 1
ATOM 4947 O O . GLU B 1 317 ? 35.046 -8.002 -15.328 1.00 46.04 313 GLU B O 1
ATOM 4953 N N . LYS B 1 318 ? 33.240 -8.019 -16.686 1.00 54.93 314 LYS B N 1
ATOM 4954 C CA . LYS B 1 318 ? 33.822 -7.024 -17.586 1.00 61.01 314 LYS B CA 1
ATOM 4955 C C . LYS B 1 318 ? 33.809 -5.609 -16.995 1.00 52.03 314 LYS B C 1
ATOM 4956 O O . LYS B 1 318 ? 34.345 -4.698 -17.630 1.00 53.87 314 LYS B O 1
ATOM 4962 N N . LEU B 1 319 ? 33.222 -5.403 -15.809 1.00 43.44 315 LEU B N 1
ATOM 4963 C CA . LEU B 1 319 ? 33.436 -4.179 -15.050 1.00 41.81 315 LEU B CA 1
ATOM 4964 C C . LEU B 1 319 ? 34.868 -4.047 -14.541 1.00 46.68 315 LEU B C 1
ATOM 4965 O O . LEU B 1 319 ? 35.272 -2.950 -14.146 1.00 48.65 315 LEU B O 1
ATOM 4970 N N . VAL B 1 320 ? 35.637 -5.128 -14.521 1.00 44.35 316 VAL B N 1
ATOM 4971 C CA . VAL B 1 320 ? 37.009 -5.106 -14.021 1.00 48.08 316 VAL B CA 1
ATOM 4972 C C . VAL B 1 320 ? 37.954 -4.948 -15.202 1.00 52.01 316 VAL B C 1
ATOM 4973 O O . VAL B 1 320 ? 37.938 -5.755 -16.140 1.00 48.00 316 VAL B O 1
ATOM 4977 N N . THR B 1 321 ? 38.800 -3.921 -15.140 1.00 53.58 317 THR B N 1
ATOM 4978 C CA . THR B 1 321 ? 39.704 -3.587 -16.228 1.00 51.03 317 THR B CA 1
ATOM 4979 C C . THR B 1 321 ? 41.178 -3.760 -15.881 1.00 51.12 317 THR B C 1
ATOM 4980 O O . THR B 1 321 ? 41.987 -3.964 -16.792 1.00 51.07 317 THR B O 1
ATOM 4984 N N . HIS B 1 322 ? 41.542 -3.697 -14.600 1.00 48.38 318 HIS B N 1
ATOM 4985 C CA . HIS B 1 322 ? 42.935 -3.695 -14.177 1.00 48.23 318 HIS B CA 1
ATOM 4986 C C . HIS B 1 322 ? 43.087 -4.562 -12.943 1.00 48.77 318 HIS B C 1
ATOM 4987 O O . HIS B 1 322 ? 42.171 -4.662 -12.124 1.00 50.51 318 HIS B O 1
ATOM 4994 N N . TYR B 1 323 ? 44.263 -5.164 -12.803 1.00 48.58 319 TYR B N 1
ATOM 4995 C CA . TYR B 1 323 ? 44.558 -6.084 -11.717 1.00 54.81 319 TYR B CA 1
ATOM 4996 C C . TYR B 1 323 ? 45.794 -5.620 -10.949 1.00 56.48 319 TYR B C 1
ATOM 4997 O O . TYR B 1 323 ? 46.807 -5.238 -11.551 1.00 49.82 319 TYR B O 1
ATOM 5006 N N . PHE B 1 324 ? 45.705 -5.660 -9.617 1.00 58.41 320 PHE B N 1
ATOM 5007 C CA . PHE B 1 324 ? 46.803 -5.288 -8.732 1.00 49.73 320 PHE B CA 1
ATOM 5008 C C . PHE B 1 324 ? 46.887 -6.285 -7.586 1.00 52.51 320 PHE B C 1
ATOM 5009 O O . PHE B 1 324 ? 45.919 -6.980 -7.263 1.00 46.43 320 PHE B O 1
ATOM 5017 N N . LYS B 1 325 ? 48.066 -6.342 -6.972 1.00 61.01 321 LYS B N 1
ATOM 5018 C CA . LYS B 1 325 ? 48.270 -7.092 -5.743 1.00 65.52 321 LYS B CA 1
ATOM 5019 C C . LYS B 1 325 ? 48.047 -6.183 -4.535 1.00 58.54 321 LYS B C 1
ATOM 5020 O O . LYS B 1 325 ? 48.211 -4.963 -4.615 1.00 45.15 321 LYS B O 1
ATOM 5026 N N . LEU B 1 326 ? 47.672 -6.795 -3.405 1.00 58.87 322 LEU B N 1
ATOM 5027 C CA . LEU B 1 326 ? 47.399 -6.014 -2.201 1.00 53.64 322 LEU B CA 1
ATOM 5028 C C . LEU B 1 326 ? 48.603 -5.179 -1.795 1.00 59.52 322 LEU B C 1
ATOM 5029 O O . LEU B 1 326 ? 48.443 -4.047 -1.327 1.00 61.24 322 LEU B O 1
ATOM 5034 N N . SER B 1 327 ? 49.817 -5.727 -1.954 1.00 55.75 323 SER B N 1
ATOM 5035 C CA . SER B 1 327 ? 51.019 -5.007 -1.535 1.00 63.81 323 SER B CA 1
ATOM 5036 C C . SER B 1 327 ? 51.191 -3.695 -2.300 1.00 68.19 323 SER B C 1
ATOM 5037 O O . SER B 1 327 ? 51.656 -2.700 -1.730 1.00 72.50 323 SER B O 1
ATOM 5040 N N . GLU B 1 328 ? 50.790 -3.658 -3.569 1.00 69.03 324 GLU B N 1
ATOM 5041 C CA . GLU B 1 328 ? 50.858 -2.454 -4.399 1.00 75.56 324 GLU B CA 1
ATOM 5042 C C . GLU B 1 328 ? 49.510 -1.743 -4.482 1.00 67.06 324 GLU B C 1
ATOM 5043 O O . GLU B 1 328 ? 49.105 -1.293 -5.556 1.00 68.48 324 GLU B O 1
ATOM 5049 N N . ILE B 1 329 ? 48.793 -1.621 -3.358 1.00 55.48 325 ILE B N 1
ATOM 5050 C CA . ILE B 1 329 ? 47.445 -1.066 -3.425 1.00 53.90 325 ILE B CA 1
ATOM 5051 C C . ILE B 1 329 ? 47.484 0.444 -3.704 1.00 53.99 325 ILE B C 1
ATOM 5052 O O . ILE B 1 329 ? 46.542 1.001 -4.281 1.00 52.51 325 ILE B O 1
ATOM 5057 N N . GLU B 1 330 ? 48.556 1.135 -3.304 1.00 51.82 326 GLU B N 1
ATOM 5058 C CA . GLU B 1 330 ? 48.671 2.544 -3.676 1.00 60.34 326 GLU B CA 1
ATOM 5059 C C . GLU B 1 330 ? 48.689 2.712 -5.193 1.00 57.13 326 GLU B C 1
ATOM 5060 O O . GLU B 1 330 ? 48.133 3.683 -5.722 1.00 53.41 326 GLU B O 1
ATOM 5066 N N . LYS B 1 331 ? 49.290 1.751 -5.905 1.00 55.31 327 LYS B N 1
ATOM 5067 C CA . LYS B 1 331 ? 49.211 1.713 -7.366 1.00 54.06 327 LYS B CA 1
ATOM 5068 C C . LYS B 1 331 ? 47.773 1.526 -7.851 1.00 53.22 327 LYS B C 1
ATOM 5069 O O . LYS B 1 331 ? 47.357 2.147 -8.838 1.00 53.34 327 LYS B O 1
ATOM 5075 N N . ALA B 1 332 ? 47.001 0.663 -7.182 1.00 53.38 328 ALA B N 1
ATOM 5076 C CA . ALA B 1 332 ? 45.600 0.487 -7.555 1.00 50.82 328 ALA B CA 1
ATOM 5077 C C . ALA B 1 332 ? 44.832 1.793 -7.392 1.00 48.51 328 ALA B C 1
ATOM 5078 O O . ALA B 1 332 ? 44.108 2.219 -8.301 1.00 46.42 328 ALA B O 1
ATOM 5080 N N . TYR B 1 333 ? 44.998 2.453 -6.238 1.00 46.36 329 TYR B N 1
ATOM 5081 C CA . TYR B 1 333 ? 44.390 3.762 -6.021 1.00 50.13 329 TYR B CA 1
ATOM 5082 C C . TYR B 1 333 ? 44.856 4.772 -7.059 1.00 58.77 329 TYR B C 1
ATOM 5083 O O . TYR B 1 333 ? 44.065 5.603 -7.522 1.00 51.90 329 TYR B O 1
ATOM 5092 N N . GLU B 1 334 ? 46.139 4.721 -7.426 1.00 60.00 330 GLU B N 1
ATOM 5093 C CA . GLU B 1 334 ? 46.666 5.614 -8.453 1.00 64.53 330 GLU B CA 1
ATOM 5094 C C . GLU B 1 334 ? 45.861 5.501 -9.740 1.00 63.64 330 GLU B C 1
ATOM 5095 O O . GLU B 1 334 ? 45.406 6.508 -10.295 1.00 60.96 330 GLU B O 1
ATOM 5101 N N . VAL B 1 335 ? 45.649 4.269 -10.211 1.00 60.20 331 VAL B N 1
ATOM 5102 C CA . VAL B 1 335 ? 44.953 4.053 -11.475 1.00 57.04 331 VAL B CA 1
ATOM 5103 C C . VAL B 1 335 ? 43.476 4.425 -11.362 1.00 58.52 331 VAL B C 1
ATOM 5104 O O . VAL B 1 335 ? 42.912 5.029 -12.279 1.00 59.74 331 VAL B O 1
ATOM 5108 N N . PHE B 1 336 ? 42.831 4.095 -10.235 1.00 56.97 332 PHE B N 1
ATOM 5109 C CA . PHE B 1 336 ? 41.385 4.292 -10.112 1.00 54.45 332 PHE B CA 1
ATOM 5110 C C . PHE B 1 336 ? 40.996 5.761 -9.967 1.00 55.50 332 PHE B C 1
ATOM 5111 O O . PHE B 1 336 ? 39.938 6.166 -10.462 1.00 50.28 332 PHE B O 1
ATOM 5119 N N . SER B 1 337 ? 41.814 6.568 -9.292 1.00 58.87 333 SER B N 1
ATOM 5120 C CA . SER B 1 337 ? 41.472 7.978 -9.148 1.00 58.94 333 SER B CA 1
ATOM 5121 C C . SER B 1 337 ? 41.703 8.761 -10.434 1.00 63.73 333 SER B C 1
ATOM 5122 O O . SER B 1 337 ? 41.196 9.880 -10.558 1.00 69.09 333 SER B O 1
ATOM 5125 N N . LYS B 1 338 ? 42.468 8.212 -11.379 1.00 58.82 334 LYS B N 1
ATOM 5126 C CA . LYS B 1 338 ? 42.594 8.804 -12.706 1.00 61.77 334 LYS B CA 1
ATOM 5127 C C . LYS B 1 338 ? 42.065 7.825 -13.745 1.00 62.65 334 LYS B C 1
ATOM 5128 O O . LYS B 1 338 ? 42.744 7.528 -14.734 1.00 64.14 334 LYS B O 1
ATOM 5134 N N . ALA B 1 339 ? 40.837 7.339 -13.517 1.00 60.29 335 ALA B N 1
ATOM 5135 C CA . ALA B 1 339 ? 40.303 6.209 -14.276 1.00 55.18 335 ALA B CA 1
ATOM 5136 C C . ALA B 1 339 ? 40.220 6.526 -15.762 1.00 56.98 335 ALA B C 1
ATOM 5137 O O . ALA B 1 339 ? 40.436 5.644 -16.605 1.00 51.19 335 ALA B O 1
ATOM 5139 N N . ALA B 1 340 ? 39.885 7.777 -16.099 1.00 57.78 336 ALA B N 1
ATOM 5140 C CA . ALA B 1 340 ? 39.778 8.187 -17.497 1.00 61.07 336 ALA B CA 1
ATOM 5141 C C . ALA B 1 340 ? 41.116 8.084 -18.222 1.00 63.11 336 ALA B C 1
ATOM 5142 O O . ALA B 1 340 ? 41.168 7.680 -19.390 1.00 64.28 336 ALA B O 1
ATOM 5144 N N . ASP B 1 341 ? 42.209 8.456 -17.550 1.00 64.90 337 ASP B N 1
ATOM 5145 C CA . ASP B 1 341 ? 43.528 8.380 -18.167 1.00 68.21 337 ASP B CA 1
ATOM 5146 C C . ASP B 1 341 ? 43.955 6.946 -18.445 1.00 65.25 337 ASP B C 1
ATOM 5147 O O . ASP B 1 341 ? 44.824 6.723 -19.298 1.00 67.59 337 ASP B O 1
ATOM 5152 N N . HIS B 1 342 ? 43.385 5.975 -17.736 1.00 55.21 338 HIS B N 1
ATOM 5153 C CA . HIS B 1 342 ? 43.794 4.584 -17.861 1.00 53.51 338 HIS B CA 1
ATOM 5154 C C . HIS B 1 342 ? 42.723 3.709 -18.494 1.00 49.73 338 HIS B C 1
ATOM 5155 O O . HIS B 1 342 ? 42.891 2.488 -18.536 1.00 54.76 338 HIS B O 1
ATOM 5162 N N . HIS B 1 343 ? 41.643 4.306 -18.997 1.00 50.76 339 HIS B N 1
ATOM 5163 C CA . HIS B 1 343 ? 40.473 3.569 -19.479 1.00 59.81 339 HIS B CA 1
ATOM 5164 C C . HIS B 1 343 ? 40.029 2.518 -18.459 1.00 52.69 339 HIS B C 1
ATOM 5165 O O . HIS B 1 343 ? 39.764 1.359 -18.788 1.00 51.88 339 HIS B O 1
ATOM 5172 N N . ALA B 1 344 ? 39.927 2.947 -17.203 1.00 49.53 340 ALA B N 1
ATOM 5173 C CA . ALA B 1 344 ? 39.712 2.031 -16.084 1.00 55.19 340 ALA B CA 1
ATOM 5174 C C . ALA B 1 344 ? 38.236 1.898 -15.698 1.00 55.80 340 ALA B C 1
ATOM 5175 O O . ALA B 1 344 ? 37.539 2.899 -15.533 1.00 58.45 340 ALA B O 1
ATOM 5177 N N . LYS B 1 346 ? 36.593 -0.554 -12.951 1.00 46.65 342 LYS B N 1
ATOM 5178 C CA . LYS B 1 346 ? 36.922 -1.159 -11.652 1.00 44.89 342 LYS B CA 1
ATOM 5179 C C . LYS B 1 346 ? 38.228 -1.994 -11.631 1.00 46.23 342 LYS B C 1
ATOM 5180 O O . LYS B 1 346 ? 38.559 -2.712 -12.584 1.00 40.43 342 LYS B O 1
ATOM 5186 N N . VAL B 1 347 ? 38.954 -1.901 -10.511 1.00 47.26 343 VAL B N 1
ATOM 5187 C CA . VAL B 1 347 ? 40.196 -2.639 -10.303 1.00 52.10 343 VAL B CA 1
ATOM 5188 C C . VAL B 1 347 ? 39.925 -3.801 -9.362 1.00 51.28 343 VAL B C 1
ATOM 5189 O O . VAL B 1 347 ? 39.092 -3.714 -8.458 1.00 53.44 343 VAL B O 1
ATOM 5193 N N . ILE B 1 348 ? 40.642 -4.903 -9.568 1.00 47.30 344 ILE B N 1
ATOM 5194 C CA . ILE B 1 348 ? 40.585 -6.047 -8.672 1.00 49.69 344 ILE B CA 1
ATOM 5195 C C . ILE B 1 348 ? 41.915 -6.115 -7.941 1.00 45.67 344 ILE B C 1
ATOM 5196 O O . ILE B 1 348 ? 42.981 -6.089 -8.564 1.00 45.19 344 ILE B O 1
ATOM 5201 N N . ILE B 1 349 ? 41.851 -6.141 -6.617 1.00 47.51 345 ILE B N 1
ATOM 5202 C CA . ILE B 1 349 ? 43.027 -6.200 -5.761 1.00 41.95 345 ILE B CA 1
ATOM 5203 C C . ILE B 1 349 ? 43.065 -7.585 -5.134 1.00 42.50 345 ILE B C 1
ATOM 5204 O O . ILE B 1 349 ? 42.091 -7.998 -4.493 1.00 45.29 345 ILE B O 1
ATOM 5209 N N . GLU B 1 350 ? 44.173 -8.312 -5.327 1.00 45.43 346 GLU B N 1
ATOM 5210 C CA . GLU B 1 350 ? 44.291 -9.690 -4.849 1.00 49.29 346 GLU B CA 1
ATOM 5211 C C . GLU B 1 350 ? 45.281 -9.772 -3.697 1.00 49.14 346 GLU B C 1
ATOM 5212 O O . GLU B 1 350 ? 46.348 -9.154 -3.733 1.00 46.95 346 GLU B O 1
ATOM 5218 N N . ASN B 1 351 ? 44.928 -10.549 -2.680 1.00 41.13 347 ASN B N 1
ATOM 5219 C CA . ASN B 1 351 ? 45.744 -10.629 -1.476 1.00 47.26 347 ASN B CA 1
ATOM 5220 C C . ASN B 1 351 ? 46.946 -11.532 -1.757 1.00 52.68 347 ASN B C 1
ATOM 5221 O O . ASN B 1 351 ? 46.851 -12.758 -1.680 1.00 48.38 347 ASN B O 1
ATOM 5226 N N . ASP B 1 352 ? 48.089 -10.920 -2.075 1.00 58.55 348 ASP B N 1
ATOM 5227 C CA . ASP B 1 352 ? 49.340 -11.647 -2.255 1.00 60.02 348 ASP B CA 1
ATOM 5228 C C . ASP B 1 352 ? 50.130 -11.791 -0.965 1.00 63.59 348 ASP B C 1
ATOM 5229 O O . ASP B 1 352 ? 51.213 -12.384 -0.987 1.00 60.91 348 ASP B O 1
ATOM 5234 N N . ILE B 1 353 ? 49.624 -11.273 0.153 1.00 62.16 349 ILE B N 1
ATOM 5235 C CA . ILE B 1 353 ? 50.408 -11.212 1.381 1.00 61.52 349 ILE B CA 1
ATOM 5236 C C . ILE B 1 353 ? 50.116 -12.420 2.264 1.00 67.09 349 ILE B C 1
ATOM 5237 O O . ILE B 1 353 ? 51.027 -13.184 2.601 1.00 72.10 349 ILE B O 1
ATOM 5242 N N . SER B 1 354 ? 48.853 -12.601 2.642 1.00 63.46 350 SER B N 1
ATOM 5243 C CA . SER B 1 354 ? 48.470 -13.704 3.515 1.00 62.98 350 SER B CA 1
ATOM 5244 C C . SER B 1 354 ? 48.860 -15.048 2.907 1.00 64.25 350 SER B C 1
ATOM 5245 O O . SER B 1 354 ? 49.113 -15.171 1.706 1.00 67.50 350 SER B O 1
ATOM 5248 N N . GLU B 1 355 ? 48.894 -16.069 3.755 1.00 65.86 351 GLU B N 1
ATOM 5249 C CA . GLU B 1 355 ? 49.082 -17.440 3.311 1.00 81.24 351 GLU B CA 1
ATOM 5250 C C . GLU B 1 355 ? 47.836 -18.254 3.649 1.00 92.38 351 GLU B C 1
ATOM 5251 O O . GLU B 1 355 ? 47.113 -17.947 4.604 1.00 98.46 351 GLU B O 1
ATOM 5257 N N . ALA B 1 356 ? 47.568 -19.279 2.848 1.00 97.75 352 ALA B N 1
ATOM 5258 C CA . ALA B 1 356 ? 46.388 -20.115 3.068 1.00 101.30 352 ALA B CA 1
ATOM 5259 C C . ALA B 1 356 ? 46.627 -21.134 4.184 1.00 105.16 352 ALA B C 1
ATOM 5260 O O . ALA B 1 356 ? 46.540 -20.809 5.370 1.00 106.73 352 ALA B O 1
ATOM 5262 N N . SER C 1 4 ? -21.434 -13.551 -51.683 1.00 63.23 0 SER C N 1
ATOM 5263 C CA . SER C 1 4 ? -21.092 -14.840 -51.081 1.00 64.83 0 SER C CA 1
ATOM 5264 C C . SER C 1 4 ? -19.577 -15.127 -51.099 1.00 64.36 0 SER C C 1
ATOM 5265 O O . SER C 1 4 ? -18.837 -14.562 -51.908 1.00 68.29 0 SER C O 1
ATOM 5268 N N . MET C 1 5 ? -19.128 -16.014 -50.209 1.00 57.86 1 MET C N 1
ATOM 5269 C CA . MET C 1 5 ? -17.705 -16.286 -50.025 1.00 55.39 1 MET C CA 1
ATOM 5270 C C . MET C 1 5 ? -17.512 -17.698 -49.482 1.00 54.06 1 MET C C 1
ATOM 5271 O O . MET C 1 5 ? -18.456 -18.347 -49.023 1.00 55.10 1 MET C O 1
ATOM 5276 N N . LYS C 1 6 ? -16.265 -18.161 -49.518 1.00 55.14 2 LYS C N 1
ATOM 5277 C CA . LYS C 1 6 ? -15.887 -19.444 -48.936 1.00 54.39 2 LYS C CA 1
ATOM 5278 C C . LYS C 1 6 ? -15.510 -19.285 -47.466 1.00 51.22 2 LYS C C 1
ATOM 5279 O O . LYS C 1 6 ? -14.970 -18.256 -47.050 1.00 43.81 2 LYS C O 1
ATOM 5285 N N . ALA C 1 7 ? -15.797 -20.323 -46.682 1.00 53.07 3 ALA C N 1
ATOM 5286 C CA . ALA C 1 7 ? -15.601 -20.279 -45.238 1.00 51.48 3 ALA C CA 1
ATOM 5287 C C . ALA C 1 7 ? -15.577 -21.697 -44.693 1.00 45.74 3 ALA C C 1
ATOM 5288 O O . ALA C 1 7 ? -16.179 -22.601 -45.268 1.00 42.54 3 ALA C O 1
ATOM 5290 N N . TYR C 1 8 ? -14.885 -21.879 -43.572 1.00 40.91 4 TYR C N 1
ATOM 5291 C CA . TYR C 1 8 ? -14.826 -23.171 -42.894 1.00 48.90 4 TYR C CA 1
ATOM 5292 C C . TYR C 1 8 ? -15.732 -23.084 -41.674 1.00 56.69 4 TYR C C 1
ATOM 5293 O O . TYR C 1 8 ? -15.387 -22.433 -40.686 1.00 51.57 4 TYR C O 1
ATOM 5302 N N . THR C 1 9 ? -16.886 -23.738 -41.742 1.00 58.67 5 THR C N 1
ATOM 5303 C CA . THR C 1 9 ? -17.939 -23.562 -40.755 1.00 50.79 5 THR C CA 1
ATOM 5304 C C . THR C 1 9 ? -18.088 -24.812 -39.898 1.00 55.48 5 THR C C 1
ATOM 5305 O O . THR C 1 9 ? -17.863 -25.934 -40.360 1.00 63.53 5 THR C O 1
ATOM 5309 N N . TYR C 1 10 ? -18.450 -24.605 -38.635 1.00 58.30 6 TYR C N 1
ATOM 5310 C CA . TYR C 1 10 ? -18.891 -25.708 -37.797 1.00 60.77 6 TYR C CA 1
ATOM 5311 C C . TYR C 1 10 ? -20.280 -26.157 -38.237 1.00 65.28 6 TYR C C 1
ATOM 5312 O O . TYR C 1 10 ? -21.141 -25.332 -38.556 1.00 68.19 6 TYR C O 1
ATOM 5321 N N . VAL C 1 11 ? -20.494 -27.474 -38.269 1.00 71.05 7 VAL C N 1
ATOM 5322 C CA . VAL C 1 11 ? -21.769 -28.039 -38.704 1.00 70.23 7 VAL C CA 1
ATOM 5323 C C . VAL C 1 11 ? -22.379 -28.846 -37.566 1.00 76.94 7 VAL C C 1
ATOM 5324 O O . VAL C 1 11 ? -23.408 -28.459 -37.001 1.00 85.37 7 VAL C O 1
ATOM 5328 N N . LYS C 1 12 ? -21.745 -29.962 -37.214 1.00 71.58 8 LYS C N 1
ATOM 5329 C CA . LYS C 1 12 ? -22.190 -30.829 -36.127 1.00 71.93 8 LYS C CA 1
ATOM 5330 C C . LYS C 1 12 ? -20.958 -31.311 -35.370 1.00 72.37 8 LYS C C 1
ATOM 5331 O O . LYS C 1 12 ? -19.834 -31.053 -35.820 1.00 73.21 8 LYS C O 1
ATOM 5337 N N . PRO C 1 13 ? -21.106 -31.981 -34.221 1.00 69.90 9 PRO C N 1
ATOM 5338 C CA . PRO C 1 13 ? -19.921 -32.530 -33.547 1.00 68.52 9 PRO C CA 1
ATOM 5339 C C . PRO C 1 13 ? -19.186 -33.515 -34.446 1.00 69.14 9 PRO C C 1
ATOM 5340 O O . PRO C 1 13 ? -19.780 -34.436 -35.010 1.00 71.82 9 PRO C O 1
ATOM 5344 N N . GLY C 1 14 ? -17.880 -33.297 -34.591 1.00 62.45 10 GLY C N 1
ATOM 5345 C CA . GLY C 1 14 ? -17.046 -34.131 -35.417 1.00 55.58 10 GLY C CA 1
ATOM 5346 C C . GLY C 1 14 ? -16.977 -33.734 -36.870 1.00 60.77 10 GLY C C 1
ATOM 5347 O O . GLY C 1 14 ? -16.181 -34.318 -37.615 1.00 67.76 10 GLY C O 1
ATOM 5348 N N . LEU C 1 15 ? -17.767 -32.760 -37.316 1.00 58.83 11 LEU C N 1
ATOM 5349 C CA . LEU C 1 15 ? -17.710 -32.337 -38.713 1.00 61.60 11 LEU C CA 1
ATOM 5350 C C . LEU C 1 15 ? -17.764 -30.822 -38.808 1.00 66.74 11 LEU C C 1
ATOM 5351 O O . LEU C 1 15 ? -18.705 -30.197 -38.313 1.00 71.65 11 LEU C O 1
ATOM 5356 N N . ALA C 1 16 ? -16.750 -30.246 -39.444 1.00 58.20 12 ALA C N 1
ATOM 5357 C CA . ALA C 1 16 ? -16.775 -28.889 -39.978 1.00 59.02 12 ALA C CA 1
ATOM 5358 C C . ALA C 1 16 ? -16.586 -28.990 -41.483 1.00 56.86 12 ALA C C 1
ATOM 5359 O O . ALA C 1 16 ? -16.016 -29.963 -41.983 1.00 59.96 12 ALA C O 1
ATOM 5361 N N . SER C 1 17 ? -17.061 -27.989 -42.212 1.00 55.20 13 SER C N 1
ATOM 5362 C CA . SER C 1 17 ? -17.121 -28.147 -43.657 1.00 60.90 13 SER C CA 1
ATOM 5363 C C . SER C 1 17 ? -16.826 -26.824 -44.351 1.00 59.87 13 SER C C 1
ATOM 5364 O O . SER C 1 17 ? -17.220 -25.762 -43.862 1.00 62.60 13 SER C O 1
ATOM 5367 N N . PHE C 1 18 ? -16.137 -26.905 -45.493 1.00 59.78 14 PHE C N 1
ATOM 5368 C CA . PHE C 1 18 ? -15.785 -25.741 -46.302 1.00 62.98 14 PHE C CA 1
ATOM 5369 C C . PHE C 1 18 ? -16.916 -25.502 -47.298 1.00 69.42 14 PHE C C 1
ATOM 5370 O O . PHE C 1 18 ? -17.128 -26.309 -48.211 1.00 68.18 14 PHE C O 1
ATOM 5378 N N . VAL C 1 19 ? -17.656 -24.407 -47.114 1.00 71.59 15 VAL C N 1
ATOM 5379 C CA . VAL C 1 19 ? -18.895 -24.154 -47.840 1.00 71.53 15 VAL C CA 1
ATOM 5380 C C . VAL C 1 19 ? -18.894 -22.718 -48.355 1.00 75.02 15 VAL C C 1
ATOM 5381 O O . VAL C 1 19 ? -17.926 -21.970 -48.190 1.00 75.05 15 VAL C O 1
ATOM 5385 N N . ASP C 1 20 ? -20.000 -22.343 -48.996 1.00 79.96 16 ASP C N 1
ATOM 5386 C CA . ASP C 1 20 ? -20.279 -20.967 -49.378 1.00 84.52 16 ASP C CA 1
ATOM 5387 C C . ASP C 1 20 ? -21.253 -20.347 -48.387 1.00 76.77 16 ASP C C 1
ATOM 5388 O O . ASP C 1 20 ? -22.260 -20.963 -48.021 1.00 80.85 16 ASP C O 1
ATOM 5393 N N . VAL C 1 21 ? -20.942 -19.136 -47.945 1.00 65.30 17 VAL C N 1
ATOM 5394 C CA . VAL C 1 21 ? -21.821 -18.347 -47.097 1.00 58.79 17 VAL C CA 1
ATOM 5395 C C . VAL C 1 21 ? -21.891 -16.956 -47.702 1.00 54.61 17 VAL C C 1
ATOM 5396 O O . VAL C 1 21 ? -21.146 -16.619 -48.621 1.00 55.38 17 VAL C O 1
ATOM 5400 N N . ASP C 1 22 ? -22.799 -16.144 -47.179 1.00 60.00 18 ASP C N 1
ATOM 5401 C CA . ASP C 1 22 ? -22.879 -14.766 -47.636 1.00 64.13 18 ASP C CA 1
ATOM 5402 C C . ASP C 1 22 ? -21.669 -13.989 -47.133 1.00 63.02 18 ASP C C 1
ATOM 5403 O O . ASP C 1 22 ? -21.151 -14.252 -46.041 1.00 56.33 18 ASP C O 1
ATOM 5408 N N . LYS C 1 23 ? -21.191 -13.062 -47.958 1.00 64.82 19 LYS C N 1
ATOM 5409 C CA . LYS C 1 23 ? -20.132 -12.163 -47.529 1.00 60.55 19 LYS C CA 1
ATOM 5410 C C . LYS C 1 23 ? -20.678 -11.234 -46.444 1.00 65.38 19 LYS C C 1
ATOM 5411 O O . LYS C 1 23 ? -21.807 -10.748 -46.561 1.00 68.61 19 LYS C O 1
ATOM 5417 N N . PRO C 1 24 ? -19.932 -11.006 -45.364 1.00 60.27 20 PRO C N 1
ATOM 5418 C CA . PRO C 1 24 ? -20.460 -10.178 -44.273 1.00 58.66 20 PRO C CA 1
ATOM 5419 C C . PRO C 1 24 ? -20.489 -8.703 -44.645 1.00 57.82 20 PRO C C 1
ATOM 5420 O O . PRO C 1 24 ? -19.752 -8.230 -45.514 1.00 63.04 20 PRO C O 1
ATOM 5424 N N . VAL C 1 25 ? -21.345 -7.963 -43.940 1.00 46.68 21 VAL C N 1
ATOM 5425 C CA . VAL C 1 25 ? -21.549 -6.543 -44.190 1.00 46.69 21 VAL C CA 1
ATOM 5426 C C . VAL C 1 25 ? -21.499 -5.818 -42.851 1.00 47.15 21 VAL C C 1
ATOM 5427 O O . VAL C 1 25 ? -21.718 -6.410 -41.790 1.00 51.79 21 VAL C O 1
ATOM 5431 N N . ILE C 1 26 ? -21.160 -4.528 -42.909 1.00 48.34 22 ILE C N 1
ATOM 5432 C CA . ILE C 1 26 ? -21.229 -3.678 -41.726 1.00 51.95 22 ILE C CA 1
ATOM 5433 C C . ILE C 1 26 ? -22.602 -3.807 -41.070 1.00 55.86 22 ILE C C 1
ATOM 5434 O O . ILE C 1 26 ? -23.637 -3.838 -41.744 1.00 60.25 22 ILE C O 1
ATOM 5439 N N . ARG C 1 27 ? -22.611 -3.924 -39.745 1.00 56.31 23 ARG C N 1
ATOM 5440 C CA . ARG C 1 27 ? -23.851 -3.885 -38.988 1.00 51.14 23 ARG C CA 1
ATOM 5441 C C . ARG C 1 27 ? -23.898 -2.764 -37.968 1.00 49.62 23 ARG C C 1
ATOM 5442 O O . ARG C 1 27 ? -24.993 -2.382 -37.545 1.00 48.75 23 ARG C O 1
ATOM 5450 N N . LYS C 1 28 ? -22.756 -2.215 -37.576 1.00 48.50 24 LYS C N 1
ATOM 5451 C CA . LYS C 1 28 ? -22.695 -1.113 -36.632 1.00 47.46 24 LYS C CA 1
ATOM 5452 C C . LYS C 1 28 ? -21.626 -0.142 -37.109 1.00 51.17 24 LYS C C 1
ATOM 5453 O O . LYS C 1 28 ? -20.699 -0.541 -37.825 1.00 49.81 24 LYS C O 1
ATOM 5459 N N . PRO C 1 29 ? -21.748 1.144 -36.760 1.00 49.70 25 PRO C N 1
ATOM 5460 C CA . PRO C 1 29 ? -20.774 2.130 -37.255 1.00 50.40 25 PRO C CA 1
ATOM 5461 C C . PRO C 1 29 ? -19.362 1.870 -36.766 1.00 49.58 25 PRO C C 1
ATOM 5462 O O . PRO C 1 29 ? -18.410 2.387 -37.359 1.00 52.55 25 PRO C O 1
ATOM 5466 N N . THR C 1 30 ? -19.193 1.107 -35.698 1.00 53.02 26 THR C N 1
ATOM 5467 C CA . THR C 1 30 ? -17.858 0.736 -35.277 1.00 50.75 26 THR C CA 1
ATOM 5468 C C . THR C 1 30 ? -17.445 -0.557 -35.975 1.00 45.64 26 THR C C 1
ATOM 5469 O O . THR C 1 30 ? -16.321 -1.004 -35.794 1.00 54.27 26 THR C O 1
ATOM 5473 N N . ALA C 1 32 ? -15.759 -2.744 -38.882 1.00 42.48 28 ALA C N 1
ATOM 5474 C CA . ALA C 1 32 ? -15.084 -2.946 -40.169 1.00 40.20 28 ALA C CA 1
ATOM 5475 C C . ALA C 1 32 ? -15.278 -4.327 -40.816 1.00 42.13 28 ALA C C 1
ATOM 5476 O O . ALA C 1 32 ? -15.602 -5.313 -40.157 1.00 47.99 28 ALA C O 1
ATOM 5478 N N . ILE C 1 33 ? -15.057 -4.371 -42.127 1.00 40.13 29 ILE C N 1
ATOM 5479 C CA . ILE C 1 33 ? -14.995 -5.607 -42.901 1.00 42.86 29 ILE C CA 1
ATOM 5480 C C . ILE C 1 33 ? -13.546 -5.782 -43.361 1.00 44.93 29 ILE C C 1
ATOM 5481 O O . ILE C 1 33 ? -12.989 -4.892 -44.015 1.00 44.78 29 ILE C O 1
ATOM 5486 N N . VAL C 1 34 ? -12.937 -6.922 -43.030 1.00 50.76 30 VAL C N 1
ATOM 5487 C CA . VAL C 1 34 ? -11.528 -7.189 -43.324 1.00 53.13 30 VAL C CA 1
ATOM 5488 C C . VAL C 1 34 ? -11.435 -8.398 -44.246 1.00 45.12 30 VAL C C 1
ATOM 5489 O O . VAL C 1 34 ? -12.080 -9.424 -43.999 1.00 45.63 30 VAL C O 1
ATOM 5493 N N . ARG C 1 35 ? -10.636 -8.278 -45.306 1.00 39.91 31 ARG C N 1
ATOM 5494 C CA . ARG C 1 35 ? -10.357 -9.416 -46.173 1.00 41.61 31 ARG C CA 1
ATOM 5495 C C . ARG C 1 35 ? -9.177 -10.192 -45.599 1.00 46.12 31 ARG C C 1
ATOM 5496 O O . ARG C 1 35 ? -8.099 -9.625 -45.404 1.00 51.33 31 ARG C O 1
ATOM 5504 N N . ILE C 1 36 ? -9.378 -11.483 -45.336 1.00 44.74 32 ILE C N 1
ATOM 5505 C CA . ILE C 1 36 ? -8.349 -12.290 -44.684 1.00 48.51 32 ILE C CA 1
ATOM 5506 C C . ILE C 1 36 ? -7.249 -12.617 -45.683 1.00 48.29 32 ILE C C 1
ATOM 5507 O O . ILE C 1 36 ? -7.519 -13.087 -46.789 1.00 52.54 32 ILE C O 1
ATOM 5512 N N . VAL C 1 37 ? -6.005 -12.368 -45.288 1.00 47.00 33 VAL C N 1
ATOM 5513 C CA . VAL C 1 37 ? -4.834 -12.710 -46.078 1.00 43.28 33 VAL C CA 1
ATOM 5514 C C . VAL C 1 37 ? -4.232 -14.025 -45.602 1.00 42.08 33 VAL C C 1
ATOM 5515 O O . VAL C 1 37 ? -4.047 -14.952 -46.384 1.00 39.85 33 VAL C O 1
ATOM 5519 N N . LYS C 1 38 ? -3.940 -14.123 -44.305 1.00 42.03 34 LYS C N 1
ATOM 5520 C CA . LYS C 1 38 ? -3.404 -15.337 -43.722 1.00 39.17 34 LYS C CA 1
ATOM 5521 C C . LYS C 1 38 ? -4.066 -15.604 -42.382 1.00 41.64 34 LYS C C 1
ATOM 5522 O O . LYS C 1 38 ? -4.389 -14.675 -41.635 1.00 39.37 34 LYS C O 1
ATOM 5528 N N . THR C 1 39 ? -4.289 -16.880 -42.092 1.00 42.39 35 THR C N 1
ATOM 5529 C CA . THR C 1 39 ? -4.853 -17.269 -40.814 1.00 39.43 35 THR C CA 1
ATOM 5530 C C . THR C 1 39 ? -4.149 -18.548 -40.386 1.00 34.54 35 THR C C 1
ATOM 5531 O O . THR C 1 39 ? -3.199 -19.006 -41.030 1.00 39.57 35 THR C O 1
ATOM 5535 N N . THR C 1 40 ? -4.601 -19.113 -39.276 1.00 30.64 36 THR C N 1
ATOM 5536 C CA . THR C 1 40 ? -4.020 -20.318 -38.711 1.00 33.72 36 THR C CA 1
ATOM 5537 C C . THR C 1 40 ? -5.107 -21.027 -37.908 1.00 37.94 36 THR C C 1
ATOM 5538 O O . THR C 1 40 ? -6.274 -20.617 -37.913 1.00 38.10 36 THR C O 1
ATOM 5542 N N . ILE C 1 41 ? -4.720 -22.100 -37.221 1.00 37.35 37 ILE C N 1
ATOM 5543 C CA . ILE C 1 41 ? -5.637 -22.920 -36.441 1.00 41.73 37 ILE C CA 1
ATOM 5544 C C . ILE C 1 41 ? -5.132 -22.967 -35.010 1.00 40.57 37 ILE C C 1
ATOM 5545 O O . ILE C 1 41 ? -3.919 -23.056 -34.766 1.00 40.35 37 ILE C O 1
ATOM 5550 N N . CYS C 1 42 ? -6.070 -22.944 -34.069 1.00 37.22 38 CYS C N 1
ATOM 5551 C CA . CYS C 1 42 ? -5.774 -22.976 -32.646 1.00 39.62 38 CYS C CA 1
ATOM 5552 C C . CYS C 1 42 ? -6.290 -24.278 -32.054 1.00 36.97 38 CYS C C 1
ATOM 5553 O O . CYS C 1 42 ? -7.224 -24.883 -32.585 1.00 38.79 38 CYS C O 1
ATOM 5556 N N . GLY C 1 43 ? -5.680 -24.712 -30.948 1.00 36.71 39 GLY C N 1
ATOM 5557 C CA . GLY C 1 43 ? -6.172 -25.916 -30.299 1.00 42.53 39 GLY C CA 1
ATOM 5558 C C . GLY C 1 43 ? -7.662 -25.840 -30.025 1.00 50.64 39 GLY C C 1
ATOM 5559 O O . GLY C 1 43 ? -8.387 -26.821 -30.181 1.00 47.94 39 GLY C O 1
ATOM 5560 N N . THR C 1 44 ? -8.146 -24.646 -29.681 1.00 49.62 40 THR C N 1
ATOM 5561 C CA . THR C 1 44 ? -9.559 -24.460 -29.377 1.00 43.34 40 THR C CA 1
ATOM 5562 C C . THR C 1 44 ? -10.453 -24.714 -30.589 1.00 45.67 40 THR C C 1
ATOM 5563 O O . THR C 1 44 ? -11.596 -25.158 -30.432 1.00 49.86 40 THR C O 1
ATOM 5567 N N . ASP C 1 45 ? -9.972 -24.418 -31.798 1.00 46.92 41 ASP C N 1
ATOM 5568 C CA . ASP C 1 45 ? -10.753 -24.736 -32.988 1.00 53.55 41 ASP C CA 1
ATOM 5569 C C . ASP C 1 45 ? -11.042 -26.228 -33.063 1.00 52.33 41 ASP C C 1
ATOM 5570 O O . ASP C 1 45 ? -12.135 -26.635 -33.470 1.00 46.01 41 ASP C O 1
ATOM 5575 N N . LEU C 1 46 ? -10.077 -27.056 -32.652 1.00 53.88 42 LEU C N 1
ATOM 5576 C CA . LEU C 1 46 ? -10.279 -28.499 -32.619 1.00 49.54 42 LEU C CA 1
ATOM 5577 C C . LEU C 1 46 ? -11.350 -28.886 -31.607 1.00 48.00 42 LEU C C 1
ATOM 5578 O O . LEU C 1 46 ? -12.200 -29.742 -31.888 1.00 48.27 42 LEU C O 1
ATOM 5583 N N . HIS C 1 47 ? -11.330 -28.251 -30.433 1.00 50.30 43 HIS C N 1
ATOM 5584 C CA . HIS C 1 47 ? -12.326 -28.529 -29.401 1.00 57.43 43 HIS C CA 1
ATOM 5585 C C . HIS C 1 47 ? -13.727 -28.132 -29.843 1.00 60.74 43 HIS C C 1
ATOM 5586 O O . HIS C 1 47 ? -14.701 -28.829 -29.536 1.00 60.04 43 HIS C O 1
ATOM 5593 N N . ILE C 1 48 ? -13.856 -27.014 -30.558 1.00 54.17 44 ILE C N 1
ATOM 5594 C CA . ILE C 1 48 ? -15.169 -26.634 -31.069 1.00 49.10 44 ILE C CA 1
ATOM 5595 C C . ILE C 1 48 ? -15.688 -27.682 -32.040 1.00 51.41 44 ILE C C 1
ATOM 5596 O O . ILE C 1 48 ? -16.883 -28.011 -32.041 1.00 52.98 44 ILE C O 1
ATOM 5601 N N . ILE C 1 49 ? -14.808 -28.218 -32.893 1.00 51.26 45 ILE C N 1
ATOM 5602 C CA . ILE C 1 49 ? -15.266 -29.193 -33.885 1.00 54.40 45 ILE C CA 1
ATOM 5603 C C . ILE C 1 49 ? -15.607 -30.516 -33.214 1.00 58.01 45 ILE C C 1
ATOM 5604 O O . ILE C 1 49 ? -16.528 -31.221 -33.644 1.00 60.83 45 ILE C O 1
ATOM 5609 N N . LYS C 1 50 ? -14.874 -30.883 -32.164 1.00 56.93 46 LYS C N 1
ATOM 5610 C CA . LYS C 1 50 ? -15.261 -32.049 -31.381 1.00 67.61 46 LYS C CA 1
ATOM 5611 C C . LYS C 1 50 ? -16.692 -31.895 -30.870 1.00 67.75 46 LYS C C 1
ATOM 5612 O O . LYS C 1 50 ? -17.545 -32.760 -31.096 1.00 64.89 46 LYS C O 1
ATOM 5618 N N . GLY C 1 51 ? -16.984 -30.769 -30.232 1.00 75.78 47 GLY C N 1
ATOM 5619 C CA . GLY C 1 51 ? -18.284 -30.538 -29.638 1.00 79.59 47 GLY C CA 1
ATOM 5620 C C . GLY C 1 51 ? -18.130 -30.255 -28.162 1.00 79.84 47 GLY C C 1
ATOM 5621 O O . GLY C 1 51 ? -19.101 -30.268 -27.402 1.00 84.84 47 GLY C O 1
ATOM 5622 N N . ASP C 1 52 ? -16.891 -30.019 -27.748 1.00 77.82 48 ASP C N 1
ATOM 5623 C CA . ASP C 1 52 ? -16.580 -29.692 -26.367 1.00 84.34 48 ASP C CA 1
ATOM 5624 C C . ASP C 1 52 ? -16.790 -28.218 -26.055 1.00 90.11 48 ASP C C 1
ATOM 5625 O O . ASP C 1 52 ? -16.678 -27.829 -24.888 1.00 96.01 48 ASP C O 1
ATOM 5630 N N . VAL C 1 53 ? -17.070 -27.395 -27.063 1.00 87.37 49 VAL C N 1
ATOM 5631 C CA . VAL C 1 53 ? -17.427 -25.995 -26.850 1.00 84.50 49 VAL C CA 1
ATOM 5632 C C . VAL C 1 53 ? -18.899 -25.846 -27.217 1.00 91.12 49 VAL C C 1
ATOM 5633 O O . VAL C 1 53 ? -19.239 -25.721 -28.404 1.00 86.96 49 VAL C O 1
ATOM 5637 N N . PRO C 1 54 ? -19.806 -25.873 -26.230 1.00 97.54 50 PRO C N 1
ATOM 5638 C CA . PRO C 1 54 ? -21.237 -25.977 -26.543 1.00 99.86 50 PRO C CA 1
ATOM 5639 C C . PRO C 1 54 ? -21.812 -24.655 -27.015 1.00 101.02 50 PRO C C 1
ATOM 5640 O O . PRO C 1 54 ? -22.738 -24.622 -27.833 1.00 99.48 50 PRO C O 1
ATOM 5644 N N . THR C 1 55 ? -21.245 -23.559 -26.501 1.00 100.81 51 THR C N 1
ATOM 5645 C CA . THR C 1 55 ? -21.720 -22.201 -26.748 1.00 96.19 51 THR C CA 1
ATOM 5646 C C . THR C 1 55 ? -21.452 -21.724 -28.172 1.00 92.96 51 THR C C 1
ATOM 5647 O O . THR C 1 55 ? -21.793 -20.580 -28.498 1.00 90.91 51 THR C O 1
ATOM 5651 N N . CYS C 1 56 ? -20.867 -22.561 -29.025 1.00 89.37 52 CYS C N 1
ATOM 5652 C CA . CYS C 1 56 ? -20.671 -22.228 -30.430 1.00 87.52 52 CYS C CA 1
ATOM 5653 C C . CYS C 1 56 ? -21.872 -22.730 -31.222 1.00 92.48 52 CYS C C 1
ATOM 5654 O O . CYS C 1 56 ? -22.101 -23.941 -31.309 1.00 93.69 52 CYS C O 1
ATOM 5657 N N . GLN C 1 57 ? -22.638 -21.803 -31.795 1.00 96.79 53 GLN C N 1
ATOM 5658 C CA . GLN C 1 57 ? -23.806 -22.176 -32.582 1.00 99.97 53 GLN C CA 1
ATOM 5659 C C . GLN C 1 57 ? -23.389 -22.925 -33.847 1.00 94.35 53 GLN C C 1
ATOM 5660 O O . GLN C 1 57 ? -22.235 -22.870 -34.289 1.00 97.15 53 GLN C O 1
ATOM 5666 N N . SER C 1 58 ? -24.348 -23.638 -34.429 1.00 81.70 54 SER C N 1
ATOM 5667 C CA . SER C 1 58 ? -24.106 -24.308 -35.696 1.00 75.62 54 SER C CA 1
ATOM 5668 C C . SER C 1 58 ? -24.051 -23.290 -36.832 1.00 72.15 54 SER C C 1
ATOM 5669 O O . SER C 1 58 ? -24.680 -22.225 -36.776 1.00 75.43 54 SER C O 1
ATOM 5672 N N . GLY C 1 59 ? -23.267 -23.619 -37.863 1.00 62.29 55 GLY C N 1
ATOM 5673 C CA . GLY C 1 59 ? -23.005 -22.709 -38.962 1.00 59.41 55 GLY C CA 1
ATOM 5674 C C . GLY C 1 59 ? -21.958 -21.642 -38.690 1.00 61.79 55 GLY C C 1
ATOM 5675 O O . GLY C 1 59 ? -21.624 -20.883 -39.607 1.00 63.14 55 GLY C O 1
ATOM 5676 N N . THR C 1 60 ? -21.426 -21.564 -37.470 1.00 60.00 56 THR C N 1
ATOM 5677 C CA . THR C 1 60 ? -20.478 -20.518 -37.105 1.00 55.88 56 THR C CA 1
ATOM 5678 C C . THR C 1 60 ? -19.124 -20.767 -37.764 1.00 55.30 56 THR C C 1
ATOM 5679 O O . THR C 1 60 ? -18.520 -21.821 -37.559 1.00 53.15 56 THR C O 1
ATOM 5683 N N . ILE C 1 61 ? -18.641 -19.787 -38.535 1.00 60.50 57 ILE C N 1
ATOM 5684 C CA . ILE C 1 61 ? -17.302 -19.870 -39.107 1.00 56.84 57 ILE C CA 1
ATOM 5685 C C . ILE C 1 61 ? -16.265 -19.917 -37.994 1.00 43.85 57 ILE C C 1
ATOM 5686 O O . ILE C 1 61 ? -16.344 -19.165 -37.016 1.00 39.08 57 ILE C O 1
ATOM 5691 N N . LEU C 1 62 ? -15.286 -20.808 -38.144 1.00 40.08 58 LEU C N 1
ATOM 5692 C CA . LEU C 1 62 ? -14.274 -21.084 -37.132 1.00 47.26 58 LEU C CA 1
ATOM 5693 C C . LEU C 1 62 ? -13.069 -20.147 -37.251 1.00 43.47 58 LEU C C 1
ATOM 5694 O O . LEU C 1 62 ? -12.891 -19.440 -38.246 1.00 44.32 58 LEU C O 1
ATOM 5699 N N . GLY C 1 63 ? -12.257 -20.141 -36.201 1.00 41.31 59 GLY C N 1
ATOM 5700 C CA . GLY C 1 63 ? -10.952 -19.511 -36.191 1.00 35.81 59 GLY C CA 1
ATOM 5701 C C . GLY C 1 63 ? -10.972 -18.079 -35.678 1.00 37.86 59 GLY C C 1
ATOM 5702 O O . GLY C 1 63 ? -11.912 -17.317 -35.913 1.00 35.54 59 GLY C O 1
ATOM 5703 N N . HIS C 1 64 ? -9.893 -17.689 -34.989 1.00 34.80 60 HIS C N 1
ATOM 5704 C CA . HIS C 1 64 ? -9.815 -16.366 -34.385 1.00 33.51 60 HIS C CA 1
ATOM 5705 C C . HIS C 1 64 ? -8.397 -15.809 -34.427 1.00 35.88 60 HIS C C 1
ATOM 5706 O O . HIS C 1 64 ? -7.954 -15.153 -33.480 1.00 33.12 60 HIS C O 1
ATOM 5713 N N . GLU C 1 65 ? -7.653 -16.066 -35.503 1.00 32.15 61 GLU C N 1
ATOM 5714 C CA . GLU C 1 65 ? -6.313 -15.511 -35.648 1.00 35.36 61 GLU C CA 1
ATOM 5715 C C . GLU C 1 65 ? -6.082 -15.138 -37.104 1.00 34.79 61 GLU C C 1
ATOM 5716 O O . GLU C 1 65 ? -6.573 -15.828 -37.995 1.00 31.23 61 GLU C O 1
ATOM 5722 N N . GLY C 1 66 ? -5.344 -14.066 -37.351 1.00 34.38 62 GLY C N 1
ATOM 5723 C CA . GLY C 1 66 ? -4.888 -13.801 -38.702 1.00 34.60 62 GLY C CA 1
ATOM 5724 C C . GLY C 1 66 ? -4.628 -12.332 -38.983 1.00 40.67 62 GLY C C 1
ATOM 5725 O O . GLY C 1 66 ? -4.776 -11.459 -38.125 1.00 31.95 62 GLY C O 1
ATOM 5726 N N . ILE C 1 67 ? -4.229 -12.081 -40.232 1.00 42.99 63 ILE C N 1
ATOM 5727 C CA . ILE C 1 67 ? -3.953 -10.735 -40.713 1.00 42.73 63 ILE C CA 1
ATOM 5728 C C . ILE C 1 67 ? -4.750 -10.529 -41.989 1.00 38.52 63 ILE C C 1
ATOM 5729 O O . ILE C 1 67 ? -5.167 -11.480 -42.650 1.00 33.40 63 ILE C O 1
ATOM 5734 N N . GLY C 1 68 ? -4.954 -9.270 -42.343 1.00 40.00 64 GLY C N 1
ATOM 5735 C CA . GLY C 1 68 ? -5.711 -9.035 -43.551 1.00 43.36 64 GLY C CA 1
ATOM 5736 C C . GLY C 1 68 ? -5.636 -7.605 -44.024 1.00 37.76 64 GLY C C 1
ATOM 5737 O O . GLY C 1 68 ? -4.832 -6.805 -43.543 1.00 37.63 64 GLY C O 1
ATOM 5738 N N . ILE C 1 69 ? -6.513 -7.296 -44.972 1.00 45.80 65 ILE C N 1
ATOM 5739 C CA . ILE C 1 69 ? -6.596 -5.978 -45.584 1.00 48.17 65 ILE C CA 1
ATOM 5740 C C . ILE C 1 69 ? -7.999 -5.416 -45.361 1.00 46.43 65 ILE C C 1
ATOM 5741 O O . ILE C 1 69 ? -8.998 -6.081 -45.660 1.00 50.38 65 ILE C O 1
ATOM 5746 N N . VAL C 1 70 ? -8.062 -4.198 -44.815 1.00 49.97 66 VAL C N 1
ATOM 5747 C CA . VAL C 1 70 ? -9.333 -3.516 -44.575 1.00 45.49 66 VAL C CA 1
ATOM 5748 C C . VAL C 1 70 ? -10.061 -3.288 -45.894 1.00 50.37 66 VAL C C 1
ATOM 5749 O O . VAL C 1 70 ? -9.505 -2.708 -46.834 1.00 48.65 66 VAL C O 1
ATOM 5753 N N . GLU C 1 71 ? -11.310 -3.766 -45.975 1.00 56.97 67 GLU C N 1
ATOM 5754 C CA . GLU C 1 71 ? -12.176 -3.588 -47.142 1.00 60.65 67 GLU C CA 1
ATOM 5755 C C . GLU C 1 71 ? -13.208 -2.476 -46.976 1.00 58.30 67 GLU C C 1
ATOM 5756 O O . GLU C 1 71 ? -13.563 -1.830 -47.966 1.00 65.70 67 GLU C O 1
ATOM 5762 N N . GLU C 1 72 ? -13.705 -2.242 -45.763 1.00 50.55 68 GLU C N 1
ATOM 5763 C CA . GLU C 1 72 ? -14.736 -1.244 -45.511 1.00 52.62 68 GLU C CA 1
ATOM 5764 C C . GLU C 1 72 ? -14.827 -1.002 -44.013 1.00 55.66 68 GLU C C 1
ATOM 5765 O O . GLU C 1 72 ? -14.781 -1.956 -43.234 1.00 62.19 68 GLU C O 1
ATOM 5771 N N . VAL C 1 73 ? -14.956 0.264 -43.617 1.00 56.88 69 VAL C N 1
ATOM 5772 C CA . VAL C 1 73 ? -15.145 0.622 -42.213 1.00 59.40 69 VAL C CA 1
ATOM 5773 C C . VAL C 1 73 ? -16.480 1.341 -42.046 1.00 65.19 69 VAL C C 1
ATOM 5774 O O . VAL C 1 73 ? -16.952 2.039 -42.951 1.00 64.52 69 VAL C O 1
ATOM 5778 N N . GLY C 1 74 ? -17.099 1.146 -40.878 1.00 64.63 70 GLY C N 1
ATOM 5779 C CA . GLY C 1 74 ? -18.262 1.920 -40.496 1.00 63.05 70 GLY C CA 1
ATOM 5780 C C . GLY C 1 74 ? -17.901 3.369 -40.209 1.00 58.16 70 GLY C C 1
ATOM 5781 O O . GLY C 1 74 ? -16.733 3.751 -40.123 1.00 56.11 70 GLY C O 1
ATOM 5782 N N . GLU C 1 75 ? -18.939 4.197 -40.056 1.00 51.54 71 GLU C N 1
ATOM 5783 C CA . GLU C 1 75 ? -18.730 5.638 -39.941 1.00 52.81 71 GLU C CA 1
ATOM 5784 C C . GLU C 1 75 ? -18.085 6.034 -38.621 1.00 47.90 71 GLU C C 1
ATOM 5785 O O . GLU C 1 75 ? -17.464 7.102 -38.541 1.00 47.54 71 GLU C O 1
ATOM 5791 N N . GLY C 1 76 ? -18.215 5.213 -37.588 1.00 45.12 72 GLY C N 1
ATOM 5792 C CA . GLY C 1 76 ? -17.540 5.516 -36.347 1.00 47.15 72 GLY C CA 1
ATOM 5793 C C . GLY C 1 76 ? -16.106 5.038 -36.251 1.00 52.06 72 GLY C C 1
ATOM 5794 O O . GLY C 1 76 ? -15.534 5.076 -35.156 1.00 54.67 72 GLY C O 1
ATOM 5795 N N . VAL C 1 77 ? -15.507 4.579 -37.353 1.00 51.16 73 VAL C N 1
ATOM 5796 C CA . VAL C 1 77 ? -14.144 4.053 -37.359 1.00 49.28 73 VAL C CA 1
ATOM 5797 C C . VAL C 1 77 ? -13.214 5.152 -37.841 1.00 53.99 73 VAL C C 1
ATOM 5798 O O . VAL C 1 77 ? -13.342 5.629 -38.974 1.00 53.36 73 VAL C O 1
ATOM 5802 N N . SER C 1 78 ? -12.254 5.531 -36.999 1.00 55.74 74 SER C N 1
ATOM 5803 C CA . SER C 1 78 ? -11.445 6.712 -37.251 1.00 61.67 74 SER C CA 1
ATOM 5804 C C . SER C 1 78 ? -9.964 6.428 -37.474 1.00 62.80 74 SER C C 1
ATOM 5805 O O . SER C 1 78 ? -9.251 7.320 -37.940 1.00 70.98 74 SER C O 1
ATOM 5808 N N . ASN C 1 79 ? -9.475 5.226 -37.174 1.00 59.08 75 ASN C N 1
ATOM 5809 C CA . ASN C 1 79 ? -8.046 4.957 -37.282 1.00 49.56 75 ASN C CA 1
ATOM 5810 C C . ASN C 1 79 ? -7.698 3.963 -38.376 1.00 44.88 75 ASN C C 1
ATOM 5811 O O . ASN C 1 79 ? -6.513 3.679 -38.573 1.00 46.32 75 ASN C O 1
ATOM 5816 N N . PHE C 1 80 ? -8.688 3.444 -39.096 1.00 48.70 76 PHE C N 1
ATOM 5817 C CA . PHE C 1 80 ? -8.471 2.479 -40.157 1.00 49.51 76 PHE C CA 1
ATOM 5818 C C . PHE C 1 80 ? -9.379 2.822 -41.325 1.00 53.22 76 PHE C C 1
ATOM 5819 O O . PHE C 1 80 ? -10.485 3.332 -41.139 1.00 55.11 76 PHE C O 1
ATOM 5827 N N . LYS C 1 81 ? -8.905 2.507 -42.529 1.00 52.82 77 LYS C N 1
ATOM 5828 C CA . LYS C 1 81 ? -9.614 2.804 -43.762 1.00 51.85 77 LYS C CA 1
ATOM 5829 C C . LYS C 1 81 ? -9.305 1.700 -44.762 1.00 57.43 77 LYS C C 1
ATOM 5830 O O . LYS C 1 81 ? -8.395 0.891 -44.559 1.00 60.14 77 LYS C O 1
ATOM 5836 N N . LYS C 1 82 ? -10.069 1.684 -45.857 1.00 49.44 78 LYS C N 1
ATOM 5837 C CA . LYS C 1 82 ? -9.895 0.682 -46.902 1.00 44.94 78 LYS C CA 1
ATOM 5838 C C . LYS C 1 82 ? -8.443 0.615 -47.369 1.00 51.17 78 LYS C C 1
ATOM 5839 O O . LYS C 1 82 ? -7.763 1.640 -47.493 1.00 50.66 78 LYS C O 1
ATOM 5845 N N . GLY C 1 83 ? -7.960 -0.613 -47.599 1.00 50.84 79 GLY C N 1
ATOM 5846 C CA . GLY C 1 83 ? -6.611 -0.844 -48.081 1.00 50.45 79 GLY C CA 1
ATOM 5847 C C . GLY C 1 83 ? -5.540 -1.006 -47.015 1.00 48.62 79 GLY C C 1
ATOM 5848 O O . GLY C 1 83 ? -4.403 -1.350 -47.355 1.00 53.43 79 GLY C O 1
ATOM 5849 N N . ASP C 1 84 ? -5.857 -0.775 -45.744 1.00 50.33 80 ASP C N 1
ATOM 5850 C CA . ASP C 1 84 ? -4.860 -0.909 -44.690 1.00 48.07 80 ASP C CA 1
ATOM 5851 C C . ASP C 1 84 ? -4.575 -2.376 -44.396 1.00 48.53 80 ASP C C 1
ATOM 5852 O O . ASP C 1 84 ? -5.494 -3.191 -44.284 1.00 47.96 80 ASP C O 1
ATOM 5857 N N . LYS C 1 85 ? -3.294 -2.702 -44.264 1.00 43.68 81 LYS C N 1
ATOM 5858 C CA . LYS C 1 85 ? -2.855 -4.035 -43.867 1.00 44.64 81 LYS C CA 1
ATOM 5859 C C . LYS C 1 85 ? -2.879 -4.096 -42.348 1.00 42.91 81 LYS C C 1
ATOM 5860 O O . LYS C 1 85 ? -2.304 -3.230 -41.682 1.00 42.81 81 LYS C O 1
ATOM 5866 N N . VAL C 1 86 ? -3.587 -5.084 -41.794 1.00 36.02 82 VAL C N 1
ATOM 5867 C CA . VAL C 1 86 ? -3.845 -5.107 -40.361 1.00 34.13 82 VAL C CA 1
ATOM 5868 C C . VAL C 1 86 ? -3.658 -6.504 -39.793 1.00 39.27 82 VAL C C 1
ATOM 5869 O O . VAL C 1 86 ? -3.793 -7.519 -40.478 1.00 41.41 82 VAL C O 1
ATOM 5873 N N . LEU C 1 87 ? -3.347 -6.518 -38.510 1.00 39.93 83 LEU C N 1
ATOM 5874 C CA . LEU C 1 87 ? -3.414 -7.681 -37.647 1.00 37.97 83 LEU C CA 1
ATOM 5875 C C . LEU C 1 87 ? -4.747 -7.643 -36.911 1.00 37.84 83 LEU C C 1
ATOM 5876 O O . LEU C 1 87 ? -5.180 -6.577 -36.473 1.00 32.38 83 LEU C O 1
ATOM 5881 N N . ILE C 1 88 ? -5.421 -8.785 -36.801 1.00 39.70 84 ILE C N 1
ATOM 5882 C CA . ILE C 1 88 ? -6.703 -8.846 -36.098 1.00 39.30 84 ILE C CA 1
ATOM 5883 C C . ILE C 1 88 ? -6.506 -9.577 -34.774 1.00 36.92 84 ILE C C 1
ATOM 5884 O O . ILE C 1 88 ? -6.105 -10.748 -34.757 1.00 34.25 84 ILE C O 1
ATOM 5889 N N . SER C 1 89 ? -6.785 -8.886 -33.669 1.00 31.76 85 SER C N 1
ATOM 5890 C CA . SER C 1 89 ? -6.714 -9.507 -32.354 1.00 35.54 85 SER C CA 1
ATOM 5891 C C . SER C 1 89 ? -7.814 -10.556 -32.222 1.00 39.85 85 SER C C 1
ATOM 5892 O O . SER C 1 89 ? -8.916 -10.385 -32.750 1.00 40.36 85 SER C O 1
ATOM 5895 N N . CYS C 1 90 ? -7.508 -11.657 -31.528 1.00 30.27 86 CYS C N 1
ATOM 5896 C CA . CYS C 1 90 ? -8.526 -12.668 -31.261 1.00 33.09 86 CYS C CA 1
ATOM 5897 C C . CYS C 1 90 ? -9.624 -12.164 -30.333 1.00 37.37 86 CYS C C 1
ATOM 5898 O O . CYS C 1 90 ? -10.678 -12.806 -30.257 1.00 33.04 86 CYS C O 1
ATOM 5901 N N . VAL C 1 91 ? -9.407 -11.038 -29.651 1.00 40.72 87 VAL C N 1
ATOM 5902 C CA . VAL C 1 91 ? -10.333 -10.470 -28.676 1.00 39.62 87 VAL C CA 1
ATOM 5903 C C . VAL C 1 91 ? -10.843 -9.119 -29.195 1.00 43.60 87 VAL C C 1
ATOM 5904 O O . VAL C 1 91 ? -10.049 -8.271 -29.613 1.00 35.00 87 VAL C O 1
ATOM 5908 N N . CYS C 1 92 ? -12.162 -8.916 -29.156 1.00 43.27 88 CYS C N 1
ATOM 5909 C CA . CYS C 1 92 ? -12.757 -7.620 -29.470 1.00 41.55 88 CYS C CA 1
ATOM 5910 C C . CYS C 1 92 ? -12.983 -6.826 -28.191 1.00 42.83 88 CYS C C 1
ATOM 5911 O O . CYS C 1 92 ? -13.286 -7.392 -27.137 1.00 46.87 88 CYS C O 1
ATOM 5914 N N . ALA C 1 93 ? -12.836 -5.505 -28.284 1.00 42.32 89 ALA C N 1
ATOM 5915 C CA . ALA C 1 93 ? -12.872 -4.655 -27.095 1.00 41.79 89 ALA C CA 1
ATOM 5916 C C . ALA C 1 93 ? -13.617 -3.364 -27.404 1.00 41.47 89 ALA C C 1
ATOM 5917 O O . ALA C 1 93 ? -13.222 -2.625 -28.308 1.00 37.71 89 ALA C O 1
ATOM 5919 N N . CYS C 1 94 ? -14.671 -3.067 -26.637 1.00 41.09 90 CYS C N 1
ATOM 5920 C CA . CYS C 1 94 ? -15.427 -1.844 -26.913 1.00 41.45 90 CYS C CA 1
ATOM 5921 C C . CYS C 1 94 ? -14.694 -0.594 -26.421 1.00 49.01 90 CYS C C 1
ATOM 5922 O O . CYS C 1 94 ? -14.912 0.499 -26.958 1.00 46.43 90 CYS C O 1
ATOM 5925 N N . GLY C 1 95 ? -13.834 -0.725 -25.408 1.00 49.27 91 GLY C N 1
ATOM 5926 C CA . GLY C 1 95 ? -13.102 0.399 -24.873 1.00 48.72 91 GLY C CA 1
ATOM 5927 C C . GLY C 1 95 ? -13.807 1.212 -23.801 1.00 54.52 91 GLY C C 1
ATOM 5928 O O . GLY C 1 95 ? -13.209 2.171 -23.298 1.00 53.60 91 GLY C O 1
ATOM 5929 N N . LYS C 1 96 ? -15.039 0.848 -23.408 1.00 52.93 92 LYS C N 1
ATOM 5930 C CA . LYS C 1 96 ? -15.868 1.713 -22.564 1.00 53.27 92 LYS C CA 1
ATOM 5931 C C . LYS C 1 96 ? -16.542 1.051 -21.368 1.00 54.07 92 LYS C C 1
ATOM 5932 O O . LYS C 1 96 ? -16.964 1.779 -20.461 1.00 61.18 92 LYS C O 1
ATOM 5938 N N . CYS C 1 97 ? -16.689 -0.269 -21.333 1.00 46.73 93 CYS C N 1
ATOM 5939 C CA . CYS C 1 97 ? -17.546 -0.907 -20.342 1.00 43.53 93 CYS C CA 1
ATOM 5940 C C . CYS C 1 97 ? -16.828 -1.079 -18.997 1.00 48.32 93 CYS C C 1
ATOM 5941 O O . CYS C 1 97 ? -15.732 -0.560 -18.771 1.00 50.91 93 CYS C O 1
ATOM 5944 N N . TYR C 1 98 ? -17.456 -1.864 -18.106 1.00 59.20 94 TYR C N 1
ATOM 5945 C CA . TYR C 1 98 ? -16.957 -2.076 -16.743 1.00 62.90 94 TYR C CA 1
ATOM 5946 C C . TYR C 1 98 ? -15.572 -2.727 -16.719 1.00 62.72 94 TYR C C 1
ATOM 5947 O O . TYR C 1 98 ? -14.811 -2.519 -15.767 1.00 59.21 94 TYR C O 1
ATOM 5956 N N . TYR C 1 99 ? -15.221 -3.505 -17.747 1.00 58.34 95 TYR C N 1
ATOM 5957 C CA . TYR C 1 99 ? -13.953 -4.229 -17.763 1.00 51.04 95 TYR C CA 1
ATOM 5958 C C . TYR C 1 99 ? -12.937 -3.656 -18.742 1.00 44.03 95 TYR C C 1
ATOM 5959 O O . TYR C 1 99 ? -11.732 -3.843 -18.538 1.00 47.98 95 TYR C O 1
ATOM 5968 N N . CYS C 1 100 ? -13.380 -2.937 -19.775 1.00 41.39 96 CYS C N 1
ATOM 5969 C CA . CYS C 1 100 ? -12.436 -2.370 -20.733 1.00 41.89 96 CYS C CA 1
ATOM 5970 C C . CYS C 1 100 ? -11.636 -1.212 -20.142 1.00 52.65 96 CYS C C 1
ATOM 5971 O O . CYS C 1 100 ? -10.481 -1.000 -20.534 1.00 49.32 96 CYS C O 1
ATOM 5974 N N . LYS C 1 101 ? -12.225 -0.429 -19.233 1.00 61.44 97 LYS C N 1
ATOM 5975 C CA . LYS C 1 101 ? -11.437 0.617 -18.588 1.00 71.03 97 LYS C CA 1
ATOM 5976 C C . LYS C 1 101 ? -10.332 0.017 -17.728 1.00 69.69 97 LYS C C 1
ATOM 5977 O O . LYS C 1 101 ? -9.258 0.615 -17.597 1.00 71.48 97 LYS C O 1
ATOM 5983 N N . LYS C 1 102 ? -10.571 -1.171 -17.160 1.00 61.23 98 LYS C N 1
ATOM 5984 C CA . LYS C 1 102 ? -9.563 -1.884 -16.384 1.00 55.59 98 LYS C CA 1
ATOM 5985 C C . LYS C 1 102 ? -8.477 -2.520 -17.243 1.00 54.71 98 LYS C C 1
ATOM 5986 O O . LYS C 1 102 ? -7.502 -3.034 -16.687 1.00 52.12 98 LYS C O 1
ATOM 5992 N N . GLY C 1 103 ? -8.601 -2.490 -18.571 1.00 53.47 99 GLY C N 1
ATOM 5993 C CA . GLY C 1 103 ? -7.670 -3.194 -19.442 1.00 48.67 99 GLY C CA 1
ATOM 5994 C C . GLY C 1 103 ? -7.915 -4.688 -19.567 1.00 44.61 99 GLY C C 1
ATOM 5995 O O . GLY C 1 103 ? -7.087 -5.396 -20.156 1.00 35.93 99 GLY C O 1
ATOM 5996 N N . ILE C 1 104 ? -9.027 -5.186 -19.037 1.00 42.84 100 ILE C N 1
ATOM 5997 C CA . ILE C 1 104 ? -9.375 -6.597 -19.124 1.00 42.06 100 ILE C CA 1
ATOM 5998 C C . ILE C 1 104 ? -10.322 -6.804 -20.297 1.00 38.40 100 ILE C C 1
ATOM 5999 O O . ILE C 1 104 ? -11.514 -7.083 -20.116 1.00 32.61 100 ILE C O 1
ATOM 6004 N N . TYR C 1 105 ? -9.794 -6.656 -21.513 1.00 23.47 101 TYR C N 1
ATOM 6005 C CA . TYR C 1 105 ? -10.634 -6.741 -22.701 1.00 32.02 101 TYR C CA 1
ATOM 6006 C C . TYR C 1 105 ? -11.273 -8.113 -22.850 1.00 33.06 101 TYR C C 1
ATOM 6007 O O . TYR C 1 105 ? -12.286 -8.229 -23.544 1.00 34.11 101 TYR C O 1
ATOM 6016 N N . ALA C 1 106 ? -10.702 -9.140 -22.204 1.00 30.67 102 ALA C N 1
ATOM 6017 C CA . ALA C 1 106 ? -11.255 -10.490 -22.238 1.00 34.77 102 ALA C CA 1
ATOM 6018 C C . ALA C 1 106 ? -12.706 -10.548 -21.770 1.00 30.09 102 ALA C C 1
ATOM 6019 O O . ALA C 1 106 ? -13.440 -11.470 -22.147 1.00 32.07 102 ALA C O 1
ATOM 6021 N N . HIS C 1 107 ? -13.136 -9.605 -20.938 1.00 43.02 103 HIS C N 1
ATOM 6022 C CA . HIS C 1 107 ? -14.486 -9.632 -20.380 1.00 45.03 103 HIS C CA 1
ATOM 6023 C C . HIS C 1 107 ? -15.280 -8.382 -20.739 1.00 44.94 103 HIS C C 1
ATOM 6024 O O . HIS C 1 107 ? -16.197 -7.974 -20.014 1.00 42.10 103 HIS C O 1
ATOM 6031 N N . CYS C 1 108 ? -14.956 -7.793 -21.887 1.00 38.85 104 CYS C N 1
ATOM 6032 C CA . CYS C 1 108 ? -15.761 -6.698 -22.416 1.00 44.76 104 CYS C CA 1
ATOM 6033 C C . CYS C 1 108 ? -17.229 -7.101 -22.464 1.00 43.60 104 CYS C C 1
ATOM 6034 O O . CYS C 1 108 ? -17.572 -8.226 -22.828 1.00 45.10 104 CYS C O 1
ATOM 6037 N N . GLU C 1 109 ? -18.103 -6.182 -22.068 1.00 52.13 105 GLU C N 1
ATOM 6038 C CA . GLU C 1 109 ? -19.518 -6.505 -21.952 1.00 56.66 105 GLU C CA 1
ATOM 6039 C C . GLU C 1 109 ? -20.350 -6.002 -23.129 1.00 50.60 105 GLU C C 1
ATOM 6040 O O . GLU C 1 109 ? -21.564 -6.208 -23.135 1.00 50.78 105 GLU C O 1
ATOM 6046 N N . ASP C 1 110 ? -19.722 -5.391 -24.144 1.00 42.87 106 ASP C N 1
ATOM 6047 C CA . ASP C 1 110 ? -20.423 -4.806 -25.295 1.00 46.41 106 ASP C CA 1
ATOM 6048 C C . ASP C 1 110 ? -19.878 -5.441 -26.577 1.00 44.81 106 ASP C C 1
ATOM 6049 O O . ASP C 1 110 ? -19.025 -4.858 -27.249 1.00 43.70 106 ASP C O 1
ATOM 6054 N N . GLU C 1 111 ? -20.413 -6.608 -26.932 1.00 36.30 107 GLU C N 1
ATOM 6055 C CA . GLU C 1 111 ? -19.936 -7.413 -28.061 1.00 42.08 107 GLU C CA 1
ATOM 6056 C C . GLU C 1 111 ? -18.406 -7.427 -28.112 1.00 45.02 107 GLU C C 1
ATOM 6057 O O . GLU C 1 111 ? -17.772 -7.033 -29.092 1.00 44.52 107 GLU C O 1
ATOM 6063 N N . GLY C 1 112 ? -17.820 -7.866 -27.003 1.00 45.00 108 GLY C N 1
ATOM 6064 C CA . GLY C 1 112 ? -16.387 -7.884 -26.847 1.00 40.70 108 GLY C CA 1
ATOM 6065 C C . GLY C 1 112 ? -15.919 -9.180 -26.224 1.00 38.57 108 GLY C C 1
ATOM 6066 O O . GLY C 1 112 ? -16.707 -10.119 -26.073 1.00 34.13 108 GLY C O 1
ATOM 6067 N N . GLY C 1 113 ? -14.649 -9.228 -25.832 1.00 34.82 109 GLY C N 1
ATOM 6068 C CA . GLY C 1 113 ? -14.052 -10.464 -25.369 1.00 36.53 109 GLY C CA 1
ATOM 6069 C C . GLY C 1 113 ? -13.692 -11.351 -26.543 1.00 36.50 109 GLY C C 1
ATOM 6070 O O . GLY C 1 113 ? -13.589 -10.908 -27.692 1.00 34.40 109 GLY C O 1
ATOM 6071 N N . TRP C 1 114 ? -13.513 -12.640 -26.252 1.00 33.40 110 TRP C N 1
ATOM 6072 C CA . TRP C 1 114 ? -13.213 -13.608 -27.309 1.00 34.29 110 TRP C CA 1
ATOM 6073 C C . TRP C 1 114 ? -14.517 -14.143 -27.900 1.00 31.68 110 TRP C C 1
ATOM 6074 O O . TRP C 1 114 ? -15.194 -14.973 -27.290 1.00 36.36 110 TRP C O 1
ATOM 6085 N N . ILE C 1 115 ? -14.857 -13.679 -29.101 1.00 32.86 111 ILE C N 1
ATOM 6086 C CA . ILE C 1 115 ? -16.090 -14.095 -29.768 1.00 33.25 111 ILE C CA 1
ATOM 6087 C C . ILE C 1 115 ? -15.872 -14.592 -31.194 1.00 32.49 111 ILE C C 1
ATOM 6088 O O . ILE C 1 115 ? -16.728 -15.323 -31.718 1.00 35.47 111 ILE C O 1
ATOM 6093 N N . PHE C 1 116 ? -14.774 -14.226 -31.861 1.00 33.42 112 PHE C N 1
ATOM 6094 C CA . PHE C 1 116 ? -14.476 -14.737 -33.214 1.00 42.61 112 PHE C CA 1
ATOM 6095 C C . PHE C 1 116 ? -14.501 -16.264 -33.300 1.00 39.38 112 PHE C C 1
ATOM 6096 O O . PHE C 1 116 ? -13.777 -16.925 -32.559 1.00 38.53 112 PHE C O 1
ATOM 6104 N N . ILE C 1 120 ? -19.303 -15.026 -32.704 1.00 47.22 116 ILE C N 1
ATOM 6105 C CA . ILE C 1 120 ? -19.497 -14.598 -34.082 1.00 46.32 116 ILE C CA 1
ATOM 6106 C C . ILE C 1 120 ? -18.623 -15.380 -35.065 1.00 49.75 116 ILE C C 1
ATOM 6107 O O . ILE C 1 120 ? -17.740 -16.139 -34.655 1.00 50.99 116 ILE C O 1
ATOM 6112 N N . ASP C 1 121 ? -18.893 -15.187 -36.357 1.00 45.17 117 ASP C N 1
ATOM 6113 C CA . ASP C 1 121 ? -18.116 -15.815 -37.417 1.00 46.42 117 ASP C CA 1
ATOM 6114 C C . ASP C 1 121 ? -16.629 -15.515 -37.251 1.00 47.95 117 ASP C C 1
ATOM 6115 O O . ASP C 1 121 ? -16.227 -14.376 -36.983 1.00 43.65 117 ASP C O 1
ATOM 6120 N N . GLY C 1 122 ? -15.805 -16.541 -37.443 1.00 52.51 118 GLY C N 1
ATOM 6121 C CA . GLY C 1 122 ? -14.381 -16.417 -37.249 1.00 46.03 118 GLY C CA 1
ATOM 6122 C C . GLY C 1 122 ? -13.610 -16.071 -38.514 1.00 47.16 118 GLY C C 1
ATOM 6123 O O . GLY C 1 122 ? -14.159 -15.571 -39.499 1.00 48.94 118 GLY C O 1
ATOM 6124 N N . MET C 1 123 ? -12.312 -16.382 -38.495 1.00 46.40 119 MET C N 1
ATOM 6125 C CA . MET C 1 123 ? -11.384 -15.855 -39.491 1.00 42.30 119 MET C CA 1
ATOM 6126 C C . MET C 1 123 ? -10.962 -16.851 -40.562 1.00 40.42 119 MET C C 1
ATOM 6127 O O . MET C 1 123 ? -10.195 -16.479 -41.456 1.00 41.65 119 MET C O 1
ATOM 6132 N N . GLN C 1 124 ? -11.450 -18.088 -40.526 1.00 37.89 120 GLN C N 1
ATOM 6133 C CA . GLN C 1 124 ? -11.081 -19.057 -41.557 1.00 36.85 120 GLN C CA 1
ATOM 6134 C C . GLN C 1 124 ? -12.081 -18.973 -42.709 1.00 42.62 120 GLN C C 1
ATOM 6135 O O . GLN C 1 124 ? -12.827 -19.904 -43.020 1.00 42.75 120 GLN C O 1
ATOM 6141 N N . ALA C 1 125 ? -12.074 -17.809 -43.350 1.00 44.21 121 ALA C N 1
ATOM 6142 C CA . ALA C 1 125 ? -13.001 -17.505 -44.431 1.00 52.32 121 ALA C CA 1
ATOM 6143 C C . ALA C 1 125 ? -12.393 -16.398 -45.282 1.00 54.64 121 ALA C C 1
ATOM 6144 O O . ALA C 1 125 ? -11.338 -15.847 -44.954 1.00 57.35 121 ALA C O 1
ATOM 6146 N N . GLU C 1 126 ? -13.076 -16.062 -46.380 1.00 49.37 122 GLU C N 1
ATOM 6147 C CA . GLU C 1 126 ? -12.553 -15.015 -47.255 1.00 52.08 122 GLU C CA 1
ATOM 6148 C C . GLU C 1 126 ? -12.611 -13.641 -46.592 1.00 49.65 122 GLU C C 1
ATOM 6149 O O . GLU C 1 126 ? -11.674 -12.846 -46.717 1.00 49.75 122 GLU C O 1
ATOM 6155 N N . TYR C 1 127 ? -13.708 -13.336 -45.898 1.00 48.53 123 TYR C N 1
ATOM 6156 C CA . TYR C 1 127 ? -13.921 -12.023 -45.305 1.00 46.48 123 TYR C CA 1
ATOM 6157 C C . TYR C 1 127 ? -14.459 -12.193 -43.889 1.00 44.38 123 TYR C C 1
ATOM 6158 O O . TYR C 1 127 ? -15.021 -13.229 -43.535 1.00 45.53 123 TYR C O 1
ATOM 6167 N N . LEU C 1 128 ? -14.290 -11.149 -43.085 1.00 43.47 124 LEU C N 1
ATOM 6168 C CA . LEU C 1 128 ? -14.618 -11.210 -41.669 1.00 41.29 124 LEU C CA 1
ATOM 6169 C C . LEU C 1 128 ? -15.164 -9.864 -41.222 1.00 44.00 124 LEU C C 1
ATOM 6170 O O . LEU C 1 128 ? -14.556 -8.827 -41.509 1.00 41.97 124 LEU C O 1
ATOM 6175 N N . ARG C 1 129 ? -16.305 -9.880 -40.532 1.00 47.84 125 ARG C N 1
ATOM 6176 C CA . ARG C 1 129 ? -16.750 -8.694 -39.809 1.00 50.72 125 ARG C CA 1
ATOM 6177 C C . ARG C 1 129 ? -15.973 -8.595 -38.506 1.00 42.05 125 ARG C C 1
ATOM 6178 O O . ARG C 1 129 ? -15.919 -9.551 -37.732 1.00 44.40 125 ARG C O 1
ATOM 6186 N N . VAL C 1 130 ? -15.369 -7.438 -38.274 1.00 45.34 126 VAL C N 1
ATOM 6187 C CA . VAL C 1 130 ? -14.596 -7.156 -37.073 1.00 44.58 126 VAL C CA 1
ATOM 6188 C C . VAL C 1 130 ? -15.359 -6.107 -36.268 1.00 44.77 126 VAL C C 1
ATOM 6189 O O . VAL C 1 130 ? -15.451 -4.955 -36.708 1.00 38.11 126 VAL C O 1
ATOM 6193 N N . PRO C 1 131 ? -15.923 -6.448 -35.107 1.00 47.83 127 PRO C N 1
ATOM 6194 C CA . PRO C 1 131 ? -16.506 -5.420 -34.236 1.00 45.81 127 PRO C CA 1
ATOM 6195 C C . PRO C 1 131 ? -15.426 -4.597 -33.549 1.00 42.89 127 PRO C C 1
ATOM 6196 O O . PRO C 1 131 ? -14.318 -5.075 -33.300 1.00 49.88 127 PRO C O 1
ATOM 6200 N N . HIS C 1 132 ? -15.766 -3.348 -33.238 1.00 37.73 128 HIS C N 1
ATOM 6201 C CA . HIS C 1 132 ? -14.877 -2.414 -32.539 1.00 39.72 128 HIS C CA 1
ATOM 6202 C C . HIS C 1 132 ? -13.483 -2.359 -33.181 1.00 41.59 128 HIS C C 1
ATOM 6203 O O . HIS C 1 132 ? -12.451 -2.555 -32.527 1.00 40.64 128 HIS C O 1
ATOM 6210 N N . ALA C 1 133 ? -13.462 -2.048 -34.478 1.00 32.91 129 ALA C N 1
ATOM 6211 C CA . ALA C 1 133 ? -12.243 -2.240 -35.259 1.00 37.65 129 ALA C CA 1
ATOM 6212 C C . ALA C 1 133 ? -11.125 -1.297 -34.838 1.00 45.07 129 ALA C C 1
ATOM 6213 O O . ALA C 1 133 ? -9.951 -1.663 -34.950 1.00 45.90 129 ALA C O 1
ATOM 6215 N N . ASP C 1 134 ? -11.454 -0.090 -34.366 1.00 42.77 130 ASP C N 1
ATOM 6216 C CA . ASP C 1 134 ? -10.416 0.808 -33.876 1.00 43.82 130 ASP C CA 1
ATOM 6217 C C . ASP C 1 134 ? -9.686 0.225 -32.680 1.00 44.04 130 ASP C C 1
ATOM 6218 O O . ASP C 1 134 ? -8.564 0.646 -32.385 1.00 39.22 130 ASP C O 1
ATOM 6223 N N . ASN C 1 135 ? -10.316 -0.706 -31.970 1.00 47.27 131 ASN C N 1
ATOM 6224 C CA . ASN C 1 135 ? -9.728 -1.327 -30.796 1.00 53.38 131 ASN C CA 1
ATOM 6225 C C . ASN C 1 135 ? -9.279 -2.759 -31.038 1.00 48.73 131 ASN C C 1
ATOM 6226 O O . ASN C 1 135 ? -8.613 -3.331 -30.173 1.00 46.70 131 ASN C O 1
ATOM 6231 N N . THR C 1 136 ? -9.610 -3.344 -32.189 1.00 41.95 132 THR C N 1
ATOM 6232 C CA . THR C 1 136 ? -9.347 -4.748 -32.461 1.00 38.10 132 THR C CA 1
ATOM 6233 C C . THR C 1 136 ? -8.330 -4.967 -33.571 1.00 38.74 132 THR C C 1
ATOM 6234 O O . THR C 1 136 ? -7.692 -6.028 -33.606 1.00 35.23 132 THR C O 1
ATOM 6238 N N . LEU C 1 137 ? -8.151 -3.998 -34.461 1.00 33.54 133 LEU C N 1
ATOM 6239 C CA . LEU C 1 137 ? -7.152 -4.061 -35.516 1.00 38.97 133 LEU C CA 1
ATOM 6240 C C . LEU C 1 137 ? -5.885 -3.310 -35.103 1.00 34.40 133 LEU C C 1
ATOM 6241 O O . LEU C 1 137 ? -5.900 -2.437 -34.234 1.00 31.46 133 LEU C O 1
ATOM 6246 N N . TYR C 1 138 ? -4.775 -3.678 -35.737 1.00 35.76 134 TYR C N 1
ATOM 6247 C CA . TYR C 1 138 ? -3.484 -3.036 -35.517 1.00 33.76 134 TYR C CA 1
ATOM 6248 C C . TYR C 1 138 ? -2.791 -2.932 -36.859 1.00 35.87 134 TYR C C 1
ATOM 6249 O O . TYR C 1 138 ? -2.744 -3.916 -37.602 1.00 36.99 134 TYR C O 1
ATOM 6258 N N . HIS C 1 139 ? -2.292 -1.738 -37.181 1.00 42.36 135 HIS C N 1
ATOM 6259 C CA . HIS C 1 139 ? -1.449 -1.582 -38.360 1.00 38.22 135 HIS C CA 1
ATOM 6260 C C . HIS C 1 139 ? -0.184 -2.406 -38.177 1.00 40.92 135 HIS C C 1
ATOM 6261 O O . HIS C 1 139 ? 0.415 -2.417 -37.098 1.00 38.80 135 HIS C O 1
ATOM 6268 N N . THR C 1 140 ? 0.221 -3.097 -39.235 1.00 42.61 136 THR C N 1
ATOM 6269 C CA . THR C 1 140 ? 1.396 -3.952 -39.114 1.00 45.29 136 THR C CA 1
ATOM 6270 C C . THR C 1 140 ? 2.607 -3.266 -39.722 1.00 49.16 136 THR C C 1
ATOM 6271 O O . THR C 1 140 ? 2.518 -2.753 -40.848 1.00 42.42 136 THR C O 1
ATOM 6275 N N . PRO C 1 141 ? 3.740 -3.229 -39.021 1.00 57.75 137 PRO C N 1
ATOM 6276 C CA . PRO C 1 141 ? 4.952 -2.658 -39.617 1.00 60.86 137 PRO C CA 1
ATOM 6277 C C . PRO C 1 141 ? 5.400 -3.485 -40.811 1.00 67.91 137 PRO C C 1
ATOM 6278 O O . PRO C 1 141 ? 5.193 -4.700 -40.868 1.00 71.83 137 PRO C O 1
ATOM 6282 N N . GLU C 1 142 ? 6.015 -2.805 -41.779 1.00 64.34 138 GLU C N 1
ATOM 6283 C CA . GLU C 1 142 ? 6.287 -3.407 -43.080 1.00 67.15 138 GLU C CA 1
ATOM 6284 C C . GLU C 1 142 ? 7.520 -4.305 -43.097 1.00 64.76 138 GLU C C 1
ATOM 6285 O O . GLU C 1 142 ? 7.737 -5.007 -44.089 1.00 68.32 138 GLU C O 1
ATOM 6291 N N . ASP C 1 143 ? 8.327 -4.317 -42.043 1.00 62.91 139 ASP C N 1
ATOM 6292 C CA . ASP C 1 143 ? 9.509 -5.167 -42.032 1.00 69.33 139 ASP C CA 1
ATOM 6293 C C . ASP C 1 143 ? 9.243 -6.568 -41.481 1.00 63.50 139 ASP C C 1
ATOM 6294 O O . ASP C 1 143 ? 10.117 -7.433 -41.590 1.00 61.17 139 ASP C O 1
ATOM 6299 N N . LEU C 1 144 ? 8.066 -6.822 -40.914 1.00 59.83 140 LEU C N 1
ATOM 6300 C CA . LEU C 1 144 ? 7.805 -8.066 -40.201 1.00 60.16 140 LEU C CA 1
ATOM 6301 C C . LEU C 1 144 ? 7.156 -9.087 -41.126 1.00 59.02 140 LEU C C 1
ATOM 6302 O O . LEU C 1 144 ? 6.343 -8.734 -41.985 1.00 66.09 140 LEU C O 1
ATOM 6307 N N . SER C 1 145 ? 7.508 -10.356 -40.942 1.00 51.48 141 SER C N 1
ATOM 6308 C CA . SER C 1 145 ? 6.951 -11.396 -41.799 1.00 47.33 141 SER C CA 1
ATOM 6309 C C . SER C 1 145 ? 5.528 -11.739 -41.357 1.00 43.66 141 SER C C 1
ATOM 6310 O O . SER C 1 145 ? 5.143 -11.536 -40.201 1.00 40.57 141 SER C O 1
ATOM 6313 N N . ASP C 1 146 ? 4.735 -12.238 -42.307 1.00 43.09 142 ASP C N 1
ATOM 6314 C CA . ASP C 1 146 ? 3.351 -12.590 -41.997 1.00 38.19 142 ASP C CA 1
ATOM 6315 C C . ASP C 1 146 ? 3.282 -13.706 -40.962 1.00 32.31 142 ASP C C 1
ATOM 6316 O O . ASP C 1 146 ? 2.452 -13.658 -40.050 1.00 39.11 142 ASP C O 1
ATOM 6321 N N . GLU C 1 147 ? 4.158 -14.712 -41.079 1.00 33.59 143 GLU C N 1
ATOM 6322 C CA . GLU C 1 147 ? 4.168 -15.807 -40.110 1.00 38.42 143 GLU C CA 1
ATOM 6323 C C . GLU C 1 147 ? 4.288 -15.279 -38.687 1.00 37.89 143 GLU C C 1
ATOM 6324 O O . GLU C 1 147 ? 3.519 -15.667 -37.799 1.00 37.16 143 GLU C O 1
ATOM 6330 N N . ALA C 1 148 ? 5.233 -14.357 -38.468 1.00 37.15 144 ALA C N 1
ATOM 6331 C CA . ALA C 1 148 ? 5.404 -13.728 -37.161 1.00 36.31 144 ALA C CA 1
ATOM 6332 C C . ALA C 1 148 ? 4.159 -12.966 -36.727 1.00 38.05 144 ALA C C 1
ATOM 6333 O O . ALA C 1 148 ? 3.753 -13.046 -35.562 1.00 34.85 144 ALA C O 1
ATOM 6335 N N . LEU C 1 149 ? 3.545 -12.207 -37.644 1.00 37.97 145 LEU C N 1
ATOM 6336 C CA . LEU C 1 149 ? 2.458 -11.313 -37.243 1.00 31.81 145 LEU C CA 1
ATOM 6337 C C . LEU C 1 149 ? 1.243 -12.104 -36.773 1.00 37.03 145 LEU C C 1
ATOM 6338 O O . LEU C 1 149 ? 0.605 -11.735 -35.780 1.00 31.21 145 LEU C O 1
ATOM 6343 N N . VAL C 1 150 ? 0.919 -13.201 -37.475 1.00 33.62 146 VAL C N 1
ATOM 6344 C CA . VAL C 1 150 ? -0.254 -14.011 -37.141 1.00 32.39 146 VAL C CA 1
ATOM 6345 C C . VAL C 1 150 ? -0.144 -14.583 -35.734 1.00 36.17 146 VAL C C 1
ATOM 6346 O O . VAL C 1 150 ? -1.156 -14.741 -35.038 1.00 32.77 146 VAL C O 1
ATOM 6350 N N . MET C 1 151 ? 1.082 -14.863 -35.276 1.00 34.97 147 MET C N 1
ATOM 6351 C CA . MET C 1 151 ? 1.281 -15.344 -33.913 1.00 34.24 147 MET C CA 1
ATOM 6352 C C . MET C 1 151 ? 0.847 -14.321 -32.873 1.00 32.32 147 MET C C 1
ATOM 6353 O O . MET C 1 151 ? 0.595 -14.690 -31.717 1.00 34.96 147 MET C O 1
ATOM 6358 N N . LEU C 1 152 ? 0.746 -13.057 -33.260 1.00 26.95 148 LEU C N 1
ATOM 6359 C CA . LEU C 1 152 ? 0.262 -12.023 -32.369 1.00 32.96 148 LEU C CA 1
ATOM 6360 C C . LEU C 1 152 ? -1.264 -11.967 -32.280 1.00 26.44 148 LEU C C 1
ATOM 6361 O O . LEU C 1 152 ? -1.761 -11.384 -31.317 1.00 29.92 148 LEU C O 1
ATOM 6366 N N . LEU C 1 156 ? 0.822 -15.726 -28.657 1.00 25.60 152 LEU C N 1
ATOM 6367 C CA . LEU C 1 156 ? 1.889 -14.865 -28.077 1.00 30.22 152 LEU C CA 1
ATOM 6368 C C . LEU C 1 156 ? 1.373 -13.972 -26.962 1.00 26.91 152 LEU C C 1
ATOM 6369 O O . LEU C 1 156 ? 1.933 -13.998 -25.879 1.00 25.51 152 LEU C O 1
ATOM 6374 N N . PRO C 1 157 ? 0.304 -13.197 -27.175 1.00 32.76 153 PRO C N 1
ATOM 6375 C CA . PRO C 1 157 ? -0.248 -12.483 -26.006 1.00 33.07 153 PRO C CA 1
ATOM 6376 C C . PRO C 1 157 ? -0.798 -13.444 -24.956 1.00 33.63 153 PRO C C 1
ATOM 6377 O O . PRO C 1 157 ? -0.760 -13.137 -23.753 1.00 32.87 153 PRO C O 1
ATOM 6381 N N . THR C 1 158 ? -1.263 -14.625 -25.371 1.00 24.45 154 THR C N 1
ATOM 6382 C CA . THR C 1 158 ? -1.751 -15.616 -24.408 1.00 24.32 154 THR C CA 1
ATOM 6383 C C . THR C 1 158 ? -0.623 -16.127 -23.519 1.00 26.03 154 THR C C 1
ATOM 6384 O O . THR C 1 158 ? -0.707 -16.077 -22.284 1.00 23.89 154 THR C O 1
ATOM 6388 N N . GLY C 1 159 ? 0.442 -16.637 -24.138 1.00 25.93 155 GLY C N 1
ATOM 6389 C CA . GLY C 1 159 ? 1.601 -17.052 -23.364 1.00 25.90 155 GLY C CA 1
ATOM 6390 C C . GLY C 1 159 ? 2.120 -15.962 -22.447 1.00 32.85 155 GLY C C 1
ATOM 6391 O O . GLY C 1 159 ? 2.413 -16.209 -21.271 1.00 31.39 155 GLY C O 1
ATOM 6392 N N . TYR C 1 160 ? 2.184 -14.729 -22.954 1.00 31.30 156 TYR C N 1
ATOM 6393 C CA . TYR C 1 160 ? 2.769 -13.635 -22.184 1.00 27.24 156 TYR C CA 1
ATOM 6394 C C . TYR C 1 160 ? 1.862 -13.215 -21.037 1.00 28.36 156 TYR C C 1
ATOM 6395 O O . TYR C 1 160 ? 2.279 -13.207 -19.873 1.00 32.20 156 TYR C O 1
ATOM 6404 N N . GLU C 1 161 ? 0.608 -12.867 -21.354 1.00 26.62 157 GLU C N 1
ATOM 6405 C CA . GLU C 1 161 ? -0.320 -12.330 -20.357 1.00 30.63 157 GLU C CA 1
ATOM 6406 C C . GLU C 1 161 ? -0.770 -13.398 -19.375 1.00 23.03 157 GLU C C 1
ATOM 6407 O O . GLU C 1 161 ? -0.793 -13.177 -18.157 1.00 28.52 157 GLU C O 1
ATOM 6413 N N . ILE C 1 162 ? -1.166 -14.548 -19.887 1.00 31.71 158 ILE C N 1
ATOM 6414 C CA . ILE C 1 162 ? -1.776 -15.546 -19.018 1.00 30.80 158 ILE C CA 1
ATOM 6415 C C . ILE C 1 162 ? -0.717 -16.444 -18.392 1.00 27.01 158 ILE C C 1
ATOM 6416 O O . ILE C 1 162 ? -0.872 -16.855 -17.240 1.00 31.18 158 ILE C O 1
ATOM 6421 N N . GLY C 1 163 ? 0.389 -16.696 -19.099 1.00 28.11 159 GLY C N 1
ATOM 6422 C CA . GLY C 1 163 ? 1.450 -17.529 -18.560 1.00 29.55 159 GLY C CA 1
ATOM 6423 C C . GLY C 1 163 ? 2.513 -16.749 -17.807 1.00 30.91 159 GLY C C 1
ATOM 6424 O O . GLY C 1 163 ? 2.682 -16.934 -16.598 1.00 29.75 159 GLY C O 1
ATOM 6425 N N . VAL C 1 164 ? 3.222 -15.867 -18.511 1.00 23.38 160 VAL C N 1
ATOM 6426 C CA . VAL C 1 164 ? 4.382 -15.197 -17.929 1.00 23.33 160 VAL C CA 1
ATOM 6427 C C . VAL C 1 164 ? 3.957 -14.165 -16.887 1.00 25.75 160 VAL C C 1
ATOM 6428 O O . VAL C 1 164 ? 4.465 -14.163 -15.759 1.00 26.79 160 VAL C O 1
ATOM 6432 N N . LEU C 1 165 ? 3.047 -13.255 -17.253 1.00 26.21 161 LEU C N 1
ATOM 6433 C CA . LEU C 1 165 ? 2.712 -12.144 -16.360 1.00 24.09 161 LEU C CA 1
ATOM 6434 C C . LEU C 1 165 ? 1.877 -12.621 -15.167 1.00 35.91 161 LEU C C 1
ATOM 6435 O O . LEU C 1 165 ? 2.178 -12.288 -14.011 1.00 33.99 161 LEU C O 1
ATOM 6440 N N . LYS C 1 166 ? 0.823 -13.407 -15.418 1.00 26.48 162 LYS C N 1
ATOM 6441 C CA . LYS C 1 166 ? 0.088 -13.962 -14.285 1.00 28.25 162 LYS C CA 1
ATOM 6442 C C . LYS C 1 166 ? 0.970 -14.918 -13.476 1.00 29.27 162 LYS C C 1
ATOM 6443 O O . LYS C 1 166 ? 0.795 -15.030 -12.257 1.00 32.26 162 LYS C O 1
ATOM 6449 N N . GLY C 1 167 ? 1.947 -15.571 -14.124 1.00 31.04 163 GLY C N 1
ATOM 6450 C CA . GLY C 1 167 ? 2.920 -16.410 -13.421 1.00 27.88 163 GLY C CA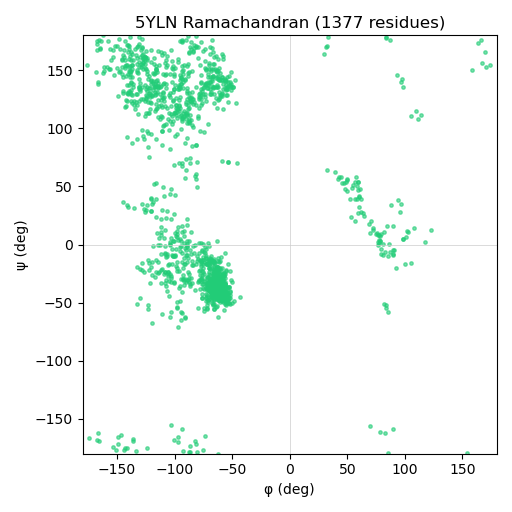 1
ATOM 6451 C C . GLY C 1 167 ? 3.887 -15.643 -12.533 1.00 28.41 163 GLY C C 1
ATOM 6452 O O . GLY C 1 167 ? 4.448 -16.230 -11.604 1.00 32.93 163 GLY C O 1
ATOM 6453 N N . LYS C 1 168 ? 4.059 -14.338 -12.778 1.00 29.02 164 LYS C N 1
ATOM 6454 C CA . LYS C 1 168 ? 4.989 -13.487 -12.029 1.00 33.85 164 LYS C CA 1
ATOM 6455 C C . LYS C 1 168 ? 6.440 -13.960 -12.174 1.00 32.77 164 LYS C C 1
ATOM 6456 O O . LYS C 1 168 ? 7.215 -13.934 -11.219 1.00 31.22 164 LYS C O 1
ATOM 6462 N N . VAL C 1 169 ? 6.810 -14.389 -13.384 1.00 31.59 165 VAL C N 1
ATOM 6463 C CA . VAL C 1 169 ? 8.213 -14.612 -13.701 1.00 34.56 165 VAL C CA 1
ATOM 6464 C C . VAL C 1 169 ? 9.011 -13.372 -13.334 1.00 35.81 165 VAL C C 1
ATOM 6465 O O . VAL C 1 169 ? 8.578 -12.241 -13.575 1.00 29.70 165 VAL C O 1
ATOM 6469 N N . GLU C 1 170 ? 10.164 -13.578 -12.717 1.00 36.87 166 GLU C N 1
ATOM 6470 C CA . GLU C 1 170 ? 11.026 -12.475 -12.323 1.00 37.31 166 GLU C CA 1
ATOM 6471 C C . GLU C 1 170 ? 12.466 -12.919 -12.502 1.00 32.42 166 GLU C C 1
ATOM 6472 O O . GLU C 1 170 ? 12.735 -14.122 -12.627 1.00 32.20 166 GLU C O 1
ATOM 6478 N N . PRO C 1 171 ? 13.410 -11.974 -12.577 1.00 36.73 167 PRO C N 1
ATOM 6479 C CA . PRO C 1 171 ? 14.812 -12.357 -12.802 1.00 31.16 167 PRO C CA 1
ATOM 6480 C C . PRO C 1 171 ? 15.307 -13.342 -11.751 1.00 28.57 167 PRO C C 1
ATOM 6481 O O . PRO C 1 171 ? 15.055 -13.192 -10.553 1.00 29.14 167 PRO C O 1
ATOM 6485 N N . GLY C 1 172 ? 15.988 -14.382 -12.218 1.00 27.29 168 GLY C N 1
ATOM 6486 C CA . GLY C 1 172 ? 16.560 -15.370 -11.340 1.00 32.94 168 GLY C CA 1
ATOM 6487 C C . GLY C 1 172 ? 15.646 -16.503 -10.912 1.00 29.80 168 GLY C C 1
ATOM 6488 O O . GLY C 1 172 ? 16.138 -17.464 -10.295 1.00 32.19 168 GLY C O 1
ATOM 6489 N N . CYS C 1 173 ? 14.340 -16.430 -11.191 1.00 28.83 169 CYS C N 1
ATOM 6490 C CA . CYS C 1 173 ? 13.432 -17.465 -10.700 1.00 27.54 169 CYS C CA 1
ATOM 6491 C C . CYS C 1 173 ? 13.546 -18.734 -11.549 1.00 29.58 169 CYS C C 1
ATOM 6492 O O . CYS C 1 173 ? 14.246 -18.783 -12.561 1.00 32.66 169 CYS C O 1
ATOM 6495 N N . SER C 1 174 ? 12.855 -19.783 -11.118 1.00 24.96 170 SER C N 1
ATOM 6496 C CA . SER C 1 174 ? 12.819 -21.028 -11.870 1.00 25.18 170 SER C CA 1
ATOM 6497 C C . SER C 1 174 ? 11.411 -21.235 -12.394 1.00 24.91 170 SER C C 1
ATOM 6498 O O . SER C 1 174 ? 10.434 -21.126 -11.642 1.00 37.58 170 SER C O 1
ATOM 6501 N N . VAL C 1 175 ? 11.319 -21.498 -13.690 1.00 32.56 171 VAL C N 1
ATOM 6502 C CA . VAL C 1 175 ? 10.060 -21.652 -14.410 1.00 28.55 171 VAL C CA 1
ATOM 6503 C C . VAL C 1 175 ? 10.048 -23.034 -15.057 1.00 32.42 171 VAL C C 1
ATOM 6504 O O . VAL C 1 175 ? 11.043 -23.458 -15.652 1.00 29.42 171 VAL C O 1
ATOM 6508 N N . ALA C 1 176 ? 8.926 -23.731 -14.929 1.00 27.01 172 ALA C N 1
ATOM 6509 C CA . ALA C 1 176 ? 8.635 -24.936 -15.695 1.00 38.67 172 ALA C CA 1
ATOM 6510 C C . ALA C 1 176 ? 7.455 -24.645 -16.611 1.00 35.02 172 ALA C C 1
ATOM 6511 O O . ALA C 1 176 ? 6.478 -24.032 -16.187 1.00 27.48 172 ALA C O 1
ATOM 6513 N N . ILE C 1 177 ? 7.538 -25.074 -17.862 1.00 31.90 173 ILE C N 1
ATOM 6514 C CA . ILE C 1 177 ? 6.407 -24.972 -18.774 1.00 30.53 173 ILE C CA 1
ATOM 6515 C C . ILE C 1 177 ? 5.969 -26.389 -19.128 1.00 28.35 173 ILE C C 1
ATOM 6516 O O . ILE C 1 177 ? 6.748 -27.171 -19.693 1.00 26.23 173 ILE C O 1
ATOM 6521 N N . ILE C 1 178 ? 4.740 -26.732 -18.764 1.00 33.70 174 ILE C N 1
ATOM 6522 C CA . ILE C 1 178 ? 4.215 -28.080 -18.973 1.00 35.59 174 ILE C CA 1
ATOM 6523 C C . ILE C 1 178 ? 3.467 -28.056 -20.296 1.00 37.38 174 ILE C C 1
ATOM 6524 O O . ILE C 1 178 ? 2.420 -27.417 -20.410 1.00 39.41 174 ILE C O 1
ATOM 6529 N N . GLY C 1 179 ? 4.004 -28.748 -21.289 1.00 29.74 175 GLY C N 1
ATOM 6530 C CA . GLY C 1 179 ? 3.435 -28.703 -22.618 1.00 33.33 175 GLY C CA 1
ATOM 6531 C C . GLY C 1 179 ? 4.276 -27.857 -23.553 1.00 39.83 175 GLY C C 1
ATOM 6532 O O . GLY C 1 179 ? 4.352 -26.637 -23.400 1.00 35.41 175 GLY C O 1
ATOM 6533 N N . SER C 1 180 ? 4.935 -28.490 -24.513 1.00 41.89 176 SER C N 1
ATOM 6534 C CA . SER C 1 180 ? 5.772 -27.756 -25.460 1.00 43.19 176 SER C CA 1
ATOM 6535 C C . SER C 1 180 ? 5.074 -27.615 -26.796 1.00 41.99 176 SER C C 1
ATOM 6536 O O . SER C 1 180 ? 5.640 -27.890 -27.845 1.00 45.39 176 SER C O 1
ATOM 6539 N N . GLY C 1 181 ? 3.810 -27.194 -26.749 1.00 41.17 177 GLY C N 1
ATOM 6540 C CA . GLY C 1 181 ? 3.044 -26.868 -27.928 1.00 40.91 177 GLY C CA 1
ATOM 6541 C C . GLY C 1 181 ? 3.066 -25.371 -28.198 1.00 43.65 177 GLY C C 1
ATOM 6542 O O . GLY C 1 181 ? 3.878 -24.629 -27.635 1.00 40.22 177 GLY C O 1
ATOM 6543 N N . PRO C 1 182 ? 2.166 -24.900 -29.064 1.00 43.52 178 PRO C N 1
ATOM 6544 C CA . PRO C 1 182 ? 2.202 -23.485 -29.452 1.00 31.49 178 PRO C CA 1
ATOM 6545 C C . PRO C 1 182 ? 2.193 -22.516 -28.279 1.00 34.60 178 PRO C C 1
ATOM 6546 O O . PRO C 1 182 ? 3.028 -21.604 -28.227 1.00 33.55 178 PRO C O 1
ATOM 6550 N N . VAL C 1 183 ? 1.266 -22.678 -27.336 1.00 32.67 179 VAL C N 1
ATOM 6551 C CA . VAL C 1 183 ? 1.159 -21.694 -26.271 1.00 37.23 179 VAL C CA 1
ATOM 6552 C C . VAL C 1 183 ? 2.330 -21.828 -25.303 1.00 31.90 179 VAL C C 1
ATOM 6553 O O . VAL C 1 183 ? 2.845 -20.830 -24.790 1.00 32.88 179 VAL C O 1
ATOM 6557 N N . GLY C 1 184 ? 2.761 -23.061 -25.032 1.00 29.44 180 GLY C N 1
ATOM 6558 C CA . GLY C 1 184 ? 3.957 -23.260 -24.227 1.00 31.41 180 GLY C CA 1
ATOM 6559 C C . GLY C 1 184 ? 5.183 -22.599 -24.831 1.00 31.35 180 GLY C C 1
ATOM 6560 O O . GLY C 1 184 ? 5.932 -21.912 -24.137 1.00 33.29 180 GLY C O 1
ATOM 6561 N N . LEU C 1 185 ? 5.399 -22.794 -26.135 1.00 32.07 181 LEU C N 1
ATOM 6562 C CA . LEU C 1 185 ? 6.539 -22.170 -26.797 1.00 26.57 181 LEU C CA 1
ATOM 6563 C C . LEU C 1 185 ? 6.410 -20.649 -26.806 1.00 27.62 181 LEU C C 1
ATOM 6564 O O . LEU C 1 185 ? 7.408 -19.945 -26.614 1.00 33.00 181 LEU C O 1
ATOM 6569 N N . ALA C 1 186 ? 5.185 -20.123 -26.974 1.00 30.04 182 ALA C N 1
ATOM 6570 C CA . ALA C 1 186 ? 4.994 -18.675 -26.887 1.00 30.78 182 ALA C CA 1
ATOM 6571 C C . ALA C 1 186 ? 5.364 -18.171 -25.509 1.00 29.77 182 ALA C C 1
ATOM 6572 O O . ALA C 1 186 ? 6.066 -17.161 -25.379 1.00 34.01 182 ALA C O 1
ATOM 6574 N N . ALA C 1 187 ? 4.913 -18.868 -24.466 1.00 27.05 183 ALA C N 1
ATOM 6575 C CA . ALA C 1 187 ? 5.312 -18.505 -23.107 1.00 26.14 183 ALA C CA 1
ATOM 6576 C C . ALA C 1 187 ? 6.823 -18.632 -22.914 1.00 32.79 183 ALA C C 1
ATOM 6577 O O . ALA C 1 187 ? 7.437 -17.849 -22.178 1.00 27.02 183 ALA C O 1
ATOM 6579 N N . LEU C 1 188 ? 7.440 -19.629 -23.548 1.00 35.00 184 LEU C N 1
ATOM 6580 C CA . LEU C 1 188 ? 8.893 -19.759 -23.478 1.00 35.79 184 LEU C CA 1
ATOM 6581 C C . LEU C 1 188 ? 9.587 -18.523 -24.049 1.00 32.22 184 LEU C C 1
ATOM 6582 O O . LEU C 1 188 ? 10.494 -17.957 -23.428 1.00 30.39 184 LEU C O 1
ATOM 6587 N N . LEU C 1 189 ? 9.156 -18.082 -25.230 1.00 32.26 185 LEU C N 1
ATOM 6588 C CA . LEU C 1 189 ? 9.804 -16.949 -25.877 1.00 32.68 185 LEU C CA 1
ATOM 6589 C C . LEU C 1 189 ? 9.664 -15.692 -25.031 1.00 35.34 185 LEU C C 1
ATOM 6590 O O . LEU C 1 189 ? 10.639 -14.964 -24.826 1.00 37.04 185 LEU C O 1
ATOM 6595 N N . THR C 1 190 ? 8.468 -15.436 -24.499 1.00 25.13 186 THR C N 1
ATOM 6596 C CA . THR C 1 190 ? 8.248 -14.167 -23.818 1.00 30.77 186 THR C CA 1
ATOM 6597 C C . THR C 1 190 ? 8.690 -14.193 -22.356 1.00 37.66 186 THR C C 1
ATOM 6598 O O . THR C 1 190 ? 8.876 -13.122 -21.752 1.00 34.63 186 THR C O 1
ATOM 6602 N N . ALA C 1 191 ? 8.872 -15.380 -21.773 1.00 33.09 187 ALA C N 1
ATOM 6603 C CA . ALA C 1 191 ? 9.433 -15.444 -20.428 1.00 33.69 187 ALA C CA 1
ATOM 6604 C C . ALA C 1 191 ? 10.850 -14.878 -20.394 1.00 30.82 187 ALA C C 1
ATOM 6605 O O . ALA C 1 191 ? 11.296 -14.399 -19.347 1.00 32.55 187 ALA C O 1
ATOM 6607 N N . GLN C 1 192 ? 11.569 -14.935 -21.523 1.00 28.93 188 GLN C N 1
ATOM 6608 C CA . GLN C 1 192 ? 12.923 -14.386 -21.594 1.00 40.88 188 GLN C CA 1
ATOM 6609 C C . GLN C 1 192 ? 12.957 -12.909 -21.221 1.00 39.13 188 GLN C C 1
ATOM 6610 O O . GLN C 1 192 ? 13.997 -12.409 -20.777 1.00 44.28 188 GLN C O 1
ATOM 6616 N N . PHE C 1 193 ? 11.836 -12.199 -21.408 1.00 35.37 189 PHE C N 1
ATOM 6617 C CA . PHE C 1 193 ? 11.736 -10.800 -21.022 1.00 33.55 189 PHE C CA 1
ATOM 6618 C C . PHE C 1 193 ? 12.169 -10.566 -19.597 1.00 36.41 189 PHE C C 1
ATOM 6619 O O . PHE C 1 193 ? 12.641 -9.471 -19.271 1.00 40.05 189 PHE C O 1
ATOM 6627 N N . TYR C 1 194 ? 11.973 -11.552 -18.720 1.00 31.70 190 TYR C N 1
ATOM 6628 C CA . TYR C 1 194 ? 12.200 -11.361 -17.290 1.00 30.75 190 TYR C CA 1
ATOM 6629 C C . TYR C 1 194 ? 13.397 -12.152 -16.769 1.00 34.91 190 TYR C C 1
ATOM 6630 O O . TYR C 1 194 ? 13.538 -12.317 -15.554 1.00 37.95 190 TYR C O 1
ATOM 6639 N N . SER C 1 195 ? 14.260 -12.647 -17.667 1.00 35.26 191 SER C N 1
ATOM 6640 C CA . SER C 1 195 ? 15.522 -13.315 -17.341 1.00 36.37 191 SER C CA 1
ATOM 6641 C C . SER C 1 195 ? 15.405 -14.333 -16.190 1.00 38.18 191 SER C C 1
ATOM 6642 O O . SER C 1 195 ? 16.120 -14.209 -15.191 1.00 33.38 191 SER C O 1
ATOM 6645 N N . PRO C 1 196 ? 14.543 -15.345 -16.321 1.00 30.39 192 PRO C N 1
ATOM 6646 C CA . PRO C 1 196 ? 14.550 -16.416 -15.314 1.00 30.26 192 PRO C CA 1
ATOM 6647 C C . PRO C 1 196 ? 15.868 -17.185 -15.360 1.00 36.84 192 PRO C C 1
ATOM 6648 O O . PRO C 1 196 ? 16.551 -17.229 -16.383 1.00 34.07 192 PRO C O 1
ATOM 6652 N N . ALA C 1 197 ? 16.220 -17.796 -14.230 1.00 25.66 193 ALA C N 1
ATOM 6653 C CA . ALA C 1 197 ? 17.431 -18.605 -14.172 1.00 31.60 193 ALA C CA 1
ATOM 6654 C C . ALA C 1 197 ? 17.240 -19.937 -14.886 1.00 34.11 193 ALA C C 1
ATOM 6655 O O . ALA C 1 197 ? 18.161 -20.436 -15.533 1.00 34.03 193 ALA C O 1
ATOM 6657 N N . LYS C 1 198 ? 16.061 -20.537 -14.754 1.00 33.03 194 LYS C N 1
ATOM 6658 C CA . LYS C 1 198 ? 15.763 -21.837 -15.348 1.00 34.45 194 LYS C CA 1
ATOM 6659 C C . LYS C 1 198 ? 14.451 -21.751 -16.111 1.00 33.80 194 LYS C C 1
ATOM 6660 O O . LYS C 1 198 ? 13.473 -21.182 -15.607 1.00 32.24 194 LYS C O 1
ATOM 6666 N N . LEU C 1 199 ? 14.461 -22.260 -17.342 1.00 29.12 195 LEU C N 1
ATOM 6667 C CA . LEU C 1 199 ? 13.285 -22.465 -18.181 1.00 35.38 195 LEU C CA 1
ATOM 6668 C C . LEU C 1 199 ? 13.229 -23.957 -18.493 1.00 29.37 195 LEU C C 1
ATOM 6669 O O . LEU C 1 199 ? 13.868 -24.425 -19.437 1.00 34.20 195 LEU C O 1
ATOM 6674 N N . ILE C 1 200 ? 12.461 -24.700 -17.706 1.00 32.07 196 ILE C N 1
ATOM 6675 C CA . ILE C 1 200 ? 12.420 -26.157 -17.804 1.00 32.03 196 ILE C CA 1
ATOM 6676 C C . ILE C 1 200 ? 11.192 -26.533 -18.622 1.00 30.30 196 ILE C C 1
ATOM 6677 O O . ILE C 1 200 ? 10.055 -26.356 -18.170 1.00 33.12 196 ILE C O 1
ATOM 6682 N N . MET C 1 201 ? 11.395 -27.048 -19.825 1.00 27.92 197 MET C N 1
ATOM 6683 C CA . MET C 1 201 ? 10.267 -27.482 -20.638 1.00 30.96 197 MET C CA 1
ATOM 6684 C C . MET C 1 201 ? 9.906 -28.926 -20.305 1.00 34.16 197 MET C C 1
ATOM 6685 O O . MET C 1 201 ? 10.775 -29.799 -20.282 1.00 32.11 197 MET C O 1
ATOM 6690 N N . VAL C 1 202 ? 8.624 -29.176 -20.054 1.00 30.27 198 VAL C N 1
ATOM 6691 C CA . VAL C 1 202 ? 8.136 -30.509 -19.712 1.00 31.27 198 VAL C CA 1
ATOM 6692 C C . VAL C 1 202 ? 7.186 -30.975 -20.805 1.00 32.00 198 VAL C C 1
ATOM 6693 O O . VAL C 1 202 ? 6.273 -30.242 -21.194 1.00 33.96 198 VAL C O 1
ATOM 6697 N N . ASP C 1 203 ? 7.415 -32.183 -21.315 1.00 35.53 199 ASP C N 1
ATOM 6698 C CA . ASP C 1 203 ? 6.533 -32.744 -22.333 1.00 43.17 199 ASP C CA 1
ATOM 6699 C C . ASP C 1 203 ? 6.782 -34.250 -22.424 1.00 44.64 199 ASP C C 1
ATOM 6700 O O . ASP C 1 203 ? 7.670 -34.799 -21.762 1.00 43.25 199 ASP C O 1
ATOM 6705 N N . LEU C 1 204 ? 5.970 -34.918 -23.244 1.00 45.31 200 LEU C N 1
ATOM 6706 C CA . LEU C 1 204 ? 6.145 -36.347 -23.488 1.00 42.08 200 LEU C CA 1
ATOM 6707 C C . LEU C 1 204 ? 7.011 -36.634 -24.705 1.00 44.91 200 LEU C C 1
ATOM 6708 O O . LEU C 1 204 ? 7.672 -37.678 -24.754 1.00 49.56 200 LEU C O 1
ATOM 6713 N N . ASP C 1 205 ? 7.010 -35.750 -25.700 1.00 47.05 201 ASP C N 1
ATOM 6714 C CA . ASP C 1 205 ? 7.675 -36.002 -26.974 1.00 52.73 201 ASP C CA 1
ATOM 6715 C C . ASP C 1 205 ? 9.061 -35.363 -26.963 1.00 49.56 201 ASP C C 1
ATOM 6716 O O . ASP C 1 205 ? 9.183 -34.144 -26.810 1.00 46.67 201 ASP C O 1
ATOM 6721 N N . ASP C 1 206 ? 10.100 -36.185 -27.137 1.00 58.75 202 ASP C N 1
ATOM 6722 C CA . ASP C 1 206 ? 11.459 -35.659 -27.052 1.00 62.13 202 ASP C CA 1
ATOM 6723 C C . ASP C 1 206 ? 11.793 -34.732 -28.218 1.00 57.45 202 ASP C C 1
ATOM 6724 O O . ASP C 1 206 ? 12.603 -33.811 -28.059 1.00 57.42 202 ASP C O 1
ATOM 6729 N N . ASN C 1 207 ? 11.192 -34.951 -29.393 1.00 56.40 203 ASN C N 1
ATOM 6730 C CA . ASN C 1 207 ? 11.364 -33.999 -30.491 1.00 58.28 203 ASN C CA 1
ATOM 6731 C C . ASN C 1 207 ? 10.819 -32.622 -30.118 1.00 48.18 203 ASN C C 1
ATOM 6732 O O . ASN C 1 207 ? 11.431 -31.595 -30.433 1.00 43.86 203 ASN C O 1
ATOM 6737 N N . ARG C 1 208 ? 9.675 -32.579 -29.438 1.00 45.47 204 ARG C N 1
ATOM 6738 C CA . ARG C 1 208 ? 9.137 -31.290 -29.021 1.00 45.20 204 ARG C CA 1
ATOM 6739 C C . ARG C 1 208 ? 9.991 -30.645 -27.933 1.00 42.07 204 ARG C C 1
ATOM 6740 O O . ARG C 1 208 ? 10.083 -29.413 -27.866 1.00 39.78 204 ARG C O 1
ATOM 6748 N N . LEU C 1 209 ? 10.617 -31.451 -27.073 1.00 42.26 205 LEU C N 1
ATOM 6749 C CA . LEU C 1 209 ? 11.532 -30.896 -26.083 1.00 40.67 205 LEU C CA 1
ATOM 6750 C C . LEU C 1 209 ? 12.773 -30.335 -26.761 1.00 35.63 205 LEU C C 1
ATOM 6751 O O . LEU C 1 209 ? 13.310 -29.311 -26.329 1.00 36.68 205 LEU C O 1
ATOM 6756 N N . GLU C 1 210 ? 13.245 -31.002 -27.820 1.00 36.69 206 GLU C N 1
ATOM 6757 C CA . GLU C 1 210 ? 14.427 -30.519 -28.528 1.00 36.23 206 GLU C CA 1
ATOM 6758 C C . GLU C 1 210 ? 14.135 -29.207 -29.229 1.00 42.04 206 GLU C C 1
ATOM 6759 O O . GLU C 1 210 ? 14.970 -28.295 -29.232 1.00 37.49 206 GLU C O 1
ATOM 6765 N N . THR C 1 211 ? 12.945 -29.093 -29.814 1.00 43.76 207 THR C N 1
ATOM 6766 C CA . THR C 1 211 ? 12.479 -27.805 -30.317 1.00 39.40 207 THR C CA 1
ATOM 6767 C C . THR C 1 211 ? 12.560 -26.727 -29.240 1.00 36.11 207 THR C C 1
ATOM 6768 O O . THR C 1 211 ? 13.113 -25.643 -29.467 1.00 39.82 207 THR C O 1
ATOM 6772 N N . ALA C 1 212 ? 12.019 -27.015 -28.051 1.00 32.75 208 ALA C N 1
ATOM 6773 C CA . ALA C 1 212 ? 11.962 -26.012 -26.986 1.00 30.27 208 ALA C CA 1
ATOM 6774 C C . ALA C 1 212 ? 13.359 -25.571 -26.559 1.00 38.81 208 ALA C C 1
ATOM 6775 O O . ALA C 1 212 ? 13.576 -24.391 -26.242 1.00 37.39 208 ALA C O 1
ATOM 6777 N N . LEU C 1 213 ? 14.314 -26.509 -26.528 1.00 37.12 209 LEU C N 1
ATOM 6778 C CA . LEU C 1 213 ? 15.698 -26.156 -26.232 1.00 32.64 209 LEU C CA 1
ATOM 6779 C C . LEU C 1 213 ? 16.232 -25.177 -27.259 1.00 34.23 209 LEU C C 1
ATOM 6780 O O . LEU C 1 213 ? 16.978 -24.252 -26.921 1.00 34.11 209 LEU C O 1
ATOM 6785 N N . SER C 1 214 ? 15.872 -25.377 -28.528 1.00 38.19 210 SER C N 1
ATOM 6786 C CA . SER C 1 214 ? 16.350 -24.501 -29.588 1.00 40.67 210 SER C CA 1
ATOM 6787 C C . SER C 1 214 ? 15.729 -23.115 -29.493 1.00 45.48 210 SER C C 1
ATOM 6788 O O . SER C 1 214 ? 16.268 -22.162 -30.062 1.00 43.02 210 SER C O 1
ATOM 6791 N N . PHE C 1 215 ? 14.596 -22.992 -28.804 1.00 49.44 211 PHE C N 1
ATOM 6792 C CA . PHE C 1 215 ? 13.954 -21.717 -28.542 1.00 39.26 211 PHE C CA 1
ATOM 6793 C C . PHE C 1 215 ? 14.409 -21.096 -27.226 1.00 39.69 211 PHE C C 1
ATOM 6794 O O . PHE C 1 215 ? 13.750 -20.183 -26.740 1.00 43.99 211 PHE C O 1
ATOM 6802 N N . GLY C 1 216 ? 15.464 -21.615 -26.599 1.00 43.45 212 GLY C N 1
ATOM 6803 C CA . GLY C 1 216 ? 15.992 -21.020 -25.390 1.00 35.93 212 GLY C CA 1
ATOM 6804 C C . GLY C 1 216 ? 15.574 -21.646 -24.074 1.00 36.99 212 GLY C C 1
ATOM 6805 O O . GLY C 1 216 ? 15.925 -21.099 -23.028 1.00 38.80 212 GLY C O 1
ATOM 6806 N N . ALA C 1 217 ? 14.827 -22.756 -24.071 1.00 35.29 213 ALA C N 1
ATOM 6807 C CA . ALA C 1 217 ? 14.653 -23.483 -22.817 1.00 35.39 213 ALA C CA 1
ATOM 6808 C C . ALA C 1 217 ? 16.014 -23.944 -22.323 1.00 35.48 213 ALA C C 1
ATOM 6809 O O . ALA C 1 217 ? 16.864 -24.350 -23.117 1.00 34.94 213 ALA C O 1
ATOM 6811 N N . THR C 1 218 ? 16.213 -23.889 -21.005 1.00 31.40 214 THR C N 1
ATOM 6812 C CA . THR C 1 218 ? 17.487 -24.276 -20.412 1.00 32.17 214 THR C CA 1
ATOM 6813 C C . THR C 1 218 ? 17.576 -25.766 -20.106 1.00 33.31 214 THR C C 1
ATOM 6814 O O . THR C 1 218 ? 18.682 -26.316 -20.096 1.00 41.15 214 THR C O 1
ATOM 6818 N N . HIS C 1 219 ? 16.445 -26.424 -19.833 1.00 31.59 215 HIS C N 1
ATOM 6819 C CA . HIS C 1 219 ? 16.415 -27.847 -19.512 1.00 32.38 215 HIS C CA 1
ATOM 6820 C C . HIS C 1 219 ? 15.167 -28.470 -20.124 1.00 34.82 215 HIS C C 1
ATOM 6821 O O . HIS C 1 219 ? 14.146 -27.802 -20.318 1.00 31.80 215 HIS C O 1
ATOM 6828 N N . LYS C 1 220 ? 15.257 -29.758 -20.432 1.00 28.73 216 LYS C N 1
ATOM 6829 C CA . LYS C 1 220 ? 14.113 -30.543 -20.868 1.00 36.26 216 LYS C CA 1
ATOM 6830 C C . LYS C 1 220 ? 13.926 -31.693 -19.891 1.00 37.69 216 LYS C C 1
ATOM 6831 O O . LYS C 1 220 ? 14.898 -32.260 -19.392 1.00 34.42 216 LYS C O 1
ATOM 6837 N N . VAL C 1 221 ? 12.672 -31.994 -19.590 1.00 31.98 217 VAL C N 1
ATOM 6838 C CA . VAL C 1 221 ? 12.285 -33.053 -18.662 1.00 34.74 217 VAL C CA 1
ATOM 6839 C C . VAL C 1 221 ? 11.156 -33.825 -19.328 1.00 34.58 217 VAL C C 1
ATOM 6840 O O . VAL C 1 221 ? 10.086 -33.259 -19.585 1.00 34.72 217 VAL C O 1
ATOM 6844 N N . ASN C 1 222 ? 11.392 -35.094 -19.615 1.00 32.42 218 ASN C N 1
ATOM 6845 C CA . ASN C 1 222 ? 10.376 -35.919 -20.243 1.00 35.99 218 ASN C CA 1
ATOM 6846 C C . ASN C 1 222 ? 9.446 -36.466 -19.166 1.00 36.82 218 ASN C C 1
ATOM 6847 O O . ASN C 1 222 ? 9.901 -37.077 -18.192 1.00 37.60 218 ASN C O 1
ATOM 6852 N N . SER C 1 223 ? 8.147 -36.229 -19.327 1.00 37.51 219 SER C N 1
ATOM 6853 C CA . SER C 1 223 ? 7.162 -36.582 -18.316 1.00 38.51 219 SER C CA 1
ATOM 6854 C C . SER C 1 223 ? 6.476 -37.921 -18.592 1.00 38.77 219 SER C C 1
ATOM 6855 O O . SER C 1 223 ? 5.435 -38.203 -17.987 1.00 37.32 219 SER C O 1
ATOM 6858 N N . SER C 1 224 ? 7.028 -38.741 -19.491 1.00 42.90 220 SER C N 1
ATOM 6859 C CA . SER C 1 224 ? 6.428 -40.049 -19.773 1.00 47.42 220 SER C CA 1
ATOM 6860 C C . SER C 1 224 ? 6.219 -40.839 -18.485 1.00 49.10 220 SER C C 1
ATOM 6861 O O . SER C 1 224 ? 5.144 -41.400 -18.245 1.00 50.39 220 SER C O 1
ATOM 6864 N N . ASP C 1 225 ? 7.232 -40.863 -17.635 1.00 50.95 221 ASP C N 1
ATOM 6865 C CA . ASP C 1 225 ? 7.151 -41.346 -16.264 1.00 44.52 221 ASP C CA 1
ATOM 6866 C C . ASP C 1 225 ? 7.025 -40.118 -15.365 1.00 38.94 221 ASP C C 1
ATOM 6867 O O . ASP C 1 225 ? 8.047 -39.536 -14.994 1.00 44.00 221 ASP C O 1
ATOM 6872 N N . PRO C 1 226 ? 5.803 -39.689 -15.004 1.00 40.74 222 PRO C N 1
ATOM 6873 C CA . PRO C 1 226 ? 5.675 -38.388 -14.329 1.00 45.12 222 PRO C CA 1
ATOM 6874 C C . PRO C 1 226 ? 6.287 -38.358 -12.937 1.00 46.07 222 PRO C C 1
ATOM 6875 O O . PRO C 1 226 ? 6.856 -37.332 -12.548 1.00 44.92 222 PRO C O 1
ATOM 6879 N N . GLU C 1 227 ? 6.193 -39.440 -12.169 1.00 45.58 223 GLU C N 1
ATOM 6880 C CA . GLU C 1 227 ? 6.774 -39.394 -10.832 1.00 48.56 223 GLU C CA 1
ATOM 6881 C C . GLU C 1 227 ? 8.287 -39.258 -10.894 1.00 41.83 223 GLU C C 1
ATOM 6882 O O . GLU C 1 227 ? 8.877 -38.554 -10.066 1.00 45.42 223 GLU C O 1
ATOM 6888 N N . LYS C 1 228 ? 8.924 -39.864 -11.896 1.00 43.70 224 LYS C N 1
ATOM 6889 C CA . LYS C 1 228 ? 10.355 -39.650 -12.080 1.00 41.72 224 LYS C CA 1
ATOM 6890 C C . LYS C 1 228 ? 10.631 -38.219 -12.508 1.00 38.88 224 LYS C C 1
ATOM 6891 O O . LYS C 1 228 ? 11.512 -37.549 -11.951 1.00 39.74 224 LYS C O 1
ATOM 6897 N N . ALA C 1 229 ? 9.857 -37.716 -13.470 1.00 37.49 225 ALA C N 1
ATOM 6898 C CA . ALA C 1 229 ? 10.050 -36.348 -13.934 1.00 33.46 225 ALA C CA 1
ATOM 6899 C C . ALA C 1 229 ? 9.863 -35.338 -12.804 1.00 28.68 225 ALA C C 1
ATOM 6900 O O . ALA C 1 229 ? 10.585 -34.330 -12.739 1.00 28.54 225 ALA C O 1
ATOM 6902 N N . ILE C 1 230 ? 8.936 -35.603 -11.885 1.00 36.67 226 ILE C N 1
ATOM 6903 C CA . ILE C 1 230 ? 8.728 -34.690 -10.761 1.00 41.45 226 ILE C CA 1
ATOM 6904 C C . ILE C 1 230 ? 9.977 -34.625 -9.891 1.00 41.92 226 ILE C C 1
ATOM 6905 O O . ILE C 1 230 ? 10.421 -33.539 -9.499 1.00 49.14 226 ILE C O 1
ATOM 6910 N N . LYS C 1 231 ? 10.568 -35.785 -9.586 1.00 39.83 227 LYS C N 1
ATOM 6911 C CA . LYS C 1 231 ? 11.814 -35.812 -8.825 1.00 34.00 227 LYS C CA 1
ATOM 6912 C C . LYS C 1 231 ? 12.906 -35.009 -9.521 1.00 35.85 227 LYS C C 1
ATOM 6913 O O . LYS C 1 231 ? 13.632 -34.234 -8.889 1.00 34.19 227 LYS C O 1
ATOM 6919 N N . GLU C 1 232 ? 13.044 -35.211 -10.831 1.00 33.94 228 GLU C N 1
ATOM 6920 C CA . GLU C 1 232 ? 14.036 -34.493 -11.627 1.00 34.19 228 GLU C CA 1
ATOM 6921 C C . GLU C 1 232 ? 13.853 -32.965 -11.547 1.00 46.44 228 GLU C C 1
ATOM 6922 O O . GLU C 1 232 ? 14.831 -32.203 -11.564 1.00 40.00 228 GLU C O 1
ATOM 6928 N N . ILE C 1 233 ? 12.617 -32.493 -11.434 1.00 41.39 229 ILE C N 1
ATOM 6929 C CA . ILE C 1 233 ? 12.441 -31.057 -11.303 1.00 37.77 229 ILE C CA 1
ATOM 6930 C C . ILE C 1 233 ? 12.811 -30.585 -9.907 1.00 38.17 229 ILE C C 1
ATOM 6931 O O . ILE C 1 233 ? 13.401 -29.506 -9.755 1.00 35.96 229 ILE C O 1
ATOM 6936 N N . TYR C 1 234 ? 12.501 -31.368 -8.870 1.00 27.75 230 TYR C N 1
ATOM 6937 C CA . TYR C 1 234 ? 12.971 -30.984 -7.542 1.00 35.16 230 TYR C CA 1
ATOM 6938 C C . TYR C 1 234 ? 14.494 -30.996 -7.467 1.00 32.93 230 TYR C C 1
ATOM 6939 O O . TYR C 1 234 ? 15.079 -30.163 -6.774 1.00 38.46 230 TYR C O 1
ATOM 6948 N N . ASP C 1 235 ? 15.148 -31.899 -8.199 1.00 32.71 231 ASP C N 1
ATOM 6949 C CA . ASP C 1 235 ? 16.606 -31.922 -8.213 1.00 34.80 231 ASP C CA 1
ATOM 6950 C C . ASP C 1 235 ? 17.163 -30.707 -8.930 1.00 40.71 231 ASP C C 1
ATOM 6951 O O . ASP C 1 235 ? 18.266 -30.256 -8.612 1.00 38.10 231 ASP C O 1
ATOM 6956 N N . LEU C 1 236 ? 16.429 -30.174 -9.907 1.00 36.75 232 LEU C N 1
ATOM 6957 C CA . LEU C 1 236 ? 16.890 -28.974 -10.584 1.00 37.72 232 LEU C CA 1
ATOM 6958 C C . LEU C 1 236 ? 16.711 -27.714 -9.745 1.00 36.50 232 LEU C C 1
ATOM 6959 O O . LEU C 1 236 ? 17.272 -26.674 -10.097 1.00 40.76 232 LEU C O 1
ATOM 6964 N N . THR C 1 237 ? 15.941 -27.775 -8.663 1.00 30.10 233 THR C N 1
ATOM 6965 C CA . THR C 1 237 ? 15.568 -26.590 -7.902 1.00 32.76 233 THR C CA 1
ATOM 6966 C C . THR C 1 237 ? 15.952 -26.734 -6.435 1.00 40.90 233 THR C C 1
ATOM 6967 O O . THR C 1 237 ? 15.288 -26.172 -5.555 1.00 37.35 233 THR C O 1
ATOM 6971 N N . ASP C 1 238 ? 17.019 -27.500 -6.164 1.00 43.43 234 ASP C N 1
ATOM 6972 C CA . ASP C 1 238 ? 17.569 -27.674 -4.818 1.00 39.16 234 ASP C CA 1
ATOM 6973 C C . ASP C 1 238 ? 16.570 -28.313 -3.866 1.00 36.94 234 ASP C C 1
ATOM 6974 O O . ASP C 1 238 ? 16.616 -28.068 -2.658 1.00 39.83 234 ASP C O 1
ATOM 6979 N N . GLY C 1 239 ? 15.648 -29.117 -4.387 1.00 33.24 235 GLY C N 1
ATOM 6980 C CA . GLY C 1 239 ? 14.619 -29.681 -3.523 1.00 33.99 235 GLY C CA 1
ATOM 6981 C C . GLY C 1 239 ? 13.508 -28.728 -3.116 1.00 38.88 235 GLY C C 1
ATOM 6982 O O . GLY C 1 239 ? 12.683 -29.082 -2.266 1.00 44.77 235 GLY C O 1
ATOM 6983 N N . ARG C 1 240 ? 13.430 -27.541 -3.708 1.00 29.95 236 ARG C N 1
ATOM 6984 C CA . ARG C 1 240 ? 12.377 -26.601 -3.321 1.00 38.39 236 ARG C CA 1
ATOM 6985 C C . ARG C 1 240 ? 11.209 -26.523 -4.294 1.00 36.95 236 ARG C C 1
ATOM 6986 O O . ARG C 1 240 ? 10.143 -26.020 -3.909 1.00 37.52 236 ARG C O 1
ATOM 6994 N N . GLY C 1 241 ? 11.366 -27.014 -5.520 1.00 31.63 237 GLY C N 1
ATOM 6995 C CA . GLY C 1 241 ? 10.356 -26.845 -6.540 1.00 29.92 237 GLY C CA 1
ATOM 6996 C C . GLY C 1 241 ? 10.546 -25.539 -7.288 1.00 29.54 237 GLY C C 1
ATOM 6997 O O . GLY C 1 241 ? 11.432 -24.741 -6.985 1.00 27.46 237 GLY C O 1
ATOM 6998 N N . VAL C 1 242 ? 9.701 -25.338 -8.322 1.00 32.26 238 VAL C N 1
ATOM 6999 C CA . VAL C 1 242 ? 9.808 -24.183 -9.224 1.00 28.83 238 VAL C CA 1
ATOM 7000 C C . VAL C 1 242 ? 9.014 -23.010 -8.658 1.00 27.52 238 VAL C C 1
ATOM 7001 O O . VAL C 1 242 ? 8.077 -23.185 -7.879 1.00 26.44 238 VAL C O 1
ATOM 7005 N N . ASP C 1 243 ? 9.405 -21.789 -9.047 1.00 30.58 239 ASP C N 1
ATOM 7006 C CA . ASP C 1 243 ? 8.662 -20.599 -8.644 1.00 24.24 239 ASP C CA 1
ATOM 7007 C C . ASP C 1 243 ? 7.411 -20.409 -9.479 1.00 28.64 239 ASP C C 1
ATOM 7008 O O . ASP C 1 243 ? 6.435 -19.832 -9.001 1.00 29.05 239 ASP C O 1
ATOM 7013 N N . VAL C 1 244 ? 7.434 -20.849 -10.732 1.00 29.86 240 VAL C N 1
ATOM 7014 C CA . VAL C 1 244 ? 6.327 -20.650 -11.658 1.00 23.88 240 VAL C CA 1
ATOM 7015 C C . VAL C 1 244 ? 6.181 -21.944 -12.431 1.00 25.06 240 VAL C C 1
ATOM 7016 O O . VAL C 1 244 ? 7.176 -22.492 -12.905 1.00 26.37 240 VAL C O 1
ATOM 7020 N N . ALA C 1 245 ? 4.962 -22.451 -12.532 1.00 24.10 241 ALA C N 1
ATOM 7021 C CA . ALA C 1 245 ? 4.662 -23.605 -13.367 1.00 30.70 241 ALA C CA 1
ATOM 7022 C C . ALA C 1 245 ? 3.544 -23.214 -14.320 1.00 33.42 241 ALA C C 1
ATOM 7023 O O . ALA C 1 245 ? 2.424 -22.945 -13.882 1.00 33.03 241 ALA C O 1
ATOM 7025 N N . ILE C 1 246 ? 3.848 -23.151 -15.606 1.00 30.31 242 ILE C N 1
ATOM 7026 C CA . ILE C 1 246 ? 2.877 -22.708 -16.597 1.00 30.16 242 ILE C CA 1
ATOM 7027 C C . ILE C 1 246 ? 2.215 -23.940 -17.203 1.00 31.59 242 ILE C C 1
ATOM 7028 O O . ILE C 1 246 ? 2.870 -24.736 -17.883 1.00 31.25 242 ILE C O 1
ATOM 7033 N N . GLU C 1 247 ? 0.909 -24.089 -16.975 1.00 35.66 243 GLU C N 1
ATOM 7034 C CA . GLU C 1 247 ? 0.143 -25.214 -17.511 1.00 34.82 243 GLU C CA 1
ATOM 7035 C C . GLU C 1 247 ? -0.347 -24.820 -18.896 1.00 33.63 243 GLU C C 1
ATOM 7036 O O . GLU C 1 247 ? -1.274 -24.016 -19.019 1.00 36.85 243 GLU C O 1
ATOM 7042 N N . ALA C 1 248 ? 0.236 -25.404 -19.934 1.00 32.10 244 ALA C N 1
ATOM 7043 C CA . ALA C 1 248 ? -0.114 -25.038 -21.305 1.00 38.43 244 ALA C CA 1
ATOM 7044 C C . ALA C 1 248 ? -0.657 -26.225 -22.118 1.00 39.26 244 ALA C C 1
ATOM 7045 O O . ALA C 1 248 ? -0.350 -26.366 -23.306 1.00 39.30 244 ALA C O 1
ATOM 7047 N N . VAL C 1 249 ? -1.486 -27.082 -21.503 1.00 38.22 245 VAL C N 1
ATOM 7048 C CA . VAL C 1 249 ? -2.039 -28.275 -22.167 1.00 38.91 245 VAL C CA 1
ATOM 7049 C C . VAL C 1 249 ? -3.545 -28.369 -21.928 1.00 42.15 245 VAL C C 1
ATOM 7050 O O . VAL C 1 249 ? -4.317 -28.556 -22.876 1.00 42.75 245 VAL C O 1
ATOM 7054 N N . GLY C 1 250 ? -3.975 -28.279 -20.674 1.00 37.97 246 GLY C N 1
ATOM 7055 C CA . GLY C 1 250 ? -5.384 -28.210 -20.356 1.00 40.01 246 GLY C CA 1
ATOM 7056 C C . GLY C 1 250 ? -6.088 -29.507 -19.986 1.00 39.52 246 GLY C C 1
ATOM 7057 O O . GLY C 1 250 ? -7.306 -29.604 -20.195 1.00 32.97 246 GLY C O 1
ATOM 7058 N N . ILE C 1 251 ? -5.378 -30.492 -19.432 1.00 36.23 247 ILE C N 1
ATOM 7059 C CA . ILE C 1 251 ? -6.011 -31.741 -18.985 1.00 32.66 247 ILE C CA 1
ATOM 7060 C C . ILE C 1 251 ? -5.744 -31.901 -17.498 1.00 40.25 247 ILE C C 1
ATOM 7061 O O . ILE C 1 251 ? -4.919 -31.164 -16.940 1.00 37.89 247 ILE C O 1
ATOM 7066 N N . PRO C 1 252 ? -6.423 -32.823 -16.807 1.00 33.21 248 PRO C N 1
ATOM 7067 C CA . PRO C 1 252 ? -6.153 -32.950 -15.362 1.00 32.74 248 PRO C CA 1
ATOM 7068 C C . PRO C 1 252 ? -4.733 -33.417 -15.060 1.00 33.46 248 PRO C C 1
ATOM 7069 O O . PRO C 1 252 ? -4.136 -32.960 -14.077 1.00 30.81 248 PRO C O 1
ATOM 7073 N N . ALA C 1 253 ? -4.170 -34.314 -15.879 1.00 32.43 249 ALA C N 1
ATOM 7074 C CA . ALA C 1 253 ? -2.834 -34.826 -15.594 1.00 36.12 249 ALA C CA 1
ATOM 7075 C C . ALA C 1 253 ? -1.780 -33.719 -15.628 1.00 40.31 249 ALA C C 1
ATOM 7076 O O . ALA C 1 253 ? -0.788 -33.797 -14.894 1.00 40.24 249 ALA C O 1
ATOM 7078 N N . THR C 1 254 ? -1.978 -32.678 -16.454 1.00 31.43 250 THR C N 1
ATOM 7079 C CA . THR C 1 254 ? -0.964 -31.629 -16.554 1.00 29.30 250 THR C CA 1
ATOM 7080 C C . THR C 1 254 ? -1.093 -30.620 -15.426 1.00 30.54 250 THR C C 1
ATOM 7081 O O . THR C 1 254 ? -0.076 -30.168 -14.886 1.00 29.50 250 THR C O 1
ATOM 7085 N N . PHE C 1 255 ? -2.327 -30.260 -15.050 1.00 31.63 251 PHE C N 1
ATOM 7086 C CA . PHE C 1 255 ? -2.523 -29.486 -13.826 1.00 30.98 251 PHE C CA 1
ATOM 7087 C C . PHE C 1 255 ? -1.969 -30.220 -12.608 1.00 34.02 251 PHE C C 1
ATOM 7088 O O . PHE C 1 255 ? -1.358 -29.602 -11.727 1.00 32.07 251 PHE C O 1
ATOM 7096 N N . ASP C 1 256 ? -2.215 -31.535 -12.520 1.00 36.23 252 ASP C N 1
ATOM 7097 C CA . ASP C 1 256 ? -1.718 -32.323 -11.394 1.00 29.04 252 ASP C CA 1
ATOM 7098 C C . ASP C 1 256 ? -0.190 -32.290 -11.320 1.00 35.93 252 ASP C C 1
ATOM 7099 O O . ASP C 1 256 ? 0.388 -32.181 -10.229 1.00 36.95 252 ASP C O 1
ATOM 7104 N N . PHE C 1 257 ? 0.479 -32.382 -12.472 1.00 36.44 253 PHE C N 1
ATOM 7105 C CA . PHE C 1 257 ? 1.931 -32.255 -12.520 1.00 30.36 253 PHE C CA 1
ATOM 7106 C C . PHE C 1 257 ? 2.387 -30.897 -11.987 1.00 31.78 253 PHE C C 1
ATOM 7107 O O . PHE C 1 257 ? 3.314 -30.812 -11.170 1.00 26.16 253 PHE C O 1
ATOM 7115 N N . CYS C 1 258 ? 1.741 -29.815 -12.430 1.00 32.50 254 CYS C N 1
ATOM 7116 C CA . CYS C 1 258 ? 2.146 -28.495 -11.963 1.00 28.84 254 CYS C CA 1
ATOM 7117 C C . CYS C 1 258 ? 1.972 -28.368 -10.461 1.00 32.84 254 CYS C C 1
ATOM 7118 O O . CYS C 1 258 ? 2.796 -27.740 -9.790 1.00 29.11 254 CYS C O 1
ATOM 7121 N N . GLN C 1 259 ? 0.902 -28.946 -9.905 1.00 27.42 255 GLN C N 1
ATOM 7122 C CA . GLN C 1 259 ? 0.693 -28.730 -8.480 1.00 28.31 255 GLN C CA 1
ATOM 7123 C C . GLN C 1 259 ? 1.612 -29.598 -7.631 1.00 28.41 255 GLN C C 1
ATOM 7124 O O . GLN C 1 259 ? 1.750 -29.348 -6.428 1.00 32.98 255 GLN C O 1
ATOM 7130 N N . LYS C 1 260 ? 2.261 -30.588 -8.232 1.00 30.05 256 LYS C N 1
ATOM 7131 C CA . LYS C 1 260 ? 3.240 -31.381 -7.511 1.00 33.98 256 LYS C CA 1
ATOM 7132 C C . LYS C 1 260 ? 4.644 -30.783 -7.564 1.00 33.67 256 LYS C C 1
ATOM 7133 O O . LYS C 1 260 ? 5.439 -31.020 -6.654 1.00 35.22 256 LYS C O 1
ATOM 7139 N N . ILE C 1 261 ? 4.958 -29.970 -8.573 1.00 30.34 257 ILE C N 1
ATOM 7140 C CA . ILE C 1 261 ? 6.305 -29.417 -8.685 1.00 28.14 257 ILE C CA 1
ATOM 7141 C C . ILE C 1 261 ? 6.400 -27.994 -8.158 1.00 30.34 257 ILE C C 1
ATOM 7142 O O . ILE C 1 261 ? 7.513 -27.463 -8.045 1.00 33.12 257 ILE C O 1
ATOM 7147 N N . ILE C 1 262 ? 5.277 -27.354 -7.845 1.00 31.87 258 ILE C N 1
ATOM 7148 C CA . ILE C 1 262 ? 5.314 -25.945 -7.508 1.00 30.79 258 ILE C CA 1
ATOM 7149 C C . ILE C 1 262 ? 5.912 -25.788 -6.120 1.00 32.96 258 ILE C C 1
ATOM 7150 O O . ILE C 1 262 ? 5.624 -26.570 -5.211 1.00 32.09 258 ILE C O 1
ATOM 7155 N N . GLY C 1 263 ? 6.785 -24.799 -5.957 1.00 31.15 259 GLY C N 1
ATOM 7156 C CA . GLY C 1 263 ? 7.423 -24.567 -4.673 1.00 35.02 259 GLY C CA 1
ATOM 7157 C C . GLY C 1 263 ? 6.648 -23.598 -3.777 1.00 24.83 259 GLY C C 1
ATOM 7158 O O . GLY C 1 263 ? 5.638 -23.039 -4.174 1.00 30.66 259 GLY C O 1
ATOM 7159 N N . VAL C 1 264 ? 7.155 -23.423 -2.548 1.00 31.40 260 VAL C N 1
ATOM 7160 C CA . VAL C 1 264 ? 6.604 -22.420 -1.640 1.00 32.68 260 VAL C CA 1
ATOM 7161 C C . VAL C 1 264 ? 6.634 -21.063 -2.313 1.00 25.42 260 VAL C C 1
ATOM 7162 O O . VAL C 1 264 ? 7.649 -20.682 -2.897 1.00 35.40 260 VAL C O 1
ATOM 7166 N N . ASP C 1 265 ? 5.520 -20.340 -2.250 1.00 34.76 261 ASP C N 1
ATOM 7167 C CA . ASP C 1 265 ? 5.330 -18.989 -2.778 1.00 31.53 261 ASP C CA 1
ATOM 7168 C C . ASP C 1 265 ? 5.150 -19.028 -4.283 1.00 31.02 261 ASP C C 1
ATOM 7169 O O . ASP C 1 265 ? 5.040 -17.970 -4.905 1.00 31.90 261 ASP C O 1
ATOM 7174 N N . GLY C 1 266 ? 5.148 -20.198 -4.894 1.00 28.52 262 GLY C N 1
ATOM 7175 C CA . GLY C 1 266 ? 5.064 -20.262 -6.330 1.00 28.88 262 GLY C CA 1
ATOM 7176 C C . GLY C 1 266 ? 3.654 -20.079 -6.863 1.00 31.20 262 GLY C C 1
ATOM 7177 O O . GLY C 1 266 ? 2.662 -20.106 -6.128 1.00 27.85 262 GLY C O 1
ATOM 7178 N N . THR C 1 267 ? 3.574 -19.919 -8.183 1.00 27.20 263 THR C N 1
ATOM 7179 C CA . THR C 1 267 ? 2.304 -19.715 -8.869 1.00 30.73 263 THR C CA 1
ATOM 7180 C C . THR C 1 267 ? 2.136 -20.757 -9.968 1.00 29.20 263 THR C C 1
ATOM 7181 O O . THR C 1 267 ? 3.002 -20.907 -10.833 1.00 33.23 263 THR C O 1
ATOM 7185 N N . VAL C 1 268 ? 1.032 -21.486 -9.925 1.00 28.28 264 VAL C N 1
ATOM 7186 C CA . VAL C 1 268 ? 0.600 -22.311 -11.050 1.00 30.40 264 VAL C CA 1
ATOM 7187 C C . VAL C 1 268 ? -0.255 -21.431 -11.948 1.00 30.80 264 VAL C C 1
ATOM 7188 O O . VAL C 1 268 ? -1.307 -20.947 -11.527 1.00 36.72 264 VAL C O 1
ATOM 7192 N N . ALA C 1 269 ? 0.199 -21.200 -13.175 1.00 31.20 265 ALA C N 1
ATOM 7193 C CA . ALA C 1 269 ? -0.479 -20.303 -14.104 1.00 35.05 265 ALA C CA 1
ATOM 7194 C C . ALA C 1 269 ? -1.094 -21.131 -15.222 1.00 29.59 265 ALA C C 1
ATOM 7195 O O . ALA C 1 269 ? -0.376 -21.600 -16.111 1.00 34.00 265 ALA C O 1
ATOM 7197 N N . ASN C 1 270 ? -2.411 -21.353 -15.159 1.00 27.63 266 ASN C N 1
ATOM 7198 C CA . ASN C 1 270 ? -3.077 -22.135 -16.193 1.00 33.38 266 ASN C CA 1
ATOM 7199 C C . ASN C 1 270 ? -3.294 -21.287 -17.436 1.00 29.00 266 ASN C C 1
ATOM 7200 O O . ASN C 1 270 ? -3.883 -20.203 -17.354 1.00 31.93 266 ASN C O 1
ATOM 7205 N N . CYS C 1 271 ? -2.829 -21.805 -18.579 1.00 32.87 267 CYS C N 1
ATOM 7206 C CA . CYS C 1 271 ? -3.005 -21.219 -19.904 1.00 44.23 267 CYS C CA 1
ATOM 7207 C C . CYS C 1 271 ? -4.060 -21.922 -20.749 1.00 54.19 267 CYS C C 1
ATOM 7208 O O . CYS C 1 271 ? -4.617 -21.300 -21.659 1.00 56.14 267 CYS C O 1
ATOM 7211 N N . GLY C 1 272 ? -4.335 -23.195 -20.495 1.00 57.60 268 GLY C N 1
ATOM 7212 C CA . GLY C 1 272 ? -5.140 -23.996 -21.395 1.00 57.36 268 GLY C CA 1
ATOM 7213 C C . GLY C 1 272 ? -6.607 -23.955 -21.006 1.00 53.27 268 GLY C C 1
ATOM 7214 O O . GLY C 1 272 ? -6.952 -23.851 -19.829 1.00 51.27 268 GLY C O 1
ATOM 7215 N N . VAL C 1 273 ? -7.464 -24.022 -22.024 1.00 45.96 269 VAL C N 1
ATOM 7216 C CA . VAL C 1 273 ? -8.866 -24.324 -21.788 1.00 46.02 269 VAL C CA 1
ATOM 7217 C C . VAL C 1 273 ? -8.971 -25.747 -21.249 1.00 37.66 269 VAL C C 1
ATOM 7218 O O . VAL C 1 273 ? -8.390 -26.682 -21.809 1.00 37.04 269 VAL C O 1
ATOM 7222 N N . HIS C 1 274 ? -9.692 -25.922 -20.146 1.00 34.08 270 HIS C N 1
ATOM 7223 C CA . HIS C 1 274 ? -10.010 -27.261 -19.652 1.00 37.11 270 HIS C CA 1
ATOM 7224 C C . HIS C 1 274 ? -11.434 -27.660 -19.998 1.00 35.11 270 HIS C C 1
ATOM 7225 O O . HIS C 1 274 ? -12.365 -26.861 -19.853 1.00 39.74 270 HIS C O 1
ATOM 7232 N N . GLY C 1 275 ? -11.607 -28.922 -20.390 1.00 36.84 271 GLY C N 1
ATOM 7233 C CA . GLY C 1 275 ? -12.930 -29.446 -20.682 1.00 39.15 271 GLY C CA 1
ATOM 7234 C C . GLY C 1 275 ? -13.503 -30.215 -19.513 1.00 43.50 271 GLY C C 1
ATOM 7235 O O . GLY C 1 275 ? -14.703 -30.493 -19.459 1.00 54.11 271 GLY C O 1
ATOM 7236 N N . LYS C 1 276 ? -12.645 -30.555 -18.565 1.00 39.76 272 LYS C N 1
ATOM 7237 C CA . LYS C 1 276 ? -13.002 -31.286 -17.361 1.00 41.66 272 LYS C CA 1
ATOM 7238 C C . LYS C 1 276 ? -12.530 -30.502 -16.151 1.00 37.14 272 LYS C C 1
ATOM 7239 O O . LYS C 1 276 ? -11.555 -29.755 -16.239 1.00 34.46 272 LYS C O 1
ATOM 7245 N N . PRO C 1 277 ? -13.183 -30.642 -15.005 1.00 41.13 273 PRO C N 1
ATOM 7246 C CA . PRO C 1 277 ? -12.576 -30.129 -13.769 1.00 35.38 273 PRO C CA 1
ATOM 7247 C C . PRO C 1 277 ? -11.329 -30.936 -13.413 1.00 33.22 273 PRO C C 1
ATOM 7248 O O . PRO C 1 277 ? -11.011 -31.962 -14.018 1.00 37.25 273 PRO C O 1
ATOM 7252 N N . VAL C 1 278 ? -10.581 -30.423 -12.440 1.00 38.93 274 VAL C N 1
ATOM 7253 C CA . VAL C 1 278 ? -9.342 -31.046 -12.008 1.00 31.38 274 VAL C CA 1
ATOM 7254 C C . VAL C 1 278 ? -9.421 -31.288 -10.509 1.00 32.32 274 VAL C C 1
ATOM 7255 O O . VAL C 1 278 ? -10.272 -30.740 -9.802 1.00 36.00 274 VAL C O 1
ATOM 7259 N N . GLU C 1 279 ? -8.486 -32.101 -10.027 1.00 39.29 275 GLU C N 1
ATOM 7260 C CA . GLU C 1 279 ? -8.342 -32.417 -8.608 1.00 42.23 275 GLU C CA 1
ATOM 7261 C C . GLU C 1 279 ? -7.245 -31.534 -8.029 1.00 34.13 275 GLU C C 1
ATOM 7262 O O . GLU C 1 279 ? -6.096 -31.584 -8.478 1.00 37.23 275 GLU C O 1
ATOM 7268 N N . PHE C 1 280 ? -7.604 -30.725 -7.047 1.00 35.68 276 PHE C N 1
ATOM 7269 C CA . PHE C 1 280 ? -6.722 -29.712 -6.483 1.00 28.29 276 PHE C CA 1
ATOM 7270 C C . PHE C 1 280 ? -6.386 -30.170 -5.068 1.00 33.89 276 PHE C C 1
ATOM 7271 O O . PHE C 1 280 ? -7.254 -30.184 -4.192 1.00 31.28 276 PHE C O 1
ATOM 7279 N N . ASP C 1 281 ? -5.133 -30.572 -4.854 1.00 31.44 277 ASP C N 1
ATOM 7280 C CA . ASP C 1 281 ? -4.745 -31.272 -3.629 1.00 40.11 277 ASP C CA 1
ATOM 7281 C C . ASP C 1 281 ? -4.525 -30.273 -2.492 1.00 32.19 277 ASP C C 1
ATOM 7282 O O . ASP C 1 281 ? -3.410 -30.053 -2.023 1.00 33.26 277 ASP C O 1
ATOM 7287 N N . LEU C 1 282 ? -5.634 -29.699 -2.010 1.00 35.57 278 LEU C N 1
ATOM 7288 C CA . LEU C 1 282 ? -5.553 -28.756 -0.897 1.00 35.36 278 LEU C CA 1
ATOM 7289 C C . LEU C 1 282 ? -5.096 -29.417 0.395 1.00 35.53 278 LEU C C 1
ATOM 7290 O O . LEU C 1 282 ? -4.564 -28.728 1.276 1.00 30.99 278 LEU C O 1
ATOM 7295 N N . ASP C 1 283 ? -5.308 -30.733 0.528 1.00 34.62 279 ASP C N 1
ATOM 7296 C CA . ASP C 1 283 ? -4.763 -31.474 1.661 1.00 35.65 279 ASP C CA 1
ATOM 7297 C C . ASP C 1 283 ? -3.248 -31.304 1.777 1.00 42.28 279 ASP C C 1
ATOM 7298 O O . ASP C 1 283 ? -2.712 -31.223 2.891 1.00 40.14 279 ASP C O 1
ATOM 7303 N N . LYS C 1 284 ? -2.549 -31.227 0.651 1.00 39.20 280 LYS C N 1
ATOM 7304 C CA . LYS C 1 284 ? -1.111 -30.994 0.633 1.00 32.18 280 LYS C CA 1
ATOM 7305 C C . LYS C 1 284 ? -0.769 -29.524 0.455 1.00 39.44 280 LYS C C 1
ATOM 7306 O O . LYS C 1 284 ? 0.202 -29.040 1.039 1.00 34.52 280 LYS C O 1
ATOM 7312 N N . LEU C 1 285 ? -1.557 -28.798 -0.337 1.00 32.47 281 LEU C N 1
ATOM 7313 C CA . LEU C 1 285 ? -1.121 -27.490 -0.790 1.00 38.25 281 LEU C CA 1
ATOM 7314 C C . LEU C 1 285 ? -1.595 -26.351 0.100 1.00 33.45 281 LEU C C 1
ATOM 7315 O O . LEU C 1 285 ? -1.039 -25.254 -0.012 1.00 36.58 281 LEU C O 1
ATOM 7320 N N . TRP C 1 286 ? -2.574 -26.577 0.994 1.00 27.37 282 TRP C N 1
ATOM 7321 C CA . TRP C 1 286 ? -3.026 -25.479 1.851 1.00 28.05 282 TRP C CA 1
ATOM 7322 C C . TRP C 1 286 ? -1.861 -24.889 2.636 1.00 34.18 282 TRP C C 1
ATOM 7323 O O . TRP C 1 286 ? -1.822 -23.676 2.874 1.00 32.33 282 TRP C O 1
ATOM 7334 N N . ILE C 1 287 ? -0.878 -25.728 2.993 1.00 32.41 283 ILE C N 1
ATOM 7335 C CA . ILE C 1 287 ? 0.236 -25.312 3.834 1.00 29.22 283 ILE C CA 1
ATOM 7336 C C . ILE C 1 287 ? 1.359 -24.671 3.033 1.00 29.98 283 ILE C C 1
ATOM 7337 O O . ILE C 1 287 ? 2.214 -23.999 3.620 1.00 37.09 283 ILE C O 1
ATOM 7342 N N . ARG C 1 288 ? 1.355 -24.808 1.712 1.00 31.14 284 ARG C N 1
ATOM 7343 C CA . ARG C 1 288 ? 2.526 -24.525 0.903 1.00 32.00 284 ARG C CA 1
ATOM 7344 C C . ARG C 1 288 ? 2.606 -23.083 0.399 1.00 31.09 284 ARG C C 1
ATOM 7345 O O . ARG C 1 288 ? 3.597 -22.727 -0.245 1.00 29.47 284 ARG C O 1
ATOM 7353 N N . ASN C 1 289 ? 1.603 -22.249 0.670 1.00 32.38 285 ASN C N 1
ATOM 7354 C CA . ASN C 1 289 ? 1.609 -20.846 0.239 1.00 25.89 285 ASN C CA 1
ATOM 7355 C C . ASN C 1 289 ? 1.717 -20.722 -1.284 1.00 34.90 285 ASN C C 1
ATOM 7356 O O . ASN C 1 289 ? 2.595 -20.027 -1.815 1.00 28.56 285 ASN C O 1
ATOM 7361 N N . ILE C 1 290 ? 0.826 -21.393 -2.005 1.00 30.60 286 ILE C N 1
ATOM 7362 C CA . ILE C 1 290 ? 0.903 -21.357 -3.458 1.00 30.85 286 ILE C CA 1
ATOM 7363 C C . ILE C 1 290 ? -0.285 -20.576 -4.006 1.00 29.80 286 ILE C C 1
ATOM 7364 O O . ILE C 1 290 ? -1.262 -20.285 -3.297 1.00 27.10 286 ILE C O 1
ATOM 7369 N N . ASN C 1 291 ? -0.164 -20.169 -5.269 1.00 32.22 287 ASN C N 1
ATOM 7370 C CA . ASN C 1 291 ? -1.240 -19.511 -5.998 1.00 27.67 287 ASN C CA 1
ATOM 7371 C C . ASN C 1 291 ? -1.542 -20.279 -7.274 1.00 29.90 287 ASN C C 1
ATOM 7372 O O . ASN C 1 291 ? -0.657 -20.909 -7.878 1.00 28.78 287 ASN C O 1
ATOM 7377 N N . VAL C 1 292 ? -2.806 -20.222 -7.674 1.00 26.64 288 VAL C N 1
ATOM 7378 C CA . VAL C 1 292 ? -3.258 -20.749 -8.952 1.00 24.89 288 VAL C CA 1
ATOM 7379 C C . VAL C 1 292 ? -3.986 -19.611 -9.644 1.00 29.21 288 VAL C C 1
ATOM 7380 O O . VAL C 1 292 ? -4.918 -19.033 -9.069 1.00 29.19 288 VAL C O 1
ATOM 7384 N N . THR C 1 293 ? -3.542 -19.262 -10.847 1.00 25.67 289 THR C N 1
ATOM 7385 C CA . THR C 1 293 ? -4.176 -18.221 -11.631 1.00 26.92 289 THR C CA 1
ATOM 7386 C C . THR C 1 293 ? -4.755 -18.847 -12.888 1.00 33.10 289 THR C C 1
ATOM 7387 O O . THR C 1 293 ? -4.221 -19.827 -13.412 1.00 30.77 289 THR C O 1
ATOM 7391 N N . THR C 1 294 ? -5.856 -18.269 -13.362 1.00 29.21 290 THR C N 1
ATOM 7392 C CA . THR C 1 294 ? -6.406 -18.581 -14.675 1.00 32.93 290 THR C CA 1
ATOM 7393 C C . THR C 1 294 ? -6.627 -17.289 -15.452 1.00 29.44 290 THR C C 1
ATOM 7394 O O . THR C 1 294 ? -6.459 -16.189 -14.928 1.00 29.88 290 THR C O 1
ATOM 7398 N N . GLY C 1 295 ? -7.063 -17.432 -16.701 1.00 28.69 291 GLY C N 1
ATOM 7399 C CA . GLY C 1 295 ? -7.536 -16.295 -17.463 1.00 30.27 291 GLY C CA 1
ATOM 7400 C C . GLY C 1 295 ? -7.701 -16.551 -18.947 1.00 30.65 291 GLY C C 1
ATOM 7401 O O . GLY C 1 295 ? -7.091 -17.455 -19.516 1.00 34.54 291 GLY C O 1
ATOM 7402 N N . LEU C 1 296 ? -8.555 -15.749 -19.569 1.00 34.89 292 LEU C N 1
ATOM 7403 C CA . LEU C 1 296 ? -8.598 -15.581 -21.013 1.00 38.62 292 LEU C CA 1
ATOM 7404 C C . LEU C 1 296 ? -7.784 -14.347 -21.387 1.00 31.89 292 LEU C C 1
ATOM 7405 O O . LEU C 1 296 ? -7.897 -13.302 -20.745 1.00 29.77 292 LEU C O 1
ATOM 7410 N N . VAL C 1 297 ? -6.967 -14.482 -22.427 1.00 28.65 293 VAL C N 1
ATOM 7411 C CA . VAL C 1 297 ? -6.099 -13.396 -22.863 1.00 24.87 293 VAL C CA 1
ATOM 7412 C C . VAL C 1 297 ? -6.922 -12.135 -23.160 1.00 30.37 293 VAL C C 1
ATOM 7413 O O . VAL C 1 297 ? -8.030 -12.200 -23.704 1.00 32.35 293 VAL C O 1
ATOM 7417 N N . SER C 1 298 ? -6.380 -10.974 -22.797 1.00 26.43 294 SER C N 1
ATOM 7418 C CA . SER C 1 298 ? -7.002 -9.708 -23.162 1.00 28.37 294 SER C CA 1
ATOM 7419 C C . SER C 1 298 ? -6.379 -9.069 -24.404 1.00 32.48 294 SER C C 1
ATOM 7420 O O . SER C 1 298 ? -7.066 -8.302 -25.095 1.00 35.04 294 SER C O 1
ATOM 7423 N N . THR C 1 299 ? -5.127 -9.425 -24.723 1.00 30.39 295 THR C N 1
ATOM 7424 C CA . THR C 1 299 ? -4.299 -8.851 -25.804 1.00 28.62 295 THR C CA 1
ATOM 7425 C C . THR C 1 299 ? -3.997 -7.363 -25.584 1.00 38.05 295 THR C C 1
ATOM 7426 O O . THR C 1 299 ? -3.722 -6.626 -26.534 1.00 36.16 295 THR C O 1
ATOM 7430 N N . ASN C 1 300 ? -3.980 -6.908 -24.330 1.00 37.53 296 ASN C N 1
ATOM 7431 C CA . ASN C 1 300 ? -3.512 -5.548 -24.073 1.00 38.34 296 ASN C CA 1
ATOM 7432 C C . ASN C 1 300 ? -1.997 -5.426 -24.188 1.00 39.45 296 ASN C C 1
ATOM 7433 O O . ASN C 1 300 ? -1.493 -4.305 -24.258 1.00 40.14 296 ASN C O 1
ATOM 7438 N N . THR C 1 301 ? -1.257 -6.542 -24.189 1.00 37.65 297 THR C N 1
ATOM 7439 C CA . THR C 1 301 ? 0.177 -6.497 -24.461 1.00 36.05 297 THR C CA 1
ATOM 7440 C C . THR C 1 301 ? 0.503 -6.504 -25.942 1.00 24.17 297 THR C C 1
ATOM 7441 O O . THR C 1 301 ? 1.682 -6.459 -26.281 1.00 28.51 297 THR C O 1
ATOM 7445 N N . THR C 1 302 ? -0.492 -6.582 -26.827 1.00 31.32 298 THR C N 1
ATOM 7446 C CA . THR C 1 302 ? -0.186 -6.684 -28.253 1.00 30.89 298 THR C CA 1
ATOM 7447 C C . THR C 1 302 ? 0.629 -5.506 -28.773 1.00 32.82 298 THR C C 1
ATOM 7448 O O . THR C 1 302 ? 1.537 -5.736 -29.593 1.00 35.98 298 THR C O 1
ATOM 7452 N N . PRO C 1 303 ? 0.402 -4.261 -28.345 1.00 33.64 299 PRO C N 1
ATOM 7453 C CA . PRO C 1 303 ? 1.298 -3.184 -28.801 1.00 34.95 299 PRO C CA 1
ATOM 7454 C C . PRO C 1 303 ? 2.729 -3.360 -28.339 1.00 30.10 299 PRO C C 1
ATOM 7455 O O . PRO C 1 303 ? 3.660 -3.186 -29.137 1.00 33.09 299 PRO C O 1
ATOM 7459 N N . GLN C 1 304 ? 2.933 -3.721 -27.070 1.00 30.38 300 GLN C N 1
ATOM 7460 C CA . GLN C 1 304 ? 4.288 -3.979 -26.591 1.00 27.41 300 GLN C CA 1
ATOM 7461 C C . GLN C 1 304 ? 4.938 -5.125 -27.365 1.00 36.38 300 GLN C C 1
ATOM 7462 O O . GLN C 1 304 ? 6.127 -5.069 -27.696 1.00 33.83 300 GLN C O 1
ATOM 7468 N N . LEU C 1 305 ? 4.167 -6.169 -27.681 1.00 32.65 301 LEU C N 1
ATOM 7469 C CA . LEU C 1 305 ? 4.766 -7.297 -28.385 1.00 31.54 301 LEU C CA 1
ATOM 7470 C C . LEU C 1 305 ? 5.089 -6.936 -29.828 1.00 25.69 301 LEU C C 1
ATOM 7471 O O . LEU C 1 305 ? 6.075 -7.426 -30.388 1.00 28.31 301 LEU C O 1
ATOM 7476 N N . LEU C 1 306 ? 4.257 -6.098 -30.454 1.00 32.90 302 LEU C N 1
ATOM 7477 C CA . LEU C 1 306 ? 4.563 -5.612 -31.800 1.00 37.29 302 LEU C CA 1
ATOM 7478 C C . LEU C 1 306 ? 5.907 -4.895 -31.832 1.00 35.00 302 LEU C C 1
ATOM 7479 O O . LEU C 1 306 ? 6.719 -5.111 -32.742 1.00 34.54 302 LEU C O 1
ATOM 7484 N N . LYS C 1 307 ? 6.137 -4.016 -30.851 1.00 32.68 303 LYS C N 1
ATOM 7485 C CA . LYS C 1 307 ? 7.430 -3.343 -30.720 1.00 41.20 303 LYS C CA 1
ATOM 7486 C C . LYS C 1 307 ? 8.548 -4.340 -30.488 1.00 40.07 303 LYS C C 1
ATOM 7487 O O . LYS C 1 307 ? 9.667 -4.153 -30.975 1.00 39.39 303 LYS C O 1
ATOM 7493 N N . ALA C 1 308 ? 8.274 -5.390 -29.713 1.00 35.95 304 ALA C N 1
ATOM 7494 C CA . ALA C 1 308 ? 9.303 -6.394 -29.467 1.00 29.77 304 ALA C CA 1
ATOM 7495 C C . ALA C 1 308 ? 9.610 -7.193 -30.724 1.00 33.85 304 ALA C C 1
ATOM 7496 O O . ALA C 1 308 ? 10.747 -7.645 -30.907 1.00 41.76 304 ALA C O 1
ATOM 7498 N N . LEU C 1 309 ? 8.624 -7.368 -31.605 1.00 32.07 305 LEU C N 1
ATOM 7499 C CA . LEU C 1 309 ? 8.901 -7.961 -32.913 1.00 34.53 305 LEU C CA 1
ATOM 7500 C C . LEU C 1 309 ? 9.747 -7.032 -33.785 1.00 38.97 305 LEU C C 1
ATOM 7501 O O . LEU C 1 309 ? 10.690 -7.477 -34.447 1.00 36.08 305 LEU C O 1
ATOM 7506 N N . GLU C 1 310 ? 9.402 -5.739 -33.816 1.00 39.79 306 GLU C N 1
ATOM 7507 C CA . GLU C 1 310 ? 10.082 -4.803 -34.712 1.00 44.63 306 GLU C CA 1
ATOM 7508 C C . GLU C 1 310 ? 11.559 -4.686 -34.386 1.00 44.46 306 GLU C C 1
ATOM 7509 O O . GLU C 1 310 ? 12.367 -4.394 -35.272 1.00 47.73 306 GLU C O 1
ATOM 7515 N N . SER C 1 311 ? 11.925 -4.898 -33.124 1.00 45.23 307 SER C N 1
ATOM 7516 C CA . SER C 1 311 ? 13.313 -4.848 -32.691 1.00 43.32 307 SER C CA 1
ATOM 7517 C C . SER C 1 311 ? 13.986 -6.209 -32.681 1.00 47.97 307 SER C C 1
ATOM 7518 O O . SER C 1 311 ? 15.139 -6.299 -32.253 1.00 46.09 307 SER C O 1
ATOM 7521 N N . HIS C 1 312 ? 13.292 -7.268 -33.109 1.00 49.91 308 HIS C N 1
ATOM 7522 C CA . HIS C 1 312 ? 13.812 -8.636 -33.116 1.00 45.74 308 HIS C CA 1
ATOM 7523 C C . HIS C 1 312 ? 14.274 -9.100 -31.732 1.00 41.50 308 HIS C C 1
ATOM 7524 O O . HIS C 1 312 ? 15.054 -10.053 -31.614 1.00 45.23 308 HIS C O 1
ATOM 7531 N N . LYS C 1 313 ? 13.789 -8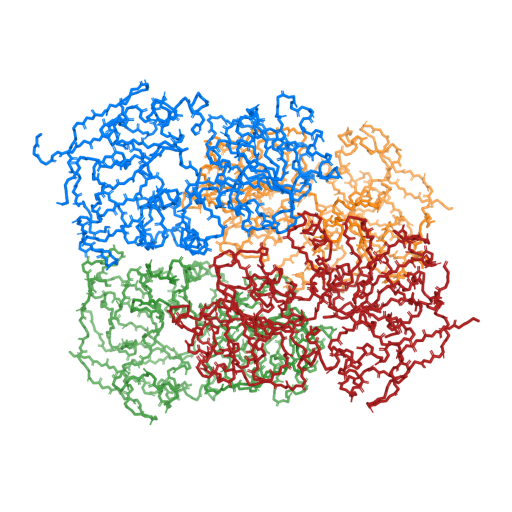.430 -30.686 1.00 41.52 309 LYS C N 1
ATOM 7532 C CA . LYS C 1 313 ? 13.895 -8.939 -29.321 1.00 44.78 309 LYS C CA 1
ATOM 7533 C C . LYS C 1 313 ? 13.158 -10.278 -29.173 1.00 51.54 309 LYS C C 1
ATOM 7534 O O . LYS C 1 313 ? 13.534 -11.128 -28.350 1.00 51.01 309 LYS C O 1
ATOM 7540 N N . ILE C 1 314 ? 12.113 -10.478 -29.969 1.00 50.35 310 ILE C N 1
ATOM 7541 C CA . ILE C 1 314 ? 11.373 -11.725 -30.048 1.00 51.31 310 ILE C CA 1
ATOM 7542 C C . ILE C 1 314 ? 11.251 -12.101 -31.516 1.00 50.56 310 ILE C C 1
ATOM 7543 O O . ILE C 1 314 ? 10.892 -11.262 -32.352 1.00 51.98 310 ILE C O 1
ATOM 7548 N N . GLU C 1 315 ? 11.527 -13.361 -31.825 1.00 44.90 311 GLU C N 1
ATOM 7549 C CA . GLU C 1 315 ? 11.432 -13.872 -33.189 1.00 55.70 311 GLU C CA 1
ATOM 7550 C C . GLU C 1 315 ? 10.540 -15.108 -33.177 1.00 47.09 311 GLU C C 1
ATOM 7551 O O . GLU C 1 315 ? 11.014 -16.234 -32.979 1.00 44.93 311 GLU C O 1
ATOM 7557 N N . PRO C 1 316 ? 9.235 -14.933 -33.386 1.00 44.34 312 PRO C N 1
ATOM 7558 C CA . PRO C 1 316 ? 8.289 -16.062 -33.315 1.00 36.27 312 PRO C CA 1
ATOM 7559 C C . PRO C 1 316 ? 7.903 -16.671 -34.660 1.00 38.03 312 PRO C C 1
ATOM 7560 O O . PRO C 1 316 ? 7.006 -17.527 -34.677 1.00 37.76 312 PRO C O 1
ATOM 7564 N N . GLU C 1 317 ? 8.520 -16.245 -35.772 1.00 37.45 313 GLU C N 1
ATOM 7565 C CA . GLU C 1 317 ? 8.147 -16.796 -37.075 1.00 41.44 313 GLU C CA 1
ATOM 7566 C C . GLU C 1 317 ? 8.359 -18.298 -37.137 1.00 39.66 313 GLU C C 1
ATOM 7567 O O . GLU C 1 317 ? 7.661 -18.982 -37.884 1.00 32.59 313 GLU C O 1
ATOM 7573 N N . LYS C 1 318 ? 9.328 -18.817 -36.390 1.00 38.55 314 LYS C N 1
ATOM 7574 C CA . LYS C 1 318 ? 9.600 -20.238 -36.426 1.00 42.32 314 LYS C CA 1
ATOM 7575 C C . LYS C 1 318 ? 8.560 -21.050 -35.666 1.00 38.71 314 LYS C C 1
ATOM 7576 O O . LYS C 1 318 ? 8.678 -22.281 -35.622 1.00 39.79 314 LYS C O 1
ATOM 7582 N N . LEU C 1 319 ? 7.542 -20.405 -35.081 1.00 36.14 315 LEU C N 1
ATOM 7583 C CA . LEU C 1 319 ? 6.397 -21.159 -34.583 1.00 36.50 315 LEU C CA 1
ATOM 7584 C C . LEU C 1 319 ? 5.538 -21.719 -35.712 1.00 42.18 315 LEU C C 1
ATOM 7585 O O . LEU C 1 319 ? 4.693 -22.581 -35.460 1.00 34.21 315 LEU C O 1
ATOM 7590 N N . VAL C 1 320 ? 5.712 -21.220 -36.931 1.00 41.73 316 VAL C N 1
ATOM 7591 C CA . VAL C 1 320 ? 5.012 -21.731 -38.102 1.00 40.12 316 VAL C CA 1
ATOM 7592 C C . VAL C 1 320 ? 5.861 -22.834 -38.700 1.00 35.71 316 VAL C C 1
ATOM 7593 O O . VAL C 1 320 ? 7.011 -22.585 -39.074 1.00 33.41 316 VAL C O 1
ATOM 7597 N N . THR C 1 321 ? 5.308 -24.048 -38.787 1.00 32.13 317 THR C N 1
ATOM 7598 C CA . THR C 1 321 ? 6.044 -25.190 -39.328 1.00 32.11 317 THR C CA 1
ATOM 7599 C C . THR C 1 321 ? 5.501 -25.687 -40.659 1.00 34.31 317 THR C C 1
ATOM 7600 O O . THR C 1 321 ? 6.240 -26.351 -41.395 1.00 33.49 317 THR C O 1
ATOM 7604 N N . HIS C 1 322 ? 4.235 -25.391 -40.983 1.00 35.46 318 HIS C N 1
ATOM 7605 C CA . HIS C 1 322 ? 3.559 -25.952 -42.150 1.00 40.52 318 HIS C CA 1
ATOM 7606 C C . HIS C 1 322 ? 2.731 -24.875 -42.836 1.00 38.64 318 HIS C C 1
ATOM 7607 O O . HIS C 1 322 ? 2.200 -23.975 -42.183 1.00 37.96 318 HIS C O 1
ATOM 7614 N N . TYR C 1 323 ? 2.611 -24.991 -44.159 1.00 41.95 319 TYR C N 1
ATOM 7615 C CA . TYR C 1 323 ? 1.981 -23.974 -44.996 1.00 42.57 319 TYR C CA 1
ATOM 7616 C C . TYR C 1 323 ? 0.850 -24.589 -45.812 1.00 36.34 319 TYR C C 1
ATOM 7617 O O . TYR C 1 323 ? 1.034 -25.627 -46.451 1.00 35.98 319 TYR C O 1
ATOM 7626 N N . PHE C 1 324 ? -0.306 -23.928 -45.809 1.00 42.03 320 PHE C N 1
ATOM 7627 C CA . PHE C 1 324 ? -1.488 -24.416 -46.501 1.00 46.87 320 PHE C CA 1
ATOM 7628 C C . PHE C 1 324 ? -2.183 -23.276 -47.227 1.00 44.22 320 PHE C C 1
ATOM 7629 O O . PHE C 1 324 ? -1.941 -22.098 -46.954 1.00 47.81 320 PHE C O 1
ATOM 7637 N N . LYS C 1 325 ? -3.067 -23.659 -48.150 1.00 50.84 321 LYS C N 1
ATOM 7638 C CA . LYS C 1 325 ? -3.974 -22.758 -48.851 1.00 53.10 321 LYS C CA 1
ATOM 7639 C C . LYS C 1 325 ? -5.366 -22.825 -48.226 1.00 49.80 321 LYS C C 1
ATOM 7640 O O . LYS C 1 325 ? -5.795 -23.882 -47.757 1.00 38.25 321 LYS C O 1
ATOM 7646 N N . LEU C 1 326 ? -6.073 -21.687 -48.230 1.00 51.06 322 LEU C N 1
ATOM 7647 C CA . LEU C 1 326 ? -7.430 -21.654 -47.686 1.00 49.02 322 LEU C CA 1
ATOM 7648 C C . LEU C 1 326 ? -8.334 -22.646 -48.404 1.00 60.67 322 LEU C C 1
ATOM 7649 O O . LEU C 1 326 ? -9.076 -23.406 -47.764 1.00 59.05 322 LEU C O 1
ATOM 7654 N N . SER C 1 327 ? -8.274 -22.661 -49.739 1.00 61.75 323 SER C N 1
ATOM 7655 C CA . SER C 1 327 ? -9.021 -23.629 -50.531 1.00 60.71 323 SER C CA 1
ATOM 7656 C C . SER C 1 327 ? -8.705 -25.072 -50.158 1.00 57.82 323 SER C C 1
ATOM 7657 O O . SER C 1 327 ? -9.383 -25.980 -50.644 1.00 63.98 323 SER C O 1
ATOM 7660 N N . GLU C 1 328 ? -7.712 -25.312 -49.303 1.00 55.64 324 GLU C N 1
ATOM 7661 C CA . GLU C 1 328 ? -7.402 -26.656 -48.831 1.00 53.49 324 GLU C CA 1
ATOM 7662 C C . GLU C 1 328 ? -7.329 -26.703 -47.309 1.00 54.13 324 GLU C C 1
ATOM 7663 O O . GLU C 1 328 ? -6.520 -27.450 -46.746 1.00 59.83 324 GLU C O 1
ATOM 7669 N N . ILE C 1 329 ? -8.166 -25.913 -46.630 1.00 47.39 325 ILE C N 1
ATOM 7670 C CA . ILE C 1 329 ? -8.116 -25.853 -45.174 1.00 40.98 325 ILE C CA 1
ATOM 7671 C C . ILE C 1 329 ? -8.395 -27.215 -44.562 1.00 44.26 325 ILE C C 1
ATOM 7672 O O . ILE C 1 329 ? -7.966 -27.495 -43.433 1.00 44.58 325 ILE C O 1
ATOM 7677 N N . GLU C 1 330 ? -9.123 -28.078 -45.286 1.00 50.70 326 GLU C N 1
ATOM 7678 C CA . GLU C 1 330 ? -9.413 -29.431 -44.808 1.00 54.04 326 GLU C CA 1
ATOM 7679 C C . GLU C 1 330 ? -8.133 -30.193 -44.477 1.00 50.10 326 GLU C C 1
ATOM 7680 O O . GLU C 1 330 ? -8.030 -30.823 -43.415 1.00 45.16 326 GLU C O 1
ATOM 7686 N N . LYS C 1 331 ? -7.143 -30.132 -45.374 1.00 44.44 327 LYS C N 1
ATOM 7687 C CA . LYS C 1 331 ? -5.844 -30.744 -45.109 1.00 57.25 327 LYS C CA 1
ATOM 7688 C C . LYS C 1 331 ? -5.088 -30.028 -43.990 1.00 57.55 327 LYS C C 1
ATOM 7689 O O . LYS C 1 331 ? -4.306 -30.665 -43.271 1.00 59.01 327 LYS C O 1
ATOM 7695 N N . ALA C 1 332 ? -5.295 -28.717 -43.825 1.00 48.81 328 ALA C N 1
ATOM 7696 C CA . ALA C 1 332 ? -4.647 -28.007 -42.723 1.00 42.55 328 ALA C CA 1
ATOM 7697 C C . ALA C 1 332 ? -5.101 -28.560 -41.376 1.00 41.96 328 ALA C C 1
ATOM 7698 O O . ALA C 1 332 ? -4.279 -28.827 -40.489 1.00 38.61 328 ALA C O 1
ATOM 7700 N N . TYR C 1 333 ? -6.419 -28.718 -41.208 1.00 40.98 329 TYR C N 1
ATOM 7701 C CA . TYR C 1 333 ? -6.973 -29.395 -40.039 1.00 46.78 329 TYR C CA 1
ATOM 7702 C C . TYR C 1 333 ? -6.511 -30.850 -39.951 1.00 45.31 329 TYR C C 1
ATOM 7703 O O . TYR C 1 333 ? -6.268 -31.372 -38.854 1.00 40.93 329 TYR C O 1
ATOM 7712 N N . GLU C 1 334 ? -6.402 -31.526 -41.091 1.00 44.43 330 GLU C N 1
ATOM 7713 C CA . GLU C 1 334 ? -5.882 -32.887 -41.087 1.00 56.59 330 GLU C CA 1
ATOM 7714 C C . GLU C 1 334 ? -4.521 -32.945 -40.400 1.00 54.33 330 GLU C C 1
ATOM 7715 O O . GLU C 1 334 ? -4.310 -33.756 -39.494 1.00 50.54 330 GLU C O 1
ATOM 7721 N N . VAL C 1 335 ? -3.599 -32.054 -40.790 1.00 49.86 331 VAL C N 1
ATOM 7722 C CA . VAL C 1 335 ? -2.239 -32.061 -40.241 1.00 52.01 331 VAL C CA 1
ATOM 7723 C C . VAL C 1 335 ? -2.224 -31.569 -38.793 1.00 48.76 331 VAL C C 1
ATOM 7724 O O . VAL C 1 335 ? -1.472 -32.085 -37.954 1.00 46.66 331 VAL C O 1
ATOM 7728 N N . PHE C 1 336 ? -3.029 -30.557 -38.472 1.00 44.07 332 PHE C N 1
ATOM 7729 C CA . PHE C 1 336 ? -2.925 -29.961 -37.140 1.00 46.35 332 PHE C CA 1
ATOM 7730 C C . PHE C 1 336 ? -3.595 -30.819 -36.069 1.00 43.33 332 PHE C C 1
ATOM 7731 O O . PHE C 1 336 ? -3.144 -30.814 -34.918 1.00 43.46 332 PHE C O 1
ATOM 7739 N N . SER C 1 337 ? -4.635 -31.587 -36.421 1.00 45.19 333 SER C N 1
ATOM 7740 C CA . SER C 1 337 ? -5.234 -32.501 -35.445 1.00 46.81 333 SER C CA 1
ATOM 7741 C C . SER C 1 337 ? -4.308 -33.672 -35.120 1.00 54.20 333 SER C C 1
ATOM 7742 O O . SER C 1 337 ? -4.407 -34.263 -34.037 1.00 56.25 333 SER C O 1
ATOM 7745 N N . LYS C 1 338 ? -3.406 -34.022 -36.033 1.00 51.17 334 LYS C N 1
ATOM 7746 C CA . LYS C 1 338 ? -2.349 -34.990 -35.772 1.00 51.86 334 LYS C CA 1
ATOM 7747 C C . LYS C 1 338 ? -1.000 -34.281 -35.692 1.00 53.21 334 LYS C C 1
ATOM 7748 O O . LYS C 1 338 ? 0.007 -34.760 -36.213 1.00 58.19 334 LYS C O 1
ATOM 7754 N N . ALA C 1 339 ? -0.979 -33.122 -35.026 1.00 51.75 335 ALA C N 1
ATOM 7755 C CA . ALA C 1 339 ? 0.205 -32.267 -35.026 1.00 55.95 335 ALA C CA 1
ATOM 7756 C C . ALA C 1 339 ? 1.425 -32.994 -34.479 1.00 55.45 335 ALA C C 1
ATOM 7757 O O . ALA C 1 339 ? 2.545 -32.802 -34.975 1.00 56.80 335 ALA C O 1
ATOM 7759 N N . ALA C 1 340 ? 1.231 -33.828 -33.453 1.00 46.26 336 ALA C N 1
ATOM 7760 C CA . ALA C 1 340 ? 2.363 -34.511 -32.828 1.00 49.74 336 ALA C CA 1
ATOM 7761 C C . ALA C 1 340 ? 3.050 -35.466 -33.798 1.00 59.33 336 ALA C C 1
ATOM 7762 O O . ALA C 1 340 ? 4.282 -35.580 -33.805 1.00 63.24 336 ALA C O 1
ATOM 7764 N N . ASP C 1 341 ? 2.276 -36.165 -34.623 1.00 61.59 337 ASP C N 1
ATOM 7765 C CA . ASP C 1 341 ? 2.878 -37.070 -35.596 1.00 62.37 337 ASP C CA 1
ATOM 7766 C C . ASP C 1 341 ? 3.467 -36.334 -36.793 1.00 54.99 337 ASP C C 1
ATOM 7767 O O . ASP C 1 341 ? 4.283 -36.914 -37.516 1.00 51.75 337 ASP C O 1
ATOM 7772 N N . HIS C 1 342 ? 3.069 -35.081 -37.024 1.00 46.12 338 HIS C N 1
ATOM 7773 C CA . HIS C 1 342 ? 3.648 -34.269 -38.083 1.00 45.62 338 HIS C CA 1
ATOM 7774 C C . HIS C 1 342 ? 4.716 -33.324 -37.562 1.00 43.94 338 HIS C C 1
ATOM 7775 O O . HIS C 1 342 ? 5.346 -32.628 -38.365 1.00 51.97 338 HIS C O 1
ATOM 7782 N N . HIS C 1 343 ? 4.929 -33.287 -36.240 1.00 45.38 339 HIS C N 1
ATOM 7783 C CA . HIS C 1 343 ? 5.863 -32.361 -35.596 1.00 45.26 339 HIS C CA 1
ATOM 7784 C C . HIS C 1 343 ? 5.523 -30.902 -35.922 1.00 40.63 339 HIS C C 1
ATOM 7785 O O . HIS C 1 343 ? 6.409 -30.073 -36.145 1.00 44.25 339 HIS C O 1
ATOM 7792 N N . ALA C 1 344 ? 4.232 -30.584 -35.964 1.00 43.14 340 ALA C N 1
ATOM 7793 C CA . ALA C 1 344 ? 3.790 -29.222 -36.301 1.00 46.73 340 ALA C CA 1
ATOM 7794 C C . ALA C 1 344 ? 3.587 -28.356 -35.056 1.00 44.87 340 ALA C C 1
ATOM 7795 O O . ALA C 1 344 ? 3.162 -28.865 -34.018 1.00 39.37 340 ALA C O 1
ATOM 7797 N N . LYS C 1 346 ? 2.271 -24.638 -35.222 1.00 32.50 342 LYS C N 1
ATOM 7798 C CA . LYS C 1 346 ? 1.274 -23.774 -35.890 1.00 32.55 342 LYS C CA 1
ATOM 7799 C C . LYS C 1 346 ? 1.390 -23.853 -37.396 1.00 34.98 342 LYS C C 1
ATOM 7800 O O . LYS C 1 346 ? 2.483 -23.977 -37.947 1.00 39.28 342 LYS C O 1
ATOM 7806 N N . VAL C 1 347 ? 0.248 -23.787 -38.063 1.00 34.44 343 VAL C N 1
ATOM 7807 C CA . VAL C 1 347 ? 0.193 -23.821 -39.511 1.00 34.99 343 VAL C CA 1
ATOM 7808 C C . VAL C 1 347 ? -0.154 -22.418 -39.981 1.00 31.51 343 VAL C C 1
ATOM 7809 O O . VAL C 1 347 ? -0.682 -21.597 -39.235 1.00 40.15 343 VAL C O 1
ATOM 7813 N N . ILE C 1 348 ? 0.174 -22.136 -41.229 1.00 36.47 344 ILE C N 1
ATOM 7814 C CA . ILE C 1 348 ? -0.259 -20.913 -41.888 1.00 34.54 344 ILE C CA 1
ATOM 7815 C C . ILE C 1 348 ? -1.188 -21.312 -43.018 1.00 34.95 344 ILE C C 1
ATOM 7816 O O . ILE C 1 348 ? -0.907 -22.261 -43.750 1.00 37.33 344 ILE C O 1
ATOM 7821 N N . ILE C 1 349 ? -2.308 -20.610 -43.126 1.00 41.15 345 ILE C N 1
ATOM 7822 C CA . ILE C 1 349 ? -3.312 -20.847 -44.150 1.00 48.80 345 ILE C CA 1
ATOM 7823 C C . ILE C 1 349 ? -3.458 -19.557 -44.938 1.00 39.96 345 ILE C C 1
ATOM 7824 O O . ILE C 1 349 ? -3.889 -18.539 -44.386 1.00 42.59 345 ILE C O 1
ATOM 7829 N N . GLU C 1 350 ? -3.118 -19.602 -46.224 1.00 39.94 346 GLU C N 1
ATOM 7830 C CA . GLU C 1 350 ? -3.106 -18.422 -47.074 1.00 44.53 346 GLU C CA 1
ATOM 7831 C C . GLU C 1 350 ? -4.360 -18.356 -47.940 1.00 40.99 346 GLU C C 1
ATOM 7832 O O . GLU C 1 350 ? -4.738 -19.343 -48.579 1.00 42.29 346 GLU C O 1
ATOM 7838 N N . ASN C 1 351 ? -4.976 -17.183 -47.997 1.00 41.86 347 ASN C N 1
ATOM 7839 C CA . ASN C 1 351 ? -6.163 -17.010 -48.830 1.00 43.05 347 ASN C CA 1
ATOM 7840 C C . ASN C 1 351 ? -5.758 -17.036 -50.293 1.00 46.99 347 ASN C C 1
ATOM 7841 O O . ASN C 1 351 ? -5.245 -16.050 -50.828 1.00 45.99 347 ASN C O 1
ATOM 7846 N N . ASP C 1 352 ? -6.013 -18.158 -50.960 1.00 52.07 348 ASP C N 1
ATOM 7847 C CA . ASP C 1 352 ? -5.788 -18.256 -52.392 1.00 54.88 348 ASP C CA 1
ATOM 7848 C C . ASP C 1 352 ? -7.066 -18.037 -53.194 1.00 62.75 348 ASP C C 1
ATOM 7849 O O . ASP C 1 352 ? -7.070 -18.265 -54.410 1.00 63.11 348 ASP C O 1
ATOM 7854 N N . ILE C 1 353 ? -8.136 -17.568 -52.548 1.00 68.41 349 ILE C N 1
ATOM 7855 C CA . ILE C 1 353 ? -9.444 -17.417 -53.182 1.00 67.65 349 ILE C CA 1
ATOM 7856 C C . ILE C 1 353 ? -9.735 -15.954 -53.504 1.00 68.46 349 ILE C C 1
ATOM 7857 O O . ILE C 1 353 ? -9.890 -15.585 -54.673 1.00 73.44 349 ILE C O 1
ATOM 7862 N N . SER C 1 354 ? -9.815 -15.112 -52.475 1.00 64.94 350 SER C N 1
ATOM 7863 C CA . SER C 1 354 ? -10.234 -13.727 -52.661 1.00 63.92 350 SER C CA 1
ATOM 7864 C C . SER C 1 354 ? -9.272 -12.961 -53.573 1.00 69.88 350 SER C C 1
ATOM 7865 O O . SER C 1 354 ? -8.118 -13.349 -53.776 1.00 69.73 350 SER C O 1
ATOM 7868 N N . GLU C 1 355 ? -9.771 -11.852 -54.129 1.00 70.64 351 GLU C N 1
ATOM 7869 C CA . GLU C 1 355 ? -8.952 -10.919 -54.893 1.00 73.21 351 GLU C CA 1
ATOM 7870 C C . GLU C 1 355 ? -9.341 -9.493 -54.522 1.00 75.07 351 GLU C C 1
ATOM 7871 O O . GLU C 1 355 ? -10.379 -9.244 -53.904 1.00 74.94 351 GLU C O 1
ATOM 7877 N N . ALA C 1 356 ? -8.489 -8.549 -54.904 1.00 78.16 352 ALA C N 1
ATOM 7878 C CA . ALA C 1 356 ? -8.684 -7.152 -54.532 1.00 81.35 352 ALA C CA 1
ATOM 7879 C C . ALA C 1 356 ? -9.812 -6.502 -55.334 1.00 84.07 352 ALA C C 1
ATOM 7880 O O . ALA C 1 356 ? -10.934 -6.362 -54.842 1.00 82.76 352 ALA C O 1
ATOM 7882 N N . GLY D 1 3 ? 11.410 -30.663 40.164 1.00 72.98 -1 GLY D N 1
ATOM 7883 C CA . GLY D 1 3 ? 11.702 -29.999 38.902 1.00 76.13 -1 GLY D CA 1
ATOM 7884 C C . GLY D 1 3 ? 10.908 -30.491 37.699 1.00 79.15 -1 GLY D C 1
ATOM 7885 O O . GLY D 1 3 ? 11.481 -30.984 36.725 1.00 77.83 -1 GLY D O 1
ATOM 7886 N N . SER D 1 4 ? 9.582 -30.348 37.763 1.00 79.21 0 SER D N 1
ATOM 7887 C CA . SER D 1 4 ? 8.689 -30.780 36.694 1.00 76.61 0 SER D CA 1
ATOM 7888 C C . SER D 1 4 ? 7.546 -29.777 36.572 1.00 73.70 0 SER D C 1
ATOM 7889 O O . SER D 1 4 ? 7.537 -28.735 37.237 1.00 74.95 0 SER D O 1
ATOM 7892 N N . MET D 1 5 ? 6.580 -30.089 35.702 1.00 70.69 1 MET D N 1
ATOM 7893 C CA . MET D 1 5 ? 5.446 -29.206 35.441 1.00 59.23 1 MET D CA 1
ATOM 7894 C C . MET D 1 5 ? 4.274 -30.025 34.914 1.00 59.74 1 MET D C 1
ATOM 7895 O O . MET D 1 5 ? 4.416 -31.193 34.544 1.00 61.46 1 MET D O 1
ATOM 7900 N N . LYS D 1 6 ? 3.111 -29.375 34.867 1.00 57.55 2 LYS D N 1
ATOM 7901 C CA . LYS D 1 6 ? 1.897 -29.939 34.294 1.00 58.10 2 LYS D CA 1
ATOM 7902 C C . LYS D 1 6 ? 1.747 -29.493 32.843 1.00 55.29 2 LYS D C 1
ATOM 7903 O O . LYS D 1 6 ? 2.047 -28.348 32.495 1.00 52.01 2 LYS D O 1
ATOM 7909 N N . ALA D 1 7 ? 1.277 -30.407 32.002 1.00 56.85 3 ALA D N 1
ATOM 7910 C CA . ALA D 1 7 ? 1.158 -30.147 30.577 1.00 56.40 3 ALA D CA 1
ATOM 7911 C C . ALA D 1 7 ? 0.039 -31.011 30.021 1.00 55.87 3 ALA D C 1
ATOM 7912 O O . ALA D 1 7 ? -0.196 -32.131 30.492 1.00 49.58 3 ALA D O 1
ATOM 7914 N N . TYR D 1 8 ? -0.662 -30.464 29.028 1.00 58.51 4 TYR D N 1
ATOM 7915 C CA . TYR D 1 8 ? -1.706 -31.186 28.308 1.00 55.68 4 TYR D CA 1
ATOM 7916 C C . TYR D 1 8 ? -1.067 -31.814 27.075 1.00 50.81 4 TYR D C 1
ATOM 7917 O O . TYR D 1 8 ? -0.722 -31.114 26.116 1.00 44.74 4 TYR D O 1
ATOM 7926 N N . THR D 1 9 ? -0.885 -33.125 27.112 1.0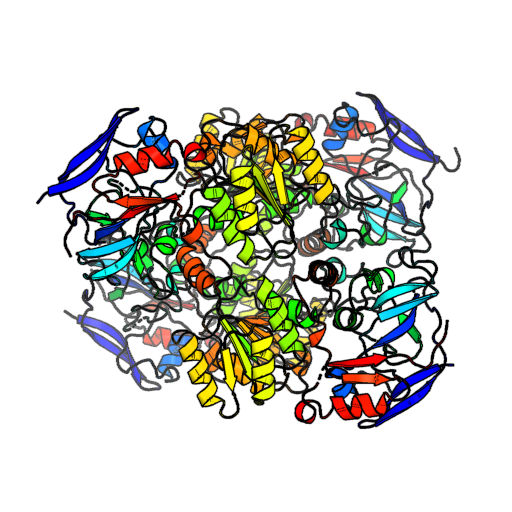0 51.04 5 THR D N 1
ATOM 7927 C CA . THR D 1 9 ? -0.167 -33.854 26.082 1.00 51.74 5 THR D CA 1
ATOM 7928 C C . THR D 1 9 ? -1.120 -34.678 25.226 1.00 47.59 5 THR D C 1
ATOM 7929 O O . THR D 1 9 ? -2.137 -35.195 25.708 1.00 47.29 5 THR D O 1
ATOM 7933 N N . TYR D 1 10 ? -0.760 -34.798 23.950 1.00 42.37 6 TYR D N 1
ATOM 7934 C CA . TYR D 1 10 ? -1.402 -35.735 23.042 1.00 43.50 6 TYR D CA 1
ATOM 7935 C C . TYR D 1 10 ? -0.890 -37.145 23.316 1.00 52.60 6 TYR D C 1
ATOM 7936 O O . TYR D 1 10 ? 0.321 -37.373 23.362 1.00 60.80 6 TYR D O 1
ATOM 7945 N N . VAL D 1 11 ? -1.806 -38.091 23.505 1.00 50.09 7 VAL D N 1
ATOM 7946 C CA . VAL D 1 11 ? -1.411 -39.462 23.814 1.00 54.12 7 VAL D CA 1
ATOM 7947 C C . VAL D 1 11 ? -1.552 -40.330 22.572 1.00 58.16 7 VAL D C 1
ATOM 7948 O O . VAL D 1 11 ? -0.579 -40.943 22.117 1.00 59.73 7 VAL D O 1
ATOM 7952 N N . LYS D 1 12 ? -2.770 -40.387 22.014 1.00 53.36 8 LYS D N 1
ATOM 7953 C CA . LYS D 1 12 ? -3.088 -41.221 20.852 1.00 52.49 8 LYS D CA 1
ATOM 7954 C C . LYS D 1 12 ? -4.449 -40.799 20.305 1.00 50.92 8 LYS D C 1
ATOM 7955 O O . LYS D 1 12 ? -5.156 -40.043 20.978 1.00 44.32 8 LYS D O 1
ATOM 7961 N N . PRO D 1 13 ? -4.857 -41.242 19.079 1.00 60.15 9 PRO D N 1
ATOM 7962 C CA . PRO D 1 13 ? -6.152 -40.807 18.533 1.00 64.91 9 PRO D CA 1
ATOM 7963 C C . PRO D 1 13 ? -7.296 -40.910 19.536 1.00 64.43 9 PRO D C 1
ATOM 7964 O O . PRO D 1 13 ? -7.557 -41.984 20.090 1.00 68.97 9 PRO D O 1
ATOM 7968 N N . GLY D 1 14 ? -7.952 -39.780 19.792 1.00 61.75 10 GLY D N 1
ATOM 7969 C CA . GLY D 1 14 ? -9.049 -39.699 20.736 1.00 59.79 10 GLY D CA 1
ATOM 7970 C C . GLY D 1 14 ? -8.658 -39.574 22.191 1.00 66.18 10 GLY D C 1
ATOM 7971 O O . GLY D 1 14 ? -9.532 -39.691 23.058 1.00 73.72 10 GLY D O 1
ATOM 7972 N N . LEU D 1 15 ? -7.383 -39.329 22.497 1.00 63.53 11 LEU D N 1
ATOM 7973 C CA . LEU D 1 15 ? -6.911 -39.337 23.880 1.00 60.08 11 LEU D CA 1
ATOM 7974 C C . LEU D 1 15 ? -5.868 -38.249 24.093 1.00 57.42 11 LEU D C 1
ATOM 7975 O O . LEU D 1 15 ? -4.796 -38.284 23.485 1.00 54.63 11 LEU D O 1
ATOM 7980 N N . ALA D 1 16 ? -6.169 -37.304 24.976 1.00 56.71 12 ALA D N 1
ATOM 7981 C CA . ALA D 1 16 ? -5.179 -36.371 25.494 1.00 54.45 12 ALA D CA 1
ATOM 7982 C C . ALA D 1 16 ? -5.424 -36.223 26.985 1.00 62.87 12 ALA D C 1
ATOM 7983 O O . ALA D 1 16 ? -6.562 -36.345 27.447 1.00 68.09 12 ALA D O 1
ATOM 7985 N N . SER D 1 17 ? -4.359 -35.979 27.744 1.00 64.61 13 SER D N 1
ATOM 7986 C CA . SER D 1 17 ? -4.531 -35.952 29.188 1.00 67.42 13 SER D CA 1
ATOM 7987 C C . SER D 1 17 ? -3.577 -34.967 29.846 1.00 63.93 13 SER D C 1
ATOM 7988 O O . SER D 1 17 ? -2.458 -34.731 29.372 1.00 61.96 13 SER D O 1
ATOM 7991 N N . PHE D 1 18 ? -4.050 -34.393 30.949 1.00 60.90 14 PHE D N 1
ATOM 7992 C CA . PHE D 1 18 ? -3.245 -33.527 31.795 1.00 61.27 14 PHE D CA 1
ATOM 7993 C C . PHE D 1 18 ? -2.311 -34.385 32.640 1.00 67.63 14 PHE D C 1
ATOM 7994 O O . PHE D 1 18 ? -2.766 -35.237 33.414 1.00 58.95 14 PHE D O 1
ATOM 8002 N N . VAL D 1 19 ? -1.005 -34.165 32.488 1.00 73.53 15 VAL D N 1
ATOM 8003 C CA . VAL D 1 19 ? 0.010 -34.982 33.139 1.00 67.19 15 VAL D CA 1
ATOM 8004 C C . VAL D 1 19 ? 1.160 -34.093 33.600 1.00 68.32 15 VAL D C 1
ATOM 8005 O O . VAL D 1 19 ? 1.224 -32.898 33.296 1.00 63.33 15 VAL D O 1
ATOM 8009 N N . ASP D 1 20 ? 2.063 -34.703 34.363 1.00 67.44 16 ASP D N 1
ATOM 8010 C CA . ASP D 1 20 ? 3.291 -34.073 34.817 1.00 65.24 16 ASP D CA 1
ATOM 8011 C C . ASP D 1 20 ? 4.422 -34.469 33.881 1.00 56.20 16 ASP D C 1
ATOM 8012 O O . ASP D 1 20 ? 4.545 -35.637 33.512 1.00 54.91 16 ASP D O 1
ATOM 8017 N N . VAL D 1 21 ? 5.222 -33.491 33.469 1.00 59.66 17 VAL D N 1
ATOM 8018 C CA . VAL D 1 21 ? 6.317 -33.701 32.530 1.00 59.37 17 VAL D CA 1
ATOM 8019 C C . VAL D 1 21 ? 7.506 -32.877 33.005 1.00 56.49 17 VAL D C 1
ATOM 8020 O O . VAL D 1 21 ? 7.397 -32.065 33.923 1.00 52.01 17 VAL D O 1
ATOM 8024 N N . ASP D 1 22 ? 8.653 -33.099 32.367 1.00 62.84 18 ASP D N 1
ATOM 8025 C CA . ASP D 1 22 ? 9.857 -32.354 32.717 1.00 69.90 18 ASP D CA 1
ATOM 8026 C C . ASP D 1 22 ? 9.714 -30.883 32.351 1.00 70.32 18 ASP D C 1
ATOM 8027 O O . ASP D 1 22 ? 9.123 -30.531 31.326 1.00 73.43 18 ASP D O 1
ATOM 8032 N N . LYS D 1 23 ? 10.256 -30.024 33.199 1.00 65.66 19 LYS D N 1
ATOM 8033 C CA . LYS D 1 23 ? 10.316 -28.608 32.878 1.00 57.32 19 LYS D CA 1
ATOM 8034 C C . LYS D 1 23 ? 11.299 -28.402 31.728 1.00 58.03 19 LYS D C 1
ATOM 8035 O O . LYS D 1 23 ? 12.412 -28.941 31.768 1.00 59.94 19 LYS D O 1
ATOM 8041 N N . PRO D 1 24 ? 10.931 -27.664 30.683 1.00 58.53 20 PRO D N 1
ATOM 8042 C CA . PRO D 1 24 ? 11.866 -27.459 29.571 1.00 60.01 20 PRO D CA 1
ATOM 8043 C C . PRO D 1 24 ? 13.021 -26.550 29.966 1.00 61.39 20 PRO D C 1
ATOM 8044 O O . PRO D 1 24 ? 12.878 -25.627 30.775 1.00 49.12 20 PRO D O 1
ATOM 8048 N N . VAL D 1 25 ? 14.183 -26.827 29.373 1.00 65.49 21 VAL D N 1
ATOM 8049 C CA . VAL D 1 25 ? 15.400 -26.077 29.637 1.00 67.42 21 VAL D CA 1
ATOM 8050 C C . VAL D 1 25 ? 15.990 -25.601 28.315 1.00 64.21 21 VAL D C 1
ATOM 8051 O O . VAL D 1 25 ? 15.676 -26.122 27.243 1.00 66.42 21 VAL D O 1
ATOM 8055 N N . ILE D 1 26 ? 16.856 -24.587 28.408 1.00 54.16 22 ILE D N 1
ATOM 8056 C CA . ILE D 1 26 ? 17.517 -24.058 27.223 1.00 53.48 22 ILE D CA 1
ATOM 8057 C C . ILE D 1 26 ? 18.302 -25.171 26.550 1.00 60.50 22 ILE D C 1
ATOM 8058 O O . ILE D 1 26 ? 19.050 -25.909 27.201 1.00 55.35 22 ILE D O 1
ATOM 8063 N N . ARG D 1 27 ? 18.112 -25.319 25.242 1.00 69.21 23 ARG D N 1
ATOM 8064 C CA . ARG D 1 27 ? 18.898 -26.259 24.460 1.00 63.86 23 ARG D CA 1
ATOM 8065 C C . ARG D 1 27 ? 19.840 -25.581 23.488 1.00 60.22 23 ARG D C 1
ATOM 8066 O O . ARG D 1 27 ? 20.923 -26.105 23.231 1.00 59.86 23 ARG D O 1
ATOM 8074 N N . LYS D 1 28 ? 19.452 -24.435 22.943 1.00 56.59 24 LYS D N 1
ATOM 8075 C CA . LYS D 1 28 ? 20.273 -23.661 22.031 1.00 55.23 24 LYS D CA 1
ATOM 8076 C C . LYS D 1 28 ? 20.405 -22.249 22.576 1.00 52.04 24 LYS D C 1
ATOM 8077 O O . LYS D 1 28 ? 19.507 -21.767 23.274 1.00 52.78 24 LYS D O 1
ATOM 8083 N N . PRO D 1 29 ? 21.517 -21.564 22.283 1.00 50.78 25 PRO D N 1
ATOM 8084 C CA . PRO D 1 29 ? 21.696 -20.197 22.805 1.00 58.96 25 PRO D CA 1
ATOM 8085 C C . PRO D 1 29 ? 20.613 -19.240 22.356 1.00 61.40 25 PRO D C 1
ATOM 8086 O O . PRO D 1 29 ? 20.535 -18.114 22.865 1.00 63.24 25 PRO D O 1
ATOM 8090 N N . THR D 1 30 ? 19.780 -19.650 21.414 1.00 61.91 26 THR D N 1
ATOM 8091 C CA . THR D 1 30 ? 18.723 -18.813 20.921 1.00 55.05 26 THR D CA 1
ATOM 8092 C C . THR D 1 30 ? 17.417 -19.310 21.525 1.00 49.54 26 THR D C 1
ATOM 8093 O O . THR D 1 30 ? 16.392 -18.656 21.384 1.00 54.54 26 THR D O 1
ATOM 8097 N N . ALA D 1 32 ? 15.008 -19.418 24.376 1.00 53.16 28 ALA D N 1
ATOM 8098 C CA . ALA D 1 32 ? 14.393 -18.901 25.611 1.00 53.74 28 ALA D CA 1
ATOM 8099 C C . ALA D 1 32 ? 13.317 -19.789 26.256 1.00 48.91 28 ALA D C 1
ATOM 8100 O O . ALA D 1 32 ? 12.644 -20.571 25.590 1.00 48.46 28 ALA D O 1
ATOM 8102 N N . ILE D 1 33 ? 13.159 -19.627 27.569 1.00 50.75 29 ILE D N 1
ATOM 8103 C CA . ILE D 1 33 ? 12.099 -20.257 28.352 1.00 49.35 29 ILE D CA 1
ATOM 8104 C C . ILE D 1 33 ? 11.113 -19.171 28.776 1.00 55.88 29 ILE D C 1
ATOM 8105 O O . ILE D 1 33 ? 11.511 -18.147 29.350 1.00 62.24 29 ILE D O 1
ATOM 8110 N N . VAL D 1 34 ? 9.832 -19.383 28.485 1.00 49.89 30 VAL D N 1
ATOM 8111 C CA . VAL D 1 34 ? 8.773 -18.459 28.873 1.00 49.50 30 VAL D CA 1
ATOM 8112 C C . VAL D 1 34 ? 7.814 -19.195 29.802 1.00 52.87 30 VAL D C 1
ATOM 8113 O O . VAL D 1 34 ? 7.550 -20.389 29.619 1.00 49.64 30 VAL D O 1
ATOM 8117 N N . ARG D 1 35 ? 7.333 -18.495 30.829 1.00 61.24 31 ARG D N 1
ATOM 8118 C CA . ARG D 1 35 ? 6.277 -19.005 31.695 1.00 65.19 31 ARG D CA 1
ATOM 8119 C C . ARG D 1 35 ? 4.937 -18.590 31.097 1.00 59.82 31 ARG D C 1
ATOM 8120 O O . ARG D 1 35 ? 4.713 -17.401 30.838 1.00 53.30 31 ARG D O 1
ATOM 8128 N N . ILE D 1 36 ? 4.060 -19.566 30.855 1.00 59.45 32 ILE D N 1
ATOM 8129 C CA . ILE D 1 36 ? 2.788 -19.274 30.198 1.00 57.95 32 ILE D CA 1
ATOM 8130 C C . ILE D 1 36 ? 1.868 -18.561 31.180 1.00 60.02 32 ILE D C 1
ATOM 8131 O O . ILE D 1 36 ? 1.670 -19.013 32.313 1.00 60.46 32 ILE D O 1
ATOM 8136 N N . VAL D 1 37 ? 1.304 -17.438 30.758 1.00 61.11 33 VAL D N 1
ATOM 8137 C CA . VAL D 1 37 ? 0.339 -16.733 31.590 1.00 58.98 33 VAL D CA 1
ATOM 8138 C C . VAL D 1 37 ? -1.064 -17.100 31.139 1.00 58.96 33 VAL D C 1
ATOM 8139 O O . VAL D 1 37 ? -1.897 -17.535 31.942 1.00 54.32 33 VAL D O 1
ATOM 8143 N N . LYS D 1 38 ? -1.330 -16.907 29.852 1.00 55.40 34 LYS D N 1
ATOM 8144 C CA . LYS D 1 38 ? -2.633 -17.202 29.281 1.00 52.41 34 LYS D CA 1
ATOM 8145 C C . LYS D 1 38 ? -2.457 -17.821 27.904 1.00 50.40 34 LYS D C 1
ATOM 8146 O O . LYS D 1 38 ? -1.716 -17.290 27.072 1.00 51.85 34 LYS D O 1
ATOM 8152 N N . THR D 1 39 ? -3.132 -18.950 27.674 1.00 45.48 35 THR D N 1
ATOM 8153 C CA . THR D 1 39 ? -3.152 -19.613 26.374 1.00 49.80 35 THR D CA 1
ATOM 8154 C C . THR D 1 39 ? -4.590 -19.808 25.882 1.00 53.63 35 THR D C 1
ATOM 8155 O O . THR D 1 39 ? -5.537 -19.332 26.520 1.00 53.90 35 THR D O 1
ATOM 8159 N N . THR D 1 40 ? -4.772 -20.488 24.751 1.00 47.77 36 THR D N 1
ATOM 8160 C CA . THR D 1 40 ? -6.108 -20.763 24.216 1.00 47.94 36 THR D CA 1
ATOM 8161 C C . THR D 1 40 ? -6.070 -22.095 23.466 1.00 49.99 36 THR D C 1
ATOM 8162 O O . THR D 1 40 ? -5.080 -22.830 23.520 1.00 57.40 36 THR D O 1
ATOM 8166 N N . ILE D 1 41 ? -7.163 -22.412 22.770 1.00 43.10 37 ILE D N 1
ATOM 8167 C CA . ILE D 1 41 ? -7.269 -23.619 21.955 1.00 37.84 37 ILE D CA 1
ATOM 8168 C C . ILE D 1 41 ? -7.542 -23.218 20.515 1.00 37.75 37 ILE D C 1
ATOM 8169 O O . ILE D 1 41 ? -8.293 -22.272 20.254 1.00 34.98 37 ILE D O 1
ATOM 8174 N N . CYS D 1 42 ? -6.931 -23.938 19.582 1.00 30.86 38 CYS D N 1
ATOM 8175 C CA . CYS D 1 42 ? -7.175 -23.748 18.159 1.00 42.29 38 CYS D CA 1
ATOM 8176 C C . CYS D 1 42 ? -7.970 -24.925 17.601 1.00 39.17 38 CYS D C 1
ATOM 8177 O O . CYS D 1 42 ? -7.941 -26.039 18.141 1.00 35.71 38 CYS D O 1
ATOM 8180 N N . GLY D 1 43 ? -8.673 -24.673 16.494 1.00 39.99 39 GLY D N 1
ATOM 8181 C CA . GLY D 1 43 ? -9.356 -25.761 15.808 1.00 40.65 39 GLY D CA 1
ATOM 8182 C C . GLY D 1 43 ? -8.411 -26.875 15.388 1.00 41.18 39 GLY D C 1
ATOM 8183 O O . GLY D 1 43 ? -8.795 -28.049 15.357 1.00 39.53 39 GLY D O 1
ATOM 8184 N N . THR D 1 44 ? -7.158 -26.525 15.088 1.00 37.06 40 THR D N 1
ATOM 8185 C CA . THR D 1 44 ? -6.145 -27.521 14.751 1.00 39.15 40 THR D CA 1
ATOM 8186 C C . THR D 1 44 ? -5.829 -28.438 15.931 1.00 40.70 40 THR D C 1
ATOM 8187 O O . THR D 1 44 ? -5.549 -29.626 15.731 1.00 43.83 40 THR D O 1
ATOM 8191 N N . ASP D 1 45 ? -5.877 -27.913 17.161 1.00 39.15 41 ASP D N 1
ATOM 8192 C CA . ASP D 1 45 ? -5.656 -28.743 18.342 1.00 38.14 41 ASP D CA 1
ATOM 8193 C C . ASP D 1 45 ? -6.645 -29.909 18.402 1.00 45.43 41 ASP D C 1
ATOM 8194 O O . ASP D 1 45 ? -6.261 -31.037 18.746 1.00 44.71 41 ASP D O 1
ATOM 8199 N N . LEU D 1 46 ? -7.923 -29.656 18.072 1.00 31.79 42 LEU D N 1
ATOM 8200 C CA . LEU D 1 46 ? -8.914 -30.734 18.007 1.00 50.53 42 LEU D CA 1
ATOM 8201 C C . LEU D 1 46 ? -8.533 -31.777 16.963 1.00 50.11 42 LEU D C 1
ATOM 8202 O O . LEU D 1 46 ? -8.652 -32.985 17.206 1.00 53.68 42 LEU D O 1
ATOM 8207 N N . HIS D 1 47 ? -8.069 -31.324 15.796 1.00 45.89 43 HIS D N 1
ATOM 8208 C CA . HIS D 1 47 ? -7.683 -32.232 14.724 1.00 46.51 43 HIS D CA 1
AT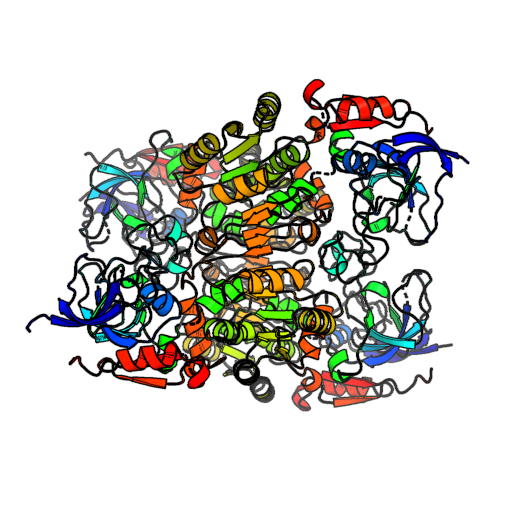OM 8209 C C . HIS D 1 47 ? -6.484 -33.086 15.115 1.00 46.11 43 HIS D C 1
ATOM 8210 O O . HIS D 1 47 ? -6.404 -34.253 14.721 1.00 50.08 43 HIS D O 1
ATOM 8217 N N . ILE D 1 48 ? -5.554 -32.527 15.891 1.00 44.92 44 ILE D N 1
ATOM 8218 C CA . ILE D 1 48 ? -4.427 -33.306 16.390 1.00 43.31 44 ILE D CA 1
ATOM 8219 C C . ILE D 1 48 ? -4.918 -34.420 17.307 1.00 48.71 44 ILE D C 1
ATOM 8220 O O . ILE D 1 48 ? -4.448 -35.561 17.226 1.00 45.26 44 ILE D O 1
ATOM 8225 N N . ILE D 1 49 ? -5.861 -34.105 18.201 1.00 51.64 45 ILE D N 1
ATOM 8226 C CA . ILE D 1 49 ? -6.320 -35.097 19.169 1.00 50.59 45 ILE D CA 1
ATOM 8227 C C . ILE D 1 49 ? -7.095 -36.212 18.476 1.00 53.12 45 ILE D C 1
ATOM 8228 O O . ILE D 1 49 ? -6.973 -37.384 18.847 1.00 57.97 45 ILE D O 1
ATOM 8233 N N . LYS D 1 50 ? -7.889 -35.880 17.453 1.00 54.25 46 LYS D N 1
ATOM 8234 C CA . LYS D 1 50 ? -8.535 -36.932 16.672 1.00 57.11 46 LYS D CA 1
ATOM 8235 C C . LYS D 1 50 ? -7.536 -37.855 15.987 1.00 58.03 46 LYS D C 1
ATOM 8236 O O . LYS D 1 50 ? -7.918 -38.948 15.559 1.00 62.97 46 LYS D O 1
ATOM 8242 N N . GLY D 1 51 ? -6.273 -37.463 15.893 1.00 57.07 47 GLY D N 1
ATOM 8243 C CA . GLY D 1 51 ? -5.297 -38.262 15.186 1.00 60.18 47 GLY D CA 1
ATOM 8244 C C . GLY D 1 51 ? -5.182 -37.932 13.720 1.00 60.07 47 GLY D C 1
ATOM 8245 O O . GLY D 1 51 ? -4.620 -38.733 12.965 1.00 61.29 47 GLY D O 1
ATOM 8246 N N . ASP D 1 52 ? -5.710 -36.782 13.289 1.00 59.43 48 ASP D N 1
ATOM 8247 C CA . ASP D 1 52 ? -5.614 -36.328 11.908 1.00 63.68 48 ASP D CA 1
ATOM 8248 C C . ASP D 1 52 ? -4.268 -35.697 11.580 1.00 68.12 48 ASP D C 1
ATOM 8249 O O . ASP D 1 52 ? -3.985 -35.468 10.399 1.00 70.21 48 ASP D O 1
ATOM 8254 N N . VAL D 1 53 ? -3.451 -35.387 12.582 1.00 65.68 49 VAL D N 1
ATOM 8255 C CA . VAL D 1 53 ? -2.121 -34.828 12.344 1.00 69.02 49 VAL D CA 1
ATOM 8256 C C . VAL D 1 53 ? -1.110 -35.890 12.757 1.00 74.88 49 VAL D C 1
ATOM 8257 O O . VAL D 1 53 ? -0.626 -35.884 13.901 1.00 72.41 49 VAL D O 1
ATOM 8261 N N . PRO D 1 54 ? -0.773 -36.823 11.861 1.00 76.97 50 PRO D N 1
ATOM 8262 C CA . PRO D 1 54 ? 0.128 -37.917 12.254 1.00 85.20 50 PRO D CA 1
ATOM 8263 C C . PRO D 1 54 ? 1.533 -37.445 12.572 1.00 83.87 50 PRO D C 1
ATOM 8264 O O . PRO D 1 54 ? 2.238 -38.121 13.333 1.00 84.86 50 PRO D O 1
ATOM 8268 N N . THR D 1 55 ? 1.954 -36.301 12.018 1.00 78.57 51 THR D N 1
ATOM 8269 C CA . THR D 1 55 ? 3.260 -35.725 12.316 1.00 74.15 51 THR D CA 1
ATOM 8270 C C . THR D 1 55 ? 3.420 -35.357 13.787 1.00 75.30 51 THR D C 1
ATOM 8271 O O . THR D 1 55 ? 4.544 -35.086 14.218 1.00 78.31 51 THR D O 1
ATOM 8275 N N . CYS D 1 56 ? 2.346 -35.360 14.568 1.00 70.84 52 CYS D N 1
ATOM 8276 C CA . CYS D 1 56 ? 2.440 -35.062 15.991 1.00 67.07 52 CYS D CA 1
ATOM 8277 C C . CYS D 1 56 ? 2.688 -36.367 16.749 1.00 67.59 52 CYS D C 1
ATOM 8278 O O . CYS D 1 56 ? 1.776 -37.179 16.931 1.00 68.27 52 CYS D O 1
ATOM 8281 N N . GLN D 1 57 ? 3.931 -36.560 17.199 1.00 65.19 53 GLN D N 1
ATOM 8282 C CA . GLN D 1 57 ? 4.314 -37.750 17.958 1.00 56.44 53 GLN D CA 1
ATOM 8283 C C . GLN D 1 57 ? 3.566 -37.825 19.289 1.00 61.72 53 GLN D C 1
ATOM 8284 O O . GLN D 1 57 ? 3.212 -36.807 19.889 1.00 67.81 53 GLN D O 1
ATOM 8290 N N . SER D 1 58 ? 3.339 -39.053 19.754 1.00 60.05 54 SER D N 1
ATOM 8291 C CA . SER D 1 58 ? 2.734 -39.278 21.061 1.00 61.11 54 SER D CA 1
ATOM 8292 C C . SER D 1 58 ? 3.563 -38.631 22.170 1.00 61.98 54 SER D C 1
ATOM 8293 O O . SER D 1 58 ? 4.790 -38.761 22.206 1.00 59.29 54 SER D O 1
ATOM 8296 N N . GLY D 1 59 ? 2.887 -37.920 23.076 1.00 62.29 55 GLY D N 1
ATOM 8297 C CA . GLY D 1 59 ? 3.539 -37.256 24.186 1.00 59.25 55 GLY D CA 1
ATOM 8298 C C . GLY D 1 59 ? 3.774 -35.766 24.014 1.00 50.97 55 GLY D C 1
ATOM 8299 O O . GLY D 1 59 ? 4.041 -35.086 25.009 1.00 52.98 55 GLY D O 1
ATOM 8300 N N . THR D 1 60 ? 3.692 -35.243 22.792 1.00 50.40 56 THR D N 1
ATOM 8301 C CA . THR D 1 60 ? 3.893 -33.816 22.570 1.00 50.60 56 THR D CA 1
ATOM 8302 C C . THR D 1 60 ? 2.888 -32.991 23.371 1.00 43.20 56 THR D C 1
ATOM 8303 O O . THR D 1 60 ? 1.722 -33.367 23.514 1.00 46.54 56 THR D O 1
ATOM 8307 N N . ILE D 1 61 ? 3.357 -31.867 23.904 1.00 42.45 57 ILE D N 1
ATOM 8308 C CA . ILE D 1 61 ? 2.483 -30.879 24.524 1.00 38.52 57 ILE D CA 1
ATOM 8309 C C . ILE D 1 61 ? 1.766 -30.094 23.435 1.00 44.45 57 ILE D C 1
ATOM 8310 O O . ILE D 1 61 ? 2.392 -29.608 22.480 1.00 37.14 57 ILE D O 1
ATOM 8315 N N . LEU D 1 62 ? 0.454 -29.952 23.589 1.00 43.99 58 LEU D N 1
ATOM 8316 C CA . LEU D 1 62 ? -0.395 -29.321 22.595 1.00 38.24 58 LEU D CA 1
ATOM 8317 C C . LEU D 1 62 ? -0.399 -27.804 22.753 1.00 46.35 58 LEU D C 1
ATOM 8318 O O . LEU D 1 62 ? 0.032 -27.246 23.766 1.00 52.01 58 LEU D O 1
ATOM 8323 N N . GLY D 1 63 ? -0.912 -27.135 21.723 1.00 42.75 59 GLY D N 1
ATOM 8324 C CA . GLY D 1 63 ? -1.170 -25.711 21.803 1.00 37.44 59 GLY D CA 1
ATOM 8325 C C . GLY D 1 63 ? -0.063 -24.891 21.183 1.00 39.19 59 GLY D C 1
ATOM 8326 O O . GLY D 1 63 ? 1.117 -25.177 21.397 1.00 38.28 59 GLY D O 1
ATOM 8327 N N . HIS D 1 64 ? -0.434 -23.881 20.396 1.00 37.38 60 HIS D N 1
ATOM 8328 C CA . HIS D 1 64 ? 0.540 -22.977 19.795 1.00 34.89 60 HIS D CA 1
ATOM 8329 C C . HIS D 1 64 ? 0.127 -21.510 19.907 1.00 38.08 60 HIS D C 1
ATOM 8330 O O . HIS D 1 64 ? 0.475 -20.703 19.034 1.00 35.12 60 HIS D O 1
ATOM 8337 N N . GLU D 1 65 ? -0.590 -21.130 20.967 1.00 37.53 61 GLU D N 1
ATOM 8338 C CA . GLU D 1 65 ? -0.987 -19.734 21.167 1.00 39.97 61 GLU D CA 1
ATOM 8339 C C . GLU D 1 65 ? -0.803 -19.349 22.631 1.00 43.73 61 GLU D C 1
ATOM 8340 O O . GLU D 1 65 ? -1.124 -20.140 23.522 1.00 39.36 61 GLU D O 1
ATOM 8346 N N . GLY D 1 66 ? -0.316 -18.143 22.890 1.00 46.10 62 GLY D N 1
ATOM 8347 C CA . GLY D 1 66 ? -0.286 -17.676 24.264 1.00 46.83 62 GLY D CA 1
ATOM 8348 C C . GLY D 1 66 ? 0.579 -16.452 24.492 1.00 41.54 62 GLY D C 1
ATOM 8349 O O . GLY D 1 66 ? 1.239 -15.929 23.587 1.00 37.12 62 GLY D O 1
ATOM 8350 N N . ILE D 1 67 ? 0.532 -15.989 25.742 1.00 48.06 63 ILE D N 1
ATOM 8351 C CA . ILE D 1 67 ? 1.380 -14.913 26.240 1.00 51.77 63 ILE D CA 1
ATOM 8352 C C . ILE D 1 67 ? 2.005 -15.386 27.543 1.00 48.94 63 ILE D C 1
ATOM 8353 O O . ILE D 1 67 ? 1.528 -16.329 28.181 1.00 51.05 63 ILE D O 1
ATOM 8358 N N . GLY D 1 68 ? 3.078 -14.714 27.946 1.00 50.74 64 GLY D N 1
ATOM 8359 C CA . GLY D 1 68 ? 3.765 -15.139 29.149 1.00 50.87 64 GLY D CA 1
ATOM 8360 C C . GLY D 1 68 ? 4.880 -14.198 29.543 1.00 51.72 64 GLY D C 1
ATOM 8361 O O . GLY D 1 68 ? 4.983 -13.075 29.044 1.00 56.01 64 GLY D O 1
ATOM 8362 N N . ILE D 1 69 ? 5.711 -14.683 30.469 1.00 60.55 65 ILE D N 1
ATOM 8363 C CA . ILE D 1 69 ? 6.810 -13.924 31.064 1.00 64.20 65 ILE D CA 1
ATOM 8364 C C . ILE D 1 69 ? 8.105 -14.673 30.791 1.00 57.90 65 ILE D C 1
ATOM 8365 O O . ILE D 1 69 ? 8.193 -15.880 31.051 1.00 53.51 65 ILE D O 1
ATOM 8370 N N . VAL D 1 70 ? 9.112 -13.961 30.278 1.00 53.66 66 VAL D N 1
ATOM 8371 C CA . VAL D 1 70 ? 10.398 -14.601 30.037 1.00 52.58 66 VAL D CA 1
ATOM 8372 C C . VAL D 1 70 ? 11.006 -15.039 31.360 1.00 54.81 66 VAL D C 1
ATOM 8373 O O . VAL D 1 70 ? 11.154 -14.239 32.292 1.00 56.73 66 VAL D O 1
ATOM 8377 N N . GLU D 1 71 ? 11.365 -16.322 31.440 1.00 53.88 67 GLU D N 1
ATOM 8378 C CA . GLU D 1 71 ? 11.932 -16.943 32.629 1.00 57.13 67 GLU D CA 1
ATOM 8379 C C . GLU D 1 71 ? 13.441 -17.152 32.530 1.00 61.12 67 GLU D C 1
ATOM 8380 O O . GLU D 1 71 ? 14.128 -17.177 33.558 1.00 59.92 67 GLU D O 1
ATOM 8386 N N . GLU D 1 72 ? 13.970 -17.294 31.319 1.00 62.75 68 GLU D N 1
ATOM 8387 C CA . GLU D 1 72 ? 15.391 -17.489 31.070 1.00 64.28 68 GLU D CA 1
ATOM 8388 C C . GLU D 1 72 ? 15.625 -17.321 29.577 1.00 66.95 68 GLU D C 1
ATOM 8389 O O . GLU D 1 72 ? 14.738 -17.608 28.769 1.00 72.58 68 GLU D O 1
ATOM 8395 N N . VAL D 1 73 ? 16.803 -16.822 29.214 1.00 63.20 69 VAL D N 1
ATOM 8396 C CA . VAL D 1 73 ? 17.189 -16.733 27.813 1.00 59.82 69 VAL D CA 1
ATOM 8397 C C . VAL D 1 73 ? 18.542 -17.411 27.660 1.00 58.50 69 VAL D C 1
ATOM 8398 O O . VAL D 1 73 ? 19.270 -17.619 28.632 1.00 59.88 69 VAL D O 1
ATOM 8402 N N . GLY D 1 74 ? 18.863 -17.781 26.413 1.00 54.88 70 GLY D N 1
ATOM 8403 C CA . GLY D 1 74 ? 20.193 -18.253 26.085 1.00 52.90 70 GLY D CA 1
ATOM 8404 C C . GLY D 1 74 ? 21.160 -17.110 25.765 1.00 58.33 70 GLY D C 1
ATOM 8405 O O . GLY D 1 74 ? 20.769 -15.943 25.683 1.00 52.74 70 GLY D O 1
ATOM 8406 N N . GLU D 1 75 ? 22.433 -17.482 25.569 1.00 64.96 71 GLU D N 1
ATOM 8407 C CA . GLU D 1 75 ? 23.497 -16.495 25.363 1.00 66.58 71 GLU D CA 1
ATOM 8408 C C . GLU D 1 75 ? 23.188 -15.555 24.203 1.00 63.03 71 GLU D C 1
ATOM 8409 O O . GLU D 1 75 ? 23.363 -14.337 24.322 1.00 63.11 71 GLU D O 1
ATOM 8415 N N . GLY D 1 76 ? 22.720 -16.096 23.078 1.00 63.47 72 GLY D N 1
ATOM 8416 C CA . GLY D 1 76 ? 22.545 -15.310 21.869 1.00 60.53 72 GLY D CA 1
ATOM 8417 C C . GLY D 1 76 ? 21.201 -14.632 21.694 1.00 64.61 72 GLY D C 1
ATOM 8418 O O . GLY D 1 76 ? 20.813 -14.307 20.569 1.00 67.86 72 GLY D O 1
ATOM 8419 N N . VAL D 1 77 ? 20.476 -14.415 22.787 1.00 63.53 73 VAL D N 1
ATOM 8420 C CA . VAL D 1 77 ? 19.261 -13.610 22.777 1.00 59.28 73 VAL D CA 1
ATOM 8421 C C . VAL D 1 77 ? 19.630 -12.228 23.305 1.00 58.10 73 VAL D C 1
ATOM 8422 O O . VAL D 1 77 ? 20.001 -12.078 24.472 1.00 56.47 73 VAL D O 1
ATOM 8426 N N . SER D 1 78 ? 19.544 -11.210 22.450 1.00 60.44 74 SER D N 1
ATOM 8427 C CA . SER D 1 78 ? 19.910 -9.859 22.850 1.00 62.62 74 SER D CA 1
ATOM 8428 C C . SER D 1 78 ? 18.724 -8.930 23.072 1.00 64.56 74 SER D C 1
ATOM 8429 O O . SER D 1 78 ? 18.894 -7.893 23.718 1.00 67.54 74 SER D O 1
ATOM 8432 N N . ASN D 1 79 ? 17.537 -9.269 22.570 1.00 58.28 75 ASN D N 1
ATOM 8433 C CA . ASN D 1 79 ? 16.397 -8.368 22.627 1.00 50.73 75 ASN D CA 1
ATOM 8434 C C . ASN D 1 79 ? 15.374 -8.755 23.682 1.00 47.50 75 ASN D C 1
ATOM 8435 O O . ASN D 1 79 ? 14.346 -8.084 23.805 1.00 53.96 75 ASN D O 1
ATOM 8440 N N . PHE D 1 80 ? 15.625 -9.799 24.456 1.00 52.58 76 PHE D N 1
ATOM 8441 C CA . PHE D 1 80 ? 14.678 -10.220 25.477 1.00 56.59 76 PHE D CA 1
ATOM 8442 C C . PHE D 1 80 ? 15.457 -10.620 26.715 1.00 56.65 76 PHE D C 1
ATOM 8443 O O . PHE D 1 80 ? 16.495 -11.278 26.610 1.00 60.83 76 PHE D O 1
ATOM 8451 N N . LYS D 1 81 ? 14.966 -10.200 27.879 1.00 63.07 77 LYS D N 1
ATOM 8452 C CA . LYS D 1 81 ? 15.592 -10.514 29.157 1.00 70.82 77 LYS D CA 1
ATOM 8453 C C . LYS D 1 81 ? 14.559 -11.125 30.095 1.00 71.59 77 LYS D C 1
ATOM 8454 O O . LYS D 1 81 ? 13.349 -11.029 29.867 1.00 71.79 77 LYS D O 1
ATOM 8460 N N . LYS D 1 82 ? 15.049 -11.757 31.161 1.00 67.07 78 LYS D N 1
ATOM 8461 C CA . LYS D 1 82 ? 14.149 -12.364 32.132 1.00 67.45 78 LYS D CA 1
ATOM 8462 C C . LYS D 1 82 ? 13.210 -11.312 32.719 1.00 76.43 78 LYS D C 1
ATOM 8463 O O . LYS D 1 82 ? 13.599 -10.162 32.949 1.00 80.22 78 LYS D O 1
ATOM 8469 N N . GLY D 1 83 ? 11.953 -11.706 32.933 1.00 75.49 79 GLY D N 1
ATOM 8470 C CA . GLY D 1 83 ? 10.939 -10.812 33.439 1.00 69.58 79 GLY D CA 1
ATOM 8471 C C . GLY D 1 83 ? 10.116 -10.101 32.383 1.00 65.85 79 GLY D C 1
ATOM 8472 O O . GLY D 1 83 ? 9.020 -9.629 32.697 1.00 68.00 79 GLY D O 1
ATOM 8473 N N . ASP D 1 84 ? 10.607 -10.002 31.147 1.00 65.26 80 ASP D N 1
ATOM 8474 C CA . ASP D 1 84 ? 9.846 -9.341 30.090 1.00 65.94 80 ASP D CA 1
ATOM 8475 C C . ASP D 1 84 ? 8.521 -10.061 29.849 1.00 62.25 80 ASP D C 1
ATOM 8476 O O . ASP D 1 84 ? 8.447 -11.294 29.896 1.00 64.96 80 ASP D O 1
ATOM 8481 N N . LYS D 1 85 ? 7.465 -9.283 29.602 1.00 61.12 81 LYS D N 1
ATOM 8482 C CA . LYS D 1 85 ? 6.144 -9.817 29.283 1.00 66.03 81 LYS D CA 1
ATOM 8483 C C . LYS D 1 85 ? 5.996 -9.864 27.769 1.00 67.81 81 LYS D C 1
ATOM 8484 O O . LYS D 1 85 ? 6.017 -8.819 27.108 1.00 68.40 81 LYS D O 1
ATOM 8490 N N . VAL D 1 86 ? 5.834 -11.065 27.221 1.00 66.21 82 VAL D N 1
ATOM 8491 C CA . VAL D 1 86 ? 5.942 -11.247 25.781 1.00 57.58 82 VAL D CA 1
ATOM 8492 C C . VAL D 1 86 ? 4.726 -11.974 25.225 1.00 53.68 82 VAL D C 1
ATOM 8493 O O . VAL D 1 86 ? 4.038 -12.730 25.920 1.00 45.78 82 VAL D O 1
ATOM 8497 N N . LEU D 1 87 ? 4.472 -11.717 23.951 1.00 55.59 83 LEU D N 1
ATOM 8498 C CA . LEU D 1 87 ? 3.581 -12.518 23.130 1.00 53.13 83 LEU D CA 1
ATOM 8499 C C . LEU D 1 87 ? 4.404 -13.537 22.345 1.00 49.81 83 LEU D C 1
ATOM 8500 O O . LEU D 1 87 ? 5.466 -13.209 21.804 1.00 42.68 83 LEU D O 1
ATOM 8505 N N . ILE D 1 88 ? 3.925 -14.781 22.300 1.00 51.29 84 ILE D N 1
ATOM 8506 C CA . ILE D 1 88 ? 4.627 -15.871 21.621 1.00 36.30 84 ILE D CA 1
ATOM 8507 C C . ILE D 1 88 ? 3.900 -16.155 20.316 1.00 35.96 84 ILE D C 1
ATOM 8508 O O . ILE D 1 88 ? 2.759 -16.629 20.311 1.00 35.94 84 ILE D O 1
ATOM 8513 N N . SER D 1 89 ? 4.560 -15.868 19.208 1.00 36.10 85 SER D N 1
ATOM 8514 C CA . SER D 1 89 ? 4.007 -16.208 17.913 1.00 39.84 85 SER D CA 1
ATOM 8515 C C . SER D 1 89 ? 3.858 -17.718 17.778 1.00 43.69 85 SER D C 1
ATOM 8516 O O . SER D 1 89 ? 4.645 -18.489 18.331 1.00 42.75 85 SER D O 1
ATOM 8519 N N . CYS D 1 90 ? 2.838 -18.145 17.021 1.00 37.32 86 CYS D N 1
ATOM 8520 C CA . CYS D 1 90 ? 2.654 -19.568 16.758 1.00 35.85 86 CYS D CA 1
ATOM 8521 C C . CYS D 1 90 ? 3.688 -20.132 15.781 1.00 35.16 86 CYS D C 1
ATOM 8522 O O . CYS D 1 90 ? 3.802 -21.359 15.662 1.00 31.47 86 CYS D O 1
ATOM 8525 N N . VAL D 1 91 ? 4.453 -19.276 15.109 1.00 35.11 87 VAL D N 1
ATOM 8526 C CA . VAL D 1 91 ? 5.473 -19.664 14.138 1.00 39.05 87 VAL D CA 1
ATOM 8527 C C . VAL D 1 91 ? 6.828 -19.213 14.664 1.00 42.97 87 VAL D C 1
ATOM 8528 O O . VAL D 1 91 ? 6.987 -18.049 15.044 1.00 45.52 87 VAL D O 1
ATOM 8532 N N . CYS D 1 92 ? 7.793 -20.129 14.691 1.00 42.14 88 CYS D N 1
ATOM 8533 C CA . CYS D 1 92 ? 9.165 -19.794 15.048 1.00 43.01 88 CYS D CA 1
ATOM 8534 C C . CYS D 1 92 ? 9.934 -19.427 13.792 1.00 42.78 88 CYS D C 1
ATOM 8535 O O . CYS D 1 92 ? 9.734 -20.028 12.735 1.00 43.40 88 CYS D O 1
ATOM 8538 N N . ALA D 1 93 ? 10.815 -18.439 13.904 1.00 40.34 89 ALA D N 1
ATOM 8539 C CA . ALA D 1 93 ? 11.497 -17.896 12.734 1.00 36.54 89 ALA D CA 1
ATOM 8540 C C . ALA D 1 93 ? 12.983 -17.800 13.033 1.00 39.42 89 ALA D C 1
ATOM 8541 O O . ALA D 1 93 ? 13.379 -17.100 13.973 1.00 37.12 89 ALA D O 1
ATOM 8543 N N . CYS D 1 94 ? 13.808 -18.501 12.243 1.00 30.80 90 CYS D N 1
ATOM 8544 C CA . CYS D 1 94 ? 15.245 -18.421 12.489 1.00 35.20 90 CYS D CA 1
ATOM 8545 C C . CYS D 1 94 ? 15.811 -17.084 12.023 1.00 31.62 90 CYS D C 1
ATOM 8546 O O . CYS D 1 94 ? 16.842 -16.647 12.534 1.00 40.54 90 CYS D O 1
ATOM 8549 N N . GLY D 1 95 ? 15.163 -16.426 11.058 1.00 37.05 91 GLY D N 1
ATOM 8550 C CA . GLY D 1 95 ? 15.576 -15.115 10.599 1.00 39.21 91 GLY D CA 1
ATOM 8551 C C . GLY D 1 95 ? 16.697 -15.094 9.583 1.00 41.02 91 GLY D C 1
ATOM 8552 O O . GLY D 1 95 ? 17.012 -14.021 9.056 1.00 40.47 91 GLY D O 1
ATOM 8553 N N . LYS D 1 96 ? 17.303 -16.234 9.281 1.00 41.80 92 LYS D N 1
ATOM 8554 C CA . LYS D 1 96 ? 18.494 -16.294 8.450 1.00 39.67 92 LYS D CA 1
ATOM 8555 C C . LYS D 1 96 ? 18.358 -17.155 7.209 1.00 43.57 92 LYS D C 1
ATOM 8556 O O . LYS D 1 96 ? 19.209 -17.057 6.316 1.00 46.80 92 LYS D O 1
ATOM 8562 N N . CYS D 1 97 ? 17.355 -18.014 7.132 1.00 38.62 93 CYS D N 1
ATOM 8563 C CA . CYS D 1 97 ? 17.404 -19.028 6.094 1.00 39.00 93 CYS D CA 1
ATOM 8564 C C . CYS D 1 97 ? 16.801 -18.492 4.800 1.00 34.52 93 CYS D C 1
ATOM 8565 O O . CYS D 1 97 ? 16.434 -17.318 4.680 1.00 35.89 93 CYS D O 1
ATOM 8568 N N . TYR D 1 98 ? 16.668 -19.395 3.829 1.00 37.73 94 TYR D N 1
ATOM 8569 C CA . TYR D 1 98 ? 16.193 -19.036 2.498 1.00 29.60 94 TYR D CA 1
ATOM 8570 C C . TYR D 1 98 ? 14.840 -18.350 2.559 1.00 30.26 94 TYR D C 1
ATOM 8571 O O . TYR D 1 98 ? 14.604 -17.355 1.863 1.00 36.89 94 TYR D O 1
ATOM 8580 N N . TYR D 1 99 ? 13.937 -18.872 3.391 1.00 32.01 95 TYR D N 1
ATOM 8581 C CA . TYR D 1 99 ? 12.560 -18.403 3.442 1.00 30.66 95 TYR D CA 1
ATOM 8582 C C . TYR D 1 99 ? 12.362 -17.304 4.478 1.00 29.22 95 TYR D C 1
ATOM 8583 O O . TYR D 1 99 ? 11.571 -16.383 4.242 1.00 31.69 95 TYR D O 1
ATOM 8592 N N . CYS D 1 100 ? 13.077 -17.352 5.602 1.00 28.14 96 CYS D N 1
ATOM 8593 C CA . CYS D 1 100 ? 13.024 -16.233 6.539 1.00 33.48 96 CYS D CA 1
ATOM 8594 C C . CYS D 1 100 ? 13.474 -14.927 5.886 1.00 35.88 96 CYS D C 1
ATOM 8595 O O . CYS D 1 100 ? 12.841 -13.881 6.077 1.00 40.28 96 CYS D O 1
ATOM 8598 N N . LYS D 1 101 ? 14.545 -14.968 5.089 1.00 40.90 97 LYS D N 1
ATOM 8599 C CA . LYS D 1 101 ? 14.995 -13.765 4.393 1.00 41.56 97 LYS D CA 1
ATOM 8600 C C . LYS D 1 101 ? 13.932 -13.217 3.456 1.00 41.09 97 LYS D C 1
ATOM 8601 O O . LYS D 1 101 ? 14.050 -12.071 3.010 1.00 40.67 97 LYS D O 1
ATOM 8607 N N . LYS D 1 102 ? 12.899 -13.996 3.149 1.00 32.04 98 LYS D N 1
ATOM 8608 C CA . LYS D 1 102 ? 11.822 -13.516 2.302 1.00 38.81 98 LYS D CA 1
ATOM 8609 C C . LYS D 1 102 ? 10.597 -13.093 3.099 1.00 39.14 98 LYS D C 1
ATOM 8610 O O . LYS D 1 102 ? 9.598 -12.692 2.499 1.00 38.99 98 LYS D O 1
ATOM 8616 N N . GLY D 1 103 ? 10.660 -13.139 4.428 1.00 31.85 99 GLY D N 1
ATOM 8617 C CA . GLY D 1 103 ? 9.481 -12.882 5.229 1.00 30.10 99 GLY D CA 1
ATOM 8618 C C . GLY D 1 103 ? 8.505 -14.035 5.313 1.00 35.35 99 GLY D C 1
ATOM 8619 O O . GLY D 1 103 ? 7.416 -13.870 5.882 1.00 32.10 99 GLY D O 1
ATOM 8620 N N . ILE D 1 104 ? 8.860 -15.210 4.788 1.00 36.04 100 ILE D N 1
ATOM 8621 C CA . ILE D 1 104 ? 7.940 -16.347 4.814 1.00 31.66 100 ILE D CA 1
ATOM 8622 C C . ILE D 1 104 ? 8.344 -17.263 5.959 1.00 35.09 100 ILE D C 1
ATOM 8623 O O . ILE D 1 104 ? 8.854 -18.371 5.746 1.00 33.04 100 ILE D O 1
ATOM 8628 N N . TYR D 1 105 ? 8.145 -16.777 7.186 1.00 26.07 101 TYR D N 1
ATOM 8629 C CA . TYR D 1 105 ? 8.509 -17.522 8.382 1.00 32.58 101 TYR D CA 1
ATOM 8630 C C . TYR D 1 105 ? 7.807 -18.875 8.463 1.00 36.75 101 TYR D C 1
ATOM 8631 O O . TYR D 1 105 ? 8.318 -19.795 9.121 1.00 30.51 101 TYR D O 1
ATOM 8640 N N . ALA D 1 106 ? 6.645 -19.005 7.814 1.00 35.61 102 ALA D N 1
ATOM 8641 C CA . ALA D 1 106 ? 5.901 -20.259 7.793 1.00 35.85 102 ALA D CA 1
ATOM 8642 C C . ALA D 1 106 ? 6.735 -21.434 7.281 1.00 36.29 102 ALA D C 1
ATOM 8643 O O . ALA D 1 106 ? 6.419 -22.579 7.611 1.00 42.19 102 ALA D O 1
ATOM 8645 N N . HIS D 1 107 ? 7.798 -21.186 6.500 1.00 30.32 103 HIS D N 1
ATOM 8646 C CA . HIS D 1 107 ? 8.601 -22.255 5.907 1.00 30.31 103 HIS D CA 1
ATOM 8647 C C . HIS D 1 107 ? 10.079 -22.130 6.243 1.00 34.07 103 HIS D C 1
ATOM 8648 O O . HIS D 1 107 ? 10.939 -22.596 5.492 1.00 27.15 103 HIS D O 1
ATOM 8655 N N . CYS D 1 108 ? 10.378 -21.523 7.384 1.00 31.13 104 CYS D N 1
ATOM 8656 C CA . CYS D 1 108 ? 11.739 -21.468 7.882 1.00 30.00 104 CYS D CA 1
ATOM 8657 C C . CYS D 1 108 ? 12.349 -22.864 7.889 1.00 38.06 104 CYS D C 1
ATOM 8658 O O . CYS D 1 108 ? 11.692 -23.850 8.244 1.00 32.49 104 CYS D O 1
ATOM 8661 N N . GLU D 1 109 ? 13.611 -22.943 7.479 1.00 41.97 105 GLU D N 1
ATOM 8662 C CA . GLU D 1 109 ? 14.274 -24.221 7.246 1.00 41.97 105 GLU D CA 1
ATOM 8663 C C . GLU D 1 109 ? 15.167 -24.649 8.403 1.00 38.05 105 GLU D C 1
ATOM 8664 O O . GLU D 1 109 ? 15.893 -25.636 8.268 1.00 40.86 105 GLU D O 1
ATOM 8670 N N . ASP D 1 110 ? 15.104 -23.963 9.555 1.00 36.75 106 ASP D N 1
ATOM 8671 C CA . ASP D 1 110 ? 16.040 -24.210 10.666 1.00 39.69 106 ASP D CA 1
ATOM 8672 C C . ASP D 1 110 ? 15.277 -24.107 11.989 1.00 42.26 106 ASP D C 1
ATOM 8673 O O . ASP D 1 110 ? 15.219 -23.027 12.584 1.00 43.61 106 ASP D O 1
ATOM 8678 N N . GLU D 1 111 ? 14.775 -25.250 12.482 1.00 39.47 107 GLU D N 1
ATOM 8679 C CA . GLU D 1 111 ? 13.819 -25.351 13.594 1.00 44.28 107 GLU D CA 1
ATOM 8680 C C . GLU D 1 111 ? 12.866 -24.162 13.651 1.00 40.88 107 GLU D C 1
ATOM 8681 O O . GLU D 1 111 ? 12.870 -23.402 14.623 1.00 43.78 107 GLU D O 1
ATOM 8687 N N . GLY D 1 112 ? 12.039 -24.015 12.621 1.00 39.76 108 GLY D N 1
ATOM 8688 C CA . GLY D 1 112 ? 11.069 -22.946 12.544 1.00 41.84 108 GLY D CA 1
ATOM 8689 C C . GLY D 1 112 ? 9.816 -23.334 11.786 1.00 36.85 108 GLY D C 1
ATOM 8690 O O . GLY D 1 112 ? 9.583 -24.511 11.521 1.00 35.77 108 GLY D O 1
ATOM 8691 N N . GLY D 1 113 ? 9.012 -22.351 11.417 1.00 37.74 109 GLY D N 1
ATOM 8692 C CA . GLY D 1 113 ? 7.684 -22.629 10.917 1.00 28.15 109 GLY D CA 1
ATOM 8693 C C . GLY D 1 113 ? 6.722 -22.829 12.069 1.00 33.31 109 GLY D C 1
ATOM 8694 O O . GLY D 1 113 ? 6.993 -22.445 13.215 1.00 32.38 109 GLY D O 1
ATOM 8695 N N . TRP D 1 114 ? 5.574 -23.438 11.759 1.00 32.22 110 TRP D N 1
ATOM 8696 C CA . TRP D 1 114 ? 4.618 -23.815 12.799 1.00 33.06 110 TRP D CA 1
ATOM 8697 C C . TRP D 1 114 ? 5.047 -25.162 13.362 1.00 29.18 110 TRP D C 1
ATOM 8698 O O . TRP D 1 114 ? 4.774 -26.207 12.769 1.00 30.67 110 TRP D O 1
ATOM 8709 N N . ILE D 1 115 ? 5.693 -25.143 14.530 1.00 30.29 111 ILE D N 1
ATOM 8710 C CA . ILE D 1 115 ? 6.170 -26.364 15.164 1.00 37.92 111 ILE D CA 1
ATOM 8711 C C . ILE D 1 115 ? 5.564 -26.540 16.553 1.00 35.16 111 ILE D C 1
ATOM 8712 O O . ILE D 1 115 ? 5.327 -27.671 16.982 1.00 38.44 111 ILE D O 1
ATOM 8717 N N . PHE D 1 116 ? 5.312 -25.446 17.267 1.00 34.80 112 PHE D N 1
ATOM 8718 C CA . PHE D 1 116 ? 4.716 -25.535 18.612 1.00 38.70 112 PHE D CA 1
ATOM 8719 C C . PHE D 1 116 ? 3.523 -26.500 18.654 1.00 36.12 112 PHE D C 1
ATOM 8720 O O . PHE D 1 116 ? 2.553 -26.305 17.904 1.00 37.57 112 PHE D O 1
ATOM 8728 N N . ILE D 1 120 ? 7.400 -29.753 18.001 1.00 49.86 116 ILE D N 1
ATOM 8729 C CA . ILE D 1 120 ? 7.915 -29.571 19.357 1.00 46.50 116 ILE D CA 1
ATOM 8730 C C . ILE D 1 120 ? 6.777 -29.299 20.331 1.00 41.55 116 ILE D C 1
ATOM 8731 O O . ILE D 1 120 ? 5.646 -29.072 19.923 1.00 42.21 116 ILE D O 1
ATOM 8736 N N . ASP D 1 121 ? 7.103 -29.307 21.624 1.00 38.45 117 ASP D N 1
ATOM 8737 C CA . ASP D 1 121 ? 6.104 -29.114 22.667 1.00 46.94 117 ASP D CA 1
ATOM 8738 C C . ASP D 1 121 ? 5.449 -27.737 22.564 1.00 42.04 117 ASP D C 1
ATOM 8739 O O . ASP D 1 121 ? 6.089 -26.734 22.238 1.00 44.01 117 ASP D O 1
ATOM 8744 N N . GLY D 1 122 ? 4.159 -27.698 22.899 1.00 36.73 118 GLY D N 1
ATOM 8745 C CA . GLY D 1 122 ? 3.342 -26.519 22.731 1.00 35.91 118 GLY D CA 1
ATOM 8746 C C . GLY D 1 122 ? 3.134 -25.734 24.014 1.00 39.49 118 GLY D C 1
ATOM 8747 O O . GLY D 1 122 ? 3.777 -25.961 25.038 1.00 41.80 118 GLY D O 1
ATOM 8748 N N . MET D 1 123 ? 2.193 -24.795 23.947 1.00 40.56 119 MET D N 1
ATOM 8749 C CA . MET D 1 123 ? 2.033 -23.771 24.968 1.00 44.81 119 MET D CA 1
ATOM 8750 C C . MET D 1 123 ? 0.959 -24.085 26.001 1.00 48.06 119 MET D C 1
ATOM 8751 O O . MET D 1 123 ? 0.694 -23.241 26.866 1.00 44.07 119 MET D O 1
ATOM 8756 N N . GLN D 1 124 ? 0.333 -25.263 25.939 1.00 47.02 120 GLN D N 1
ATOM 8757 C CA . GLN D 1 124 ? -0.678 -25.636 26.932 1.00 44.08 120 GLN D CA 1
ATOM 8758 C C . GLN D 1 124 ? -0.020 -26.375 28.096 1.00 41.69 120 GLN D C 1
ATOM 8759 O O . GLN D 1 124 ? -0.361 -27.502 28.451 1.00 49.58 120 GLN D O 1
ATOM 8765 N N . ALA D 1 125 ? 0.941 -25.677 28.690 1.00 42.91 121 ALA D N 1
ATOM 8766 C CA . ALA D 1 125 ? 1.760 -26.188 29.775 1.00 41.81 121 ALA D CA 1
ATOM 8767 C C . ALA D 1 125 ? 2.133 -25.012 30.667 1.00 43.71 121 ALA D C 1
ATOM 8768 O O . ALA D 1 125 ? 1.793 -23.862 30.379 1.00 47.33 121 ALA D O 1
ATOM 8770 N N . GLU D 1 126 ? 2.835 -25.309 31.765 1.00 48.38 122 GLU D N 1
ATOM 8771 C CA . GLU D 1 126 ? 3.267 -24.250 32.672 1.00 54.37 122 GLU D CA 1
ATOM 8772 C C . GLU D 1 126 ? 4.355 -23.386 32.036 1.00 53.90 122 GLU D C 1
ATOM 8773 O O . GLU D 1 126 ? 4.289 -22.153 32.081 1.00 53.48 122 GLU D O 1
ATOM 8779 N N . TYR D 1 127 ? 5.366 -24.018 31.442 1.00 58.63 123 TYR D N 1
ATOM 8780 C CA . TYR D 1 127 ? 6.470 -23.317 30.809 1.00 57.47 123 TYR D CA 1
ATOM 8781 C C . TYR D 1 127 ? 6.629 -23.798 29.373 1.00 52.13 123 TYR D C 1
ATOM 8782 O O . TYR D 1 127 ? 6.172 -24.880 28.998 1.00 53.77 123 TYR D O 1
ATOM 8791 N N . LEU D 1 128 ? 7.318 -22.986 28.577 1.00 53.15 124 LEU D N 1
ATOM 8792 C CA . LEU D 1 128 ? 7.484 -23.257 27.159 1.00 47.04 124 LEU D CA 1
ATOM 8793 C C . LEU D 1 128 ? 8.913 -22.971 26.729 1.00 45.51 124 LEU D C 1
ATOM 8794 O O . LEU D 1 128 ? 9.448 -21.892 27.004 1.00 43.96 124 LEU D O 1
ATOM 8799 N N . ARG D 1 129 ? 9.520 -23.939 26.047 1.00 46.42 125 ARG D N 1
ATOM 8800 C CA . ARG D 1 129 ? 10.758 -23.714 25.311 1.00 45.72 125 ARG D CA 1
ATOM 8801 C C . ARG D 1 129 ? 10.431 -23.026 23.986 1.00 45.83 125 ARG D C 1
ATOM 8802 O O . ARG D 1 129 ? 9.728 -23.598 23.142 1.00 43.44 125 ARG D O 1
ATOM 8810 N N . VAL D 1 130 ? 10.948 -21.810 23.806 1.00 34.69 126 VAL D N 1
ATOM 8811 C CA . VAL D 1 130 ? 10.742 -20.980 22.613 1.00 43.41 126 VAL D CA 1
ATOM 8812 C C . VAL D 1 130 ? 12.016 -20.924 21.772 1.00 46.30 126 VAL D C 1
ATOM 8813 O O . VAL D 1 130 ? 12.953 -20.196 22.132 1.00 45.89 126 VAL D O 1
ATOM 8817 N N . PRO D 1 131 ? 12.099 -21.641 20.650 1.00 49.18 127 PRO D N 1
ATOM 8818 C CA . PRO D 1 131 ? 13.254 -21.466 19.764 1.00 44.90 127 PRO D CA 1
ATOM 8819 C C . PRO D 1 131 ? 13.230 -20.097 19.103 1.00 44.56 127 PRO D C 1
ATOM 8820 O O . PRO D 1 131 ? 12.166 -19.517 18.865 1.00 46.40 127 PRO D O 1
ATOM 8824 N N . HIS D 1 132 ? 14.434 -19.577 18.830 1.00 39.02 128 HIS D N 1
ATOM 8825 C CA . HIS D 1 132 ? 14.630 -18.322 18.095 1.00 40.16 128 HIS D CA 1
ATOM 8826 C C . HIS D 1 132 ? 13.863 -17.174 18.745 1.00 38.16 128 HIS D C 1
ATOM 8827 O O . HIS D 1 132 ? 13.113 -16.449 18.088 1.00 37.70 128 HIS D O 1
ATOM 8834 N N . ALA D 1 133 ? 14.058 -17.015 20.056 1.00 43.75 129 ALA D N 1
ATOM 8835 C CA . ALA D 1 133 ? 13.263 -16.058 20.825 1.00 44.75 129 ALA D CA 1
ATOM 8836 C C . ALA D 1 133 ? 13.264 -14.660 20.207 1.00 49.94 129 ALA D C 1
ATOM 8837 O O . ALA D 1 133 ? 12.211 -14.012 20.123 1.00 52.85 129 ALA D O 1
ATOM 8839 N N . ASP D 1 134 ? 14.433 -14.184 19.758 1.00 48.44 130 ASP D N 1
ATOM 8840 C CA . ASP D 1 134 ? 14.530 -12.829 19.208 1.00 48.55 130 ASP D CA 1
ATOM 8841 C C . ASP D 1 134 ? 13.554 -12.599 18.057 1.00 44.92 130 ASP D C 1
ATOM 8842 O O . ASP D 1 134 ? 13.121 -11.460 17.834 1.00 44.91 130 ASP D O 1
ATOM 8847 N N . ASN D 1 135 ? 13.195 -13.651 17.313 1.00 40.63 131 ASN D N 1
ATOM 8848 C CA . ASN D 1 135 ? 12.298 -13.506 16.168 1.00 44.58 131 ASN D CA 1
ATOM 8849 C C . ASN D 1 135 ? 10.905 -14.079 16.404 1.00 43.23 131 ASN D C 1
ATOM 8850 O O . ASN D 1 135 ? 10.028 -13.891 15.558 1.00 42.78 131 ASN D O 1
ATOM 8855 N N . THR D 1 136 ? 10.683 -14.761 17.524 1.00 41.32 132 THR D N 1
ATOM 8856 C CA . THR D 1 136 ? 9.421 -15.427 17.827 1.00 43.16 132 THR D CA 1
ATOM 8857 C C . THR D 1 136 ? 8.630 -14.738 18.932 1.00 45.20 132 THR D C 1
ATOM 8858 O O . THR D 1 136 ? 7.403 -14.851 18.972 1.00 39.42 132 THR D O 1
ATOM 8862 N N . LEU D 1 137 ? 9.296 -14.008 19.808 1.00 46.27 133 LEU D N 1
ATOM 8863 C CA . LEU D 1 137 ? 8.622 -13.253 20.846 1.00 41.72 133 LEU D CA 1
ATOM 8864 C C . LEU D 1 137 ? 8.446 -11.802 20.417 1.00 48.45 133 LEU D C 1
ATOM 8865 O O . LEU D 1 137 ? 9.136 -11.293 19.527 1.00 46.44 133 LEU D O 1
ATOM 8870 N N . TYR D 1 138 ? 7.495 -11.144 21.073 1.00 49.54 134 TYR D N 1
ATOM 8871 C CA . TYR D 1 138 ? 7.175 -9.745 20.866 1.00 45.78 134 TYR D CA 1
ATOM 8872 C C . TYR D 1 138 ? 6.867 -9.138 22.226 1.00 58.82 134 TYR D C 1
ATOM 8873 O O . TYR D 1 138 ? 6.198 -9.770 23.051 1.00 54.44 134 TYR D O 1
ATOM 8882 N N . HIS D 1 139 ? 7.381 -7.927 22.462 1.00 58.74 135 HIS D N 1
ATOM 8883 C CA . HIS D 1 139 ? 7.069 -7.203 23.688 1.00 56.78 135 HIS D CA 1
ATOM 8884 C C . HIS D 1 139 ? 5.616 -6.755 23.674 1.00 52.93 135 HIS D C 1
ATOM 8885 O O . HIS D 1 139 ? 5.089 -6.335 22.640 1.00 52.69 135 HIS D O 1
ATOM 8892 N N . THR D 1 140 ? 4.966 -6.862 24.821 1.00 56.50 136 THR D N 1
ATOM 8893 C CA . THR D 1 140 ? 3.561 -6.487 24.899 1.00 64.95 136 THR D CA 1
ATOM 8894 C C . THR D 1 140 ? 3.419 -5.137 25.580 1.00 72.62 136 THR D C 1
ATOM 8895 O O . THR D 1 140 ? 3.925 -4.956 26.698 1.00 68.77 136 THR D O 1
ATOM 8899 N N . PRO D 1 141 ? 2.735 -4.181 24.972 1.00 80.67 137 PRO D N 1
ATOM 8900 C CA . PRO D 1 141 ? 2.364 -2.975 25.720 1.00 91.36 137 PRO D CA 1
ATOM 8901 C C . PRO D 1 141 ? 1.452 -3.308 26.895 1.00 102.96 137 PRO D C 1
ATOM 8902 O O . PRO D 1 141 ? 1.125 -4.473 27.150 1.00 102.56 137 PRO D O 1
ATOM 8906 N N . GLU D 1 142 ? 1.052 -2.283 27.640 1.00 108.76 138 GLU D N 1
ATOM 8907 C CA . GLU D 1 142 ? 0.045 -2.432 28.679 1.00 107.95 138 GLU D CA 1
ATOM 8908 C C . GLU D 1 142 ? -1.221 -1.669 28.332 1.00 105.50 138 GLU D C 1
ATOM 8909 O O . GLU D 1 142 ? -2.144 -1.600 29.149 1.00 104.54 138 GLU D O 1
ATOM 8915 N N . ASP D 1 143 ? -1.273 -1.094 27.129 1.00 106.50 139 ASP D N 1
ATOM 8916 C CA . ASP D 1 143 ? -2.480 -0.467 26.608 1.00 110.98 139 ASP D CA 1
ATOM 8917 C C . ASP D 1 143 ? -3.462 -1.496 26.055 1.00 110.59 139 ASP D C 1
ATOM 8918 O O . ASP D 1 143 ? -4.679 -1.286 26.133 1.00 110.34 139 ASP D O 1
ATOM 8923 N N . LEU D 1 144 ? -2.965 -2.605 25.499 1.00 108.91 140 LEU D N 1
ATOM 8924 C CA . LEU D 1 144 ? -3.822 -3.679 25.006 1.00 102.20 140 LEU D CA 1
ATOM 8925 C C . LEU D 1 144 ? -3.998 -4.756 26.072 1.00 90.90 140 LEU D C 1
ATOM 8926 O O . LEU D 1 144 ? -3.066 -5.071 26.821 1.00 94.02 140 LEU D O 1
ATOM 8931 N N . SER D 1 145 ? -5.202 -5.322 26.130 1.00 79.15 141 SER D N 1
ATOM 8932 C CA . SER D 1 145 ? -5.516 -6.372 27.087 1.00 71.24 141 SER D CA 1
ATOM 8933 C C . SER D 1 145 ? -4.902 -7.703 26.657 1.00 59.85 141 SER D C 1
ATOM 8934 O O . SER D 1 145 ? -4.470 -7.884 25.517 1.00 57.19 141 SER D O 1
ATOM 8937 N N . ASP D 1 146 ? -4.898 -8.656 27.592 1.00 52.73 142 ASP D N 1
ATOM 8938 C CA . ASP D 1 146 ? -4.292 -9.961 27.346 1.00 59.15 142 ASP D CA 1
ATOM 8939 C C . ASP D 1 146 ? -5.109 -10.789 26.360 1.00 65.41 142 ASP D C 1
ATOM 8940 O O . ASP D 1 146 ? -4.560 -11.341 25.399 1.00 66.84 142 ASP D O 1
ATOM 8945 N N . GLU D 1 147 ? -6.424 -10.892 26.587 1.00 70.66 143 GLU D N 1
ATOM 8946 C CA . GLU D 1 147 ? -7.282 -11.690 25.709 1.00 69.64 143 GLU D CA 1
ATOM 8947 C C . GLU D 1 147 ? -7.113 -11.272 24.256 1.00 59.21 143 GLU D C 1
ATOM 8948 O O . GLU D 1 147 ? -7.139 -12.110 23.349 1.00 62.22 143 GLU D O 1
ATOM 8954 N N . ALA D 1 148 ? -6.919 -9.976 24.021 1.00 48.81 144 ALA D N 1
ATOM 8955 C CA . ALA D 1 148 ? -6.596 -9.513 22.680 1.00 50.98 144 ALA D CA 1
ATOM 8956 C C . ALA D 1 148 ? -5.224 -10.016 22.240 1.00 48.77 144 ALA D C 1
ATOM 8957 O O . ALA D 1 148 ? -5.053 -10.460 21.099 1.00 49.59 144 ALA D O 1
ATOM 8959 N N . LEU D 1 149 ? -4.228 -9.945 23.132 1.00 39.38 145 LEU D N 1
ATOM 8960 C CA . LEU D 1 149 ? -2.866 -10.288 22.741 1.00 38.84 145 LEU D CA 1
ATOM 8961 C C . LEU D 1 149 ? -2.769 -11.754 22.345 1.00 45.19 145 LEU D C 1
ATOM 8962 O O . LEU D 1 149 ? -2.114 -12.096 21.355 1.00 48.34 145 LEU D O 1
ATOM 8967 N N . VAL D 1 150 ? -3.423 -12.633 23.108 1.00 43.94 146 VAL D N 1
ATOM 8968 C CA . VAL D 1 150 ? -3.446 -14.047 22.768 1.00 49.02 146 VAL D CA 1
ATOM 8969 C C . VAL D 1 150 ? -3.994 -14.249 21.361 1.00 49.71 146 VAL D C 1
ATOM 8970 O O . VAL D 1 150 ? -3.527 -15.131 20.628 1.00 42.74 146 VAL D O 1
ATOM 8974 N N . MET D 1 151 ? -4.949 -13.408 20.936 1.00 38.32 147 MET D N 1
ATOM 8975 C CA . MET D 1 151 ? -5.500 -13.541 19.587 1.00 37.65 147 MET D CA 1
ATOM 8976 C C . MET D 1 151 ? -4.493 -13.183 18.505 1.00 41.84 147 MET D C 1
ATOM 8977 O O . MET D 1 151 ? -4.740 -13.480 17.330 1.00 43.19 147 MET D O 1
ATOM 8982 N N . LEU D 1 152 ? -3.380 -12.547 18.865 1.00 46.87 148 LEU D N 1
ATOM 8983 C CA . LEU D 1 152 ? -2.322 -12.223 17.912 1.00 43.22 148 LEU D CA 1
ATOM 8984 C C . LEU D 1 152 ? -1.360 -13.394 17.715 1.00 41.53 148 LEU D C 1
ATOM 8985 O O . LEU D 1 152 ? -0.509 -13.324 16.825 1.00 28.05 148 LEU D O 1
ATOM 8990 N N . LEU D 1 156 ? -5.628 -14.050 14.402 1.00 30.22 152 LEU D N 1
ATOM 8991 C CA . LEU D 1 156 ? -5.664 -12.694 13.816 1.00 38.68 152 LEU D CA 1
ATOM 8992 C C . LEU D 1 156 ? -4.698 -12.534 12.652 1.00 26.11 152 LEU D C 1
ATOM 8993 O O . LEU D 1 156 ? -5.127 -12.155 11.564 1.00 28.92 152 LEU D O 1
ATOM 8998 N N . PRO D 1 157 ? -3.404 -12.827 12.845 1.00 26.23 153 PRO D N 1
ATOM 8999 C CA . PRO D 1 157 ? -2.515 -12.762 11.687 1.00 26.20 153 PRO D CA 1
ATOM 9000 C C . PRO D 1 157 ? -2.858 -13.816 10.644 1.00 29.53 153 PRO D C 1
ATOM 9001 O O . PRO D 1 157 ? -2.623 -13.588 9.452 1.00 33.25 153 PRO D O 1
ATOM 9005 N N . THR D 1 158 ? -3.458 -14.946 11.048 1.00 27.98 154 THR D N 1
ATOM 9006 C CA . THR D 1 158 ? -3.938 -15.914 10.060 1.00 26.55 154 THR D CA 1
ATOM 9007 C C . THR D 1 158 ? -5.036 -15.316 9.186 1.00 30.31 154 THR D C 1
ATOM 9008 O O . THR D 1 158 ? -4.954 -15.362 7.954 1.00 33.45 154 THR D O 1
ATOM 9012 N N . GLY D 1 159 ? -6.079 -14.752 9.802 1.00 30.27 155 GLY D N 1
ATOM 9013 C CA . GLY D 1 159 ? -7.128 -14.121 9.006 1.00 30.79 155 GLY D CA 1
ATOM 9014 C C . GLY D 1 159 ? -6.621 -12.966 8.159 1.00 28.56 155 GLY D C 1
ATOM 9015 O O . GLY D 1 159 ? -7.061 -12.768 7.024 1.00 31.45 155 GLY D O 1
ATOM 9016 N N . TYR D 1 160 ? -5.669 -12.199 8.688 1.00 33.17 156 TYR D N 1
ATOM 9017 C CA . TYR D 1 160 ? -5.162 -11.046 7.948 1.00 28.10 156 TYR D CA 1
ATOM 9018 C C . TYR D 1 160 ? -4.251 -11.470 6.799 1.00 30.29 156 TYR D C 1
ATOM 9019 O O . TYR D 1 160 ? -4.476 -11.094 5.640 1.00 29.90 156 TYR D O 1
ATOM 9028 N N . GLU D 1 161 ? -3.213 -12.255 7.098 1.00 26.82 157 GLU D N 1
ATOM 9029 C CA . GLU D 1 161 ? -2.213 -12.564 6.076 1.00 24.11 157 GLU D CA 1
ATOM 9030 C C . GLU D 1 161 ? -2.752 -13.514 5.023 1.00 26.95 157 GLU D C 1
ATOM 9031 O O . GLU D 1 161 ? -2.505 -13.326 3.829 1.00 36.37 157 GLU D O 1
ATOM 9037 N N . ILE D 1 162 ? -3.470 -14.552 5.443 1.00 31.92 158 ILE D N 1
ATOM 9038 C CA . ILE D 1 162 ? -3.846 -15.590 4.502 1.00 27.25 158 ILE D CA 1
ATOM 9039 C C . ILE D 1 162 ? -5.191 -15.273 3.853 1.00 34.45 158 ILE D C 1
ATOM 9040 O O . ILE D 1 162 ? -5.404 -15.607 2.683 1.00 32.98 158 ILE D O 1
ATOM 9045 N N . GLY D 1 163 ? -6.096 -14.614 4.576 1.00 34.44 159 GLY D N 1
ATOM 9046 C CA . GLY D 1 163 ? -7.392 -14.266 4.021 1.00 29.96 159 GLY D CA 1
ATOM 9047 C C . GLY D 1 163 ? -7.384 -12.901 3.363 1.00 29.60 159 GLY D C 1
ATOM 9048 O O . GLY D 1 163 ? -7.580 -12.798 2.151 1.00 32.20 159 GLY D O 1
ATOM 9049 N N . VAL D 1 164 ? -7.117 -11.858 4.157 1.00 28.59 160 VAL D N 1
ATOM 9050 C CA . VAL D 1 164 ? -7.284 -10.475 3.704 1.00 29.16 160 VAL D CA 1
ATOM 9051 C C . VAL D 1 164 ? -6.201 -10.090 2.700 1.00 30.83 160 VAL D C 1
ATOM 9052 O O . VAL D 1 164 ? -6.506 -9.649 1.587 1.00 37.15 160 VAL D O 1
ATOM 9056 N N . LEU D 1 165 ? -4.924 -10.263 3.063 1.00 28.85 161 LEU D N 1
ATOM 9057 C CA . LEU D 1 165 ? -3.846 -9.793 2.187 1.00 23.02 161 LEU D CA 1
ATOM 9058 C C . LEU D 1 165 ? -3.736 -10.639 0.933 1.00 34.29 161 LEU D C 1
ATOM 9059 O O . LEU D 1 165 ? -3.671 -10.103 -0.174 1.00 36.53 161 LEU D O 1
ATOM 9064 N N . LYS D 1 166 ? -3.727 -11.972 1.076 1.00 28.07 162 LYS D N 1
ATOM 9065 C CA . LYS D 1 166 ? -3.714 -12.811 -0.117 1.00 26.01 162 LYS D CA 1
ATOM 9066 C C . LYS D 1 166 ? -4.995 -12.662 -0.929 1.00 32.23 162 LYS D C 1
ATOM 9067 O O . LYS D 1 166 ? -4.959 -12.779 -2.159 1.00 33.42 162 LYS D O 1
ATOM 9073 N N . GLY D 1 167 ? -6.127 -12.383 -0.274 1.00 32.51 163 GLY D N 1
ATOM 9074 C CA . GLY D 1 167 ? -7.345 -12.092 -1.008 1.00 32.35 163 GLY D CA 1
ATOM 9075 C C . GLY D 1 167 ? -7.338 -10.760 -1.743 1.00 29.00 163 GLY D C 1
ATOM 9076 O O . GLY D 1 167 ? -8.175 -10.559 -2.625 1.00 31.56 163 GLY D O 1
ATOM 9077 N N . LYS D 1 168 ? -6.411 -9.847 -1.401 1.00 29.62 164 LYS D N 1
ATOM 9078 C CA . LYS D 1 168 ? -6.338 -8.522 -2.034 1.00 30.94 164 LYS D CA 1
ATOM 9079 C C . LYS D 1 168 ? -7.646 -7.728 -1.835 1.00 32.08 164 LYS D C 1
ATOM 9080 O O . LYS D 1 168 ? -8.210 -7.138 -2.760 1.00 27.67 164 LYS D O 1
ATOM 9086 N N . VAL D 1 169 ? -8.122 -7.723 -0.594 1.00 30.72 165 VAL D N 1
ATOM 9087 C CA . VAL D 1 169 ? -9.202 -6.837 -0.195 1.00 33.65 165 VAL D CA 1
ATOM 9088 C C . VAL D 1 169 ? -8.785 -5.399 -0.433 1.00 38.17 165 VAL D C 1
ATOM 9089 O O . VAL D 1 169 ? -7.713 -4.979 0.012 1.00 32.49 165 VAL D O 1
ATOM 9093 N N . GLU D 1 170 ? -9.627 -4.633 -1.107 1.00 31.44 166 GLU D N 1
ATOM 9094 C CA . GLU D 1 170 ? -9.314 -3.236 -1.367 1.00 32.11 166 GLU D CA 1
ATOM 9095 C C . GLU D 1 170 ? -10.568 -2.388 -1.184 1.00 36.08 166 GLU D C 1
ATOM 9096 O O . GLU D 1 170 ? -11.686 -2.920 -1.164 1.00 34.46 166 GLU D O 1
ATOM 9102 N N . PRO D 1 171 ? -10.414 -1.067 -1.018 1.00 31.88 167 PRO D N 1
ATOM 9103 C CA . PRO D 1 171 ? -11.590 -0.216 -0.759 1.00 26.88 167 PRO D CA 1
ATOM 9104 C C . PRO D 1 171 ? -12.678 -0.363 -1.817 1.00 24.76 167 PRO D C 1
ATOM 9105 O O . PRO D 1 171 ? -12.416 -0.342 -3.019 1.00 30.67 167 PRO D O 1
ATOM 9109 N N . GLY D 1 172 ? -13.914 -0.504 -1.353 1.00 23.27 168 GLY D N 1
ATOM 9110 C CA . GLY D 1 172 ? -15.072 -0.604 -2.219 1.00 29.62 168 GLY D CA 1
ATOM 9111 C C . GLY D 1 172 ? -15.290 -1.951 -2.886 1.00 34.28 168 GLY D C 1
ATOM 9112 O O . GLY D 1 172 ? -16.204 -2.075 -3.714 1.00 30.98 168 GLY D O 1
ATOM 9113 N N . CYS D 1 173 ? -14.478 -2.960 -2.585 1.00 35.53 169 CYS D N 1
ATOM 9114 C CA . CYS D 1 173 ? -14.700 -4.249 -3.215 1.00 29.82 169 CYS D CA 1
ATOM 9115 C C . CYS D 1 173 ? -15.731 -5.048 -2.417 1.00 28.90 169 CYS D C 1
ATOM 9116 O O . CYS D 1 173 ? -16.107 -4.690 -1.295 1.00 30.08 169 CYS D O 1
ATOM 9119 N N . SER D 1 174 ? -16.201 -6.141 -3.016 1.00 25.21 170 SER D N 1
ATOM 9120 C CA . SER D 1 174 ? -17.175 -7.019 -2.384 1.00 33.32 170 SER D CA 1
ATOM 9121 C C . SER D 1 174 ? -16.484 -8.298 -1.905 1.00 35.26 170 SER D C 1
ATOM 9122 O O . SER D 1 174 ? -15.748 -8.933 -2.666 1.00 29.99 170 SER D O 1
ATOM 9125 N N . VAL D 1 175 ? -16.693 -8.648 -0.637 1.00 31.36 171 VAL D N 1
ATOM 9126 C CA . VAL D 1 175 ? -16.006 -9.761 0.009 1.00 29.65 171 VAL D CA 1
ATOM 9127 C C . VAL D 1 175 ? -17.053 -10.704 0.585 1.00 37.28 171 VAL D C 1
ATOM 9128 O O . VAL D 1 175 ? -18.020 -10.248 1.207 1.00 31.32 171 VAL D O 1
ATOM 9132 N N . ALA D 1 176 ? -16.876 -12.004 0.346 1.00 31.64 172 ALA D N 1
ATOM 9133 C CA . ALA D 1 176 ? -17.610 -13.058 1.037 1.00 34.28 172 ALA D CA 1
ATOM 9134 C C . ALA D 1 176 ? -16.643 -13.838 1.905 1.00 29.09 172 ALA D C 1
ATOM 9135 O O . ALA D 1 176 ? -15.550 -14.199 1.463 1.00 33.59 172 ALA D O 1
ATOM 9137 N N . ILE D 1 177 ? -17.048 -14.112 3.133 1.00 29.60 173 ILE D N 1
ATOM 9138 C CA . ILE D 1 177 ? -16.260 -14.931 4.031 1.00 28.76 173 ILE D CA 1
ATOM 9139 C C . ILE D 1 177 ? -17.092 -16.170 4.321 1.00 34.05 173 ILE D C 1
ATOM 9140 O O . ILE D 1 177 ? -18.180 -16.077 4.903 1.00 35.20 173 ILE D O 1
ATOM 9145 N N . ILE D 1 178 ? -16.606 -17.320 3.879 1.00 35.25 174 ILE D N 1
ATOM 9146 C CA . ILE D 1 178 ? -17.342 -18.568 4.020 1.00 33.07 174 ILE D CA 1
ATOM 9147 C C . ILE D 1 178 ? -16.878 -19.222 5.309 1.00 29.77 174 ILE D C 1
ATOM 9148 O O . ILE D 1 178 ? -15.757 -19.721 5.398 1.00 30.88 174 ILE D O 1
ATOM 9153 N N . GLY D 1 179 ? -17.740 -19.207 6.313 1.00 26.42 175 GLY D N 1
ATOM 9154 C CA . GLY D 1 179 ? -17.393 -19.765 7.602 1.00 30.64 175 GLY D CA 1
ATOM 9155 C C . GLY D 1 179 ? -17.219 -18.704 8.662 1.00 34.38 175 GLY D C 1
ATOM 9156 O O . GLY D 1 179 ? -16.300 -17.882 8.594 1.00 36.77 175 GLY D O 1
ATOM 9157 N N . SER D 1 180 ? -18.090 -18.723 9.659 1.00 34.47 176 SER D N 1
ATOM 9158 C CA . SER D 1 180 ? -18.135 -17.662 10.650 1.00 35.83 176 SER D CA 1
ATOM 9159 C C . SER D 1 180 ? -17.675 -18.143 12.018 1.00 39.96 176 SER D C 1
ATOM 9160 O O . SER D 1 180 ? -18.126 -17.633 13.040 1.00 39.25 176 SER D O 1
ATOM 9163 N N . GLY D 1 181 ? -16.784 -19.133 12.047 1.00 38.90 177 GLY D N 1
ATOM 9164 C CA . GLY D 1 181 ? -16.078 -19.497 13.252 1.00 37.05 177 GLY D CA 1
ATOM 9165 C C . GLY D 1 181 ? -14.891 -18.581 13.491 1.00 41.09 177 GLY D C 1
ATOM 9166 O O . GLY D 1 181 ? -14.714 -17.577 12.793 1.00 44.28 177 GLY D O 1
ATOM 9167 N N . PRO D 1 182 ? -14.050 -18.923 14.481 1.00 40.10 178 PRO D N 1
ATOM 9168 C CA . PRO D 1 182 ? -12.994 -17.994 14.919 1.00 37.77 178 PRO D CA 1
ATOM 9169 C C . PRO D 1 182 ? -12.100 -17.437 13.818 1.00 42.45 178 PRO D C 1
ATOM 9170 O O . PRO D 1 182 ? -11.780 -16.243 13.853 1.00 37.49 178 PRO D O 1
ATOM 9174 N N . VAL D 1 183 ? -11.686 -18.251 12.844 1.00 38.16 179 VAL D N 1
ATOM 9175 C CA . VAL D 1 183 ? -10.790 -17.743 11.813 1.00 28.16 179 VAL D CA 1
ATOM 9176 C C . VAL D 1 183 ? -11.545 -16.818 10.863 1.00 35.17 179 VAL D C 1
ATOM 9177 O O . VAL D 1 183 ? -11.037 -15.761 10.472 1.00 29.71 179 VAL D O 1
ATOM 9181 N N . GLY D 1 184 ? -12.766 -17.199 10.480 1.00 26.56 180 GLY D N 1
ATOM 9182 C CA . GLY D 1 184 ? -13.591 -16.309 9.677 1.00 31.74 180 GLY D CA 1
ATOM 9183 C C . GLY D 1 184 ? -13.834 -14.969 10.353 1.00 31.29 180 GLY D C 1
ATOM 9184 O O . GLY D 1 184 ? -13.794 -13.921 9.705 1.00 31.12 180 GLY D O 1
ATOM 9185 N N . LEU D 1 185 ? -14.064 -14.981 11.669 1.00 37.11 181 LEU D N 1
ATOM 9186 C CA . LEU D 1 185 ? -14.311 -13.735 12.381 1.00 34.41 181 LEU D CA 1
ATOM 9187 C C . LEU D 1 185 ? -13.048 -12.878 12.464 1.00 35.85 181 LEU D C 1
ATOM 9188 O O . LEU D 1 185 ? -13.133 -11.647 12.397 1.00 31.55 181 LEU D O 1
ATOM 9193 N N . ALA D 1 186 ? -11.865 -13.502 12.590 1.00 32.77 182 ALA D N 1
ATOM 9194 C CA . ALA D 1 186 ? -10.625 -12.724 12.555 1.00 34.41 182 ALA D CA 1
ATOM 9195 C C . ALA D 1 186 ? -10.405 -12.090 11.186 1.00 33.19 182 ALA D C 1
ATOM 9196 O O . ALA D 1 186 ? -9.913 -10.959 11.092 1.00 40.14 182 ALA D O 1
ATOM 9198 N N . ALA D 1 187 ? -10.722 -12.821 10.112 1.00 33.63 183 ALA D N 1
ATOM 9199 C CA . ALA D 1 187 ? -10.636 -12.251 8.772 1.00 32.39 183 ALA D CA 1
ATOM 9200 C C . ALA D 1 187 ? -11.636 -11.120 8.587 1.00 34.28 183 ALA D C 1
ATOM 9201 O O . ALA D 1 187 ? -11.345 -10.144 7.885 1.00 34.04 183 ALA D O 1
ATOM 9203 N N . LEU D 1 188 ? -12.838 -11.266 9.160 1.00 30.99 184 LEU D N 1
ATOM 9204 C CA . LEU D 1 188 ? -13.827 -10.198 9.105 1.00 32.94 184 LEU D CA 1
ATOM 9205 C C . LEU D 1 188 ? -13.308 -8.946 9.802 1.00 34.66 184 LEU D C 1
ATOM 9206 O O . LEU D 1 188 ? -13.440 -7.834 9.284 1.00 33.84 184 LEU D O 1
ATOM 9211 N N . LEU D 1 189 ? -12.732 -9.105 10.996 1.00 31.46 185 LEU D N 1
ATOM 9212 C CA . LEU D 1 189 ? -12.189 -7.950 11.698 1.00 36.02 185 LEU D CA 1
ATOM 9213 C C . LEU D 1 189 ? -11.151 -7.221 10.843 1.00 40.64 185 LEU D C 1
ATOM 9214 O O . LEU D 1 189 ? -11.301 -6.033 10.543 1.00 39.60 185 LEU D O 1
ATOM 9219 N N . THR D 1 190 ? -10.114 -7.922 10.388 1.00 37.76 186 THR D N 1
ATOM 9220 C CA . THR D 1 190 ? -9.045 -7.172 9.735 1.00 34.16 186 THR D CA 1
ATOM 9221 C C . THR D 1 190 ? -9.353 -6.810 8.284 1.00 31.04 186 THR D C 1
ATOM 9222 O O . THR D 1 190 ? -8.662 -5.944 7.717 1.00 31.30 186 THR D O 1
ATOM 9226 N N . ALA D 1 191 ? -10.367 -7.422 7.663 1.00 27.11 187 ALA D N 1
ATOM 9227 C CA . ALA D 1 191 ? -10.755 -6.973 6.326 1.00 29.44 187 ALA D CA 1
ATOM 9228 C C . ALA D 1 191 ? -11.234 -5.532 6.358 1.00 38.74 187 ALA D C 1
ATOM 9229 O O . ALA D 1 191 ? -11.108 -4.801 5.363 1.00 32.81 187 ALA D O 1
ATOM 9231 N N . GLN D 1 192 ? -11.788 -5.112 7.492 1.00 34.69 188 GLN D N 1
ATOM 9232 C CA . GLN D 1 192 ? -12.288 -3.757 7.606 1.00 38.16 188 GLN D CA 1
ATOM 9233 C C . GLN D 1 192 ? -11.171 -2.723 7.588 1.00 39.69 188 GLN D C 1
ATOM 9234 O O . GLN D 1 192 ? -11.467 -1.535 7.443 1.00 38.22 188 GLN D O 1
ATOM 9240 N N . PHE D 1 193 ? -9.903 -3.146 7.682 1.00 41.16 189 PHE D N 1
ATOM 9241 C CA . PHE D 1 193 ? -8.796 -2.218 7.474 1.00 37.50 189 PHE D CA 1
ATOM 9242 C C . PHE D 1 193 ? -8.785 -1.658 6.060 1.00 38.53 189 PHE D C 1
ATOM 9243 O O . PHE D 1 193 ? -8.142 -0.632 5.820 1.00 44.08 189 PHE D O 1
ATOM 9251 N N . TYR D 1 194 ? -9.462 -2.308 5.116 1.00 30.21 190 TYR D N 1
ATOM 9252 C CA . TYR D 1 194 ? -9.430 -1.885 3.726 1.00 27.87 190 TYR D CA 1
ATOM 9253 C C . TYR D 1 194 ? -10.789 -1.417 3.207 1.00 27.14 190 TYR D C 1
ATOM 9254 O O . TYR D 1 194 ? -10.938 -1.211 1.999 1.00 29.80 190 TYR D O 1
ATOM 9263 N N . SER D 1 195 ? -11.773 -1.250 4.087 1.00 26.85 191 SER D N 1
ATOM 9264 C CA . SER D 1 195 ? -13.063 -0.652 3.751 1.00 34.66 191 SER D CA 1
ATOM 9265 C C . SER D 1 195 ? -13.737 -1.226 2.503 1.00 38.54 191 SER D C 1
ATOM 9266 O O . SER D 1 195 ? -14.115 -0.471 1.595 1.00 33.93 191 SER D O 1
ATOM 9269 N N . PRO D 1 196 ? -13.924 -2.545 2.418 1.00 34.63 192 PRO D N 1
ATOM 9270 C CA . PRO D 1 196 ? -14.722 -3.088 1.314 1.00 32.80 192 PRO D CA 1
ATOM 9271 C C . PRO D 1 196 ? -16.143 -2.546 1.374 1.00 29.91 192 PRO D C 1
ATOM 9272 O O . PRO D 1 196 ? -16.642 -2.196 2.439 1.00 31.47 192 PRO D O 1
ATOM 9276 N N . ALA D 1 197 ? -16.792 -2.455 0.206 1.00 35.26 193 ALA D N 1
ATOM 9277 C CA . ALA D 1 197 ? -18.189 -2.020 0.169 1.00 33.53 193 ALA D CA 1
ATOM 9278 C C . ALA D 1 197 ? -19.109 -3.048 0.812 1.00 36.77 193 ALA D C 1
ATOM 9279 O O . ALA D 1 197 ? -20.028 -2.681 1.547 1.00 43.00 193 ALA D O 1
ATOM 9281 N N . LYS D 1 198 ? -18.869 -4.336 0.563 1.00 37.09 194 LYS D N 1
ATOM 9282 C CA . LYS D 1 198 ? -19.698 -5.411 1.107 1.00 39.11 194 LYS D CA 1
ATOM 9283 C C . LYS D 1 198 ? -18.831 -6.447 1.808 1.00 33.79 194 LYS D C 1
ATOM 9284 O O . LYS D 1 198 ? -17.764 -6.810 1.307 1.00 33.67 194 LYS D O 1
ATOM 9290 N N . LEU D 1 199 ? -19.272 -6.886 2.990 1.00 27.78 195 LEU D N 1
ATOM 9291 C CA . LEU D 1 199 ? -18.677 -8.022 3.702 1.00 38.20 195 LEU D CA 1
ATOM 9292 C C . LEU D 1 199 ? -19.778 -9.046 3.953 1.00 33.01 195 LEU D C 1
ATOM 9293 O O . LEU D 1 199 ? -20.522 -8.932 4.929 1.00 32.68 195 LEU D O 1
ATOM 9298 N N . ILE D 1 200 ? -19.893 -10.039 3.083 1.00 33.60 196 ILE D N 1
ATOM 9299 C CA . ILE D 1 200 ? -20.955 -11.036 3.194 1.00 29.76 196 ILE D CA 1
ATOM 9300 C C . ILE D 1 200 ? -20.432 -12.220 3.995 1.00 34.19 196 ILE D C 1
ATOM 9301 O O . ILE D 1 200 ? -19.531 -12.932 3.549 1.00 30.50 196 ILE D O 1
ATOM 9306 N N . MET D 1 201 ? -20.976 -12.426 5.187 1.00 33.85 197 MET D N 1
ATOM 9307 C CA . MET D 1 201 ? -20.618 -13.596 5.972 1.00 41.25 197 MET D CA 1
ATOM 9308 C C . MET D 1 201 ? -21.554 -14.747 5.617 1.00 38.51 197 MET D C 1
ATOM 9309 O O . MET D 1 201 ? -22.777 -14.573 5.575 1.00 34.02 197 MET D O 1
ATOM 9314 N N . VAL D 1 202 ? -20.982 -15.919 5.370 1.00 36.82 198 VAL D N 1
ATOM 9315 C CA . VAL D 1 202 ? -21.739 -17.091 4.939 1.00 33.63 198 VAL D CA 1
ATOM 9316 C C . VAL D 1 202 ? -21.518 -18.207 5.941 1.00 39.42 198 VAL D C 1
ATOM 9317 O O . VAL D 1 202 ? -20.365 -18.540 6.251 1.00 33.08 198 VAL D O 1
ATOM 9321 N N . ASP D 1 203 ? -22.610 -18.802 6.427 1.00 27.60 199 ASP D N 1
ATOM 9322 C CA . ASP D 1 203 ? -22.481 -19.926 7.352 1.00 31.50 199 ASP D CA 1
ATOM 9323 C C . ASP D 1 203 ? -23.835 -20.624 7.517 1.00 36.70 199 ASP D C 1
ATOM 9324 O O . ASP D 1 203 ? -24.868 -20.177 7.000 1.00 33.04 199 ASP D O 1
ATOM 9329 N N . LEU D 1 204 ? -23.808 -21.739 8.260 1.00 29.38 200 LEU D N 1
ATOM 9330 C CA . LEU D 1 204 ? -24.999 -22.527 8.577 1.00 37.91 200 LEU D CA 1
ATOM 9331 C C . LEU D 1 204 ? -25.608 -22.187 9.932 1.00 42.82 200 LEU D C 1
ATOM 9332 O O . LEU D 1 204 ? -26.797 -22.450 10.143 1.00 43.49 200 LEU D O 1
ATOM 9337 N N . ASP D 1 205 ? -24.822 -21.619 10.847 1.00 44.14 201 ASP D N 1
ATOM 9338 C CA . ASP D 1 205 ? -25.247 -21.315 12.211 1.00 46.81 201 ASP D CA 1
ATOM 9339 C C . ASP D 1 205 ? -25.654 -19.839 12.283 1.00 49.21 201 ASP D C 1
ATOM 9340 O O . ASP D 1 205 ? -24.799 -18.944 12.241 1.00 43.19 201 ASP D O 1
ATOM 9345 N N . ASP D 1 206 ? -26.961 -19.587 12.412 1.00 40.93 202 ASP D N 1
ATOM 9346 C CA . ASP D 1 206 ? -27.426 -18.212 12.462 1.00 41.91 202 ASP D CA 1
ATOM 9347 C C . ASP D 1 206 ? -26.909 -17.464 13.693 1.00 47.87 202 ASP D C 1
ATOM 9348 O O . ASP D 1 206 ? -26.809 -16.232 13.660 1.00 49.48 202 ASP D O 1
ATOM 9353 N N . ASN D 1 207 ? -26.601 -18.169 14.790 1.00 45.56 203 ASN D N 1
ATOM 9354 C CA . ASN D 1 207 ? -25.965 -17.507 15.931 1.00 45.14 203 ASN D CA 1
ATOM 9355 C C . ASN D 1 207 ? -24.636 -16.894 15.535 1.00 46.58 203 ASN D C 1
ATOM 9356 O O . ASN D 1 207 ? -24.275 -15.808 16.004 1.00 41.67 203 ASN D O 1
ATOM 9361 N N . ARG D 1 208 ? -23.877 -17.597 14.699 1.00 43.00 204 ARG D N 1
ATOM 9362 C CA . ARG D 1 208 ? -22.575 -17.085 14.319 1.00 40.50 204 ARG D CA 1
ATOM 9363 C C . ARG D 1 208 ? -22.716 -15.950 13.325 1.00 29.74 204 ARG D C 1
ATOM 9364 O O . ARG D 1 208 ? -21.912 -15.014 13.331 1.00 37.90 204 ARG D O 1
ATOM 9372 N N . LEU D 1 209 ? -23.725 -16.020 12.457 1.00 30.92 205 LEU D N 1
ATOM 9373 C CA . LEU D 1 209 ? -23.971 -14.935 11.515 1.00 31.33 205 LEU D CA 1
ATOM 9374 C C . LEU D 1 209 ? -24.396 -13.663 12.235 1.00 35.63 205 LEU D C 1
ATOM 9375 O O . LEU D 1 209 ? -24.013 -12.559 11.833 1.00 36.59 205 LEU D O 1
ATOM 9380 N N . GLU D 1 210 ? -25.202 -13.801 13.293 1.00 40.19 206 GLU D N 1
ATOM 9381 C CA . GLU D 1 210 ? -25.562 -12.647 14.115 1.00 43.17 206 GLU D CA 1
ATOM 9382 C C . GLU D 1 210 ? -24.328 -12.049 14.781 1.00 42.82 206 GLU D C 1
ATOM 9383 O O . GLU D 1 210 ? -24.164 -10.824 14.816 1.00 45.02 206 GLU D O 1
ATOM 9389 N N . THR D 1 211 ? -23.451 -12.904 15.312 1.00 40.47 207 THR D N 1
ATOM 9390 C CA . THR D 1 211 ? -22.172 -12.436 15.836 1.00 43.23 207 THR D CA 1
ATOM 9391 C C . THR D 1 211 ? -21.379 -11.695 14.762 1.00 39.75 207 THR D C 1
ATOM 9392 O O . THR D 1 211 ? -20.820 -10.619 15.015 1.00 38.15 207 THR D O 1
ATOM 9396 N N . ALA D 1 212 ? -21.320 -12.263 13.554 1.00 31.61 208 ALA D N 1
ATOM 9397 C CA . ALA D 1 212 ? -20.618 -11.618 12.445 1.00 34.83 208 ALA D CA 1
ATOM 9398 C C . ALA D 1 212 ? -21.198 -10.241 12.125 1.00 40.72 208 ALA D C 1
ATOM 9399 O O . ALA D 1 212 ? -20.451 -9.289 11.837 1.00 38.64 208 ALA D O 1
ATOM 9401 N N . LEU D 1 213 ? -22.527 -10.113 12.148 1.00 42.72 209 LEU D N 1
ATOM 9402 C CA . LEU D 1 213 ? -23.131 -8.800 11.931 1.00 43.17 209 LEU D CA 1
ATOM 9403 C C . LEU D 1 213 ? -22.669 -7.801 12.992 1.00 39.22 209 LEU D C 1
ATOM 9404 O O . LEU D 1 213 ? -22.265 -6.678 12.672 1.00 40.39 209 LEU D O 1
ATOM 9409 N N . SER D 1 214 ? -22.706 -8.201 14.263 1.00 40.16 210 SER D N 1
ATOM 9410 C CA . SER D 1 214 ? -22.250 -7.316 15.331 1.00 41.61 210 SER D CA 1
ATOM 9411 C C . SER D 1 214 ? -20.768 -6.951 15.210 1.00 45.38 210 SER D C 1
ATOM 9412 O O . SER D 1 214 ? -20.345 -5.942 15.783 1.00 43.82 210 SER D O 1
ATOM 9415 N N . PHE D 1 215 ? -19.973 -7.740 14.478 1.00 41.65 211 PHE D N 1
ATOM 9416 C CA . PHE D 1 215 ? -18.560 -7.437 14.282 1.00 37.52 211 PHE D CA 1
ATOM 9417 C C . PHE D 1 215 ? -18.307 -6.574 13.056 1.00 33.12 211 PHE D C 1
ATOM 9418 O O . PHE D 1 215 ? -17.160 -6.195 12.812 1.00 37.17 211 PHE D O 1
ATOM 9426 N N . GLY D 1 216 ? -19.332 -6.284 12.263 1.00 34.38 212 GLY D N 1
ATOM 9427 C CA . GLY D 1 216 ? -19.186 -5.407 11.122 1.00 30.95 212 GLY D CA 1
ATOM 9428 C C . GLY D 1 216 ? -19.461 -6.027 9.776 1.00 36.23 212 GLY D C 1
ATOM 9429 O O . GLY D 1 216 ? -19.289 -5.334 8.763 1.00 35.03 212 GLY D O 1
ATOM 9430 N N . ALA D 1 217 ? -19.855 -7.297 9.677 1.00 38.31 213 ALA D N 1
ATOM 9431 C CA . ALA D 1 217 ? -20.315 -7.798 8.388 1.00 38.02 213 ALA D CA 1
ATOM 9432 C C . ALA D 1 217 ? -21.505 -6.960 7.928 1.00 34.01 213 ALA D C 1
ATOM 9433 O O . ALA D 1 217 ? -22.307 -6.501 8.743 1.00 29.61 213 ALA D O 1
ATOM 9435 N N . THR D 1 218 ? -21.600 -6.718 6.618 1.00 35.31 214 THR D N 1
ATOM 9436 C CA . THR D 1 218 ? -22.713 -5.918 6.121 1.00 35.90 214 THR D CA 1
ATOM 9437 C C . THR D 1 218 ? -23.919 -6.762 5.724 1.00 41.01 214 THR D C 1
ATOM 9438 O O . THR D 1 218 ? -25.007 -6.208 5.560 1.00 38.11 214 THR D O 1
ATOM 9442 N N . HIS D 1 219 ? -23.741 -8.071 5.528 1.00 42.86 215 HIS D N 1
ATOM 9443 C CA . HIS D 1 219 ? -24.819 -8.985 5.169 1.00 37.09 215 HIS D CA 1
ATOM 9444 C C . HIS D 1 219 ? -24.506 -10.375 5.717 1.00 38.16 215 HIS D C 1
ATOM 9445 O O . HIS D 1 219 ? -23.343 -10.749 5.867 1.00 33.94 215 HIS D O 1
ATOM 9452 N N . LYS D 1 220 ? -25.551 -11.139 6.005 1.00 34.46 216 LYS D N 1
ATOM 9453 C CA . LYS D 1 220 ? -25.414 -12.534 6.394 1.00 41.47 216 LYS D CA 1
ATOM 9454 C C . LYS D 1 220 ? -26.175 -13.395 5.392 1.00 40.74 216 LYS D C 1
ATOM 9455 O O . LYS D 1 220 ? -27.263 -13.030 4.943 1.00 46.96 216 LYS D O 1
ATOM 9461 N N . VAL D 1 221 ? -25.584 -14.517 5.009 1.00 38.81 217 VAL D N 1
ATOM 9462 C CA . VAL D 1 221 ? -26.183 -15.417 4.037 1.00 41.87 217 VAL D CA 1
ATOM 9463 C C . VAL D 1 221 ? -26.107 -16.816 4.613 1.00 38.86 217 VAL D C 1
ATOM 9464 O O . VAL D 1 221 ? -25.010 -17.367 4.771 1.00 36.60 217 VAL D O 1
ATOM 9468 N N . ASN D 1 222 ? -27.261 -17.390 4.941 1.00 38.14 218 ASN D N 1
ATOM 9469 C CA . ASN D 1 222 ? -27.277 -18.771 5.399 1.00 37.94 218 ASN D CA 1
ATOM 9470 C C . ASN D 1 222 ? -27.074 -19.706 4.213 1.00 32.50 218 ASN D C 1
ATOM 9471 O O . ASN D 1 222 ? -27.675 -19.522 3.154 1.00 32.79 218 ASN D O 1
ATOM 9476 N N . SER D 1 223 ? -26.200 -20.703 4.377 1.00 33.52 219 SER D N 1
ATOM 9477 C CA . SER D 1 223 ? -25.887 -21.626 3.287 1.00 41.39 219 SER D CA 1
ATOM 9478 C C . SER D 1 223 ? -26.489 -23.024 3.476 1.00 43.48 219 SER D C 1
ATOM 9479 O O . SER D 1 223 ? -25.989 -23.987 2.875 1.00 41.03 219 SER D O 1
ATOM 9482 N N . SER D 1 224 ? -27.555 -23.165 4.278 1.00 41.76 220 SER D N 1
ATOM 9483 C CA . SER D 1 224 ? -28.214 -24.474 4.393 1.00 40.33 220 SER D CA 1
ATOM 9484 C C . SER D 1 224 ? -28.614 -25.016 3.027 1.00 45.85 220 SER D C 1
ATOM 9485 O O . SER D 1 224 ? -28.495 -26.220 2.769 1.00 49.60 220 SER D O 1
ATOM 9488 N N . ASP D 1 225 ? -29.102 -24.147 2.147 1.00 46.97 221 ASP D N 1
ATOM 9489 C CA . ASP D 1 225 ? -29.322 -24.482 0.745 1.00 49.20 221 ASP D CA 1
ATOM 9490 C C . ASP D 1 225 ? -28.286 -23.751 -0.101 1.00 49.25 221 ASP D C 1
ATOM 9491 O O . ASP D 1 225 ? -28.431 -22.538 -0.343 1.00 38.53 221 ASP D O 1
ATOM 9496 N N . PRO D 1 226 ? -27.235 -24.438 -0.582 1.00 45.90 222 PRO D N 1
ATOM 9497 C CA . PRO D 1 226 ? -26.155 -23.725 -1.284 1.00 45.99 222 PRO D CA 1
ATOM 9498 C C . PRO D 1 226 ? -26.606 -22.994 -2.533 1.00 45.10 222 PRO D C 1
ATOM 9499 O O . PRO D 1 226 ? -26.129 -21.879 -2.781 1.00 39.24 222 PRO D O 1
ATOM 9503 N N . GLU D 1 227 ? -27.502 -23.586 -3.330 1.00 41.09 223 GLU D N 1
ATOM 9504 C CA . GLU D 1 227 ? -27.932 -22.945 -4.573 1.00 45.47 223 GLU D CA 1
ATOM 9505 C C . GLU D 1 227 ? -28.718 -21.670 -4.303 1.00 43.80 223 GLU D C 1
ATOM 9506 O O . GLU D 1 227 ? -28.567 -20.677 -5.027 1.00 42.49 223 GLU D O 1
ATOM 9512 N N . LYS D 1 228 ? -29.589 -21.683 -3.289 1.00 37.07 224 LYS D N 1
ATOM 9513 C CA . LYS D 1 228 ? -30.255 -20.442 -2.908 1.00 45.86 224 LYS D CA 1
ATOM 9514 C C . LYS D 1 228 ? -29.245 -19.414 -2.419 1.00 31.59 224 LYS D C 1
ATOM 9515 O O . LYS D 1 228 ? -29.330 -18.231 -2.760 1.00 35.80 224 LYS D O 1
ATOM 9521 N N . ALA D 1 229 ? -28.285 -19.856 -1.612 1.00 39.78 225 ALA D N 1
ATOM 9522 C CA . ALA D 1 229 ? -27.279 -18.952 -1.077 1.00 40.97 225 ALA D CA 1
ATOM 9523 C C . ALA D 1 229 ? -26.386 -18.409 -2.182 1.00 37.54 225 ALA D C 1
ATOM 9524 O O . ALA D 1 229 ? -26.086 -17.212 -2.204 1.00 36.81 225 ALA D O 1
ATOM 9526 N N . ILE D 1 230 ? -25.963 -19.267 -3.117 1.00 38.61 226 ILE D N 1
ATOM 9527 C CA . ILE D 1 230 ? -25.183 -18.792 -4.257 1.00 34.75 226 ILE D CA 1
ATOM 9528 C C . ILE D 1 230 ? -25.962 -17.741 -5.040 1.00 36.49 226 ILE D C 1
ATOM 9529 O O . ILE D 1 230 ? -25.406 -16.718 -5.458 1.00 35.04 226 ILE D O 1
ATOM 9534 N N . LYS D 1 231 ? -27.249 -17.993 -5.282 1.00 44.78 227 LYS D N 1
ATOM 9535 C CA . LYS D 1 231 ? -28.048 -17.039 -6.048 1.00 49.57 227 LYS D CA 1
ATOM 9536 C C . LYS D 1 231 ? -28.199 -15.721 -5.300 1.00 38.84 227 LYS D C 1
ATOM 9537 O O . LYS D 1 231 ? -28.158 -14.646 -5.907 1.00 42.20 227 LYS D O 1
ATOM 9543 N N . GLU D 1 232 ? -28.393 -15.789 -3.985 1.00 42.45 228 GLU D N 1
ATOM 9544 C CA . GLU D 1 232 ? -28.529 -14.577 -3.186 1.00 44.14 228 GLU D CA 1
ATOM 9545 C C . GLU D 1 232 ? -27.264 -13.725 -3.256 1.00 47.13 228 GLU D C 1
ATOM 9546 O O . GLU D 1 232 ? -27.339 -12.492 -3.290 1.00 45.27 228 GLU D O 1
ATOM 9552 N N . ILE D 1 233 ? -26.090 -14.359 -3.302 1.00 40.22 229 ILE D N 1
ATOM 9553 C CA . ILE D 1 233 ? -24.857 -13.580 -3.375 1.00 39.40 229 ILE D CA 1
ATOM 9554 C C . ILE D 1 233 ? -24.731 -12.903 -4.733 1.00 39.17 229 ILE D C 1
ATOM 9555 O O . ILE D 1 233 ? -24.294 -11.744 -4.824 1.00 34.08 229 ILE D O 1
ATOM 9560 N N . TYR D 1 234 ? -25.140 -13.591 -5.810 1.00 32.15 230 TYR D N 1
ATOM 9561 C CA . TYR D 1 234 ? -25.099 -12.944 -7.117 1.00 35.55 230 TYR D CA 1
ATOM 9562 C C . TYR D 1 234 ? -26.072 -11.765 -7.180 1.00 36.73 230 TYR D C 1
ATOM 9563 O O . TYR D 1 234 ? -25.757 -10.724 -7.771 1.00 40.63 230 TYR D O 1
ATOM 9572 N N . ASP D 1 235 ? -27.232 -11.889 -6.531 1.00 38.37 231 ASP D N 1
ATOM 9573 C CA . ASP D 1 235 ? -28.152 -10.757 -6.432 1.00 40.27 231 ASP D CA 1
ATOM 9574 C C . ASP D 1 235 ? -27.478 -9.567 -5.763 1.00 46.82 231 ASP D C 1
ATOM 9575 O O . ASP D 1 235 ? -27.497 -8.449 -6.291 1.00 50.67 231 ASP D O 1
ATOM 9580 N N . LEU D 1 236 ? -26.841 -9.801 -4.611 1.00 47.86 232 LEU D N 1
ATOM 9581 C CA . LEU D 1 236 ? -26.164 -8.735 -3.878 1.00 48.31 232 LEU D CA 1
ATOM 9582 C C . LEU D 1 236 ? -25.016 -8.107 -4.655 1.00 45.60 232 LEU D C 1
ATOM 9583 O O . LEU D 1 236 ? -24.581 -7.009 -4.300 1.00 52.30 232 LEU D O 1
ATOM 9588 N N . THR D 1 237 ? -24.490 -8.780 -5.682 1.00 40.94 233 THR D N 1
ATOM 9589 C CA . THR D 1 237 ? -23.336 -8.271 -6.416 1.00 40.05 233 THR D CA 1
ATOM 9590 C C . THR D 1 237 ? -23.662 -7.970 -7.876 1.00 42.27 233 THR D C 1
ATOM 9591 O O . THR D 1 237 ? -22.754 -7.964 -8.716 1.00 41.64 233 THR D O 1
ATOM 9595 N N . ASP D 1 238 ? -24.938 -7.728 -8.191 1.00 52.96 234 ASP D N 1
ATOM 9596 C CA . ASP D 1 238 ? -25.381 -7.342 -9.533 1.00 53.58 234 ASP D CA 1
ATOM 9597 C C . ASP D 1 238 ? -25.047 -8.402 -10.579 1.00 44.16 234 ASP D C 1
ATOM 9598 O O . ASP D 1 238 ? -24.790 -8.092 -11.745 1.00 40.50 234 ASP D O 1
ATOM 9603 N N . GLY D 1 239 ? -25.055 -9.665 -10.167 1.00 44.12 235 GLY D N 1
ATOM 9604 C CA . GLY D 1 239 ? -24.767 -10.725 -11.113 1.00 41.12 235 GLY D CA 1
ATOM 9605 C C . GLY D 1 239 ? -23.306 -10.904 -11.469 1.00 39.79 235 GLY D C 1
ATOM 9606 O O . GLY D 1 239 ? -22.996 -11.701 -12.366 1.00 43.42 235 GLY D O 1
ATOM 9607 N N . ARG D 1 240 ? -22.393 -10.211 -10.782 1.00 43.03 236 ARG D N 1
ATOM 9608 C CA . ARG D 1 240 ? -20.963 -10.282 -11.081 1.00 39.67 236 ARG D CA 1
ATOM 9609 C C . ARG D 1 240 ? -20.185 -11.241 -10.174 1.00 34.41 236 ARG D C 1
ATOM 9610 O O . ARG D 1 240 ? -19.082 -11.651 -10.539 1.00 38.40 236 ARG D O 1
ATOM 9618 N N . GLY D 1 241 ? -20.717 -11.586 -9.008 1.00 33.80 237 GLY D N 1
ATOM 9619 C CA . GLY D 1 241 ? -19.981 -12.350 -8.031 1.00 42.32 237 GLY D CA 1
ATOM 9620 C C . GLY D 1 241 ? -19.137 -11.440 -7.175 1.00 38.57 237 GLY D C 1
ATOM 9621 O O . GLY D 1 241 ? -19.128 -10.227 -7.327 1.00 33.45 237 GLY D O 1
ATOM 9622 N N . VAL D 1 242 ? -18.408 -12.039 -6.248 1.00 34.72 238 VAL D N 1
ATOM 9623 C CA . VAL D 1 242 ? -17.594 -11.287 -5.298 1.00 31.98 238 VAL D CA 1
ATOM 9624 C C . VAL D 1 242 ? -16.170 -11.152 -5.825 1.00 33.93 238 VAL D C 1
ATOM 9625 O O . VAL D 1 242 ? -15.682 -11.983 -6.610 1.00 32.78 238 VAL D O 1
ATOM 9629 N N . ASP D 1 243 ? -15.496 -10.082 -5.390 1.00 29.35 239 ASP D N 1
ATOM 9630 C CA . ASP D 1 243 ? -14.096 -9.888 -5.737 1.00 26.49 239 ASP D CA 1
ATOM 9631 C C . ASP D 1 243 ? -13.177 -10.748 -4.876 1.00 25.07 239 ASP D C 1
ATOM 9632 O O . ASP D 1 243 ? -12.104 -11.148 -5.329 1.00 24.89 239 ASP D O 1
ATOM 9637 N N . VAL D 1 244 ? -13.564 -11.006 -3.633 1.00 25.36 240 VAL D N 1
ATOM 9638 C CA . VAL D 1 244 ? -12.785 -11.804 -2.704 1.00 29.03 240 VAL D CA 1
ATOM 9639 C C . VAL D 1 244 ? -13.733 -12.795 -2.048 1.00 36.66 240 VAL D C 1
ATOM 9640 O O . VAL D 1 244 ? -14.801 -12.397 -1.577 1.00 23.51 240 VAL D O 1
ATOM 9644 N N . ALA D 1 245 ? -13.356 -14.083 -2.049 1.00 29.09 241 ALA D N 1
ATOM 9645 C CA . ALA D 1 245 ? -14.032 -15.132 -1.288 1.00 27.60 241 ALA D CA 1
ATOM 9646 C C . ALA D 1 245 ? -13.001 -15.787 -0.371 1.00 33.69 241 ALA D C 1
ATOM 9647 O O . ALA D 1 245 ? -12.070 -16.449 -0.849 1.00 31.31 241 ALA D O 1
ATOM 9649 N N . ILE D 1 246 ? -13.168 -15.608 0.939 1.00 30.65 242 ILE D N 1
ATOM 9650 C CA . ILE D 1 246 ? -12.232 -16.120 1.938 1.00 30.06 242 ILE D CA 1
ATOM 9651 C C . ILE D 1 246 ? -12.798 -17.431 2.482 1.00 34.71 242 ILE D C 1
ATOM 9652 O O . ILE D 1 246 ? -13.854 -17.445 3.127 1.00 35.38 242 ILE D O 1
ATOM 9657 N N . GLU D 1 247 ? -12.112 -18.544 2.209 1.00 31.57 243 GLU D N 1
ATOM 9658 C CA . GLU D 1 247 ? -12.574 -19.859 2.650 1.00 27.57 243 GLU D CA 1
ATOM 9659 C C . GLU D 1 247 ? -11.975 -20.141 4.022 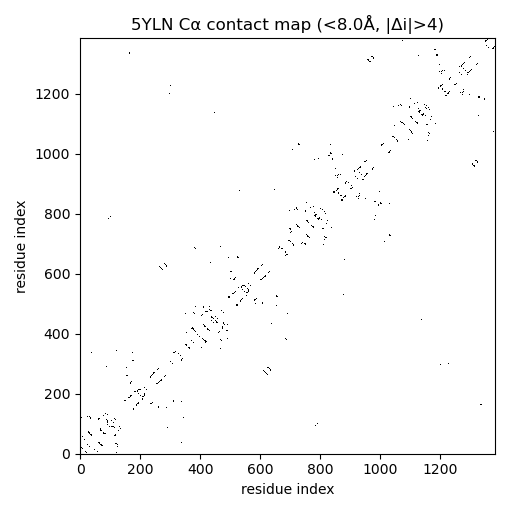1.00 30.27 243 GLU D C 1
ATOM 9660 O O . GLU D 1 247 ? -10.777 -20.395 4.144 1.00 35.01 243 GLU D O 1
ATOM 9666 N N . ALA D 1 248 ? -12.798 -20.102 5.059 1.00 33.61 244 ALA D N 1
ATOM 9667 C CA . ALA D 1 248 ? -12.285 -20.216 6.420 1.00 38.22 244 ALA D CA 1
ATOM 9668 C C . ALA D 1 248 ? -12.862 -21.418 7.166 1.00 40.31 244 ALA D C 1
ATOM 9669 O O . ALA D 1 248 ? -13.061 -21.356 8.380 1.00 42.62 244 ALA D O 1
ATOM 9671 N N . VAL D 1 249 ? -13.119 -22.530 6.462 1.00 37.14 245 VAL D N 1
ATOM 9672 C CA . VAL D 1 249 ? -13.636 -23.754 7.067 1.00 37.56 245 VAL D CA 1
ATOM 9673 C C . VAL D 1 249 ? -12.731 -24.954 6.788 1.00 43.99 245 VAL D C 1
ATOM 9674 O O . VAL D 1 249 ? -12.356 -25.690 7.707 1.00 45.84 245 VAL D O 1
ATOM 9678 N N . GLY D 1 250 ? -12.396 -25.186 5.522 1.00 38.38 246 GLY D N 1
ATOM 9679 C CA . GLY D 1 250 ? -11.439 -26.232 5.184 1.00 34.93 246 GLY D CA 1
ATOM 9680 C C . GLY D 1 250 ? -12.045 -27.581 4.829 1.00 39.07 246 GLY D C 1
ATOM 9681 O O . GLY D 1 250 ? -11.502 -28.621 5.211 1.00 38.47 246 GLY D O 1
ATOM 9682 N N . ILE D 1 251 ? -13.172 -27.582 4.120 1.00 39.26 247 ILE D N 1
ATOM 9683 C CA . ILE D 1 251 ? -13.780 -28.814 3.621 1.00 40.27 247 ILE D CA 1
ATOM 9684 C C . ILE D 1 251 ? -14.164 -28.601 2.163 1.00 40.50 247 ILE D C 1
ATOM 9685 O O . ILE D 1 251 ? -14.254 -27.449 1.693 1.00 35.27 247 ILE D O 1
ATOM 9690 N N . PRO D 1 252 ? -14.407 -29.698 1.417 1.00 33.55 248 PRO D N 1
ATOM 9691 C CA . PRO D 1 252 ? -14.746 -29.550 -0.010 1.00 35.60 248 PRO D CA 1
ATOM 9692 C C . PRO D 1 252 ? -15.948 -28.661 -0.290 1.00 34.26 248 PRO D C 1
ATOM 9693 O O . PRO D 1 252 ? -15.930 -27.924 -1.280 1.00 37.53 248 PRO D O 1
ATOM 9697 N N . ALA D 1 253 ? -16.991 -28.697 0.543 1.00 36.59 249 ALA D N 1
ATOM 9698 C CA . ALA D 1 253 ? -18.213 -27.971 0.200 1.00 36.48 249 ALA D CA 1
ATOM 9699 C C . ALA D 1 253 ? -18.013 -26.465 0.300 1.00 36.65 249 ALA D C 1
ATOM 9700 O O . ALA D 1 253 ? -18.605 -25.701 -0.470 1.00 40.10 249 ALA D O 1
ATOM 9702 N N . THR D 1 254 ? -17.210 -26.013 1.257 1.00 34.47 250 THR D N 1
ATOM 9703 C CA . THR D 1 254 ? -16.991 -24.574 1.393 1.00 32.25 250 THR D CA 1
ATOM 9704 C C . THR D 1 254 ? -16.036 -24.030 0.331 1.00 38.69 250 THR D C 1
ATOM 9705 O O . THR D 1 254 ? -16.198 -22.886 -0.120 1.00 41.50 250 THR D O 1
ATOM 9709 N N . PHE D 1 255 ? -15.037 -24.816 -0.081 1.00 33.96 251 PHE D N 1
ATOM 9710 C CA . PHE D 1 255 ? -14.247 -24.402 -1.234 1.00 31.59 251 PHE D CA 1
ATOM 9711 C C . PHE D 1 255 ? -15.094 -24.387 -2.496 1.00 35.66 251 PHE D C 1
ATOM 9712 O O . PHE D 1 255 ? -14.958 -23.478 -3.330 1.00 33.63 251 PHE D O 1
ATOM 9720 N N . ASP D 1 256 ? -15.980 -25.372 -2.655 1.00 33.42 252 ASP D N 1
ATOM 9721 C CA . ASP D 1 256 ? -16.849 -25.385 -3.827 1.00 37.11 252 ASP D CA 1
ATOM 9722 C C . ASP D 1 256 ? -17.780 -24.178 -3.844 1.00 34.20 252 ASP D C 1
ATOM 9723 O O . ASP D 1 256 ? -18.078 -23.627 -4.908 1.00 37.60 252 ASP D O 1
ATOM 9728 N N . PHE D 1 257 ? -18.291 -23.786 -2.679 1.00 34.25 253 PHE D N 1
ATOM 9729 C CA . PHE D 1 257 ? -19.098 -22.575 -2.606 1.00 36.42 253 PHE D CA 1
ATOM 9730 C C . PHE D 1 257 ? -18.292 -21.352 -3.069 1.00 30.43 253 PHE D C 1
ATOM 9731 O O . PHE D 1 257 ? -18.771 -20.573 -3.895 1.00 29.11 253 PHE D O 1
ATOM 9739 N N . CYS D 1 258 ? -17.050 -21.197 -2.588 1.00 31.47 254 CYS D N 1
ATOM 9740 C CA . CYS D 1 258 ? -16.239 -20.039 -2.984 1.00 31.35 254 CYS D CA 1
ATOM 9741 C C . CYS D 1 258 ? -16.052 -19.975 -4.494 1.00 32.28 254 CYS D C 1
ATOM 9742 O O . CYS D 1 258 ? -16.170 -18.905 -5.102 1.00 31.62 254 CYS D O 1
ATOM 9745 N N . GLN D 1 259 ? -15.718 -21.107 -5.116 1.00 30.08 255 GLN D N 1
ATOM 9746 C CA . GLN D 1 259 ? -15.410 -21.082 -6.541 1.00 27.90 255 GLN D CA 1
ATOM 9747 C C . GLN D 1 259 ? -16.655 -20.830 -7.389 1.00 27.83 255 GLN D C 1
ATOM 9748 O O . GLN D 1 259 ? -16.541 -20.425 -8.551 1.00 28.49 255 GLN D O 1
ATOM 9754 N N . LYS D 1 260 ? -17.836 -21.025 -6.823 1.00 37.49 256 LYS D N 1
ATOM 9755 C CA . LYS D 1 260 ? -19.070 -20.752 -7.540 1.00 34.56 256 LYS D CA 1
ATOM 9756 C C . LYS D 1 260 ? -19.564 -19.315 -7.385 1.00 31.82 256 LYS D C 1
ATOM 9757 O O . LYS D 1 260 ? -20.412 -18.890 -8.170 1.00 32.92 256 LYS D O 1
ATOM 9763 N N . ILE D 1 261 ? -19.052 -18.546 -6.425 1.00 30.76 257 ILE D N 1
ATOM 9764 C CA . ILE D 1 261 ? -19.464 -17.149 -6.269 1.00 32.10 257 ILE D CA 1
ATOM 9765 C C . ILE D 1 261 ? -18.389 -16.157 -6.680 1.00 35.67 257 ILE D C 1
ATOM 9766 O O . ILE D 1 261 ? -18.662 -14.943 -6.677 1.00 31.43 257 ILE D O 1
ATOM 9771 N N . ILE D 1 262 ? -17.168 -16.612 -6.968 1.00 26.55 258 ILE D N 1
ATOM 9772 C CA . ILE D 1 262 ? -16.080 -15.692 -7.257 1.00 28.68 258 ILE D CA 1
ATOM 9773 C C . ILE D 1 262 ? -16.316 -15.034 -8.609 1.00 32.77 258 ILE D C 1
ATOM 9774 O O . ILE D 1 262 ? -16.698 -15.694 -9.585 1.00 36.59 258 ILE D O 1
ATOM 9779 N N . GLY D 1 263 ? -16.082 -13.725 -8.682 1.00 35.55 259 GLY D N 1
ATOM 9780 C CA . GLY D 1 263 ? -16.334 -12.996 -9.906 1.00 30.30 259 GLY D CA 1
ATOM 9781 C C . GLY D 1 263 ? -15.091 -12.889 -10.765 1.00 28.77 259 GLY D C 1
ATOM 9782 O O . GLY D 1 263 ? -14.004 -13.314 -10.378 1.00 27.68 259 GLY D O 1
ATOM 9783 N N . VAL D 1 264 ? -15.272 -12.293 -11.949 1.00 31.99 260 VAL D N 1
ATOM 9784 C CA . VAL D 1 264 ? -14.148 -12.030 -12.841 1.00 34.54 260 VAL D CA 1
ATOM 9785 C C . VAL D 1 264 ? -13.088 -11.241 -12.089 1.00 29.93 260 VAL D C 1
ATOM 9786 O O . VAL D 1 264 ? -13.410 -10.317 -11.332 1.00 32.29 260 VAL D O 1
ATOM 9790 N N . ASP D 1 265 ? -11.834 -11.669 -12.223 1.00 27.99 261 ASP D N 1
ATOM 9791 C CA . ASP D 1 265 ? -10.655 -11.052 -11.626 1.00 30.77 261 ASP D CA 1
ATOM 9792 C C . ASP D 1 265 ? -10.599 -11.226 -10.113 1.00 29.85 261 ASP D C 1
ATOM 9793 O O . ASP D 1 265 ? -9.753 -10.599 -9.441 1.00 28.67 261 ASP D O 1
ATOM 9798 N N . GLY D 1 266 ? -11.463 -12.061 -9.552 1.00 27.14 262 GLY D N 1
ATOM 9799 C CA . GLY D 1 266 ? -11.500 -12.228 -8.124 1.00 30.82 262 GLY D CA 1
ATOM 9800 C C . GLY D 1 266 ? -10.467 -13.215 -7.616 1.00 31.99 262 GLY D C 1
ATOM 9801 O O . GLY D 1 266 ? -9.797 -13.929 -8.362 1.00 27.48 262 GLY D O 1
ATOM 9802 N N . THR D 1 267 ? -10.355 -13.271 -6.292 1.00 27.70 263 THR D N 1
ATOM 9803 C CA . THR D 1 267 ? -9.418 -14.154 -5.618 1.00 26.38 263 THR D CA 1
ATOM 9804 C C . THR D 1 267 ? -10.175 -14.969 -4.574 1.00 27.07 263 THR D C 1
ATOM 9805 O O . THR D 1 267 ? -10.890 -14.403 -3.736 1.00 27.86 263 THR D O 1
ATOM 9809 N N . VAL D 1 268 ? -10.059 -16.294 -4.668 1.00 27.95 264 VAL D N 1
ATOM 9810 C CA . VAL D 1 268 ? -10.485 -17.214 -3.613 1.00 28.10 264 VAL D CA 1
ATOM 9811 C C . VAL D 1 268 ? -9.281 -17.428 -2.699 1.00 33.56 264 VAL D C 1
ATOM 9812 O O . VAL D 1 268 ? -8.270 -18.021 -3.116 1.00 30.46 264 VAL D O 1
ATOM 9816 N N . ALA D 1 269 ? -9.382 -16.958 -1.460 1.00 30.66 265 ALA D N 1
ATOM 9817 C CA . ALA D 1 269 ? -8.274 -17.028 -0.510 1.00 32.69 265 ALA D CA 1
ATOM 9818 C C . ALA D 1 269 ? -8.583 -18.116 0.511 1.00 31.36 265 ALA D C 1
ATOM 9819 O O . ALA D 1 269 ? -9.437 -17.931 1.381 1.00 31.16 265 ALA D O 1
ATOM 9821 N N . ASN D 1 270 ? -7.875 -19.238 0.417 1.00 36.01 266 ASN D N 1
ATOM 9822 C CA . ASN D 1 270 ? -8.110 -20.376 1.302 1.00 33.79 266 ASN D CA 1
ATOM 9823 C C . ASN D 1 270 ? -7.323 -20.200 2.597 1.00 32.97 266 ASN D C 1
ATOM 9824 O O . ASN D 1 270 ? -6.099 -20.044 2.562 1.00 28.16 266 ASN D O 1
ATOM 9829 N N . CYS D 1 271 ? -8.024 -20.215 3.732 1.00 27.58 267 CYS D N 1
ATOM 9830 C CA . CYS D 1 271 ? -7.382 -20.232 5.043 1.00 39.10 267 CYS D CA 1
ATOM 9831 C C . CYS D 1 271 ? -7.518 -21.565 5.757 1.00 46.08 267 CYS D C 1
ATOM 9832 O O . CYS D 1 271 ? -6.632 -21.940 6.521 1.00 50.25 267 CYS D O 1
ATOM 9835 N N . GLY D 1 272 ? -8.631 -22.259 5.554 1.00 47.85 268 GLY D N 1
ATOM 9836 C CA . GLY D 1 272 ? -8.874 -23.483 6.287 1.00 51.46 268 GLY D CA 1
ATOM 9837 C C . GLY D 1 272 ? -7.811 -24.527 6.015 1.00 47.63 268 GLY D C 1
ATOM 9838 O O . GLY D 1 272 ? -7.217 -24.590 4.937 1.00 42.22 268 GLY D O 1
ATOM 9839 N N . VAL D 1 273 ? -7.543 -25.327 7.029 1.00 49.49 269 VAL D N 1
ATOM 9840 C CA . VAL D 1 273 ? -6.761 -26.543 6.858 1.00 43.81 269 VAL D CA 1
ATOM 9841 C C . VAL D 1 273 ? -7.653 -27.599 6.215 1.00 36.97 269 VAL D C 1
ATOM 9842 O O . VAL D 1 273 ? -8.701 -27.947 6.765 1.00 44.18 269 VAL D O 1
ATOM 9846 N N . HIS D 1 274 ? -7.254 -28.108 5.051 1.00 31.80 270 HIS D N 1
ATOM 9847 C CA . HIS D 1 274 ? -8.019 -29.151 4.361 1.00 39.69 270 HIS D CA 1
ATOM 9848 C C . HIS D 1 274 ? -7.418 -30.526 4.593 1.00 36.31 270 HIS D C 1
ATOM 9849 O O . HIS D 1 274 ? -6.201 -30.665 4.745 1.00 34.60 270 HIS D O 1
ATOM 9856 N N . GLY D 1 275 ? -8.281 -31.549 4.547 1.00 37.69 271 GLY D N 1
ATOM 9857 C CA . GLY D 1 275 ? -7.887 -32.929 4.763 1.00 35.43 271 GLY D CA 1
ATOM 9858 C C . GLY D 1 275 ? -8.045 -33.828 3.548 1.00 38.83 271 GLY D C 1
ATOM 9859 O O . GLY D 1 275 ? -7.514 -34.938 3.509 1.00 42.38 271 GLY D O 1
ATOM 9860 N N . LYS D 1 276 ? -8.786 -33.370 2.555 1.00 41.26 272 LYS D N 1
ATOM 9861 C CA . LYS D 1 276 ? -8.980 -34.094 1.313 1.00 43.53 272 LYS D CA 1
ATOM 9862 C C . LYS D 1 276 ? -8.717 -33.131 0.169 1.00 42.83 272 LYS D C 1
ATOM 9863 O O . LYS D 1 276 ? -8.883 -31.921 0.330 1.00 41.45 272 LYS D O 1
ATOM 9869 N N . PRO D 1 277 ? -8.293 -33.635 -0.986 1.00 39.46 273 PRO D N 1
ATOM 9870 C CA . PRO D 1 277 ? -8.320 -32.812 -2.198 1.00 37.36 273 PRO D CA 1
ATOM 9871 C C . PRO D 1 277 ? -9.741 -32.334 -2.504 1.00 42.05 273 PRO D C 1
ATOM 9872 O O . PRO D 1 277 ? -10.720 -32.832 -1.951 1.00 40.21 273 PRO D O 1
ATOM 9876 N N . VAL D 1 278 ? -9.844 -31.318 -3.372 1.00 39.69 274 VAL D N 1
ATOM 9877 C CA . VAL D 1 278 ? -11.129 -30.748 -3.770 1.00 34.60 274 VAL D CA 1
ATOM 9878 C C . VAL D 1 278 ? -11.222 -30.784 -5.284 1.00 35.36 274 VAL D C 1
ATOM 9879 O O . VAL D 1 278 ? -10.215 -30.844 -5.994 1.00 39.06 274 VAL D O 1
ATOM 9883 N N . GLU D 1 279 ? -12.455 -30.726 -5.777 1.00 35.61 275 GLU D N 1
ATOM 9884 C CA . GLU D 1 279 ? -12.685 -30.573 -7.205 1.00 40.59 275 GLU D CA 1
ATOM 9885 C C . GLU D 1 279 ? -12.662 -29.090 -7.559 1.00 38.19 275 GLU D C 1
ATOM 9886 O O . GLU D 1 279 ? -13.366 -28.281 -6.945 1.00 36.77 275 GLU D O 1
ATOM 9892 N N . PHE D 1 280 ? -11.835 -28.737 -8.530 1.00 36.38 276 PHE D N 1
ATOM 9893 C CA . PHE D 1 280 ? -11.582 -27.355 -8.915 1.00 31.43 276 PHE D CA 1
ATOM 9894 C C . PHE D 1 280 ? -12.134 -27.187 -10.324 1.00 31.09 276 PHE D C 1
ATOM 9895 O O . PHE D 1 280 ? -11.696 -27.885 -11.245 1.00 33.59 276 PHE D O 1
ATOM 9903 N N . ASP D 1 281 ? -13.113 -26.288 -10.484 1.00 28.97 277 ASP D N 1
ATOM 9904 C CA . ASP D 1 281 ? -13.902 -26.231 -11.714 1.00 40.38 277 ASP D CA 1
ATOM 9905 C C . ASP D 1 281 ? -13.184 -25.492 -12.841 1.00 41.10 277 ASP D C 1
ATOM 9906 O O . ASP D 1 281 ? -13.781 -24.623 -13.489 1.00 36.95 277 ASP D O 1
ATOM 9911 N N . LEU D 1 282 ? -11.921 -25.845 -13.104 1.00 35.59 278 LEU D N 1
ATOM 9912 C CA . LEU D 1 282 ? -11.164 -25.207 -14.178 1.00 35.01 278 LEU D CA 1
ATOM 9913 C C . LEU D 1 282 ? -11.888 -25.218 -15.517 1.00 32.76 278 LEU D C 1
ATOM 9914 O O . LEU D 1 282 ? -11.570 -24.396 -16.382 1.00 38.64 278 LEU D O 1
ATOM 9919 N N . ASP D 1 283 ? -12.831 -26.139 -15.728 1.00 34.80 279 ASP D N 1
ATOM 9920 C CA . ASP D 1 283 ? -13.551 -26.154 -16.994 1.00 35.78 279 ASP D CA 1
ATOM 9921 C C . ASP D 1 283 ? -14.483 -24.951 -17.097 1.00 38.29 279 ASP D C 1
ATOM 9922 O O . ASP D 1 283 ? -14.713 -24.437 -18.195 1.00 36.82 279 ASP D O 1
ATOM 9927 N N . LYS D 1 284 ? -15.007 -24.480 -15.969 1.00 42.20 280 LYS D N 1
ATOM 9928 C CA . LYS D 1 284 ? -15.780 -23.246 -15.949 1.00 43.91 280 LYS D CA 1
ATOM 9929 C C . LYS D 1 284 ? -14.911 -22.022 -15.678 1.00 42.25 280 LYS D C 1
ATOM 9930 O O . LYS D 1 284 ? -15.217 -20.923 -16.167 1.00 40.10 280 LYS D O 1
ATOM 9936 N N . LEU D 1 285 ? -13.818 -22.193 -14.937 1.00 33.37 281 LEU D N 1
ATOM 9937 C CA . LEU D 1 285 ? -13.109 -21.059 -14.373 1.00 31.79 281 LEU D CA 1
ATOM 9938 C C . LEU D 1 285 ? -11.844 -20.672 -15.137 1.00 32.30 281 LEU D C 1
ATOM 9939 O O . LEU D 1 285 ? -11.283 -19.604 -14.861 1.00 39.00 281 LEU D O 1
ATOM 9944 N N . TRP D 1 286 ? -11.387 -21.490 -16.092 1.00 32.83 282 TRP D N 1
ATOM 9945 C CA . TRP D 1 286 ? -10.202 -21.110 -16.852 1.00 36.17 282 TRP D CA 1
ATOM 9946 C C . TRP D 1 286 ? -10.419 -19.786 -17.570 1.00 36.19 282 TRP D C 1
ATOM 9947 O O . TRP D 1 286 ? -9.468 -19.025 -17.779 1.00 37.79 282 TRP D O 1
ATOM 9958 N N . ILE D 1 287 ? -11.674 -19.478 -17.920 1.00 34.15 283 ILE D N 1
ATOM 9959 C CA . ILE D 1 287 ? -11.977 -18.285 -18.701 1.00 35.08 283 ILE D CA 1
ATOM 9960 C C . ILE D 1 287 ? -12.251 -17.062 -17.830 1.00 37.38 283 ILE D C 1
ATOM 9961 O O . ILE D 1 287 ? -12.308 -15.939 -18.355 1.00 43.36 283 ILE D O 1
ATOM 9966 N N . ARG D 1 288 ? -12.376 -17.227 -16.517 1.00 30.07 284 ARG D N 1
ATOM 9967 C CA . ARG D 1 288 ? -12.943 -16.191 -15.660 1.00 33.10 284 ARG D CA 1
ATOM 9968 C C . ARG D 1 288 ? -11.887 -15.281 -15.029 1.00 36.07 284 ARG D C 1
ATOM 9969 O O . ARG D 1 288 ? -12.243 -14.348 -14.303 1.00 32.18 284 ARG D O 1
ATOM 9977 N N . ASN D 1 289 ? -10.601 -15.524 -15.293 1.00 38.40 285 ASN D N 1
ATOM 9978 C CA . ASN D 1 289 ? -9.502 -14.706 -14.762 1.00 32.60 285 ASN D CA 1
ATOM 9979 C C . ASN D 1 289 ? -9.542 -14.644 -13.241 1.00 31.67 285 ASN D C 1
ATOM 9980 O O . ASN D 1 289 ? -9.525 -13.569 -12.648 1.00 33.31 285 ASN D O 1
ATOM 9985 N N . ILE D 1 290 ? -9.574 -15.800 -12.592 1.00 32.40 286 ILE D N 1
ATOM 9986 C CA . ILE D 1 290 ? -9.640 -15.831 -11.136 1.00 32.74 286 ILE D CA 1
ATOM 9987 C C . ILE D 1 290 ? -8.306 -16.322 -10.574 1.00 34.63 286 ILE D C 1
ATOM 9988 O O . ILE D 1 290 ? -7.453 -16.838 -11.297 1.00 34.46 286 ILE D O 1
ATOM 9993 N N . ASN D 1 291 ? -8.107 -16.098 -9.275 1.00 30.84 287 ASN D N 1
ATOM 9994 C CA . ASN D 1 291 ? -6.942 -16.596 -8.559 1.00 28.75 287 ASN D CA 1
ATOM 9995 C C . ASN D 1 291 ? -7.392 -17.428 -7.373 1.00 29.57 287 ASN D C 1
ATOM 9996 O O . ASN D 1 291 ? -8.427 -17.156 -6.759 1.00 31.39 287 ASN D O 1
ATOM 10001 N N . VAL D 1 292 ? -6.625 -18.447 -7.051 1.00 28.57 288 VAL D N 1
ATOM 10002 C CA . VAL D 1 292 ? -6.823 -19.174 -5.813 1.00 30.84 288 VAL D CA 1
ATOM 10003 C C . VAL D 1 292 ? -5.496 -19.148 -5.092 1.00 33.46 288 VAL D C 1
ATOM 10004 O O . VAL D 1 292 ? -4.466 -19.497 -5.675 1.00 38.40 288 VAL D O 1
ATOM 10008 N N . THR D 1 293 ? -5.507 -18.686 -3.853 1.00 35.52 289 THR D N 1
ATOM 10009 C CA . THR D 1 293 ? -4.296 -18.623 -3.058 1.00 26.04 289 THR D CA 1
ATOM 10010 C C . THR D 1 293 ? -4.461 -19.553 -1.872 1.00 29.24 289 THR D C 1
ATOM 10011 O O . THR D 1 293 ? -5.586 -19.822 -1.432 1.00 31.45 289 THR D O 1
ATOM 10015 N N . THR D 1 294 ? -3.336 -20.043 -1.353 1.00 29.40 290 THR D N 1
ATOM 10016 C CA . THR D 1 294 ? -3.324 -20.806 -0.112 1.00 28.33 290 THR D CA 1
ATOM 10017 C C . THR D 1 294 ? -2.244 -20.244 0.804 1.00 29.99 290 THR D C 1
ATOM 10018 O O . THR D 1 294 ? -1.436 -19.392 0.415 1.00 26.29 290 THR D O 1
ATOM 10022 N N . GLY D 1 295 ? -2.211 -20.742 2.029 1.00 28.72 291 GLY D N 1
ATOM 10023 C CA . GLY D 1 295 ? -1.057 -20.434 2.831 1.00 28.03 291 GLY D CA 1
ATOM 10024 C C . GLY D 1 295 ? -1.142 -20.817 4.282 1.00 31.77 291 GLY D C 1
ATOM 10025 O O . GLY D 1 295 ? -2.225 -20.911 4.868 1.00 29.76 291 GLY D O 1
ATOM 10026 N N . LEU D 1 296 ? 0.025 -21.057 4.848 1.00 28.64 292 LEU D N 1
ATOM 10027 C CA . LEU D 1 296 ? 0.234 -21.113 6.281 1.00 28.61 292 LEU D CA 1
ATOM 10028 C C . LEU D 1 296 ? 0.688 -19.742 6.767 1.00 28.75 292 LEU D C 1
ATOM 10029 O O . LEU D 1 296 ? 1.517 -19.092 6.132 1.00 32.69 292 LEU D O 1
ATOM 10034 N N . VAL D 1 297 ? 0.148 -19.318 7.908 1.00 31.84 293 VAL D N 1
ATOM 10035 C CA . VAL D 1 297 ? 0.449 -18.002 8.450 1.00 29.68 293 VAL D CA 1
ATOM 10036 C C . VAL D 1 297 ? 1.942 -17.891 8.793 1.00 30.77 293 VAL D C 1
ATOM 10037 O O . VAL D 1 297 ? 2.574 -18.856 9.243 1.00 32.34 293 VAL D O 1
ATOM 10041 N N . SER D 1 298 ? 2.508 -16.703 8.582 1.00 31.21 294 SER D N 1
ATOM 10042 C CA . SER D 1 298 ? 3.898 -16.419 8.926 1.00 33.12 294 SER D CA 1
ATOM 10043 C C . SER D 1 298 ? 4.044 -15.549 10.165 1.00 30.48 294 SER D C 1
ATOM 10044 O O . SER D 1 298 ? 5.059 -15.646 10.857 1.00 30.65 294 SER D O 1
ATOM 10047 N N . THR D 1 299 ? 3.048 -14.715 10.459 1.00 35.99 295 THR D N 1
ATOM 10048 C CA . THR D 1 299 ? 3.021 -13.765 11.573 1.00 32.84 295 THR D CA 1
ATOM 10049 C C . THR D 1 299 ? 4.018 -12.620 11.383 1.00 34.21 295 THR D C 1
ATOM 10050 O O . THR D 1 299 ? 4.355 -11.934 12.339 1.00 34.81 295 THR D O 1
ATOM 10054 N N . ASN D 1 300 ? 4.488 -12.405 10.150 1.00 28.75 296 ASN D N 1
ATOM 10055 C CA . ASN D 1 300 ? 5.280 -11.226 9.820 1.00 35.38 296 ASN D CA 1
ATOM 10056 C C . ASN D 1 300 ? 4.483 -9.918 9.928 1.00 45.68 296 ASN D C 1
ATOM 10057 O O . ASN D 1 300 ? 5.092 -8.845 10.025 1.00 43.15 296 ASN D O 1
ATOM 10062 N N . THR D 1 301 ? 3.144 -9.971 9.910 1.00 42.24 297 THR D N 1
ATOM 10063 C CA . THR D 1 301 ? 2.350 -8.767 10.136 1.00 38.66 297 THR D CA 1
ATOM 10064 C C . THR D 1 301 ? 2.069 -8.509 11.601 1.00 41.87 297 THR D C 1
ATOM 10065 O O . THR D 1 301 ? 1.340 -7.563 11.918 1.00 40.24 297 THR D O 1
ATOM 10069 N N . THR D 1 302 ? 2.597 -9.330 12.505 1.00 46.22 298 THR D N 1
ATOM 10070 C CA . THR D 1 302 ? 2.339 -9.082 13.916 1.00 50.87 298 THR D CA 1
ATOM 10071 C C . THR D 1 302 ? 2.846 -7.720 14.397 1.00 54.68 298 THR D C 1
ATOM 10072 O O . THR D 1 302 ? 2.173 -7.130 15.262 1.00 64.07 298 THR D O 1
ATOM 10076 N N . PRO D 1 303 ? 3.980 -7.159 13.906 1.00 45.67 299 PRO D N 1
ATOM 10077 C CA . PRO D 1 303 ? 4.293 -5.767 14.279 1.00 46.62 299 PRO D CA 1
ATOM 10078 C C . PRO D 1 303 ? 3.275 -4.794 13.716 1.00 44.19 299 PRO D C 1
ATOM 10079 O O . PRO D 1 303 ? 2.775 -3.924 14.435 1.00 45.17 299 PRO D O 1
ATOM 10083 N N . GLN D 1 304 ? 2.956 -4.923 12.429 1.00 44.58 300 GLN D N 1
ATOM 10084 C CA . GLN D 1 304 ? 1.951 -4.044 11.841 1.00 54.51 300 GLN D CA 1
ATOM 10085 C C . GLN D 1 304 ? 0.569 -4.277 12.443 1.00 54.45 300 GLN D C 1
ATOM 10086 O O . GLN D 1 304 ? -0.267 -3.369 12.405 1.00 44.89 300 GLN D O 1
ATOM 10092 N N . LEU D 1 305 ? 0.311 -5.466 13.001 1.00 62.92 301 LEU D N 1
ATOM 10093 C CA . LEU D 1 305 ? -0.978 -5.711 13.644 1.00 60.43 301 LEU D CA 1
ATOM 10094 C C . LEU D 1 305 ? -1.044 -5.034 15.004 1.00 57.04 301 LEU D C 1
ATOM 10095 O O . LEU D 1 305 ? -2.055 -4.412 15.346 1.00 54.26 301 LEU D O 1
ATOM 10100 N N . LEU D 1 306 ? 0.010 -5.180 15.809 1.00 55.76 302 LEU D N 1
ATOM 10101 C CA . LEU D 1 306 ? 0.116 -4.422 17.051 1.00 63.54 302 LEU D CA 1
ATOM 10102 C C . LEU D 1 306 ? 0.017 -2.918 16.803 1.00 71.33 302 LEU D C 1
ATOM 10103 O O . LEU D 1 306 ? -0.552 -2.185 17.623 1.00 71.68 302 LEU D O 1
ATOM 10108 N N . LYS D 1 307 ? 0.541 -2.451 15.667 1.00 75.12 303 LYS D N 1
ATOM 10109 C CA . LYS D 1 307 ? 0.541 -1.024 15.353 1.00 80.39 303 LYS D CA 1
ATOM 10110 C C . LYS D 1 307 ? -0.865 -0.530 15.023 1.00 82.83 303 LYS D C 1
ATOM 10111 O O . LYS D 1 307 ? -1.289 0.526 15.502 1.00 86.96 303 LYS D O 1
ATOM 10117 N N . ALA D 1 308 ? -1.606 -1.283 14.204 1.00 76.52 304 ALA D N 1
ATOM 10118 C CA . ALA D 1 308 ? -2.981 -0.939 13.861 1.00 68.02 304 ALA D CA 1
ATOM 10119 C C . ALA D 1 308 ? -3.979 -1.300 14.957 1.00 70.59 304 ALA D C 1
ATOM 10120 O O . ALA D 1 308 ? -5.181 -1.081 14.768 1.00 76.02 304 ALA D O 1
ATOM 10122 N N . LEU D 1 309 ? -3.516 -1.840 16.091 1.00 67.86 305 LEU D N 1
ATOM 10123 C CA . LEU D 1 309 ? -4.366 -2.075 17.254 1.00 75.23 305 LEU D CA 1
ATOM 10124 C C . LEU D 1 309 ? -4.132 -1.081 18.383 1.00 85.24 305 LEU D C 1
ATOM 10125 O O . LEU D 1 309 ? -5.024 -0.912 19.222 1.00 80.73 305 LEU D O 1
ATOM 10130 N N . GLU D 1 310 ? -2.950 -0.454 18.446 1.00 98.13 306 GLU D N 1
ATOM 10131 C CA . GLU D 1 310 ? -2.726 0.617 19.415 1.00 97.73 306 GLU D CA 1
ATOM 10132 C C . GLU D 1 310 ? -3.726 1.741 19.210 1.00 86.50 306 GLU D C 1
ATOM 10133 O O . GLU D 1 310 ? -4.372 2.196 20.160 1.00 81.99 306 GLU D O 1
ATOM 10139 N N . SER D 1 311 ? -3.893 2.171 17.960 1.00 82.81 307 SER D N 1
ATOM 10140 C CA . SER D 1 311 ? -4.863 3.188 17.581 1.00 88.36 307 SER D CA 1
ATOM 10141 C C . SER D 1 311 ? -6.291 2.729 17.844 1.00 92.86 307 SER D C 1
ATOM 10142 O O . SER D 1 311 ? -7.245 3.451 17.531 1.00 95.78 307 SER D O 1
ATOM 10145 N N . HIS D 1 312 ? -6.440 1.536 18.420 1.00 93.99 308 HIS D N 1
ATOM 10146 C CA . HIS D 1 312 ? -7.741 0.940 18.703 1.00 94.25 308 HIS D CA 1
ATOM 10147 C C . HIS D 1 312 ? -8.639 0.987 17.471 1.00 96.56 308 HIS D C 1
ATOM 10148 O O . HIS D 1 312 ? -9.807 1.378 17.529 1.00 101.59 308 HIS D O 1
ATOM 10155 N N . LYS D 1 313 ? -8.063 0.600 16.332 1.00 94.14 309 LYS D N 1
ATOM 10156 C CA . LYS D 1 313 ? -8.849 0.520 15.108 1.00 97.54 309 LYS D CA 1
ATOM 10157 C C . LYS D 1 313 ? -9.920 -0.561 15.216 1.00 102.54 309 LYS D C 1
ATOM 10158 O O . LYS D 1 313 ? -11.063 -0.355 14.783 1.00 102.10 309 LYS D O 1
ATOM 10164 N N . ILE D 1 314 ? -9.576 -1.709 15.808 1.00 103.22 310 ILE D N 1
ATOM 10165 C CA . ILE D 1 314 ? -10.522 -2.796 16.063 1.00 98.10 310 ILE D CA 1
ATOM 10166 C C . ILE D 1 314 ? -10.094 -3.499 17.351 1.00 91.01 310 ILE D C 1
ATOM 10167 O O . ILE D 1 314 ? -8.910 -3.524 17.698 1.00 82.45 310 ILE D O 1
ATOM 10172 N N . GLU D 1 315 ? -11.083 -4.042 18.087 1.00 92.27 311 GLU D N 1
ATOM 10173 C CA . GLU D 1 315 ? -10.890 -4.702 19.374 1.00 91.33 311 GLU D CA 1
ATOM 10174 C C . GLU D 1 315 ? -10.991 -6.213 19.204 1.00 84.81 311 GLU D C 1
ATOM 10175 O O . GLU D 1 315 ? -12.104 -6.756 19.194 1.00 86.50 311 GLU D O 1
ATOM 10181 N N . PRO D 1 316 ? -9.881 -6.941 19.104 1.00 74.62 312 PRO D N 1
ATOM 10182 C CA . PRO D 1 316 ? -9.960 -8.399 18.961 1.00 65.10 312 PRO D CA 1
ATOM 10183 C C . PRO D 1 316 ? -10.267 -9.136 20.255 1.00 58.91 312 PRO D C 1
ATOM 10184 O O . PRO D 1 316 ? -10.352 -10.370 20.241 1.00 47.07 312 PRO D O 1
ATOM 10188 N N . GLU D 1 317 ? -10.455 -8.417 21.362 1.00 62.43 313 GLU D N 1
ATOM 10189 C CA . GLU D 1 317 ? -10.839 -9.063 22.610 1.00 56.54 313 GLU D CA 1
ATOM 10190 C C . GLU D 1 317 ? -12.187 -9.759 22.483 1.00 52.21 313 GLU D C 1
ATOM 10191 O O . GLU D 1 317 ? -12.462 -10.723 23.208 1.00 48.28 313 GLU D O 1
ATOM 10197 N N . LYS D 1 318 ? -13.039 -9.283 21.570 1.00 56.33 314 LYS D N 1
ATOM 10198 C CA . LYS D 1 318 ? -14.392 -9.799 21.398 1.00 63.36 314 LYS D CA 1
ATOM 10199 C C . LYS D 1 318 ? -14.417 -11.250 20.922 1.00 58.99 314 LYS D C 1
ATOM 10200 O O . LYS D 1 318 ? -15.464 -11.899 21.019 1.00 50.35 314 LYS D O 1
ATOM 10206 N N . LEU D 1 319 ? -13.299 -11.770 20.416 1.00 51.24 315 LEU D N 1
ATOM 10207 C CA . LEU D 1 319 ? -13.235 -13.171 20.021 1.00 53.35 315 LEU D CA 1
ATOM 10208 C C . LEU D 1 319 ? -13.254 -14.122 21.213 1.00 50.55 315 LEU D C 1
ATOM 10209 O O . LEU D 1 319 ? -13.516 -15.311 21.022 1.00 53.34 315 LEU D O 1
ATOM 10214 N N . VAL D 1 320 ? -13.048 -13.625 22.431 1.00 51.15 316 VAL D N 1
ATOM 10215 C CA . VAL D 1 320 ? -12.917 -14.458 23.624 1.00 50.93 316 VAL D CA 1
ATOM 10216 C C . VAL D 1 320 ? -14.235 -14.439 24.386 1.00 46.53 316 VAL D C 1
ATOM 10217 O O . VAL D 1 320 ? -14.705 -13.374 24.799 1.00 47.32 316 VAL D O 1
ATOM 10221 N N . THR D 1 321 ? -14.808 -15.625 24.617 1.00 49.54 317 THR D N 1
ATOM 10222 C CA . THR D 1 321 ? -16.136 -15.760 25.194 1.00 45.11 317 THR D CA 1
ATOM 10223 C C . THR D 1 321 ? -16.190 -16.590 26.471 1.00 51.11 317 THR D C 1
ATOM 10224 O O . THR D 1 321 ? -17.224 -16.575 27.146 1.00 57.57 317 THR D O 1
ATOM 10228 N N . HIS D 1 322 ? -15.139 -17.333 26.808 1.00 53.19 318 HIS D N 1
ATOM 10229 C CA . HIS D 1 322 ? -15.156 -18.209 27.975 1.00 58.84 318 HIS D CA 1
ATOM 10230 C C . HIS D 1 322 ? -13.769 -18.233 28.600 1.00 59.66 318 HIS D C 1
ATOM 10231 O O . HIS D 1 322 ? -12.762 -18.066 27.905 1.00 61.13 318 HIS D O 1
ATOM 10238 N N . TYR D 1 323 ? -13.721 -18.479 29.910 1.00 56.59 319 TYR D N 1
ATOM 10239 C CA . TYR D 1 323 ? -12.473 -18.443 30.666 1.00 50.83 319 TYR D CA 1
ATOM 10240 C C . TYR D 1 323 ? -12.360 -19.707 31.499 1.00 53.27 319 TYR D C 1
ATOM 10241 O O . TYR D 1 323 ? -13.335 -20.142 32.118 1.00 57.80 319 TYR D O 1
ATOM 10250 N N . PHE D 1 324 ? -11.172 -20.305 31.488 1.00 49.82 320 PHE D N 1
ATOM 10251 C CA . PHE D 1 324 ? -10.899 -21.541 32.202 1.00 51.57 320 PHE D CA 1
ATOM 10252 C C . PHE D 1 324 ? -9.574 -21.408 32.933 1.00 53.95 320 PHE D C 1
ATOM 10253 O O . PHE D 1 324 ? -8.798 -20.483 32.701 1.00 54.30 320 PHE D O 1
ATOM 10261 N N . LYS D 1 325 ? -9.316 -22.353 33.821 1.00 54.32 321 LYS D N 1
ATOM 10262 C CA . LYS D 1 325 ? -8.051 -22.431 34.526 1.00 63.04 321 LYS D CA 1
ATOM 10263 C C . LYS D 1 325 ? -7.262 -23.605 33.964 1.00 67.41 321 LYS D C 1
ATOM 10264 O O . LYS D 1 325 ? -7.833 -24.667 33.690 1.00 76.08 321 LYS D O 1
ATOM 10270 N N . LEU D 1 326 ? -5.952 -23.400 33.773 1.00 53.78 322 LEU D N 1
ATOM 10271 C CA . LEU D 1 326 ? -5.112 -24.440 33.181 1.00 55.90 322 LEU D CA 1
ATOM 10272 C C . LEU D 1 326 ? -5.302 -25.792 33.862 1.00 57.11 322 LEU D C 1
ATOM 10273 O O . LEU D 1 326 ? -5.213 -26.837 33.202 1.00 52.33 322 LEU D O 1
ATOM 10278 N N . SER D 1 327 ? -5.583 -25.792 35.172 1.00 64.25 323 SER D N 1
ATOM 10279 C CA . SER D 1 327 ? -5.838 -27.042 35.888 1.00 68.03 323 SER D CA 1
ATOM 10280 C C . SER D 1 327 ? -7.062 -27.771 35.344 1.00 66.79 323 SER D C 1
ATOM 10281 O O . SER D 1 327 ? -7.129 -29.004 35.405 1.00 62.73 323 SER D O 1
ATOM 10284 N N . GLU D 1 328 ? -8.037 -27.035 34.817 1.00 68.91 324 GLU D N 1
ATOM 10285 C CA . GLU D 1 328 ? -9.215 -27.654 34.226 1.00 72.06 324 GLU D CA 1
ATOM 10286 C C . GLU D 1 328 ? -9.201 -27.473 32.709 1.00 69.14 324 GLU D C 1
ATOM 10287 O O . GLU D 1 328 ? -10.195 -27.035 32.118 1.00 65.71 324 GLU D O 1
ATOM 10293 N N . ILE D 1 329 ? -8.083 -27.799 32.059 1.00 63.73 325 ILE D N 1
ATOM 10294 C CA . ILE D 1 329 ? -7.992 -27.503 30.633 1.00 62.39 325 ILE D CA 1
ATOM 10295 C C . ILE D 1 329 ? -8.852 -28.466 29.810 1.00 61.48 325 ILE D C 1
ATOM 10296 O O . ILE D 1 329 ? -9.384 -28.080 28.763 1.00 61.26 325 ILE D O 1
ATOM 10301 N N . GLU D 1 330 ? -9.025 -29.712 30.261 1.00 60.82 326 GLU D N 1
ATOM 10302 C CA . GLU D 1 330 ? -9.891 -30.639 29.532 1.00 64.42 326 GLU D CA 1
ATOM 10303 C C . GLU D 1 330 ? -11.339 -30.166 29.532 1.00 64.47 326 GLU D C 1
ATOM 10304 O O . GLU D 1 330 ? -12.105 -30.506 28.622 1.00 65.88 326 GLU D O 1
ATOM 10310 N N . LYS D 1 331 ? -11.725 -29.378 30.541 1.00 60.43 327 LYS D N 1
ATOM 10311 C CA . LYS D 1 331 ? -13.041 -28.749 30.544 1.00 61.47 327 LYS D CA 1
ATOM 10312 C C . LYS D 1 331 ? -13.132 -27.691 29.452 1.00 65.23 327 LYS D C 1
ATOM 10313 O O . LYS D 1 331 ? -14.143 -27.601 28.745 1.00 71.70 327 LYS D O 1
ATOM 10319 N N . ALA D 1 332 ? -12.074 -26.892 29.292 1.00 50.91 328 ALA D N 1
ATOM 10320 C CA . ALA D 1 332 ? -12.019 -25.936 28.195 1.00 48.10 328 ALA D CA 1
ATOM 10321 C C . ALA D 1 332 ? -12.120 -26.639 26.845 1.00 41.75 328 ALA D C 1
ATOM 10322 O O . ALA D 1 332 ? -12.766 -26.132 25.925 1.00 42.37 328 ALA D O 1
ATOM 10324 N N . TYR D 1 333 ? -11.491 -27.806 26.706 1.00 43.03 329 TYR D N 1
ATOM 10325 C CA . TYR D 1 333 ? -11.583 -28.545 25.448 1.00 45.41 329 TYR D CA 1
ATOM 10326 C C . TYR D 1 333 ? -13.002 -29.044 25.199 1.00 51.03 329 TYR D C 1
ATOM 10327 O O . TYR D 1 333 ? -13.490 -29.005 24.063 1.00 48.62 329 TYR D O 1
ATOM 10336 N N . GLU D 1 334 ? -13.674 -29.518 26.253 1.00 56.26 330 GLU D N 1
ATOM 10337 C CA . GLU D 1 334 ? -15.073 -29.927 26.154 1.00 57.37 330 GLU D CA 1
ATOM 10338 C C . GLU D 1 334 ? -15.945 -28.800 25.607 1.00 53.80 330 GLU D C 1
ATOM 10339 O O . GLU D 1 334 ? -16.752 -29.008 24.694 1.00 54.32 330 GLU D O 1
ATOM 10345 N N . VAL D 1 335 ? -15.791 -27.593 26.155 1.00 46.09 331 VAL D N 1
ATOM 10346 C CA . VAL D 1 335 ? -16.588 -26.461 25.698 1.00 50.32 331 VAL D CA 1
ATOM 10347 C C . VAL D 1 335 ? -16.227 -26.102 24.260 1.00 59.75 331 VAL D C 1
ATOM 10348 O O . VAL D 1 335 ? -17.103 -25.984 23.394 1.00 60.49 331 VAL D O 1
ATOM 10352 N N . PHE D 1 336 ? -14.928 -25.935 23.980 1.00 54.74 332 PHE D N 1
ATOM 10353 C CA . PHE D 1 336 ? -14.514 -25.449 22.663 1.00 49.28 332 PHE D CA 1
ATOM 10354 C C . PHE D 1 336 ? -14.864 -26.443 21.560 1.00 45.00 332 PHE D C 1
ATOM 10355 O O . PHE D 1 336 ? -15.231 -26.039 20.451 1.00 47.73 332 PHE D O 1
ATOM 10363 N N . SER D 1 337 ? -14.777 -27.750 21.851 1.00 45.11 333 SER D N 1
ATOM 10364 C CA . SER D 1 337 ? -15.133 -28.757 20.853 1.00 53.19 333 SER D CA 1
ATOM 10365 C C . SER D 1 337 ? -16.643 -28.839 20.615 1.00 54.29 333 SER D C 1
ATOM 10366 O O . SER D 1 337 ? -17.066 -29.392 19.594 1.00 56.42 333 SER D O 1
ATOM 10369 N N . LYS D 1 338 ? -17.459 -28.295 21.521 1.00 51.70 334 LYS D N 1
ATOM 10370 C CA . LYS D 1 338 ? -18.888 -28.107 21.287 1.00 45.05 334 LYS D CA 1
ATOM 10371 C C . LYS D 1 338 ? -19.205 -26.619 21.294 1.00 44.78 334 LYS D C 1
ATOM 10372 O O . LYS D 1 338 ? -20.093 -26.171 22.026 1.00 49.55 334 LYS D O 1
ATOM 10378 N N . ALA D 1 339 ? -18.473 -25.852 20.486 1.00 46.79 335 ALA D N 1
ATOM 10379 C CA . ALA D 1 339 ? -18.485 -24.400 20.617 1.00 41.03 335 ALA D CA 1
ATOM 10380 C C . ALA D 1 339 ? -19.875 -23.831 20.376 1.00 43.32 335 ALA D C 1
ATOM 10381 O O . ALA D 1 339 ? -20.323 -22.941 21.111 1.00 44.72 335 ALA D O 1
ATOM 10383 N N . ALA D 1 340 ? -20.579 -24.337 19.355 1.00 45.94 336 ALA D N 1
ATOM 10384 C CA . ALA D 1 340 ? -21.901 -23.814 19.012 1.00 40.40 336 ALA D CA 1
ATOM 10385 C C . ALA D 1 340 ? -22.919 -24.092 20.103 1.00 50.83 336 ALA D C 1
ATOM 10386 O O . ALA D 1 340 ? -23.844 -23.294 20.299 1.00 58.01 336 ALA D O 1
ATOM 10388 N N . ASP D 1 341 ? -22.775 -25.215 20.815 1.00 53.31 337 ASP D N 1
ATOM 10389 C CA . ASP D 1 341 ? -23.650 -25.517 21.939 1.00 58.54 337 ASP D CA 1
ATOM 10390 C C . ASP D 1 341 ? -23.453 -24.571 23.114 1.00 55.86 337 ASP D C 1
ATOM 10391 O O . ASP D 1 341 ? -24.303 -24.543 24.008 1.00 62.34 337 ASP D O 1
ATOM 10396 N N . HIS D 1 342 ? -22.360 -23.809 23.144 1.00 54.51 338 HIS D N 1
ATOM 10397 C CA . HIS D 1 342 ? -22.119 -22.844 24.207 1.00 50.28 338 HIS D CA 1
ATOM 10398 C C . HIS D 1 342 ? -22.023 -21.412 23.701 1.00 55.94 338 HIS D C 1
ATOM 10399 O O . HIS D 1 342 ? -21.860 -20.494 24.516 1.00 56.84 338 HIS D O 1
ATOM 10406 N N . HIS D 1 343 ? -22.130 -21.197 22.387 1.00 55.71 339 HIS D N 1
ATOM 10407 C CA . HIS D 1 343 ? -21.903 -19.889 21.766 1.00 55.21 339 HIS D CA 1
ATOM 10408 C C . HIS D 1 343 ? -20.475 -19.390 22.019 1.00 50.50 339 HIS D C 1
ATOM 10409 O O . HIS D 1 343 ? -20.251 -18.210 22.287 1.00 52.28 339 HIS D O 1
ATOM 10416 N N . ALA D 1 344 ? -19.496 -20.290 21.922 1.00 45.94 340 ALA D N 1
ATOM 10417 C CA . ALA D 1 344 ? -18.097 -19.949 22.197 1.00 41.89 340 ALA D CA 1
ATOM 10418 C C . ALA D 1 344 ? -17.351 -19.403 20.975 1.00 44.34 340 ALA D C 1
ATOM 10419 O O . ALA D 1 344 ? -17.632 -19.801 19.843 1.00 47.03 340 ALA D O 1
ATOM 10421 N N . LYS D 1 346 ? -13.582 -18.336 20.749 1.00 33.96 342 LYS D N 1
ATOM 10422 C CA . LYS D 1 346 ? -12.364 -18.747 21.444 1.00 36.51 342 LYS D CA 1
ATOM 10423 C C . LYS D 1 346 ? -12.483 -18.720 22.959 1.00 39.32 342 LYS D C 1
ATOM 10424 O O . LYS D 1 346 ? -13.186 -17.888 23.533 1.00 47.42 342 LYS D O 1
ATOM 10430 N N . VAL D 1 347 ? -11.763 -19.632 23.596 1.00 38.33 343 VAL D N 1
ATOM 10431 C CA . VAL D 1 347 ? -11.646 -19.700 25.042 1.00 46.24 343 VAL D CA 1
ATOM 10432 C C . VAL D 1 347 ? -10.298 -19.116 25.456 1.00 53.49 343 VAL D C 1
ATOM 10433 O O . VAL D 1 347 ? -9.345 -19.060 24.672 1.00 57.23 343 VAL D O 1
ATOM 10437 N N . ILE D 1 348 ? -10.207 -18.675 26.710 1.00 54.49 344 ILE D N 1
ATOM 10438 C CA . ILE D 1 348 ? -8.927 -18.339 27.329 1.00 53.21 344 ILE D CA 1
ATOM 10439 C C . ILE D 1 348 ? -8.664 -19.312 28.470 1.00 51.15 344 ILE D C 1
ATOM 10440 O O . ILE D 1 348 ? -9.583 -19.704 29.200 1.00 47.00 344 ILE D O 1
ATOM 10445 N N . ILE D 1 349 ? -7.410 -19.741 28.579 1.00 50.51 345 ILE D N 1
ATOM 10446 C CA . ILE D 1 349 ? -6.950 -20.625 29.638 1.00 54.60 345 ILE D CA 1
ATOM 10447 C C . ILE D 1 349 ? -5.798 -19.917 30.350 1.00 61.53 345 ILE D C 1
ATOM 10448 O O . ILE D 1 349 ? -4.810 -19.527 29.712 1.00 53.63 345 ILE D O 1
ATOM 10453 N N . GLU D 1 350 ? -5.941 -19.719 31.659 1.00 66.28 346 GLU D N 1
ATOM 10454 C CA . GLU D 1 350 ? -4.984 -18.961 32.456 1.00 64.15 346 GLU D CA 1
ATOM 10455 C C . GLU D 1 350 ? -4.225 -19.890 33.396 1.00 62.71 346 GLU D C 1
ATOM 10456 O O . GLU D 1 350 ? -4.832 -20.704 34.103 1.00 60.87 346 GLU D O 1
ATOM 10462 N N . ASN D 1 351 ? -2.897 -19.767 33.394 1.00 62.17 347 ASN D N 1
ATOM 10463 C CA . ASN D 1 351 ? -2.054 -20.580 34.265 1.00 56.69 347 ASN D CA 1
ATOM 10464 C C . ASN D 1 351 ? -2.351 -20.264 35.724 1.00 59.65 347 ASN D C 1
ATOM 10465 O O . ASN D 1 351 ? -2.150 -19.132 36.177 1.00 57.57 347 ASN D O 1
ATOM 10470 N N . ASP D 1 352 ? -2.829 -21.272 36.454 1.00 58.72 348 ASP D N 1
ATOM 10471 C CA . ASP D 1 352 ? -3.069 -21.165 37.882 1.00 57.13 348 ASP D CA 1
ATOM 10472 C C . ASP D 1 352 ? -2.160 -22.075 38.692 1.00 60.05 348 ASP D C 1
ATOM 10473 O O . ASP D 1 352 ? -2.267 -22.090 39.920 1.00 68.33 348 ASP D O 1
ATOM 10478 N N . ILE D 1 353 ? -1.281 -22.841 38.045 1.00 56.11 349 ILE D N 1
ATOM 10479 C CA . ILE D 1 353 ? -0.406 -23.780 38.748 1.00 59.61 349 ILE D CA 1
ATOM 10480 C C . ILE D 1 353 ? 0.941 -23.146 39.078 1.00 64.23 349 ILE D C 1
ATOM 10481 O O . ILE D 1 353 ? 1.477 -23.349 40.170 1.00 65.24 349 ILE D O 1
ATOM 10486 N N . SER D 1 354 ? 1.494 -22.372 38.147 1.00 63.75 350 SER D N 1
ATOM 10487 C CA . SER D 1 354 ? 2.835 -21.824 38.293 1.00 68.54 350 SER D CA 1
ATOM 10488 C C . SER D 1 354 ? 2.853 -20.636 39.247 1.00 77.50 350 SER D C 1
ATOM 10489 O O . SER D 1 354 ? 1.967 -19.776 39.213 1.00 74.71 350 SER D O 1
ATOM 10492 N N . GLU D 1 355 ? 3.891 -20.578 40.082 1.00 87.39 351 GLU D N 1
ATOM 10493 C CA . GLU D 1 355 ? 4.081 -19.482 41.024 1.00 89.62 351 GLU D CA 1
ATOM 10494 C C . GLU D 1 355 ? 5.175 -18.513 40.618 1.00 89.93 351 GLU D C 1
ATOM 10495 O O . GLU D 1 355 ? 5.120 -17.348 41.016 1.00 89.94 351 GLU D O 1
ATOM 10501 N N . ALA D 1 356 ? 6.150 -18.974 39.833 1.00 90.72 352 ALA D N 1
ATOM 10502 C CA . ALA D 1 356 ? 7.356 -18.220 39.478 1.00 91.17 352 ALA D CA 1
ATOM 10503 C C . ALA D 1 356 ? 7.097 -16.750 39.150 1.00 88.07 352 ALA D C 1
ATOM 10504 O O . ALA D 1 356 ? 7.349 -15.870 39.974 1.00 81.96 352 ALA D O 1
#

Foldseek 3Di:
DPQKWWFWWQAAQQDIDTDIDGQDDDDDQLFKWFFFKAFDDVVQVCVNNPLPVVRDGGAGDGQFGWTFTCQHGNPYDPDGGGFTKGFHQWAALCDDPCSVVLQQLPHPPPTHRDVSHHDLIRMDDHGNCNRGIGRADPLADRLQRRVLLLLLCVQAQVQQPQAAQFEEEEEDLALSSLSVLLNSVVHHYVAYEYEEQDVLSQVVSVVSPGPYYAYCPPVVVRLVVQCVVVVNFFGQEYEQDPAEQVSVVSSLSRHGACHEYRYRDHHSDDYDDPCVPCVPRNYYYHYDDRSSSCSVVVSVVPSVPPDRVSVLEDEEEESVVVVVSVVCVVVVVVVVHRHMYGHPDDDD/DKWWFWWQADAQDIDIDIDDADDDDDLQFKWFFFKAFDDPVQVCVNNCVPPVRDHGAGDGQFGKTFTCDHGNPYDPDDGGFTKTFGQWAAQCDDPCNVVLQQLPHPDPTHRDPSHHDLIRMDDHGNCNRGIGGADDPADRLLR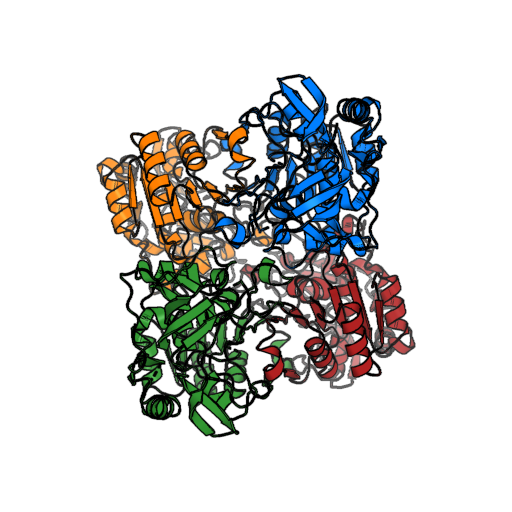RLLLLLLCVQAQVQQPQAAQFAEEEEDLPLSSLSVLLNSVLRHYPAYEYEEQDVLSQVVSVVQPGPYYAYCPPVVVSLVVQCVVVVNFAGQGYEQAPAEQVSVVSSLSRHGACGEYGYSDHHDDDYDHPCVPCVPRNYYYDYDDRSSSCSVVVSVSCVVVPGRSSVLEDEEEESVVVVVSVVCVVVVVVVVGRYMYGHPDDDD/DWWFFWAADAQDIDTDDDDQDDDDDLQFKWFFFKAFDDPVQVCVNNCLPVPDDGRAGDGQFGKTFTCQHGNPADPDGGGFTKTFHQWAAQCDDPCNVVLQQLPHPPPTHRDVSHHRLIRMDDHGNCNRGIDGADPVFDRLVRRLLLLLLVVQAQVQQVQAAAFEEEEEDLASSSLSVLQNSVVHHYPAYEYEEQDVLSQVVSVVSPGPYYFHCPVVVVSLVVQCVVVVNFAGQGYEQEPAEQVSVVSNLSRHGANHEYGYRDHHSDDYDRPCVPCVPRNYYYHYDDRSSPCSVVVSVCSVVPVGDCSVLEDEEEESVVVVVSCVCVVVVVVVVHRHMYGHPDDDD/DWWWFWWQAAAQDIDIDIGHQDDDDDLQFKWFFFKAFDDPVQVCVNNVLPVVRDGGAGDGQFGKTFTCCHGPPADPDDGGFTKGFHQWAALCDDPCNVVLQQLPHPDPTHRDPSHHRLIRMDDHGNCNRGIDGDDPLADGLQSRLLLLLLCVQAQVQQVQAAQFAEEEEDQALSSLSVLQCSVVHHHPAYEYEEQQVLSQVVSVVSPGPYYFYCPPLVVSLVVQCVVVVNFFGQGYEQAAAEQVSLVSSQSRHGALHEYGYRYHHSDDYDHPCVVCVPRNYYYYYDDRSSSCVVVVSVCCSVVVDRSSVQEDEEEESVPVVVSVVCVVVVSVVVHRYMYGYPPDDD

Nearest PDB structures (foldseek):
  5yln-assembly2_C  TM=9.961E-01  e=7.057E-74  Streptococcus pneumoniae D39
  4cpd-assembly2_B  TM=9.275E-01  e=1.241E-34  Thermus sp. ATN1
  1e3l-assembly1_B  TM=8.736E-01  e=9.368E-25  Mus musculus
  2dq4-assembly1_A  TM=8.667E-01  e=9.962E-25  Thermus thermophilus
  3i4c-assembly1_D  TM=8.327E-01  e=5.120E-21  Saccharolobus solfataricus

Organism: Streptococcus pneumoniae serotype 2 (strain D39 / NCTC 7466) (NCBI:txid373153)

Secondary structure (DSSP, 8-state):
--SEEEEEEEEETTEEEEEEEEPP---S---EEEEEEE---HHHHHHHHTS-TTS-TTPBP---EEEEEEE--TT--S--TT-EEEE-SEE--SSSTTGGGT-GGG-TTT-EE-----SSBSEEE-TTHHHHEEEPPTTS-HHHHHH--HIIIIIIIITTT--TT-EEEEE--SHHHHHHHHHHGGG--SEEEEEES-HHHHHHHHHTT-SEEEETTSHHHHHHHHHHHTTTS-EEEEEE-S-SHHHHHHHHHHEEEEEEEEE-S--SS-EEE-HHHHGGGT-EEE------TTHHHHHHHHHTTSS-GGGG--EEEEGGGHHHHHHHHHTHHHHT--EEEE--S---/-EEEEEEEEETTEEEEEEEEPP---S---EEEEEEE---HHHHHHHHT--TTS-TTPBP---EEEEEEE--TT--S--TT-EEEEPSEE--SSSTTGGGT-GGG-SSS-EE-----SSBSEEE-TTHHHHEEE--SSS-HHHHHT--HIIIIIIIITTT--TT-EEEEE--SHHHHHHHHHHGGG--SEEEEEES-HHHHHHHHHTT-SEEEETTSHHHHHHHHHHHTTTS-EEEEEE-S-SHHHHHHHHHHEEEEEEEEE-S--SS-EEE-HHHHTTTT-EEE------TTHHHHHHHTTT-S--GGGG--EEEEGGGHHHHHHHHHTGGGGT--EEEE--SS--/-EEEEEEEETTEEEEEEEPPP---S---EEEEEEE---HHHHHHHHT--TTS-TTPBP---EEEEEEE--TT--S--TT-EEEE-SSB--SSSTTTTTT-GGG-TTT-BS-----SSBSEEE-SSHHHHEEEPPTTS-HHHHHT--HIIIIIIIIHHT--TT-EEEEE--SHHHHHHHHHHGGG--SEEEEEES-HHHHHHHHHTT-SEEEE-SSHHHHHHHHHHHTTTS-EEEEEE-S-SHHHHHHHHHHEEEEEEEEE-SPPSS-EEE-HHHHGGGT-EEE------TTHHHHHHHHHTTS---GGG--EEEEGGGHHHHHHHHHTHHHHT--EEEE--S---/-EEEEEEEEETTEEEEEEEEPP---S---EEEEEEE---HHHHHHHHT--TTS-TTPBP---EEEEEEE--TT--S--TT-EEEE-SSB--SSSTTGGGT-GGG-SSS-BS-----SSBSEEE-TTHHHHEEE--SSS-HHHHHT--HIIIIIIIIHHT--TT-EEEEE--SHHHHHHHHHHGGG--SEEEEEES-HHHHHHHHHTT-SEEEE-SSHHHHHHHHHHHTTTS-EEEEEE-S-SHHHHHHHHHHEEEEEEEEE-SPPSS-EEE-HHHHTTTT-EEE------TTHHHHHHHHHTTS--GGGG--EEEEGGGHHHHHHHHHTHHHHT--EEEE--S---

Sequence (1385 aa):
AMGSMKAYTYVKPGLASFVDVDKPVIRKPTAIVRIVKTTICGTDLHIIKGDVPTCQSGTILGHEGIGIVEEVGEGVSNFKKGDKVLISCVCACGKCYYCKKGIYAHCEDEGGWIFIDGMQAEYLRVPHADNTLYHTPEDLSDEALVMLLPTGYEIGVLKGKVEPGCSVAIIGSGPVGLAALLTAQFYSPAKLIMVDLDDNRLETALSFGATHKVNSSDPEKAIKEIYDLTDGRGVDVAIEAVGIPATFDFCQKIIGVDGTVANCGVHGKPVEFDLDKLWIRNINVTTGLVSTNTTPQLLKALESHKIEPEKLVTHYFKLSEIEKAYEVFSKAADHHAKVIIENDISEAGSMKAYTYVKPGLASFVDVDKPVIRKPTAIVRIVKTTICGTDLHIIKGDVPTCQSGTILGHEGIGIVEEVGEGVSNFKKGDKVLISCVCACGKCYYCKKGIYAHCEDEGGWIFIDGMQAEYLRVPHADNTLYHTPEDLSDEALVMLLPTGYEIGVLKGKVEPGCSVAIIGSGPVGLAALLTAQFYSPAKLIMVDLDDNRLETALSFGATHKVNSSDPEKAIKEIYDLTDGRGVDVAIEAVGIPATFDFCQKIIGVDGTVANCGVHGKPVEFDLDKLWIRNINVTTGLVSTNTTPQLLKALESHKIEPEKLVTHYFKLSEIEKAYEVFSKAADHHAKVIIENDISEASMKAYTYVKPGLASFVDVDKPVIRKPTAIVRIVKTTICGTDLHIIKGDVPTCQSGTILGHEGIGIVEEVGEGVSNFKKGDKVLISCVCACGKCYYCKKGIYAHCEDEGGWIFIDGMQAEYLRVPHADNTLYHTPEDLSDEALVMLLPTGYEIGVLKGKVEPGCSVAIIGSGPVGLAALLTAQFYSPAKLIMVDLDDNRLETALSFGATHKVNSSDPEKAIKEIYDLTDGRGVDVAIEAVGIPATFDFCQKIIGVDGTVANCGVHGKPVEFDLDKLWIRNINVTTGLVSTNTTPQLLKALESHKIEPEKLVTHYFKLSEIEKAYEVFSKAADHHAKVIIENDISEAGSMKAYTYVKPGLASFVDVDKPVIRKPTAIVRIVKTTICGTDLHIIKGDVPTCQSGTILGHEGIGIVEEVGEGVSNFKKGDKVLISCVCACGKCYYCKKGIYAHCEDEGGWIFIDGMQAEYLRVPHADNTLYHTPEDLSDEALVMLLPTGYEIGVLKGKVEPGCSVAIIGSGPVGLAALLTAQFYSPAKLIMVDLDDNRLETALSFGATHKVNSSDPEKAIKEIYDLTDGRGVDVAIEAVGIPATFDFCQKIIGVDGTVANCGVHGKPVEFDLDKLWIRNINVTTGLVSTNTTPQLLKALESHKIEPEKLVTHYFKLSEIEKAYEVFSKAADHHAKVIIENDISEA